Protein AF-A0A059LKP9-F1 (afdb_monomer)

Mean predicted aligned error: 17.4 Å

Radius of gyration: 36.06 Å; Cα contacts (8 Å, |Δi|>4): 1698; chains: 1; bounding box: 68×93×94 Å

Sequence (880 aa):
DRLYREESLARKKIHNAMEDLKGKIRVYCRVRPLLEFERQKGQAMAVDIPDELSISLQWMDKKREFNFDAVFPGSTSQERVFADTQHLIRSAVDGYNVCIFAYGQTGSGKTFTIYGSDDLPGLTPRGVRELFDVVDRDSGKFSFKIEVFMLELYCDDLSDLLADHASSGSSSARGARKPAAKLEIKKDPKGVVTVPGAALVPVSSAAQLLRTIEQGLAGRRVSSTAMNRESSRSHLIITICIEATNLQTQAVTSGKLSFVDLAGSERVKKSKSEGDQLKEAQAINKSLSALGNVISALATEQGHVPYRDHKLTMLMSDSIGGTAKTLMFVNVSPVDGNLDETNNSLQYAQRVSTIRNDVGKNEASKDVVRLQRQVAHWKEQAGLPPHLRSYVDLVDIRDERQNGDHVDRKKMHGLIRNNVAHLMRSLSGLNVDELGVIVLQGGGPNHIYETDNEALFKQEGFFFHLFGVLEESYYGMLDVRTGQSMLFMPRLPAEYAVWMGPIASPEAVAAAHGVDRVAYVDELAAVLSELEAPSVHVLCGENTDSGLHSHPAIFEGSAAFPLERRSLHRVLTHARVFKTADEVAVMRYAASVASAAHVKVMQAAKPGVYEYELEAAFLSHIYGEGSCRIAPYVPIFGSGSNGAILHYGHAGAPNSRRLEEGDMVLVDAGAEYYRYSSDITCCFPVGGRFSDKHKVVYNAVLAASRAVLAAAGPGSAWPDMHLLAERTMLSALKDSGLLRGEVDDMVKARLGAVFQPHGLGHLLGIETHDVGGYGEGLPPRSQEPGLKSLRTARVLEENMVLTVEPGCYFIDPLLDAALADPAHAPFLVPERIAEYRGFGGVRIEDDCVVTARGLESFNCVPRDVEDVEAVMAGAPWPKQ

Solvent-accessible surface area (backbone atoms only — not comparable to full-atom values): 46814 Å² total; per-residue (Å²): 107,71,70,58,51,53,47,55,52,47,51,54,51,50,54,50,50,55,52,51,74,68,41,41,43,34,32,32,38,36,36,39,62,87,50,69,74,43,53,75,69,70,53,47,81,44,59,47,65,88,47,62,35,33,41,32,35,73,54,95,95,36,82,44,76,48,74,41,82,29,40,39,58,46,86,61,50,56,65,67,67,34,59,74,53,51,61,50,49,53,41,15,68,75,20,32,39,27,30,40,36,27,39,27,38,66,90,11,46,39,61,45,51,43,50,34,44,95,92,52,49,12,43,52,62,49,46,42,46,51,47,42,55,52,48,64,73,40,48,93,52,31,51,75,49,40,33,35,38,41,38,38,43,41,71,93,44,75,45,58,45,39,52,75,64,66,60,66,85,56,96,70,74,98,73,78,85,74,79,80,61,73,72,42,83,42,66,48,100,86,53,48,61,44,50,61,63,55,37,70,44,76,46,92,46,47,71,54,46,53,51,55,50,54,48,28,56,49,48,67,59,66,80,61,84,88,80,81,76,88,62,43,64,35,32,40,40,38,39,38,40,34,36,34,31,32,70,85,79,67,49,71,34,52,12,31,40,32,46,34,42,49,32,34,67,60,61,68,89,76,63,81,53,65,72,72,56,35,56,44,48,49,38,45,48,52,45,53,49,37,40,49,50,29,42,48,24,48,42,67,70,43,82,69,61,56,34,83,76,31,72,61,29,46,65,37,46,34,40,62,52,46,52,21,43,20,38,39,35,36,20,26,51,38,35,50,96,40,41,73,54,31,52,52,37,51,56,52,44,54,43,48,56,57,35,79,60,56,91,63,78,72,76,79,60,75,64,57,62,54,48,49,55,52,51,51,61,55,55,74,75,63,79,78,78,80,86,82,75,78,90,85,76,84,78,75,99,61,75,85,65,85,58,89,54,93,66,60,60,35,59,47,22,47,50,43,43,54,50,48,33,51,37,47,68,73,67,42,84,56,55,79,81,56,53,23,28,39,39,40,51,37,32,62,88,50,51,56,77,95,47,92,52,64,53,88,86,71,58,36,63,71,40,28,57,47,47,68,54,79,67,65,52,27,36,38,37,36,31,46,80,80,67,51,32,35,39,20,41,64,84,76,58,79,65,42,46,76,77,79,38,84,80,78,51,52,70,53,53,16,66,68,43,55,38,80,39,49,50,41,52,92,43,46,52,60,54,52,60,74,63,66,52,71,21,36,36,21,38,33,44,68,40,88,85,80,71,47,64,50,74,53,53,82,59,78,68,52,88,81,54,60,74,41,45,74,39,46,34,60,39,54,26,55,52,62,38,44,47,51,74,56,54,49,43,42,25,36,38,14,22,42,32,27,22,53,21,50,54,52,35,46,50,65,54,37,59,72,42,40,27,44,57,42,50,51,52,28,56,48,38,23,30,73,76,53,67,15,84,46,56,61,60,80,52,22,38,17,49,22,48,42,26,39,44,90,79,36,26,44,90,93,47,57,20,76,57,65,34,48,75,76,24,34,32,25,38,38,47,34,18,21,31,97,59,20,23,25,56,37,29,50,55,51,36,30,70,37,56,75,48,76,74,51,47,57,55,46,49,18,30,51,50,13,35,52,53,35,48,73,67,37,24,60,73,35,46,43,58,59,44,37,52,50,27,36,48,44,28,51,45,44,38,31,77,72,55,38,29,51,83,58,58,69,59,39,55,74,60,41,50,41,24,53,35,28,58,55,27,41,36,32,37,40,32,66,37,62,80,26,62,62,31,57,57,90,97,48,51,72,82,48,84,49,72,19,54,47,50,33,54,36,42,41,62,38,45,62,34,30,30,28,40,42,36,32,40,46,33,46,40,63,75,46,52,55,51,36,62,69,31,85,84,39,30,78,35,51,32,66,75,53,49,58,73,41,57,58,47,5,29,38,41,45,28,36,35,26,37,24,34,98,88,21,46,44,70,49,61,65,64,71,78,53,72,70,45,40,32,40,33,32,73,64,47,74,80,73,80,131

Secondary structure (DSSP, 8-state):
-HHHHHHHHHHHHHHHHHHHHT-SEEEEEEEPPPPHHHHHTT--B-EE--SSSEEEEEETTEEEEEE-SEEE-TT--HHHHHHTTHHHHHHHHTT-EEEEEEE-STTSSHHHHHTB-SSSB-HHHHHHHHHHHHHHHHTTTEEEEEEEEEEEEETTEEEETTGGGSSTTS---S---PPPP----EE-TTS-EE-TTS--EE--SHHHHHHHHHHHHHHHHHS--SSS-TTSSSEEEEEEEEEEEETTT--EEEEEEEEEEPPP---GGGS---THHHHHHHHHHHHHHHHHHHHHHHHTT-S---GGG-HHHHHTTTTSSSS-EEEEEEEE--BGGGHHHHHHHHHHHHHHTT-----------HHHHHHHHHHHHHHHTS---GGGS-------S--SS--S----HHHHHHHHHHHHHHHHHHHS---GGG--EEEEE-----BSTTSS-BPPP---HHHHHHH---STT-EEEEETTT--EEEEE----TTHHHHT-----HHHHHHHHT-SEEEEGGGHHHHHHHTT-S-EEE---B-TTT-PBPPPP--TTGGGS-EE-SHHHHHHHHHHHB--HHHHHHHHHHHHHHHHHHHHHHHH--TT-BHHHHHHHHHHHHHHHH---B-SS--EEEEGGGGG-TTTTSTTS-S-PBP-TT-EEEEE---EETTEE---EEEEETTS---HHHHHHHHHHHHHHHHHHHH--TT-BHHHHHHHHHHHHHHHHHHTTSB-S-HHHHHHTTTHHHH--S-S--B-SSSSS-S-SS-TTSPPPP-STTGGG-S--PBP-TTBEEEE--EEE--HHHHHHHHH-TTTTTTB-HHHHHHTTT--EEE--EEEEEETTEEEE------SHHHHHHHHTT--SS--

Nearest PDB structures (foldseek):
  3cob-assembly1_A  TM=9.042E-01  e=2.065E-45  unclassified
  4hna-assembly1_K  TM=9.164E-01  e=4.579E-34  Homo sapiens
  3j8y-assembly1_K  TM=9.145E-01  e=2.047E-33  Homo sapiens
  8ixd-assembly1_Y  TM=9.091E-01  e=3.102E-32  Homo sapiens
  5hnz-assembly1_K  TM=8.876E-01  e=5.110E-32  Drosophila melanogaster

Structure (mmCIF, N/CA/C/O backbone):
data_AF-A0A059LKP9-F1
#
_entry.id   AF-A0A059LKP9-F1
#
loop_
_atom_site.group_PDB
_atom_site.id
_atom_site.type_symbol
_atom_site.label_atom_id
_atom_site.label_alt_id
_atom_site.label_comp_id
_atom_site.label_asym_id
_atom_site.label_entity_id
_atom_site.label_seq_id
_atom_site.pdbx_PDB_ins_code
_atom_site.Cartn_x
_atom_site.Cartn_y
_atom_site.Cartn_z
_atom_site.occupancy
_atom_site.B_iso_or_equiv
_atom_site.auth_seq_id
_atom_site.auth_comp_id
_atom_site.auth_asym_id
_atom_site.auth_atom_id
_atom_site.pdbx_PDB_model_num
ATOM 1 N N . ASP A 1 1 ? -18.902 -31.813 12.994 1.00 50.25 1 ASP A N 1
ATOM 2 C CA . ASP A 1 1 ? -19.266 -31.275 11.661 1.00 50.25 1 ASP A CA 1
ATOM 3 C C . ASP A 1 1 ? -18.481 -30.042 11.226 1.00 50.25 1 ASP A C 1
ATOM 5 O O . ASP A 1 1 ? -17.793 -30.140 10.219 1.00 50.25 1 ASP A O 1
ATOM 9 N N . ARG A 1 2 ? -18.485 -28.917 11.963 1.00 49.03 2 ARG A N 1
ATOM 10 C CA . ARG A 1 2 ? -17.709 -27.709 11.583 1.00 49.03 2 ARG A CA 1
ATOM 11 C C . ARG A 1 2 ? -16.196 -27.961 11.453 1.00 49.03 2 ARG A C 1
ATOM 13 O O . ARG A 1 2 ? -15.632 -27.694 10.401 1.00 49.03 2 ARG A O 1
ATOM 20 N N . LEU A 1 3 ? -15.584 -28.577 12.467 1.00 50.91 3 LEU A N 1
ATOM 21 C CA . LEU A 1 3 ? -14.151 -28.922 12.474 1.00 50.91 3 LEU A CA 1
ATOM 22 C C . LEU A 1 3 ? -13.760 -29.878 11.335 1.00 50.91 3 LEU A C 1
ATOM 24 O O . LEU A 1 3 ? -12.689 -29.765 10.756 1.00 50.91 3 LEU A O 1
ATOM 28 N N . TYR A 1 4 ? -14.654 -30.798 10.972 1.00 48.44 4 TYR A N 1
ATOM 29 C CA . TYR A 1 4 ? -14.438 -31.734 9.868 1.00 48.44 4 TYR A CA 1
ATOM 30 C C . TYR A 1 4 ? -14.557 -31.053 8.494 1.00 48.44 4 TYR A C 1
ATOM 32 O O . TYR A 1 4 ? -13.860 -31.406 7.548 1.00 48.44 4 TYR A O 1
ATOM 40 N N . ARG A 1 5 ? -15.425 -30.041 8.377 1.00 59.81 5 ARG A N 1
ATOM 41 C CA . ARG A 1 5 ? -15.544 -29.201 7.178 1.00 59.81 5 ARG A CA 1
ATOM 42 C C . ARG A 1 5 ? -14.303 -28.332 6.983 1.00 59.81 5 ARG A C 1
ATOM 44 O O . ARG A 1 5 ? -13.812 -28.231 5.862 1.00 59.81 5 ARG A O 1
ATOM 51 N N . GLU A 1 6 ? -13.809 -27.733 8.061 1.00 59.88 6 GLU A N 1
ATOM 52 C CA . GLU A 1 6 ? -12.562 -26.962 8.071 1.00 59.88 6 GLU A CA 1
ATOM 53 C C . GLU A 1 6 ? -11.368 -27.857 7.711 1.00 59.88 6 GLU A C 1
ATOM 55 O O . GLU A 1 6 ? -10.600 -27.498 6.821 1.00 59.88 6 GLU A O 1
ATOM 60 N N . GLU A 1 7 ? -11.282 -29.067 8.280 1.00 74.12 7 GLU A N 1
ATOM 61 C CA . GLU A 1 7 ? -10.262 -30.064 7.922 1.00 74.12 7 GLU A CA 1
ATOM 62 C C . GLU A 1 7 ? -10.353 -30.477 6.448 1.00 74.12 7 GLU A C 1
ATOM 64 O O . GLU A 1 7 ? -9.353 -30.425 5.736 1.00 74.12 7 GLU A O 1
ATOM 69 N N . SER A 1 8 ? -11.544 -30.808 5.937 1.00 62.12 8 SER A N 1
ATOM 70 C CA . SER A 1 8 ? -11.696 -31.250 4.547 1.00 62.12 8 SER A CA 1
ATOM 71 C C . SER A 1 8 ? -11.385 -30.142 3.536 1.00 62.12 8 SER A C 1
ATOM 73 O O . SER A 1 8 ? -10.884 -30.447 2.450 1.00 62.12 8 SER A O 1
ATOM 75 N N . LEU A 1 9 ? -11.697 -28.879 3.849 1.00 66.81 9 LEU A N 1
ATOM 76 C CA . LEU A 1 9 ? -11.343 -27.727 3.012 1.00 66.81 9 LEU A CA 1
ATOM 77 C C . LEU A 1 9 ? -9.842 -27.435 3.089 1.00 66.81 9 LEU A C 1
ATOM 79 O O . LEU A 1 9 ? -9.213 -27.227 2.049 1.00 66.81 9 LEU A O 1
ATOM 83 N N . ALA A 1 10 ? -9.257 -27.494 4.288 1.00 67.00 10 ALA A N 1
ATOM 84 C CA . ALA A 1 10 ? -7.822 -27.337 4.491 1.00 67.00 10 ALA A CA 1
ATOM 85 C C . ALA A 1 10 ? -7.037 -28.426 3.754 1.00 67.00 10 ALA A C 1
ATOM 87 O O . ALA A 1 10 ? -6.104 -28.109 3.028 1.00 67.00 10 ALA A O 1
ATOM 88 N N . ARG A 1 11 ? -7.459 -29.693 3.828 1.00 75.81 11 ARG A N 1
ATOM 89 C CA . ARG A 1 11 ? -6.815 -30.814 3.130 1.00 75.81 11 ARG A CA 1
ATOM 90 C C . ARG A 1 11 ? -6.840 -30.649 1.612 1.00 75.81 11 ARG A C 1
ATOM 92 O O . ARG A 1 11 ? -5.830 -30.901 0.965 1.00 75.81 11 ARG A O 1
ATOM 99 N N . LYS A 1 12 ? -7.970 -30.211 1.039 1.00 72.12 12 LYS A N 1
ATOM 100 C CA . LYS A 1 12 ? -8.064 -29.898 -0.401 1.00 72.12 12 LYS A CA 1
ATOM 101 C C . LYS A 1 12 ? -7.151 -28.732 -0.779 1.00 72.12 12 LYS A C 1
ATOM 103 O O . LYS A 1 12 ? -6.467 -28.802 -1.797 1.00 72.12 12 LYS A O 1
ATOM 108 N N . LYS A 1 13 ? -7.110 -27.681 0.048 1.00 70.81 13 LYS A N 1
ATOM 109 C CA . LYS A 1 13 ? -6.244 -26.512 -0.164 1.00 70.81 13 LYS A CA 1
ATOM 110 C C . LYS A 1 13 ? -4.761 -26.890 -0.084 1.00 70.81 13 LYS A C 1
ATOM 112 O O . LYS A 1 13 ? -4.014 -26.541 -0.985 1.00 70.81 13 LYS A O 1
ATOM 117 N N . ILE A 1 14 ? -4.361 -27.653 0.933 1.00 74.00 14 ILE A N 1
ATOM 118 C CA . ILE A 1 14 ? -2.983 -28.113 1.153 1.00 74.00 14 ILE A CA 1
ATOM 119 C C . ILE A 1 14 ? -2.546 -29.070 0.042 1.00 74.00 14 ILE A C 1
ATOM 121 O O . ILE A 1 14 ? -1.476 -28.873 -0.516 1.00 74.00 14 ILE A O 1
ATOM 125 N N . HIS A 1 15 ? -3.374 -30.056 -0.335 1.00 78.69 15 HIS A N 1
ATOM 126 C CA . HIS A 1 15 ? -3.064 -30.979 -1.439 1.00 78.69 15 HIS A CA 1
ATOM 127 C C . HIS A 1 15 ? -2.782 -30.220 -2.736 1.00 78.69 15 HIS A C 1
ATOM 129 O O . HIS A 1 15 ? -1.778 -30.462 -3.398 1.00 78.69 15 HIS A O 1
ATOM 135 N N . ASN A 1 16 ? -3.653 -29.273 -3.087 1.00 78.62 16 ASN A N 1
ATOM 136 C CA . ASN A 1 16 ? -3.491 -28.524 -4.325 1.00 78.62 16 ASN A CA 1
ATOM 137 C C . ASN A 1 16 ? -2.329 -27.534 -4.259 1.00 78.62 16 ASN A C 1
ATOM 139 O O . ASN A 1 16 ? -1.606 -27.449 -5.242 1.00 78.62 16 ASN A O 1
ATOM 143 N N . ALA A 1 17 ? -2.093 -26.893 -3.111 1.00 70.12 17 ALA A N 1
ATOM 144 C CA . ALA A 1 17 ? -0.913 -26.063 -2.895 1.00 70.12 17 ALA A CA 1
ATOM 145 C C . ALA A 1 17 ? 0.387 -26.878 -3.008 1.00 70.12 17 ALA A C 1
ATOM 147 O O . ALA A 1 17 ? 1.329 -26.430 -3.648 1.00 70.12 17 ALA A O 1
ATOM 148 N N . MET A 1 18 ? 0.432 -28.098 -2.461 1.00 75.44 18 MET A N 1
ATOM 149 C CA . MET A 1 18 ? 1.579 -28.999 -2.619 1.00 75.44 18 MET A CA 1
ATOM 150 C C . MET A 1 18 ? 1.815 -29.384 -4.081 1.00 75.44 18 MET A C 1
ATOM 152 O O . MET A 1 18 ? 2.959 -29.420 -4.520 1.00 75.44 18 MET A O 1
ATOM 156 N N . GLU A 1 19 ? 0.757 -29.665 -4.845 1.00 78.62 19 GLU A N 1
ATOM 157 C CA . GLU A 1 19 ? 0.896 -29.953 -6.277 1.00 78.62 19 GLU A CA 1
ATOM 158 C C . GLU A 1 19 ? 1.296 -28.716 -7.091 1.00 78.62 19 GLU A C 1
ATOM 160 O O . GLU A 1 19 ? 2.018 -28.860 -8.071 1.00 78.62 19 GLU A O 1
ATOM 165 N N . ASP A 1 20 ? 0.883 -27.515 -6.679 1.00 73.88 20 ASP A N 1
ATOM 166 C CA . ASP A 1 20 ? 1.280 -26.260 -7.327 1.00 73.88 20 ASP A CA 1
ATOM 167 C C . ASP A 1 20 ? 2.758 -25.927 -7.041 1.00 73.88 20 ASP A C 1
ATOM 169 O O . ASP A 1 20 ? 3.469 -25.473 -7.939 1.00 73.88 20 ASP A O 1
ATOM 173 N N . LEU A 1 21 ? 3.254 -26.241 -5.834 1.00 70.25 21 LEU A N 1
ATOM 174 C CA . LEU A 1 21 ? 4.671 -26.111 -5.456 1.00 70.25 21 LEU A CA 1
ATOM 175 C C . LEU A 1 21 ? 5.601 -27.027 -6.266 1.00 70.25 21 LEU A C 1
ATOM 177 O O . LEU A 1 21 ? 6.770 -26.695 -6.441 1.00 70.25 21 LEU A O 1
ATOM 181 N N . LYS A 1 22 ? 5.100 -28.157 -6.785 1.00 73.44 22 LYS A N 1
ATOM 182 C CA . LYS A 1 22 ? 5.862 -29.051 -7.680 1.00 73.44 22 LYS A CA 1
ATOM 183 C C . LYS A 1 22 ? 5.996 -28.510 -9.113 1.00 73.44 22 LYS A C 1
ATOM 185 O O . LYS A 1 22 ? 6.598 -29.177 -9.944 1.00 73.44 22 LYS A O 1
ATOM 190 N N . GLY A 1 23 ? 5.417 -27.347 -9.415 1.00 70.19 23 GLY A N 1
ATOM 191 C CA . GLY A 1 23 ? 5.401 -26.757 -10.750 1.00 70.19 23 GLY A CA 1
ATOM 192 C C . GLY A 1 23 ? 4.128 -27.094 -11.533 1.00 70.19 23 GLY A C 1
ATOM 193 O O . GLY A 1 23 ? 3.653 -28.232 -11.562 1.00 70.19 23 GLY A O 1
ATOM 194 N N . LYS A 1 24 ? 3.560 -26.077 -12.195 1.00 70.62 24 LYS A N 1
ATOM 195 C CA . LYS A 1 24 ? 2.320 -26.203 -12.984 1.00 70.62 24 LYS A CA 1
ATOM 196 C C . LYS A 1 24 ? 2.520 -26.932 -14.310 1.00 70.62 24 LYS A C 1
ATOM 198 O O . LYS A 1 24 ? 1.572 -27.542 -14.795 1.00 70.62 24 LYS A O 1
ATOM 203 N N . ILE A 1 25 ? 3.722 -26.882 -14.883 1.00 85.75 25 ILE A N 1
ATOM 204 C CA . ILE A 1 25 ? 4.144 -27.744 -15.987 1.00 85.75 25 ILE A CA 1
ATOM 205 C C . ILE A 1 25 ? 5.329 -28.555 -15.488 1.00 85.75 25 ILE A C 1
ATOM 207 O O . ILE A 1 25 ? 6.366 -27.991 -15.160 1.00 85.75 25 ILE A O 1
ATOM 211 N N . ARG A 1 26 ? 5.153 -29.872 -15.436 1.00 90.94 26 ARG A N 1
ATOM 212 C CA . ARG A 1 26 ? 6.204 -30.831 -15.096 1.00 90.94 26 ARG A CA 1
ATOM 213 C C . ARG A 1 26 ? 6.594 -31.630 -16.321 1.00 90.94 26 ARG A C 1
ATOM 215 O O . ARG A 1 26 ? 5.745 -31.951 -17.158 1.00 90.94 26 ARG A O 1
ATOM 222 N N . VAL A 1 27 ? 7.863 -31.987 -16.408 1.00 93.25 27 VAL A N 1
ATOM 223 C CA . VAL A 1 27 ? 8.428 -32.773 -17.496 1.00 93.25 27 VAL A CA 1
ATOM 224 C C . VAL A 1 27 ? 9.104 -34.004 -16.916 1.00 93.25 27 VAL A C 1
ATOM 226 O O . VAL A 1 27 ? 10.091 -33.905 -16.197 1.00 93.25 27 VAL A O 1
ATOM 229 N N . TYR A 1 28 ? 8.586 -35.178 -17.263 1.00 95.81 28 TYR A N 1
ATOM 230 C CA . TYR A 1 28 ? 9.174 -36.472 -16.939 1.00 95.81 28 TYR A CA 1
ATOM 231 C C . TYR A 1 28 ? 9.818 -37.080 -18.179 1.00 95.81 28 TYR A C 1
ATOM 233 O O . TYR A 1 28 ? 9.173 -37.250 -19.215 1.00 95.81 28 TYR A O 1
ATOM 241 N N . CYS A 1 29 ? 11.088 -37.453 -18.081 1.00 96.62 29 CYS A N 1
ATOM 242 C CA . CYS A 1 29 ? 11.769 -38.209 -19.120 1.00 96.62 29 CYS A CA 1
ATOM 243 C C . CYS A 1 29 ? 11.593 -39.704 -18.876 1.00 96.62 29 CYS A C 1
ATOM 245 O O . CYS A 1 29 ? 11.845 -40.200 -17.783 1.00 96.62 29 CYS A O 1
ATOM 247 N N . ARG A 1 30 ? 11.181 -40.451 -19.902 1.00 95.94 30 ARG A N 1
ATOM 248 C CA . ARG A 1 30 ? 11.090 -41.911 -19.842 1.00 95.94 30 ARG A CA 1
ATOM 249 C C . ARG A 1 30 ? 11.889 -42.540 -20.970 1.00 95.94 30 ARG A C 1
ATOM 251 O O . ARG A 1 30 ? 11.544 -42.411 -22.149 1.00 95.94 30 ARG A O 1
ATOM 258 N N . VAL A 1 31 ? 12.921 -43.285 -20.592 1.00 95.00 31 VAL A N 1
ATOM 259 C CA . VAL A 1 31 ? 13.731 -44.079 -21.514 1.00 95.00 31 VAL A CA 1
ATOM 260 C C . VAL A 1 31 ? 13.102 -45.460 -21.639 1.00 95.00 31 VAL A C 1
ATOM 262 O O . VAL A 1 31 ? 12.871 -46.133 -20.636 1.00 95.00 31 VAL A O 1
ATOM 265 N N . ARG A 1 32 ? 12.798 -45.912 -22.859 1.00 93.12 32 ARG A N 1
ATOM 266 C CA . ARG A 1 32 ? 12.292 -47.283 -23.046 1.00 93.12 32 ARG A CA 1
ATOM 267 C C . ARG A 1 32 ? 13.415 -48.329 -22.926 1.00 93.12 32 ARG A C 1
ATOM 269 O O . ARG A 1 32 ? 14.572 -47.999 -23.178 1.00 93.12 32 ARG A O 1
ATOM 276 N N . PRO A 1 33 ? 13.100 -49.604 -22.634 1.00 90.19 33 PRO A N 1
ATOM 277 C CA . PRO A 1 33 ? 14.078 -50.688 -22.713 1.00 90.19 33 PRO A CA 1
ATOM 278 C C . PRO A 1 33 ? 14.717 -50.830 -24.103 1.00 90.19 33 PRO A C 1
ATOM 280 O O . PRO A 1 33 ? 14.085 -50.548 -25.129 1.00 90.19 33 PRO A O 1
ATOM 283 N N . LEU A 1 34 ? 15.949 -51.345 -24.127 1.00 88.25 34 LEU A N 1
ATOM 284 C CA . LEU A 1 34 ? 16.616 -51.817 -25.342 1.00 88.25 34 LEU A CA 1
ATOM 285 C C . LEU A 1 34 ? 15.968 -53.125 -25.817 1.00 88.25 34 LEU A C 1
ATOM 287 O O . LEU A 1 34 ? 16.020 -54.132 -25.103 1.00 88.25 34 LEU A O 1
ATOM 291 N N . LEU A 1 35 ? 15.376 -53.108 -27.012 1.00 88.25 35 LEU A N 1
ATOM 292 C CA . LEU A 1 35 ? 14.587 -54.224 -27.539 1.00 88.25 35 LEU A CA 1
ATOM 293 C C . LEU A 1 35 ? 15.491 -55.303 -28.154 1.00 88.25 35 LEU A C 1
ATOM 295 O O . LEU A 1 35 ? 16.579 -55.017 -28.655 1.00 88.25 35 LEU A O 1
ATOM 299 N N . GLU A 1 36 ? 15.042 -56.560 -28.154 1.00 85.75 36 GLU A N 1
ATOM 300 C CA . GLU A 1 36 ? 15.853 -57.694 -28.630 1.00 85.75 36 GLU A CA 1
ATOM 301 C C . GLU A 1 36 ? 16.297 -57.547 -30.089 1.00 85.75 36 GLU A C 1
ATOM 303 O O . GLU A 1 36 ? 17.458 -57.798 -30.408 1.00 85.75 36 GLU A O 1
ATOM 308 N N . PHE A 1 37 ? 15.417 -57.067 -30.972 1.00 85.94 37 PHE A N 1
ATOM 309 C CA . PHE A 1 37 ? 15.766 -56.861 -32.381 1.00 85.94 37 PHE A CA 1
ATOM 310 C C . PHE A 1 37 ? 16.839 -55.774 -32.578 1.00 85.94 37 PHE A C 1
ATOM 312 O O . PHE A 1 37 ? 17.529 -55.776 -33.593 1.00 85.94 37 PHE A O 1
ATOM 319 N N . GLU A 1 38 ? 16.976 -54.829 -31.641 1.00 86.81 38 GLU A N 1
ATOM 320 C CA . GLU A 1 38 ? 17.988 -53.764 -31.690 1.00 86.81 38 GLU A CA 1
ATOM 321 C C . GLU A 1 38 ? 19.348 -54.311 -31.270 1.00 86.81 38 GLU A C 1
ATOM 323 O O . GLU A 1 38 ? 20.351 -54.054 -31.935 1.00 86.81 38 GLU A O 1
ATOM 328 N N . ARG A 1 39 ? 19.360 -55.177 -30.245 1.00 86.44 39 ARG A N 1
ATOM 329 C CA . ARG A 1 39 ? 20.549 -55.949 -29.852 1.00 86.44 39 ARG A CA 1
ATOM 330 C C . ARG A 1 39 ? 21.029 -56.840 -30.996 1.00 86.44 39 ARG A C 1
ATOM 332 O O . ARG A 1 39 ? 22.218 -56.870 -31.290 1.00 86.44 39 ARG A O 1
ATOM 339 N N . GLN A 1 40 ? 20.105 -57.512 -31.688 1.00 86.62 40 GLN A N 1
ATOM 340 C CA . GLN A 1 40 ? 20.419 -58.353 -32.852 1.00 86.62 40 GLN A CA 1
ATOM 341 C C . GLN A 1 40 ? 20.980 -57.551 -34.038 1.00 86.62 40 GLN A C 1
ATOM 343 O O . GLN A 1 40 ? 21.751 -58.088 -34.827 1.00 86.62 40 GLN A O 1
ATOM 348 N N . LYS A 1 41 ? 20.631 -56.263 -34.154 1.00 85.69 41 LYS A N 1
ATOM 349 C CA . LYS A 1 41 ? 21.186 -55.336 -35.156 1.00 85.69 41 LYS A CA 1
ATOM 350 C C . LYS A 1 41 ? 22.502 -54.677 -34.724 1.00 85.69 41 LYS A C 1
ATOM 352 O O . LYS A 1 41 ? 23.009 -53.836 -35.460 1.00 85.69 41 LYS A O 1
ATOM 357 N N . GLY A 1 42 ? 23.043 -55.041 -33.559 1.00 84.75 42 GLY A N 1
ATOM 358 C CA . GLY A 1 42 ? 24.285 -54.481 -33.026 1.00 84.75 42 GLY A CA 1
ATOM 359 C C . GLY A 1 42 ? 24.160 -53.053 -32.490 1.00 84.75 42 GLY A C 1
ATOM 360 O O . GLY A 1 42 ? 25.177 -52.383 -32.356 1.00 84.75 42 GLY A O 1
ATOM 361 N N . GLN A 1 43 ? 22.945 -52.576 -32.199 1.00 87.62 43 GLN A N 1
ATOM 362 C CA . GLN A 1 43 ? 22.730 -51.235 -31.648 1.00 87.62 43 GLN A CA 1
ATOM 363 C C . GLN A 1 43 ? 23.049 -51.202 -30.151 1.00 87.62 43 GLN A C 1
ATOM 365 O O . GLN A 1 43 ? 22.654 -52.106 -29.405 1.00 87.62 43 GLN A O 1
ATOM 370 N N . ALA A 1 44 ? 23.725 -50.143 -29.707 1.00 85.75 44 ALA A N 1
ATOM 371 C CA . ALA A 1 44 ? 24.120 -49.965 -28.312 1.00 85.75 44 ALA A CA 1
ATOM 372 C C . ALA A 1 44 ? 23.281 -48.899 -27.588 1.00 85.75 44 ALA A C 1
ATOM 374 O O . ALA A 1 44 ? 22.669 -48.028 -28.211 1.00 85.75 44 ALA A O 1
ATOM 375 N N . MET A 1 45 ? 23.279 -48.968 -26.251 1.00 89.25 45 MET A N 1
ATOM 376 C CA . MET A 1 45 ? 22.776 -47.892 -25.391 1.00 89.25 45 MET A CA 1
ATOM 377 C C . MET A 1 45 ? 23.617 -46.630 -25.620 1.00 89.25 45 MET A C 1
ATOM 379 O O . MET A 1 45 ? 24.837 -46.671 -25.488 1.00 89.25 45 MET A O 1
ATOM 383 N N . ALA A 1 46 ? 22.964 -45.521 -25.944 1.00 89.62 46 ALA A N 1
ATOM 384 C CA . ALA A 1 46 ? 23.575 -44.228 -26.246 1.00 89.62 46 ALA A CA 1
ATOM 385 C C . ALA A 1 46 ? 23.104 -43.104 -25.303 1.00 89.62 46 ALA A C 1
ATOM 387 O O . ALA A 1 46 ? 23.429 -41.937 -25.518 1.00 89.62 46 ALA A O 1
ATOM 388 N N . VAL A 1 47 ? 22.337 -43.462 -24.271 1.00 92.25 47 VAL A N 1
ATOM 389 C CA . VAL A 1 47 ? 21.905 -42.576 -23.186 1.00 92.25 47 VAL A CA 1
ATOM 390 C C . VAL A 1 47 ? 22.367 -43.142 -21.850 1.00 92.25 47 VAL A C 1
ATOM 392 O O . VAL A 1 47 ? 22.345 -44.358 -21.649 1.00 92.25 47 VAL A O 1
ATOM 395 N N . ASP A 1 48 ? 22.752 -42.250 -20.954 1.00 91.31 48 ASP A N 1
ATOM 396 C CA . ASP A 1 48 ? 23.161 -42.518 -19.582 1.00 91.31 48 ASP A CA 1
ATOM 397 C C . ASP A 1 48 ? 22.254 -41.732 -18.629 1.00 91.31 48 ASP A C 1
ATOM 399 O O . ASP A 1 48 ? 21.820 -40.628 -18.959 1.00 91.31 48 ASP A O 1
ATOM 403 N N . ILE A 1 49 ? 21.932 -42.302 -17.472 1.00 92.38 49 ILE A N 1
ATOM 404 C CA . ILE A 1 49 ? 21.033 -41.698 -16.477 1.00 92.38 49 ILE A CA 1
ATOM 405 C C . ILE A 1 49 ? 21.837 -41.600 -15.177 1.00 92.38 49 ILE A C 1
ATOM 407 O O . ILE A 1 49 ? 21.893 -42.586 -14.439 1.00 92.38 49 ILE A O 1
ATOM 411 N N . PRO A 1 50 ? 22.518 -40.464 -14.932 1.00 86.44 50 PRO A N 1
ATOM 412 C CA . PRO A 1 50 ? 23.385 -40.307 -13.765 1.00 86.44 50 PRO A CA 1
ATOM 413 C C . PRO A 1 50 ? 22.626 -40.377 -12.435 1.00 86.44 50 PRO A C 1
ATOM 415 O O . PRO A 1 50 ? 23.148 -40.905 -11.455 1.00 86.44 50 PRO A O 1
ATOM 418 N N . ASP A 1 51 ? 21.396 -39.860 -12.411 1.00 88.88 51 ASP A N 1
ATOM 419 C CA . ASP A 1 51 ? 20.535 -39.771 -11.233 1.00 88.88 51 ASP A CA 1
ATOM 420 C C . ASP A 1 51 ? 19.044 -39.718 -11.633 1.00 88.88 51 ASP A C 1
ATOM 422 O O . ASP A 1 51 ? 18.688 -39.867 -12.801 1.00 88.88 51 ASP A O 1
ATOM 426 N N . GLU A 1 52 ? 18.153 -39.542 -10.654 1.00 86.00 52 GLU A N 1
ATOM 427 C CA . GLU A 1 52 ? 16.697 -39.549 -10.857 1.00 86.00 52 GLU A CA 1
ATOM 428 C C . GLU A 1 52 ? 16.148 -38.312 -11.596 1.00 86.00 52 GLU A C 1
ATOM 430 O O . GLU A 1 52 ? 14.964 -38.298 -11.931 1.00 86.00 52 GLU A O 1
ATOM 435 N N . LEU A 1 53 ? 16.964 -37.287 -11.862 1.00 90.62 53 LEU A N 1
ATOM 436 C CA . LEU A 1 53 ? 16.562 -36.010 -12.471 1.00 90.62 53 LEU A CA 1
ATOM 437 C C . LEU A 1 53 ? 17.305 -35.711 -13.781 1.00 90.62 53 LEU A C 1
ATOM 439 O O . LEU A 1 53 ? 16.837 -34.897 -14.581 1.00 90.62 53 LEU A O 1
ATOM 443 N N . SER A 1 54 ? 18.416 -36.397 -14.036 1.00 90.88 54 SER A N 1
ATOM 444 C CA . SER A 1 54 ? 19.337 -36.073 -15.125 1.00 90.88 54 SER A CA 1
ATOM 445 C C . SER A 1 54 ? 19.440 -37.203 -16.150 1.00 90.88 54 SER A C 1
ATOM 447 O O . SER A 1 54 ? 19.448 -38.391 -15.825 1.00 90.88 54 SER A O 1
ATOM 449 N N . ILE A 1 55 ? 19.556 -36.845 -17.428 1.00 94.81 55 ILE A N 1
ATOM 450 C CA . ILE A 1 55 ? 19.885 -37.775 -18.518 1.00 94.81 55 ILE A CA 1
ATOM 451 C C . ILE A 1 55 ? 20.971 -37.166 -19.395 1.00 94.81 55 ILE A C 1
ATOM 453 O O . ILE A 1 55 ? 20.893 -36.000 -19.788 1.00 94.81 55 ILE A O 1
ATOM 457 N N . SER A 1 56 ? 21.978 -37.963 -19.740 1.00 93.06 56 SER A N 1
ATOM 458 C CA . SER A 1 56 ? 23.088 -37.538 -20.583 1.00 93.06 56 SER A CA 1
ATOM 459 C C . SER A 1 56 ? 23.278 -38.432 -21.806 1.00 93.06 56 SER A C 1
ATOM 461 O O . SER A 1 56 ? 22.892 -39.599 -21.828 1.00 93.06 56 SER A O 1
ATOM 463 N N . LEU A 1 57 ? 23.826 -37.861 -22.875 1.00 93.44 57 LEU A N 1
ATOM 464 C CA . LEU A 1 57 ? 24.099 -38.559 -24.129 1.00 93.44 57 LEU A CA 1
ATOM 465 C C . LEU A 1 57 ? 25.281 -37.912 -24.859 1.00 93.44 57 LEU A C 1
ATOM 467 O O . LEU A 1 57 ? 25.523 -36.710 -24.738 1.00 93.44 57 LEU A O 1
ATOM 471 N N . GLN A 1 58 ? 26.012 -38.703 -25.639 1.00 90.38 58 GLN A N 1
ATOM 472 C CA . GLN A 1 58 ? 27.149 -38.225 -26.427 1.00 90.38 58 GLN A CA 1
ATOM 473 C C . GLN A 1 58 ? 26.678 -37.853 -27.836 1.00 90.38 58 GLN A C 1
ATOM 475 O O . GLN A 1 58 ? 26.388 -38.747 -28.620 1.00 90.38 58 GLN A O 1
ATOM 480 N N . TRP A 1 59 ? 26.613 -36.563 -28.182 1.00 88.62 59 TRP A N 1
ATOM 481 C CA . TRP A 1 59 ? 26.136 -36.090 -29.493 1.00 88.62 59 TRP A CA 1
ATOM 482 C C . TRP A 1 59 ? 27.131 -35.131 -30.148 1.00 88.62 59 TRP A C 1
ATOM 484 O O . TRP A 1 59 ? 27.532 -34.140 -29.538 1.00 88.62 59 TRP A O 1
ATOM 494 N N . MET A 1 60 ? 27.520 -35.414 -31.399 1.00 84.56 60 MET A N 1
ATOM 495 C CA . MET A 1 60 ? 28.551 -34.665 -32.144 1.00 84.56 60 MET A CA 1
ATOM 496 C C . MET A 1 60 ? 29.844 -34.462 -31.331 1.00 84.56 60 MET A C 1
ATOM 498 O O . MET A 1 60 ? 30.324 -33.340 -31.180 1.00 84.56 60 MET A O 1
ATOM 502 N N . ASP A 1 61 ? 30.352 -35.549 -30.743 1.00 80.69 61 ASP A N 1
ATOM 503 C CA . ASP A 1 61 ? 31.564 -35.586 -29.908 1.00 80.69 61 ASP A CA 1
ATOM 504 C C . ASP A 1 61 ? 31.532 -34.707 -28.644 1.00 80.69 61 ASP A C 1
ATOM 506 O O . ASP A 1 61 ? 32.554 -34.507 -27.986 1.00 80.69 61 ASP A O 1
ATOM 510 N N . LYS A 1 62 ? 30.347 -34.232 -28.241 1.00 86.38 62 LYS A N 1
ATOM 511 C CA . LYS A 1 62 ? 30.128 -33.509 -26.985 1.00 86.38 62 LYS A CA 1
ATOM 512 C C . LYS A 1 62 ? 29.153 -34.268 -26.091 1.00 86.38 62 LYS A C 1
ATOM 514 O O . LYS A 1 62 ? 28.081 -34.680 -26.539 1.00 86.38 62 LYS A O 1
ATOM 519 N N . LYS A 1 63 ? 29.495 -34.391 -24.807 1.00 90.06 63 LYS A N 1
ATOM 520 C CA . LYS A 1 63 ? 28.548 -34.849 -23.788 1.00 90.06 63 LYS A CA 1
ATOM 521 C C . LYS A 1 63 ? 27.492 -33.761 -23.590 1.00 90.06 63 LYS A C 1
ATOM 523 O O . LYS A 1 63 ? 27.835 -32.597 -23.381 1.00 90.06 63 LYS A O 1
ATOM 528 N N . ARG A 1 64 ? 26.219 -34.131 -23.693 1.00 92.06 64 ARG A N 1
ATOM 529 C CA . ARG A 1 64 ? 25.069 -33.271 -23.397 1.00 92.06 64 ARG A CA 1
ATOM 530 C C . ARG A 1 64 ? 24.284 -33.861 -22.248 1.00 92.06 64 ARG A C 1
ATOM 532 O O . ARG A 1 64 ? 24.098 -35.071 -22.209 1.00 92.06 64 ARG A O 1
ATOM 539 N N . GLU A 1 65 ? 23.816 -33.002 -21.362 1.00 91.81 65 GLU A N 1
ATOM 540 C CA . GLU A 1 65 ? 23.072 -33.363 -20.162 1.00 91.81 65 GLU A CA 1
ATOM 541 C C . GLU A 1 65 ? 21.810 -32.506 -20.078 1.00 91.81 65 GLU A C 1
ATOM 543 O O . GLU A 1 65 ? 21.831 -31.328 -20.445 1.00 91.81 65 GLU A O 1
ATOM 548 N N . PHE A 1 66 ? 20.709 -33.130 -19.670 1.00 92.94 66 PHE A N 1
ATOM 549 C CA . PHE A 1 66 ? 19.381 -32.532 -19.581 1.00 92.94 66 PHE A CA 1
ATOM 550 C C . PHE A 1 66 ? 18.771 -32.865 -18.224 1.00 92.94 66 PHE A C 1
ATOM 552 O O . PHE A 1 66 ? 18.884 -34.007 -17.778 1.00 92.94 66 PHE A O 1
ATOM 559 N N . ASN A 1 67 ? 18.091 -31.886 -17.626 1.00 90.38 67 ASN A N 1
ATOM 560 C CA . ASN A 1 67 ? 17.512 -31.988 -16.288 1.00 90.38 67 ASN A CA 1
ATOM 561 C C . ASN A 1 67 ? 15.989 -31.870 -16.360 1.00 90.38 67 ASN A C 1
ATOM 563 O O . ASN A 1 67 ? 15.455 -30.958 -17.001 1.00 90.38 67 ASN A O 1
ATOM 567 N N . PHE A 1 68 ? 15.304 -32.781 -15.677 1.00 93.12 68 PHE A N 1
ATOM 568 C CA . PHE A 1 68 ? 13.853 -32.936 -15.670 1.00 93.12 68 PHE A CA 1
ATOM 569 C C . PHE A 1 68 ? 13.333 -33.167 -14.249 1.00 93.12 68 PHE A C 1
ATOM 571 O O . PHE A 1 68 ? 14.099 -33.480 -13.344 1.00 93.12 68 PHE A O 1
ATOM 578 N N . ASP A 1 69 ? 12.016 -33.064 -14.061 1.00 91.44 69 ASP A N 1
ATOM 579 C CA . ASP A 1 69 ? 11.379 -33.289 -12.757 1.00 91.44 69 ASP A CA 1
ATOM 580 C C . ASP A 1 69 ? 11.436 -34.763 -12.316 1.00 91.44 69 ASP A C 1
ATOM 582 O O . ASP A 1 69 ? 11.301 -35.059 -11.132 1.00 91.44 69 ASP A O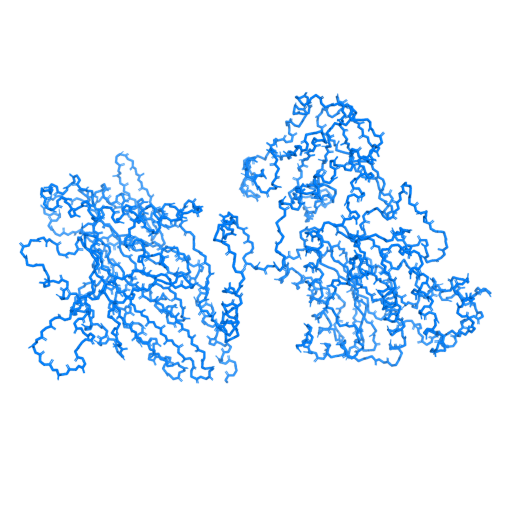 1
ATOM 586 N N . ALA A 1 70 ? 11.597 -35.687 -13.271 1.00 93.38 70 ALA A N 1
ATOM 587 C CA . ALA A 1 70 ? 11.940 -37.089 -13.034 1.00 93.38 70 ALA A CA 1
ATOM 588 C C . ALA A 1 70 ? 12.479 -37.744 -14.315 1.00 93.38 70 ALA A C 1
ATOM 590 O O . ALA A 1 70 ? 12.000 -37.467 -15.421 1.00 93.38 70 ALA A O 1
ATOM 591 N N . VAL A 1 71 ? 13.421 -38.674 -14.169 1.00 95.25 71 VAL A N 1
ATOM 592 C CA . VAL A 1 71 ? 13.980 -39.497 -15.244 1.00 95.25 71 VAL A CA 1
ATOM 593 C C . VAL A 1 71 ? 13.788 -40.973 -14.908 1.00 95.25 71 VAL A C 1
ATOM 595 O O . VAL A 1 71 ? 14.328 -41.505 -13.943 1.00 95.25 71 VAL A O 1
ATOM 598 N N . PHE A 1 72 ? 13.017 -41.667 -15.742 1.00 95.06 72 PHE A N 1
ATOM 599 C CA . PHE A 1 72 ? 12.692 -43.076 -15.572 1.00 95.06 72 PHE A CA 1
ATOM 600 C C . PHE A 1 72 ? 13.525 -43.954 -16.520 1.00 95.06 72 PHE A C 1
ATOM 602 O O . PHE A 1 72 ? 13.335 -43.872 -17.743 1.00 95.06 72 PHE A O 1
ATOM 609 N N . PRO A 1 73 ? 14.400 -44.833 -15.993 1.00 92.69 73 PRO A N 1
ATOM 610 C CA . PRO A 1 73 ? 15.098 -45.828 -16.801 1.00 92.69 73 PRO A CA 1
ATOM 611 C C . PRO A 1 73 ? 14.134 -46.875 -17.375 1.00 92.69 73 PRO A C 1
ATOM 613 O O . PRO A 1 73 ? 13.015 -47.067 -16.897 1.00 92.69 73 PRO A O 1
ATOM 616 N N . GLY A 1 74 ? 14.601 -47.626 -18.378 1.00 88.06 74 GLY A N 1
ATOM 617 C CA . GLY A 1 74 ? 13.807 -48.686 -19.014 1.00 88.06 74 GLY A CA 1
ATOM 618 C C . GLY A 1 74 ? 13.370 -49.808 -18.066 1.00 88.06 74 GLY A C 1
ATOM 619 O O . GLY A 1 74 ? 12.421 -50.523 -18.368 1.00 88.06 74 GLY A O 1
ATOM 620 N N . SER A 1 75 ? 14.019 -49.958 -16.912 1.00 88.75 75 SER A N 1
ATOM 621 C CA . SER A 1 75 ? 13.646 -50.922 -15.873 1.00 88.75 75 SER A CA 1
ATOM 622 C C . SER A 1 75 ? 12.444 -50.492 -15.021 1.00 88.75 75 SER A C 1
ATOM 624 O O . SER A 1 75 ? 11.905 -51.322 -14.288 1.00 88.75 75 SER A O 1
ATOM 626 N N . THR A 1 76 ? 12.000 -49.233 -15.095 1.00 92.38 76 THR A N 1
ATOM 627 C CA . THR A 1 76 ? 10.915 -48.724 -14.246 1.00 92.38 76 THR A CA 1
ATOM 628 C C . THR A 1 76 ? 9.549 -49.275 -14.667 1.00 92.38 76 THR A C 1
ATOM 630 O O . THR A 1 76 ? 9.127 -49.158 -15.823 1.00 92.38 76 THR A O 1
ATOM 633 N N . SER A 1 77 ? 8.812 -49.829 -13.699 1.00 91.94 77 SER A N 1
ATOM 634 C CA . SER A 1 77 ? 7.467 -50.375 -13.906 1.00 91.94 77 SER A CA 1
ATOM 635 C C . SER A 1 77 ? 6.418 -49.287 -14.189 1.00 91.94 77 SER A C 1
ATOM 637 O O . SER A 1 77 ? 6.545 -48.142 -13.757 1.00 91.94 77 SER A O 1
ATOM 639 N N . GLN A 1 78 ? 5.326 -49.653 -14.874 1.00 92.00 78 GLN A N 1
ATOM 640 C CA . GLN A 1 78 ? 4.189 -48.745 -15.113 1.00 92.00 78 GLN A CA 1
ATOM 641 C C . GLN A 1 78 ? 3.563 -48.220 -13.816 1.00 92.00 78 GLN A C 1
ATOM 643 O O . GLN A 1 78 ? 3.068 -47.100 -13.775 1.00 92.00 78 GLN A O 1
ATOM 648 N N . GLU A 1 79 ? 3.577 -49.032 -12.760 1.00 90.94 79 GLU A N 1
ATOM 649 C CA . GLU A 1 79 ? 3.052 -48.653 -11.452 1.00 90.94 79 GLU A CA 1
ATOM 650 C C . GLU A 1 79 ? 3.881 -47.540 -10.816 1.00 90.94 79 GLU A C 1
ATOM 652 O O . GLU A 1 79 ? 3.319 -46.542 -10.371 1.00 90.94 79 GLU A O 1
ATOM 657 N N . ARG A 1 80 ? 5.215 -47.657 -10.852 1.00 89.81 80 ARG A N 1
ATOM 658 C CA . ARG A 1 80 ? 6.094 -46.616 -10.315 1.00 89.81 80 ARG A CA 1
ATOM 659 C C . ARG A 1 80 ? 6.002 -45.323 -11.122 1.00 89.81 80 ARG A C 1
ATOM 661 O O . ARG A 1 80 ? 5.989 -44.258 -10.524 1.00 89.81 80 ARG A O 1
ATOM 668 N N . VAL A 1 81 ? 5.867 -45.419 -12.448 1.00 90.75 81 VAL A N 1
ATOM 669 C CA . VAL A 1 81 ? 5.622 -44.250 -13.314 1.00 90.75 81 VAL A CA 1
ATOM 670 C C . VAL A 1 81 ? 4.273 -43.585 -13.000 1.00 90.75 81 VAL A C 1
ATOM 672 O O . VAL A 1 81 ? 4.156 -42.370 -13.114 1.00 90.75 81 VAL A O 1
ATOM 675 N N . PHE A 1 82 ? 3.256 -44.353 -12.592 1.00 93.06 82 PHE A N 1
ATOM 676 C CA . PHE A 1 82 ? 1.933 -43.820 -12.253 1.00 93.06 82 PHE A CA 1
ATOM 677 C C . PHE A 1 82 ? 1.859 -43.180 -10.858 1.00 93.06 82 PHE A C 1
ATOM 679 O O . PHE A 1 82 ? 1.076 -42.245 -10.689 1.00 93.06 82 PHE A O 1
ATOM 686 N N . ALA A 1 83 ? 2.650 -43.645 -9.886 1.00 87.81 83 ALA A N 1
ATOM 687 C CA . ALA A 1 83 ? 2.564 -43.226 -8.481 1.00 87.81 83 ALA A CA 1
ATOM 688 C C . ALA A 1 83 ? 2.506 -41.696 -8.302 1.00 87.81 83 ALA A C 1
ATOM 690 O O . ALA A 1 83 ? 1.604 -41.186 -7.642 1.00 87.81 83 ALA A O 1
ATOM 691 N N . ASP A 1 84 ? 3.381 -40.953 -8.983 1.00 76.88 84 ASP A N 1
ATOM 692 C CA . ASP A 1 84 ? 3.413 -39.488 -8.874 1.00 76.88 84 ASP A CA 1
ATOM 693 C C . ASP A 1 84 ? 2.285 -38.799 -9.661 1.00 76.88 84 ASP A C 1
ATOM 695 O O . ASP A 1 84 ? 1.852 -37.695 -9.319 1.00 76.88 84 ASP A O 1
ATOM 699 N N . THR A 1 85 ? 1.757 -39.459 -10.697 1.00 84.38 85 THR A N 1
ATOM 700 C CA . THR A 1 85 ? 0.642 -38.946 -11.512 1.00 84.38 85 THR A CA 1
ATOM 701 C C . THR A 1 85 ? -0.714 -39.075 -10.815 1.00 84.38 85 THR A C 1
ATOM 703 O O . THR A 1 85 ? -1.649 -38.348 -11.151 1.00 84.38 85 THR A O 1
ATOM 706 N N . GLN A 1 86 ? -0.820 -39.941 -9.801 1.00 87.69 86 GLN A N 1
ATOM 707 C CA . GLN A 1 86 ? -2.043 -40.169 -9.027 1.00 87.69 86 GLN A CA 1
ATOM 708 C C . GLN A 1 86 ? -2.574 -38.871 -8.387 1.00 87.69 86 GLN A C 1
ATOM 710 O O . GLN A 1 86 ? -3.776 -38.602 -8.381 1.00 87.69 86 GLN A O 1
ATOM 715 N N . HIS A 1 87 ? -1.678 -38.006 -7.904 1.00 87.50 87 HIS A N 1
ATOM 716 C CA . HIS A 1 87 ? -2.042 -36.744 -7.249 1.00 87.50 87 HIS A CA 1
ATOM 717 C C . HIS A 1 87 ? -2.691 -35.717 -8.192 1.00 87.50 87 HIS A C 1
ATOM 719 O O . HIS A 1 87 ? -3.518 -34.902 -7.758 1.00 87.50 87 HIS A O 1
ATOM 725 N N . LEU A 1 88 ? -2.367 -35.783 -9.487 1.00 89.50 88 LEU A N 1
ATOM 726 C CA . LEU A 1 88 ? -2.991 -34.958 -10.519 1.00 89.50 88 LEU A CA 1
ATOM 727 C C . LEU A 1 88 ? -4.439 -35.387 -10.774 1.00 89.50 88 LEU A C 1
ATOM 729 O O . LEU A 1 88 ? -5.307 -34.528 -10.907 1.00 89.50 88 LEU A O 1
ATOM 733 N N . ILE A 1 89 ? -4.728 -36.692 -10.739 1.00 92.31 89 ILE A N 1
ATOM 734 C CA . ILE A 1 89 ? -6.099 -37.215 -10.876 1.00 92.31 89 ILE A CA 1
ATOM 735 C C . ILE A 1 89 ? -7.001 -36.631 -9.784 1.00 92.31 89 ILE A C 1
ATOM 737 O O . ILE A 1 89 ? -8.097 -36.147 -10.065 1.00 92.31 89 ILE A O 1
ATOM 741 N N . ARG A 1 90 ? -6.500 -36.573 -8.546 1.00 88.81 90 ARG A N 1
ATOM 742 C CA . ARG A 1 90 ? -7.215 -35.951 -7.425 1.00 88.81 90 ARG A CA 1
ATOM 743 C C . ARG A 1 90 ? -7.463 -34.454 -7.628 1.00 88.81 90 ARG A C 1
ATOM 745 O O . ARG A 1 90 ? -8.542 -33.973 -7.298 1.00 88.81 90 ARG A O 1
ATOM 752 N N . SER A 1 91 ? -6.498 -33.735 -8.204 1.00 89.50 91 SER A N 1
ATOM 753 C CA . SER A 1 91 ? -6.653 -32.306 -8.515 1.00 89.50 91 SER A CA 1
ATOM 754 C C . SER A 1 91 ? -7.784 -32.070 -9.526 1.00 89.50 91 SER A C 1
ATOM 756 O O . SER A 1 91 ? -8.556 -31.126 -9.373 1.00 89.50 91 SER A O 1
ATOM 758 N N . ALA A 1 92 ? -7.944 -32.959 -10.514 1.00 90.56 92 ALA A N 1
ATOM 759 C CA . ALA A 1 92 ? -9.050 -32.873 -11.468 1.00 90.56 92 ALA A CA 1
ATOM 760 C C . ALA A 1 92 ? -10.421 -33.031 -10.786 1.00 90.56 92 ALA A C 1
ATOM 762 O O . ALA A 1 92 ? -11.353 -32.291 -11.093 1.00 90.56 92 ALA A O 1
ATOM 763 N N . VAL A 1 93 ? -10.533 -33.935 -9.806 1.00 89.44 93 VAL A N 1
ATOM 764 C CA . VAL A 1 93 ? -11.764 -34.109 -9.012 1.00 89.44 93 VAL A CA 1
ATOM 765 C C . VAL A 1 93 ? -12.066 -32.888 -8.134 1.00 89.44 93 VAL A C 1
ATOM 767 O O . VAL A 1 93 ? -13.229 -32.549 -7.923 1.00 89.44 93 VAL A O 1
ATOM 770 N N . ASP A 1 94 ? -11.034 -32.189 -7.654 1.00 86.31 94 ASP A N 1
ATOM 771 C CA . ASP A 1 94 ? -11.174 -30.959 -6.862 1.00 86.31 94 ASP A CA 1
ATOM 772 C C . ASP A 1 94 ? -11.536 -29.709 -7.694 1.00 86.31 94 ASP A C 1
ATOM 774 O O . ASP A 1 94 ? -11.698 -28.627 -7.124 1.00 86.31 94 ASP A O 1
ATOM 778 N N . GLY A 1 95 ? -11.711 -29.846 -9.015 1.00 86.81 95 GLY A N 1
ATOM 779 C CA . GLY A 1 95 ? -12.164 -28.769 -9.903 1.00 86.81 95 GLY A CA 1
ATOM 780 C C . GLY A 1 95 ? -11.052 -28.047 -10.668 1.00 86.81 95 GLY A C 1
ATOM 781 O O . GLY A 1 95 ? -11.263 -26.929 -11.136 1.00 86.81 95 GLY A O 1
ATOM 782 N N . TYR A 1 96 ? -9.867 -28.654 -10.786 1.00 85.88 96 TYR A N 1
ATOM 783 C CA . TYR A 1 96 ? -8.775 -28.127 -11.608 1.00 85.88 96 TYR A CA 1
ATOM 784 C C . TYR A 1 96 ? -8.775 -28.749 -13.009 1.00 85.88 96 TYR A C 1
ATOM 786 O O . TYR A 1 96 ? -9.224 -29.878 -13.220 1.00 85.88 96 TYR A O 1
ATOM 794 N N . ASN A 1 97 ? -8.225 -28.016 -13.975 1.00 89.12 97 ASN A N 1
ATOM 795 C CA . ASN A 1 97 ? -7.897 -28.569 -15.283 1.00 89.12 97 ASN A CA 1
ATOM 796 C C . ASN A 1 97 ? -6.550 -29.290 -15.192 1.00 89.12 97 ASN A C 1
ATOM 798 O O . ASN A 1 97 ? -5.589 -28.755 -14.643 1.00 89.12 97 ASN A O 1
ATOM 802 N N . VAL A 1 98 ? -6.482 -30.506 -15.717 1.00 92.19 98 VAL A N 1
ATOM 803 C CA . VAL A 1 98 ? -5.318 -31.385 -15.664 1.00 92.19 98 VAL A CA 1
ATOM 804 C C . VAL A 1 98 ? -5.075 -31.976 -17.044 1.00 92.19 98 VAL A C 1
ATOM 806 O O . VAL A 1 98 ? -5.993 -32.522 -17.662 1.00 92.19 98 VAL A O 1
ATOM 809 N N . CYS A 1 99 ? -3.834 -31.908 -17.517 1.00 93.38 99 CYS A N 1
ATOM 810 C CA . CYS A 1 99 ? -3.428 -32.508 -18.785 1.00 93.38 99 CYS A CA 1
ATOM 811 C C . CYS A 1 99 ? -2.177 -33.369 -18.610 1.00 93.38 99 CYS A C 1
ATOM 813 O O . CYS A 1 99 ? -1.167 -32.913 -18.083 1.00 93.38 99 CYS A O 1
ATOM 815 N N . ILE A 1 100 ? -2.231 -34.612 -19.081 1.00 95.06 100 ILE A N 1
ATOM 816 C CA . ILE A 1 100 ? -1.096 -35.534 -19.105 1.00 95.06 100 ILE A CA 1
ATOM 817 C C . ILE A 1 100 ? -0.851 -35.928 -20.558 1.00 95.06 100 ILE A C 1
ATOM 819 O O . ILE A 1 100 ? -1.723 -36.527 -21.188 1.00 95.06 100 ILE A O 1
ATOM 823 N N . PHE A 1 101 ? 0.321 -35.612 -21.107 1.00 94.88 101 PHE A N 1
ATOM 824 C CA . PHE A 1 101 ? 0.604 -35.888 -22.516 1.00 94.88 101 PHE A CA 1
ATOM 825 C C . PHE A 1 101 ? 1.976 -36.505 -22.759 1.00 94.88 101 PHE A C 1
ATOM 827 O O . PHE A 1 101 ? 2.930 -36.205 -22.050 1.00 94.88 101 PHE A O 1
ATOM 834 N N . ALA A 1 102 ? 2.081 -37.359 -23.779 1.00 94.94 102 ALA A N 1
ATOM 835 C CA . ALA A 1 102 ? 3.332 -38.004 -24.176 1.00 94.94 102 ALA A CA 1
ATOM 836 C C . ALA A 1 102 ? 3.855 -37.459 -25.513 1.00 94.94 102 ALA A C 1
ATOM 838 O O . ALA A 1 102 ? 3.107 -37.336 -26.484 1.00 94.94 102 ALA A O 1
ATOM 839 N N . TYR A 1 103 ? 5.158 -37.180 -25.571 1.00 94.31 103 TYR A N 1
ATOM 840 C CA . TYR A 1 103 ? 5.868 -36.621 -26.723 1.00 94.31 103 TYR A CA 1
ATOM 841 C C . TYR A 1 103 ? 7.168 -37.388 -27.006 1.00 94.31 103 TYR A C 1
ATOM 843 O O . TYR A 1 103 ? 7.826 -37.883 -26.095 1.00 94.31 103 TYR A O 1
ATOM 851 N N . GLY A 1 104 ? 7.561 -37.475 -28.278 1.00 92.31 104 GLY A N 1
ATOM 852 C CA . GLY A 1 104 ? 8.792 -38.133 -28.719 1.00 92.31 104 GLY A CA 1
ATOM 853 C C . GLY A 1 104 ? 8.647 -38.835 -30.067 1.00 92.31 104 GLY A C 1
ATOM 854 O O . GLY A 1 104 ? 7.552 -38.946 -30.627 1.00 92.31 104 GLY A O 1
ATOM 855 N N . GLN A 1 105 ? 9.751 -39.353 -30.595 1.00 88.12 105 GLN A N 1
ATOM 856 C CA . GLN A 1 105 ? 9.765 -40.034 -31.893 1.00 88.12 105 GLN A CA 1
ATOM 857 C C . GLN A 1 105 ? 8.906 -41.311 -31.917 1.00 88.12 105 GLN A C 1
ATOM 859 O O . GLN A 1 105 ? 8.553 -41.905 -30.891 1.00 88.12 105 GLN A O 1
ATOM 864 N N . THR A 1 106 ? 8.596 -41.803 -33.108 1.00 86.06 106 THR A N 1
ATOM 865 C CA . THR A 1 106 ? 7.985 -43.121 -33.285 1.00 86.06 106 THR A CA 1
ATOM 866 C C . THR A 1 106 ? 8.837 -44.224 -32.662 1.00 86.06 106 THR A C 1
ATOM 868 O O . THR A 1 106 ? 10.062 -44.266 -32.796 1.00 86.06 106 THR A O 1
ATOM 871 N N . GLY A 1 107 ? 8.164 -45.128 -31.947 1.00 84.69 107 GLY A N 1
ATOM 872 C CA . GLY A 1 107 ? 8.809 -46.243 -31.262 1.00 84.69 107 GLY A CA 1
ATOM 873 C C . GLY A 1 107 ? 9.546 -45.873 -29.973 1.00 84.69 107 GLY A C 1
ATOM 874 O O . GLY A 1 107 ? 10.235 -46.734 -29.443 1.00 84.69 107 GLY A O 1
ATOM 875 N N . SER A 1 108 ? 9.416 -44.654 -29.434 1.00 89.31 108 SER A N 1
ATOM 876 C CA . SER A 1 108 ? 10.022 -44.287 -28.139 1.00 89.31 108 SER A CA 1
ATOM 877 C C . SER A 1 108 ? 9.209 -44.698 -26.901 1.00 89.31 108 SER A C 1
ATOM 879 O O . SER A 1 108 ? 9.678 -44.549 -25.778 1.00 89.31 108 SER A O 1
ATOM 881 N N . GLY A 1 109 ? 7.998 -45.236 -27.087 1.00 90.19 109 GLY A N 1
ATOM 882 C CA . GLY A 1 109 ? 7.158 -45.748 -25.996 1.00 90.19 109 GLY A CA 1
ATOM 883 C C . GLY A 1 109 ? 6.002 -44.845 -25.546 1.00 90.19 109 GLY A C 1
ATOM 884 O O . GLY A 1 109 ? 5.405 -45.145 -24.522 1.00 90.19 109 GLY A O 1
ATOM 885 N N . LYS A 1 110 ? 5.637 -43.795 -26.299 1.00 92.62 110 LYS A N 1
ATOM 886 C CA . LYS A 1 110 ? 4.515 -42.880 -25.974 1.00 92.62 110 LYS A CA 1
ATOM 887 C C . LYS A 1 110 ? 3.191 -43.594 -25.666 1.00 92.62 110 LYS A C 1
ATOM 889 O O . LYS A 1 110 ? 2.690 -43.522 -24.548 1.00 92.62 110 LYS A O 1
ATOM 894 N N . THR A 1 111 ? 2.680 -44.368 -26.624 1.00 90.19 111 THR A N 1
ATOM 895 C CA . THR A 1 111 ? 1.431 -45.130 -26.474 1.00 90.19 111 THR A CA 1
ATOM 896 C C . THR A 1 111 ? 1.515 -46.149 -25.332 1.00 90.19 111 THR A C 1
ATOM 898 O O . THR A 1 111 ? 0.537 -46.363 -24.623 1.00 90.19 111 THR A O 1
ATOM 901 N N . PHE A 1 112 ? 2.695 -46.736 -25.092 1.00 91.12 112 PHE A N 1
ATOM 902 C CA . PHE A 1 112 ? 2.914 -47.617 -23.943 1.00 91.12 112 PHE A CA 1
ATOM 903 C C . PHE A 1 112 ? 2.855 -46.847 -22.614 1.00 91.12 112 PHE A C 1
ATOM 905 O O . PHE A 1 112 ? 2.301 -47.354 -21.647 1.00 91.12 112 PHE A O 1
ATOM 912 N N . THR A 1 113 ? 3.356 -45.611 -22.546 1.00 94.06 113 THR A N 1
ATOM 913 C CA . THR A 1 113 ? 3.182 -44.755 -21.363 1.00 94.06 113 THR A CA 1
ATOM 914 C C . THR A 1 113 ? 1.709 -44.431 -21.117 1.00 94.06 113 THR A C 1
ATOM 916 O O . THR A 1 113 ? 1.226 -44.635 -20.006 1.00 94.06 113 THR A O 1
ATOM 919 N N . ILE A 1 114 ? 0.984 -43.958 -22.135 1.00 94.06 114 ILE A N 1
ATOM 920 C CA . ILE A 1 114 ? -0.400 -43.488 -21.970 1.00 94.06 114 ILE A CA 1
ATOM 921 C C . ILE A 1 114 ? -1.373 -44.656 -21.756 1.00 94.06 114 ILE A C 1
ATOM 923 O O . ILE A 1 114 ? -2.093 -44.671 -20.764 1.00 94.06 114 ILE A O 1
ATOM 927 N N . TYR A 1 115 ? -1.365 -45.666 -22.626 1.00 92.00 115 TYR A N 1
ATOM 928 C CA . TYR A 1 115 ? -2.338 -46.767 -22.595 1.00 92.00 115 TYR A CA 1
ATOM 929 C C . TYR A 1 115 ? -1.750 -48.073 -22.049 1.00 92.00 115 TYR A C 1
ATOM 931 O O . TYR A 1 115 ? -2.414 -48.773 -21.286 1.00 92.00 115 TYR A O 1
ATOM 939 N N . GLY A 1 116 ? -0.485 -48.367 -22.357 1.00 90.19 116 GLY A N 1
ATOM 940 C CA . GLY A 1 116 ? 0.179 -49.606 -21.941 1.00 90.19 116 GLY A CA 1
ATOM 941 C C . GLY A 1 116 ? -0.271 -50.830 -22.734 1.00 90.19 116 GLY A C 1
ATOM 942 O O . GLY A 1 116 ? -0.666 -50.717 -23.894 1.00 90.19 116 GLY A O 1
ATOM 943 N N . SER A 1 117 ? -0.159 -52.000 -22.113 1.00 87.44 117 SER A N 1
ATOM 944 C CA . SER A 1 117 ? -0.698 -53.273 -22.606 1.00 87.44 117 SER A CA 1
ATOM 945 C C . SER A 1 117 ? -1.660 -53.871 -21.580 1.00 87.44 117 SER A C 1
ATOM 947 O O . SER A 1 117 ? -1.734 -53.383 -20.452 1.00 87.44 117 SER A O 1
ATOM 949 N N . ASP A 1 118 ? -2.359 -54.943 -21.952 1.00 81.88 118 ASP A N 1
ATOM 950 C CA . ASP A 1 118 ? -3.317 -55.623 -21.070 1.00 81.88 118 ASP A CA 1
ATOM 951 C C . ASP A 1 118 ? -2.663 -56.073 -19.749 1.00 81.88 118 ASP A C 1
ATOM 953 O O . ASP A 1 118 ? -3.211 -55.842 -18.671 1.00 81.88 118 ASP A O 1
ATOM 957 N N . ASP A 1 119 ? -1.440 -56.611 -19.821 1.00 87.31 119 ASP A N 1
ATOM 958 C CA . ASP A 1 119 ? -0.665 -57.035 -18.645 1.00 87.31 119 ASP A CA 1
ATOM 959 C C . ASP A 1 119 ? -0.008 -55.862 -17.897 1.00 87.31 119 ASP A C 1
ATOM 961 O O . ASP A 1 119 ? 0.196 -55.908 -16.682 1.00 87.31 119 ASP A O 1
ATOM 965 N N . LEU A 1 120 ? 0.355 -54.797 -18.619 1.00 89.62 120 LEU A N 1
ATOM 966 C CA . LEU A 1 120 ? 1.090 -53.642 -18.099 1.00 89.62 120 LEU A CA 1
ATOM 967 C C . LEU A 1 120 ? 0.338 -52.342 -18.423 1.00 89.62 120 LEU A C 1
ATOM 969 O O . LEU A 1 120 ? 0.799 -51.550 -19.260 1.00 89.62 120 LEU A O 1
ATOM 973 N N . PRO A 1 121 ? -0.801 -52.087 -17.747 1.00 92.62 121 PRO A N 1
ATOM 974 C CA . PRO A 1 121 ? -1.640 -50.927 -18.022 1.00 92.62 121 PRO A CA 1
ATOM 975 C C . PRO A 1 121 ? -0.873 -49.625 -17.781 1.00 92.62 121 PRO A C 1
ATOM 977 O O . PRO A 1 121 ? -0.155 -49.498 -16.780 1.00 92.62 121 PRO A O 1
ATOM 980 N N . GLY A 1 122 ? -1.033 -48.674 -18.702 1.00 93.94 122 GLY A N 1
ATOM 981 C CA . GLY A 1 122 ? -0.412 -47.349 -18.664 1.00 93.94 122 GLY A CA 1
ATOM 982 C C . GLY A 1 122 ? -1.158 -46.345 -17.782 1.00 93.94 122 GLY A C 1
ATOM 983 O O . GLY A 1 122 ? -1.960 -46.714 -16.920 1.00 93.94 122 GLY A O 1
ATOM 984 N N . LEU A 1 123 ? -0.894 -45.058 -18.005 1.00 95.44 123 LEU A N 1
ATOM 985 C CA . LEU A 1 123 ? -1.433 -43.955 -17.203 1.00 95.44 123 LEU A CA 1
ATOM 986 C C . LEU A 1 123 ? -2.956 -43.813 -17.300 1.00 95.44 123 LEU A C 1
ATOM 988 O O . LEU A 1 123 ? -3.607 -43.640 -16.276 1.00 95.44 123 LEU A O 1
ATOM 992 N N . THR A 1 124 ? -3.543 -43.918 -18.493 1.00 94.94 124 THR A N 1
ATOM 993 C CA . THR A 1 124 ? -4.990 -43.770 -18.706 1.00 94.94 124 THR A CA 1
ATOM 994 C C . THR A 1 124 ? -5.802 -44.828 -17.952 1.00 94.94 124 THR A C 1
ATOM 996 O O . THR A 1 124 ? -6.643 -44.440 -17.142 1.00 94.94 124 THR A O 1
ATOM 999 N N . PRO A 1 125 ? -5.572 -46.148 -18.120 1.00 94.00 125 PRO A N 1
ATOM 1000 C CA . PRO A 1 125 ? -6.359 -47.144 -17.395 1.00 94.00 125 PRO A CA 1
ATOM 1001 C C . PRO A 1 125 ? -6.161 -47.098 -15.874 1.00 94.00 125 PRO A C 1
ATOM 1003 O O . PRO A 1 125 ? -7.098 -47.384 -15.129 1.00 94.00 125 PRO A O 1
ATOM 1006 N N . ARG A 1 126 ? -4.971 -46.713 -15.392 1.00 95.00 126 ARG A N 1
ATOM 1007 C CA . ARG A 1 126 ? -4.709 -46.519 -13.955 1.00 95.00 126 ARG A CA 1
ATOM 1008 C C . ARG A 1 126 ? -5.381 -45.257 -13.412 1.00 95.00 126 ARG A C 1
ATOM 1010 O O . ARG A 1 126 ? -6.024 -45.321 -12.372 1.00 95.00 126 ARG A O 1
ATOM 1017 N N . GLY A 1 127 ? -5.313 -44.153 -14.151 1.00 95.06 127 GLY A N 1
ATOM 1018 C CA . GLY A 1 127 ? -5.960 -42.889 -13.803 1.00 95.06 127 GLY A CA 1
ATOM 1019 C C . GLY A 1 127 ? -7.482 -42.990 -13.776 1.00 95.06 127 GLY A C 1
ATOM 1020 O O . GLY A 1 127 ? -8.110 -42.389 -12.913 1.00 95.06 127 GLY A O 1
ATOM 1021 N N . VAL A 1 128 ? -8.080 -43.801 -14.657 1.00 95.38 128 VAL A N 1
ATOM 1022 C CA . VAL A 1 128 ? -9.521 -44.104 -14.614 1.00 95.38 128 VAL A CA 1
ATOM 1023 C C . VAL A 1 128 ? -9.900 -44.851 -13.335 1.00 95.38 128 VAL A C 1
ATOM 1025 O O . VAL A 1 128 ? -10.915 -44.517 -12.731 1.00 95.38 128 VAL A O 1
ATOM 1028 N N . ARG A 1 129 ? -9.104 -45.836 -12.899 1.00 94.44 129 ARG A N 1
ATOM 1029 C CA . ARG A 1 129 ? -9.363 -46.543 -11.633 1.00 94.44 129 ARG A CA 1
ATOM 1030 C C . ARG A 1 129 ? -9.255 -45.590 -10.444 1.00 94.44 129 ARG A C 1
ATOM 1032 O O . ARG A 1 129 ? -10.221 -45.469 -9.705 1.00 94.44 129 ARG A O 1
ATOM 1039 N N . GLU A 1 130 ? -8.170 -44.819 -10.367 1.00 94.44 130 GLU A N 1
ATOM 1040 C CA . GLU A 1 130 ? -7.979 -43.817 -9.308 1.00 94.44 130 GLU A CA 1
ATOM 1041 C C . GLU A 1 130 ? -9.117 -42.786 -9.265 1.00 94.44 130 GLU A C 1
ATOM 1043 O O . GLU A 1 130 ? -9.604 -42.442 -8.192 1.00 94.44 130 GLU A O 1
ATOM 1048 N N . LEU A 1 131 ? -9.570 -42.293 -10.424 1.00 94.88 131 LEU A N 1
ATOM 1049 C CA . LEU A 1 131 ? -10.684 -41.347 -10.506 1.00 94.88 131 LEU A CA 1
ATOM 1050 C C . LEU A 1 131 ? -11.932 -41.909 -9.815 1.00 94.88 131 LEU A C 1
ATOM 1052 O O . LEU A 1 131 ? -12.546 -41.218 -9.002 1.00 94.88 131 LEU A O 1
ATOM 1056 N N . PHE A 1 132 ? -12.299 -43.152 -10.129 1.00 94.75 132 PHE A N 1
ATOM 1057 C CA . PHE A 1 132 ? -13.473 -43.782 -9.535 1.00 94.75 132 PHE A CA 1
ATOM 1058 C C . PHE A 1 132 ? -13.250 -44.187 -8.074 1.00 94.75 132 PHE A C 1
ATOM 1060 O O . PHE A 1 132 ? -14.177 -44.037 -7.287 1.00 94.75 132 PHE A O 1
ATOM 1067 N N . ASP A 1 133 ? -12.031 -44.547 -7.668 1.00 92.75 133 ASP A N 1
ATOM 1068 C CA . ASP A 1 133 ? -11.699 -44.769 -6.254 1.00 92.75 133 ASP A CA 1
ATOM 1069 C C . ASP A 1 133 ? -11.906 -43.486 -5.421 1.00 92.75 133 ASP A C 1
ATOM 1071 O O . ASP A 1 133 ? -12.427 -43.526 -4.301 1.00 92.75 133 ASP A O 1
ATOM 1075 N N . VAL A 1 134 ? -11.551 -42.315 -5.972 1.00 89.69 134 VAL A N 1
ATOM 1076 C CA . VAL A 1 134 ? -11.808 -41.010 -5.335 1.00 89.69 134 VAL A CA 1
ATOM 1077 C C . VAL A 1 134 ? -13.306 -40.690 -5.296 1.00 89.69 134 VAL A C 1
ATOM 1079 O O . VAL A 1 134 ? -13.798 -40.244 -4.257 1.00 89.69 134 VAL A O 1
ATOM 1082 N N . VAL A 1 135 ? -14.024 -40.921 -6.399 1.00 90.88 135 VAL A N 1
ATOM 1083 C CA . VAL A 1 135 ? -15.476 -40.687 -6.506 1.00 90.88 135 VAL A CA 1
ATOM 1084 C C . VAL A 1 135 ? -16.247 -41.556 -5.516 1.00 90.88 135 VAL A C 1
ATOM 1086 O O . VAL A 1 135 ? -17.082 -41.037 -4.775 1.00 90.88 135 VAL A O 1
ATOM 1089 N N . ASP A 1 136 ? -15.929 -42.847 -5.439 1.00 89.69 136 ASP A N 1
ATOM 1090 C CA . ASP A 1 136 ? -16.590 -43.798 -4.547 1.00 89.69 136 ASP A CA 1
ATOM 1091 C C . ASP A 1 136 ? -16.327 -43.443 -3.079 1.00 89.69 136 ASP A C 1
ATOM 1093 O O . ASP A 1 136 ? -17.260 -43.409 -2.269 1.00 89.69 136 ASP A O 1
ATOM 1097 N N . ARG A 1 137 ? -15.083 -43.069 -2.744 1.00 87.00 137 ARG A N 1
ATOM 1098 C CA . ARG A 1 137 ? -14.704 -42.601 -1.401 1.00 87.00 137 ARG A CA 1
ATOM 1099 C C . ARG A 1 137 ? -15.473 -41.350 -0.963 1.00 87.00 137 ARG A C 1
ATOM 1101 O O . ARG A 1 137 ? -15.786 -41.216 0.221 1.00 87.00 137 ARG A O 1
ATOM 1108 N N . ASP A 1 138 ? -15.756 -40.431 -1.887 1.00 86.44 138 ASP A N 1
ATOM 1109 C CA . ASP A 1 138 ? -16.392 -39.139 -1.593 1.00 86.44 138 ASP A CA 1
ATOM 1110 C C . ASP A 1 138 ? -17.904 -39.092 -1.931 1.00 86.44 138 ASP A C 1
ATOM 1112 O O . ASP A 1 138 ? -18.558 -38.068 -1.704 1.00 86.44 138 ASP A O 1
ATOM 1116 N N . SER A 1 139 ? -18.487 -40.213 -2.375 1.00 83.75 139 SER A N 1
ATOM 1117 C CA . SER A 1 139 ? -19.892 -40.367 -2.808 1.00 83.75 139 SER A CA 1
ATOM 1118 C C . SER A 1 139 ? -20.946 -39.990 -1.754 1.00 83.75 139 SER A C 1
ATOM 1120 O O . SER A 1 139 ? -22.028 -39.513 -2.089 1.00 83.75 139 SER A O 1
ATOM 1122 N N . GLY A 1 140 ? -20.632 -40.134 -0.462 1.00 82.00 140 GLY A N 1
ATOM 1123 C CA . GLY A 1 140 ? -21.513 -39.708 0.636 1.00 82.00 140 GLY A CA 1
ATOM 1124 C C . GLY A 1 140 ? -21.561 -38.190 0.865 1.00 82.00 140 GLY A C 1
ATOM 1125 O O . GLY A 1 140 ? -22.366 -37.714 1.664 1.00 82.00 140 GLY A O 1
ATOM 1126 N N . LYS A 1 141 ? -20.686 -37.418 0.206 1.00 83.31 141 LYS A N 1
ATOM 1127 C CA . LYS A 1 141 ? -20.519 -35.965 0.413 1.00 83.31 141 LYS A CA 1
ATOM 1128 C C . LYS A 1 141 ? -20.745 -35.156 -0.857 1.00 83.31 141 LYS A C 1
ATOM 1130 O O . LYS A 1 141 ? -21.182 -34.006 -0.781 1.00 83.31 141 LYS A O 1
ATOM 1135 N N . PHE A 1 142 ? -20.431 -35.742 -2.005 1.00 86.69 142 PHE A N 1
ATOM 1136 C CA . PHE A 1 142 ? -20.545 -35.114 -3.310 1.00 86.69 142 PHE A CA 1
ATOM 1137 C C . PHE A 1 142 ? -21.322 -36.026 -4.260 1.00 86.69 142 PHE A C 1
ATOM 1139 O O . PHE A 1 142 ? -21.121 -37.237 -4.275 1.00 86.69 142 PHE A O 1
ATOM 1146 N N . SER A 1 143 ? -22.190 -35.429 -5.073 1.00 90.81 143 SER A N 1
ATOM 1147 C CA . SER A 1 143 ? -22.724 -36.071 -6.272 1.00 90.81 143 SER A CA 1
ATOM 1148 C C . SER A 1 143 ? -21.806 -35.747 -7.443 1.00 90.81 143 SER A C 1
ATOM 1150 O O . SER A 1 143 ? -21.439 -34.587 -7.625 1.00 90.81 143 SER A O 1
ATOM 1152 N N . PHE A 1 144 ? -21.432 -36.756 -8.225 1.00 92.06 144 PHE A N 1
ATOM 1153 C CA . PHE A 1 144 ? -20.532 -36.597 -9.362 1.00 92.06 144 PHE A CA 1
ATOM 1154 C C . PHE A 1 144 ? -21.259 -36.875 -10.675 1.00 92.06 144 PHE A C 1
ATOM 1156 O O . PHE A 1 144 ? -21.963 -37.877 -10.806 1.00 92.06 144 PHE A O 1
ATOM 1163 N N . LYS A 1 145 ? -21.035 -36.011 -11.665 1.00 93.88 145 LYS A N 1
ATOM 1164 C CA . LYS A 1 145 ? -21.396 -36.228 -13.065 1.00 93.88 145 LYS A CA 1
ATOM 1165 C C . LYS A 1 145 ? -20.107 -36.309 -13.879 1.00 93.88 145 LYS A C 1
ATOM 1167 O O . LYS A 1 145 ? -19.305 -35.377 -13.860 1.00 93.88 145 LYS A O 1
ATOM 1172 N N . ILE A 1 146 ? -19.907 -37.433 -14.568 1.00 94.88 146 ILE A N 1
ATOM 1173 C CA . ILE A 1 146 ? -18.701 -37.704 -15.357 1.00 94.88 146 ILE A CA 1
ATOM 1174 C C . ILE A 1 146 ? -19.097 -37.949 -16.810 1.00 94.88 146 ILE A C 1
ATOM 1176 O O . ILE A 1 146 ? -19.907 -38.828 -17.110 1.00 94.88 146 ILE A O 1
ATOM 1180 N N . GLU A 1 147 ? -18.510 -37.170 -17.710 1.00 94.12 147 GLU A N 1
ATOM 1181 C CA . GLU A 1 147 ? -18.729 -37.256 -19.155 1.00 94.12 147 GLU A CA 1
ATOM 1182 C C . GLU A 1 147 ? -17.377 -37.353 -19.864 1.00 94.12 147 GLU A C 1
ATOM 1184 O O . GLU A 1 147 ? -16.414 -36.709 -19.457 1.00 94.12 147 GLU A O 1
ATOM 1189 N N . VAL A 1 148 ? -17.284 -38.163 -20.918 1.00 94.38 148 VAL A N 1
ATOM 1190 C CA . VAL A 1 148 ? -16.047 -38.351 -21.688 1.00 94.38 148 VAL A CA 1
ATOM 1191 C C . VAL A 1 148 ? -16.278 -38.066 -23.166 1.00 94.38 148 VAL A C 1
ATOM 1193 O O . VAL A 1 148 ? -17.320 -38.419 -23.717 1.00 94.38 148 VAL A O 1
ATOM 1196 N N . PHE A 1 149 ? -15.284 -37.459 -23.809 1.00 92.38 149 PHE A N 1
ATOM 1197 C CA . PHE A 1 149 ? -15.181 -37.394 -25.264 1.00 92.38 149 PHE A CA 1
ATOM 1198 C C . PHE A 1 149 ? -13.763 -37.773 -25.711 1.00 92.38 149 PHE A C 1
ATOM 1200 O O . PHE A 1 149 ? -12.794 -37.617 -24.960 1.00 92.38 149 PHE A O 1
ATOM 1207 N N . MET A 1 150 ? -13.640 -38.295 -26.932 1.00 92.56 150 MET A N 1
ATOM 1208 C CA . MET A 1 150 ? -12.376 -38.797 -27.470 1.00 92.56 150 MET A CA 1
ATOM 1209 C C . MET A 1 150 ? -12.224 -38.381 -28.930 1.00 92.56 150 MET A C 1
ATOM 1211 O O . MET A 1 150 ? -13.069 -38.697 -29.765 1.00 92.56 150 MET A O 1
ATOM 1215 N N . LEU A 1 151 ? -11.143 -37.665 -29.226 1.00 91.25 151 LEU A N 1
ATOM 1216 C CA . LEU A 1 151 ? -10.893 -37.059 -30.528 1.00 91.25 151 LEU A CA 1
ATOM 1217 C C . LEU A 1 151 ? -9.601 -37.587 -31.137 1.00 91.25 151 LEU A C 1
ATOM 1219 O O . LEU A 1 151 ? -8.583 -37.729 -30.454 1.00 91.25 151 LEU A O 1
ATOM 1223 N N . GLU A 1 152 ? -9.639 -37.791 -32.446 1.00 90.38 152 GLU A N 1
ATOM 1224 C CA . GLU A 1 152 ? -8.469 -38.058 -33.271 1.00 90.38 152 GLU A CA 1
ATOM 1225 C C . GLU A 1 152 ? -8.217 -36.879 -34.208 1.00 90.38 152 GLU A C 1
ATOM 1227 O O . GLU A 1 152 ? -9.123 -36.423 -34.905 1.00 90.38 152 GLU A O 1
ATOM 1232 N N . LEU A 1 153 ? -6.975 -36.395 -34.237 1.00 88.50 153 LEU A N 1
ATOM 1233 C CA . LEU A 1 153 ? -6.518 -35.403 -35.203 1.00 88.50 153 LEU A CA 1
ATOM 1234 C C . LEU A 1 153 ? -5.505 -36.050 -36.151 1.00 88.50 153 LEU A C 1
ATOM 1236 O O . LEU A 1 153 ? -4.372 -36.348 -35.756 1.00 88.50 153 LEU A O 1
ATOM 1240 N N . TYR A 1 154 ? -5.915 -36.236 -37.403 1.00 85.00 154 TYR A N 1
ATOM 1241 C CA . TYR A 1 154 ? -5.129 -36.858 -38.466 1.00 85.00 154 TYR A CA 1
ATOM 1242 C C . TYR A 1 154 ? -5.115 -35.950 -39.697 1.00 85.00 154 TYR A C 1
ATOM 1244 O O . TYR A 1 154 ? -6.169 -35.589 -40.197 1.00 85.00 154 TYR A O 1
ATOM 1252 N N . CYS A 1 155 ? -3.933 -35.556 -40.183 1.00 77.12 155 CYS A N 1
ATOM 1253 C CA . CYS A 1 155 ? -3.788 -34.712 -41.381 1.00 77.12 155 CYS A CA 1
ATOM 1254 C C . CYS A 1 155 ? -4.707 -33.471 -41.426 1.00 77.12 155 CYS A C 1
ATOM 1256 O O . CYS A 1 155 ? -5.371 -33.236 -42.427 1.00 77.12 155 CYS A O 1
ATOM 1258 N N . ASP A 1 156 ? -4.735 -32.668 -40.356 1.00 78.12 156 ASP A N 1
ATOM 1259 C CA . ASP A 1 156 ? -5.632 -31.507 -40.184 1.00 78.12 156 ASP A CA 1
ATOM 1260 C C . ASP A 1 156 ? -7.137 -31.850 -40.043 1.00 78.12 156 ASP A C 1
ATOM 1262 O O . ASP A 1 156 ? -7.924 -30.964 -39.697 1.00 78.12 156 ASP A O 1
ATOM 1266 N N . ASP A 1 157 ? -7.552 -33.109 -40.193 1.00 82.81 157 ASP A N 1
ATOM 1267 C CA . ASP A 1 157 ? -8.929 -33.565 -39.992 1.00 82.81 157 ASP A CA 1
ATOM 1268 C C . ASP A 1 157 ? -9.163 -34.025 -38.550 1.00 82.81 157 ASP A C 1
ATOM 1270 O O . ASP A 1 157 ? -8.435 -34.852 -38.000 1.00 82.81 157 ASP A O 1
ATOM 1274 N N . LEU A 1 158 ? -10.190 -33.448 -37.923 1.00 86.69 158 LEU A N 1
ATOM 1275 C CA . LEU A 1 158 ? -10.601 -33.763 -36.558 1.00 86.69 158 LEU A CA 1
ATOM 1276 C C . LEU A 1 158 ? -11.804 -34.702 -36.625 1.00 86.69 158 LEU A C 1
ATOM 1278 O O . LEU A 1 158 ? -12.818 -34.347 -37.228 1.00 86.69 158 LEU A O 1
ATOM 1282 N N . SER A 1 159 ? -11.686 -35.869 -36.001 1.00 87.25 159 SER A N 1
ATOM 1283 C CA . SER A 1 159 ? -12.718 -36.902 -35.948 1.00 87.25 159 SER A CA 1
ATOM 1284 C C . SER A 1 159 ? -13.091 -37.213 -34.502 1.00 87.25 159 SER A C 1
ATOM 1286 O O . SER A 1 159 ? -12.236 -37.225 -33.616 1.00 87.25 159 SER A O 1
ATOM 1288 N N . ASP A 1 160 ? -14.373 -37.471 -34.268 1.00 88.88 160 ASP A N 1
ATOM 1289 C CA . ASP A 1 160 ? -14.897 -37.918 -32.982 1.00 88.88 160 ASP A CA 1
ATOM 1290 C C . ASP A 1 160 ? -15.008 -39.444 -32.980 1.00 88.88 160 ASP A C 1
ATOM 1292 O O . ASP A 1 160 ? -15.764 -40.027 -33.762 1.00 88.88 160 ASP A O 1
ATOM 1296 N N . LEU A 1 161 ? -14.248 -40.087 -32.094 1.00 88.00 161 LEU A N 1
ATOM 1297 C CA . LEU A 1 161 ? -14.166 -41.543 -32.005 1.00 88.00 161 LEU A CA 1
ATOM 1298 C C . LEU A 1 161 ? -15.337 -42.170 -31.232 1.00 88.00 161 LEU A C 1
ATOM 1300 O O . LEU A 1 161 ? -15.458 -43.394 -31.221 1.00 88.00 161 LEU A O 1
ATOM 1304 N N . LEU A 1 162 ? -16.202 -41.364 -30.600 1.00 87.12 162 LEU A N 1
ATOM 1305 C CA . LEU A 1 162 ? -17.349 -41.828 -29.805 1.00 87.12 162 LEU A CA 1
ATOM 1306 C C . LEU A 1 162 ? -18.714 -41.450 -30.411 1.00 87.12 162 LEU A C 1
ATOM 1308 O O . LEU A 1 162 ? -19.751 -41.706 -29.793 1.00 87.12 162 LEU A O 1
ATOM 1312 N N . ALA A 1 163 ? -18.745 -40.887 -31.623 1.00 79.12 163 ALA A N 1
ATOM 1313 C CA . ALA A 1 163 ? -19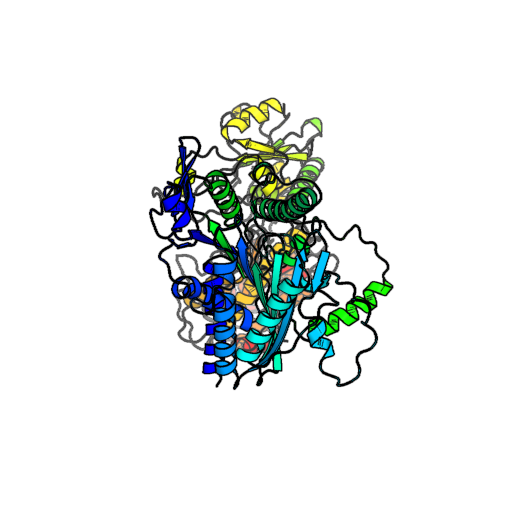.965 -40.395 -32.276 1.00 79.12 163 ALA A CA 1
ATOM 1314 C C . ALA A 1 163 ? -21.089 -41.452 -32.391 1.00 79.12 163 ALA A C 1
ATOM 1316 O O . ALA A 1 163 ? -22.270 -41.146 -32.188 1.00 79.12 163 ALA A O 1
ATOM 1317 N N . ASP A 1 164 ? -20.734 -42.714 -32.648 1.00 68.31 164 ASP A N 1
ATOM 1318 C CA . ASP A 1 164 ? -21.692 -43.822 -32.773 1.00 68.31 164 ASP A CA 1
ATOM 1319 C C . ASP A 1 164 ? -22.307 -44.243 -31.416 1.00 68.31 164 ASP A C 1
ATOM 1321 O O . ASP A 1 164 ? -23.352 -44.892 -31.376 1.00 68.31 164 ASP A O 1
ATOM 1325 N N . HIS A 1 165 ? -21.722 -43.822 -30.289 1.00 60.56 165 HIS A N 1
ATOM 1326 C CA . HIS A 1 165 ? -22.162 -44.189 -28.938 1.00 60.56 165 HIS A CA 1
ATOM 1327 C C . HIS A 1 165 ? -23.206 -43.219 -28.347 1.00 60.56 165 HIS A C 1
ATOM 1329 O O . HIS A 1 165 ? -24.000 -43.603 -27.487 1.00 60.56 165 HIS A O 1
ATOM 1335 N N . ALA A 1 166 ? -23.258 -41.968 -28.821 1.00 55.25 166 ALA A N 1
ATOM 1336 C CA . ALA A 1 166 ? -24.308 -41.011 -28.441 1.00 55.25 166 ALA A CA 1
ATOM 1337 C C . ALA A 1 166 ? -25.664 -41.322 -29.108 1.00 55.25 166 ALA A C 1
ATOM 1339 O O . ALA A 1 166 ? -26.711 -40.861 -28.652 1.00 55.25 166 ALA A O 1
ATOM 1340 N N . SER A 1 167 ? -25.658 -42.114 -30.185 1.00 50.78 167 SER A N 1
ATOM 1341 C CA . SER A 1 167 ? -26.849 -42.478 -30.963 1.00 50.78 167 SER A CA 1
ATOM 1342 C C . SER A 1 167 ? -27.438 -43.852 -30.605 1.00 50.78 167 SER A C 1
ATOM 1344 O O . SER A 1 167 ? -28.553 -44.165 -31.020 1.00 50.78 167 SER A O 1
ATOM 1346 N N . SER A 1 168 ? -26.763 -44.647 -29.765 1.00 45.75 168 SER A N 1
ATOM 1347 C CA . SER A 1 168 ? -27.176 -46.011 -29.396 1.00 45.75 168 SER A CA 1
ATOM 1348 C C . SER A 1 168 ? -28.226 -46.097 -28.272 1.00 45.75 168 SER A C 1
ATOM 1350 O O . SER A 1 168 ? -28.614 -47.196 -27.883 1.00 45.75 168 SER A O 1
ATOM 1352 N N . GLY A 1 169 ? -28.722 -44.963 -27.760 1.00 43.50 169 GLY A N 1
ATOM 1353 C CA . GLY A 1 169 ? -29.808 -44.903 -26.769 1.00 43.50 169 GLY A CA 1
ATOM 1354 C C . GLY A 1 169 ? -31.226 -45.067 -27.339 1.00 43.50 169 GLY A C 1
ATOM 1355 O O . GLY A 1 169 ? -32.175 -45.170 -26.567 1.00 43.50 169 GLY A O 1
ATOM 1356 N N . SER A 1 170 ? -31.399 -45.108 -28.667 1.00 36.00 170 SER A N 1
ATOM 1357 C CA . SER A 1 170 ? -32.698 -45.390 -29.290 1.00 36.00 170 SER A CA 1
ATOM 1358 C C . SER A 1 170 ? -32.601 -46.587 -30.230 1.00 36.00 170 SER A C 1
ATOM 1360 O O . SER A 1 170 ? -31.941 -46.537 -31.268 1.00 36.00 170 SER A O 1
ATOM 1362 N N . SER A 1 171 ? -33.295 -47.661 -29.881 1.00 36.97 171 SER A N 1
ATOM 1363 C CA . SER A 1 171 ? -33.576 -48.792 -30.752 1.00 36.97 171 SER A CA 1
ATOM 1364 C C . SER A 1 171 ? -34.449 -48.353 -31.935 1.00 36.97 171 SER A C 1
ATOM 1366 O O . SER A 1 171 ? -35.670 -48.431 -31.879 1.00 36.97 171 SER A O 1
ATOM 1368 N N . SER A 1 172 ? -33.843 -47.915 -33.042 1.00 32.34 172 SER A N 1
ATOM 1369 C CA . SER A 1 172 ? -34.504 -47.987 -34.351 1.00 32.34 172 SER A CA 1
ATOM 1370 C C . SER A 1 172 ? -33.517 -47.975 -35.524 1.00 32.34 172 SER A C 1
ATOM 1372 O O . SER A 1 172 ? -32.659 -47.112 -35.637 1.00 32.34 172 SER A O 1
ATOM 1374 N N . ALA A 1 173 ? -33.695 -48.988 -36.375 1.00 34.53 173 ALA A N 1
ATOM 1375 C CA . ALA A 1 173 ? -33.456 -49.053 -37.816 1.00 34.53 173 ALA A CA 1
ATOM 1376 C C . ALA A 1 173 ? -32.103 -48.599 -38.411 1.00 34.53 173 ALA A C 1
ATOM 1378 O O . ALA A 1 173 ? -31.739 -47.430 -38.455 1.00 34.53 173 ALA A O 1
ATOM 1379 N N . ARG A 1 174 ? -31.447 -49.567 -39.070 1.00 41.91 174 ARG A N 1
ATOM 1380 C CA . ARG A 1 174 ? -30.497 -49.350 -40.172 1.00 41.91 174 ARG A CA 1
ATOM 1381 C C . ARG A 1 174 ? -31.137 -48.445 -41.238 1.00 41.91 174 ARG A C 1
ATOM 1383 O O . ARG A 1 174 ? -31.981 -48.909 -41.999 1.00 41.91 174 ARG A O 1
ATOM 1390 N N . GLY A 1 175 ? -30.713 -47.188 -41.318 1.00 36.84 175 GLY A N 1
ATOM 1391 C CA . GLY A 1 175 ? -31.097 -46.284 -42.401 1.00 36.84 175 GLY A CA 1
ATOM 1392 C C . GLY A 1 175 ? -30.723 -44.833 -42.107 1.00 36.84 175 GLY A C 1
ATOM 1393 O O . GLY A 1 175 ? -31.226 -44.258 -41.155 1.00 36.84 175 GLY A O 1
ATOM 1394 N N . ALA A 1 176 ? -29.871 -44.258 -42.961 1.00 34.75 176 ALA A N 1
ATOM 1395 C CA . ALA A 1 176 ? -29.379 -42.873 -42.960 1.00 34.75 176 ALA A CA 1
ATOM 1396 C C . ALA A 1 176 ? -28.386 -42.493 -41.836 1.00 34.75 176 ALA A C 1
ATOM 1398 O O . ALA A 1 176 ? -28.756 -42.082 -40.740 1.00 34.75 176 ALA A O 1
ATOM 1399 N N . ARG A 1 177 ? -27.084 -42.541 -42.165 1.00 40.34 177 ARG A N 1
ATOM 1400 C CA . ARG A 1 177 ? -26.015 -41.845 -41.426 1.00 40.34 177 ARG A CA 1
ATOM 1401 C C . ARG A 1 177 ? -26.399 -40.359 -41.337 1.00 40.34 177 ARG A C 1
ATOM 1403 O O . ARG A 1 177 ? -26.457 -39.691 -42.371 1.00 40.34 177 ARG A O 1
ATOM 1410 N N . LYS A 1 178 ? -26.685 -39.842 -40.134 1.00 44.72 178 LYS A N 1
ATOM 1411 C CA . LYS A 1 178 ? -26.784 -38.388 -39.906 1.00 44.72 178 LYS A CA 1
ATOM 1412 C C . LYS A 1 178 ? -25.490 -37.734 -40.422 1.00 44.72 178 LYS A C 1
ATOM 1414 O O . LYS A 1 178 ? -24.422 -38.312 -40.211 1.00 44.72 178 LYS A O 1
ATOM 1419 N N . PRO A 1 179 ? -25.552 -36.571 -41.095 1.00 44.94 179 PRO A N 1
ATOM 1420 C CA . PRO A 1 179 ? -24.343 -35.865 -41.503 1.00 44.94 179 PRO A CA 1
ATOM 1421 C C . PRO A 1 179 ? -23.492 -35.581 -40.262 1.00 44.94 179 PRO A C 1
ATOM 1423 O O . PRO A 1 179 ? -24.024 -35.135 -39.244 1.00 44.94 179 PRO A O 1
ATOM 1426 N N . ALA A 1 180 ? -22.195 -35.893 -40.341 1.00 56.97 180 ALA A N 1
ATOM 1427 C CA . ALA A 1 180 ? -21.254 -35.674 -39.250 1.00 56.97 180 ALA A CA 1
ATOM 1428 C C . ALA A 1 180 ? -21.333 -34.208 -38.804 1.00 56.97 180 ALA A C 1
ATOM 1430 O O . ALA A 1 180 ? -21.201 -33.295 -39.625 1.00 56.97 180 ALA A O 1
ATOM 1431 N N . ALA A 1 181 ? -21.610 -33.983 -37.519 1.00 61.88 181 ALA A N 1
ATOM 1432 C CA . ALA A 1 181 ? -21.630 -32.640 -36.967 1.00 61.88 181 ALA A CA 1
ATOM 1433 C C . ALA A 1 181 ? -20.242 -32.012 -37.152 1.00 61.88 181 ALA A C 1
ATOM 1435 O O . ALA A 1 181 ? -19.219 -32.649 -36.906 1.00 61.88 181 ALA A O 1
ATOM 1436 N N . LYS A 1 182 ? -20.198 -30.763 -37.615 1.00 71.31 182 LYS A N 1
ATOM 1437 C CA . LYS A 1 182 ? -18.938 -30.042 -37.789 1.00 71.31 182 LYS A CA 1
ATOM 1438 C C . LYS A 1 182 ? -18.311 -29.809 -36.410 1.00 71.31 182 LYS A C 1
ATOM 1440 O O . LYS A 1 182 ? -18.871 -29.063 -35.613 1.00 71.31 182 LYS A O 1
ATOM 1445 N N . LEU A 1 183 ? -17.165 -30.437 -36.147 1.00 83.25 183 LEU A N 1
ATOM 1446 C CA . LEU A 1 183 ? -16.421 -30.271 -34.897 1.00 83.25 183 LEU A CA 1
ATOM 1447 C C . LEU A 1 183 ? -15.711 -28.912 -34.901 1.00 83.25 183 LEU A C 1
ATOM 1449 O O . LEU A 1 183 ? -14.757 -28.697 -35.652 1.00 83.25 183 LEU A O 1
ATOM 1453 N N . GLU A 1 184 ? -16.189 -27.981 -34.078 1.00 82.19 184 GLU A N 1
ATOM 1454 C CA . GLU A 1 184 ? -15.572 -26.663 -33.901 1.00 82.19 184 GLU A CA 1
ATOM 1455 C C . GLU A 1 184 ? -14.868 -26.591 -32.548 1.00 82.19 184 GLU A C 1
ATOM 1457 O O . GLU A 1 184 ? -15.427 -26.997 -31.538 1.00 82.19 184 GLU A O 1
ATOM 1462 N N . ILE A 1 185 ? -13.652 -26.046 -32.506 1.00 87.69 185 ILE A N 1
ATOM 1463 C CA . ILE A 1 185 ? -12.905 -25.855 -31.257 1.00 87.69 185 ILE A CA 1
ATOM 1464 C C . ILE A 1 185 ? -13.217 -24.452 -30.736 1.00 87.69 185 ILE A C 1
ATOM 1466 O O . ILE A 1 185 ? -12.929 -23.463 -31.417 1.00 87.69 185 ILE A O 1
ATOM 1470 N N . LYS A 1 186 ? -13.811 -24.350 -29.543 1.00 84.94 186 LYS A N 1
ATOM 1471 C CA . LYS A 1 186 ? -14.169 -23.071 -28.910 1.00 84.94 186 LYS A CA 1
ATOM 1472 C C . LYS A 1 186 ? -13.540 -22.959 -27.527 1.00 84.94 186 LYS A C 1
ATOM 1474 O O . LYS A 1 186 ? -13.425 -23.947 -26.810 1.00 84.94 186 LYS A O 1
ATOM 1479 N N . LYS A 1 187 ? -13.171 -21.737 -27.147 1.00 77.44 187 LYS A N 1
ATOM 1480 C CA . LYS A 1 187 ? -12.843 -21.388 -25.763 1.00 77.44 187 LYS A CA 1
ATOM 1481 C C . LYS A 1 187 ? -14.053 -20.737 -25.117 1.00 77.44 187 LYS A C 1
ATOM 1483 O O . LYS A 1 187 ? -14.667 -19.861 -25.730 1.00 77.44 187 LYS A O 1
ATOM 1488 N N . ASP A 1 188 ? -14.397 -21.171 -23.915 1.00 72.81 188 ASP A N 1
ATOM 1489 C CA . ASP A 1 188 ? -15.396 -20.484 -23.107 1.00 72.81 188 ASP A CA 1
ATOM 1490 C C . ASP A 1 188 ? -14.812 -19.185 -22.490 1.00 72.81 188 ASP A C 1
ATOM 1492 O O . ASP A 1 188 ? -13.605 -18.936 -22.586 1.00 72.81 188 ASP A O 1
ATOM 1496 N N . PRO A 1 189 ? -15.637 -18.322 -21.865 1.00 59.28 189 PRO A N 1
ATOM 1497 C CA . PRO A 1 189 ? -15.163 -17.092 -21.222 1.00 59.28 189 PRO A CA 1
ATOM 1498 C C . PRO A 1 189 ? -14.183 -17.304 -20.059 1.00 59.28 189 PRO A C 1
ATOM 1500 O O . PRO A 1 189 ? -13.548 -16.344 -19.635 1.00 59.28 189 PRO A O 1
ATOM 1503 N N . LYS A 1 190 ? -14.074 -18.530 -19.531 1.00 59.56 190 LYS A N 1
ATOM 1504 C CA . LYS A 1 190 ? -13.119 -18.918 -18.484 1.00 59.56 190 LYS A CA 1
ATOM 1505 C C . LYS A 1 190 ? -11.820 -19.491 -19.073 1.00 59.56 190 LYS A C 1
ATOM 1507 O O . LYS A 1 190 ? -10.954 -19.943 -18.333 1.00 59.56 190 LYS A O 1
ATOM 1512 N N . GLY A 1 191 ? -11.678 -19.479 -20.401 1.00 67.62 191 GLY A N 1
ATOM 1513 C CA . GLY A 1 191 ? -10.502 -19.969 -21.114 1.00 67.62 191 GLY A CA 1
ATOM 1514 C C . GLY A 1 191 ? -10.471 -21.483 -21.341 1.00 67.62 191 GLY A C 1
ATOM 1515 O O . GLY A 1 191 ? -9.500 -21.960 -21.928 1.00 67.62 191 GLY A O 1
ATOM 1516 N N . VAL A 1 192 ? -11.509 -22.231 -20.945 1.00 77.81 192 VAL A N 1
ATOM 1517 C CA . VAL A 1 192 ? -11.584 -23.695 -21.091 1.00 77.81 192 VAL A CA 1
ATOM 1518 C C . VAL A 1 192 ? -11.944 -24.068 -22.528 1.00 77.81 192 VAL A C 1
ATOM 1520 O O . VAL A 1 192 ? -12.881 -23.524 -23.121 1.00 77.81 192 VAL A O 1
ATOM 1523 N N . VAL A 1 193 ? -11.207 -25.020 -23.101 1.00 84.06 193 VAL A N 1
ATOM 1524 C CA . VAL A 1 193 ? -11.436 -25.522 -24.458 1.00 84.06 193 VAL A CA 1
ATOM 1525 C C . VAL A 1 193 ? -12.551 -26.563 -24.448 1.00 84.06 193 VAL A C 1
ATOM 1527 O O . VAL A 1 193 ? -12.473 -27.586 -23.761 1.00 84.06 193 VAL A O 1
ATOM 1530 N N . THR A 1 194 ? -13.555 -26.320 -25.286 1.00 83.75 194 THR A N 1
ATOM 1531 C CA . THR A 1 194 ? -14.676 -27.216 -25.578 1.00 83.75 194 THR A CA 1
ATOM 1532 C C . THR A 1 194 ? -14.740 -27.493 -27.078 1.00 83.75 194 THR A C 1
ATOM 1534 O O . THR A 1 194 ? -14.311 -26.676 -27.898 1.00 83.75 194 THR A O 1
ATOM 1537 N N . VAL A 1 195 ? -15.298 -28.645 -27.454 1.00 86.06 195 VAL A N 1
ATOM 1538 C CA . VAL A 1 195 ? -15.516 -29.008 -28.861 1.00 86.06 195 VAL A CA 1
ATOM 1539 C C . VAL A 1 195 ? -17.009 -29.230 -29.101 1.00 86.06 195 VAL A C 1
ATOM 1541 O O . VAL A 1 195 ? -17.476 -30.370 -29.064 1.00 86.06 195 VAL A O 1
ATOM 1544 N N . PRO A 1 196 ? -17.801 -28.155 -29.290 1.00 78.81 196 PRO A N 1
ATOM 1545 C CA . PRO A 1 196 ? -19.207 -28.288 -29.647 1.00 78.81 196 PRO A CA 1
ATOM 1546 C C . PRO A 1 196 ? -19.376 -29.158 -30.896 1.00 78.81 196 PRO A C 1
ATOM 1548 O O . PRO A 1 196 ? -18.794 -28.876 -31.943 1.00 78.81 196 PRO A O 1
ATOM 1551 N N . GLY A 1 197 ? -20.170 -30.220 -30.766 1.00 75.38 197 GLY A N 1
ATOM 1552 C CA . GLY A 1 197 ? -20.382 -31.226 -31.810 1.00 75.38 197 GLY A CA 1
ATOM 1553 C C . GLY A 1 197 ? -19.735 -32.582 -31.521 1.00 75.38 197 GLY A C 1
ATOM 1554 O O . GLY A 1 197 ? -20.149 -33.556 -32.142 1.00 75.38 197 GLY A O 1
ATOM 1555 N N . ALA A 1 198 ? -18.790 -32.663 -30.576 1.00 84.19 198 ALA A N 1
ATOM 1556 C CA . ALA A 1 198 ? -18.270 -33.940 -30.088 1.00 84.19 198 ALA A CA 1
ATOM 1557 C C . ALA A 1 198 ? -19.293 -34.641 -29.175 1.00 84.19 198 ALA A C 1
ATOM 1559 O O . ALA A 1 198 ? -19.993 -33.996 -28.387 1.00 84.19 198 ALA A O 1
ATOM 1560 N N . ALA A 1 199 ? -19.372 -35.963 -29.272 1.00 83.81 199 ALA A N 1
ATOM 1561 C CA . ALA A 1 199 ? -20.202 -36.822 -28.450 1.00 83.81 199 ALA A CA 1
ATOM 1562 C C . ALA A 1 199 ? -19.672 -36.861 -27.013 1.00 83.81 199 ALA A C 1
ATOM 1564 O O . ALA A 1 199 ? -18.610 -37.411 -26.729 1.00 83.81 199 ALA A O 1
ATOM 1565 N N . LEU A 1 200 ? -20.454 -36.291 -26.096 1.00 86.69 200 LEU A N 1
ATOM 1566 C CA . LEU A 1 200 ? -20.242 -36.409 -24.657 1.00 86.69 200 LEU A CA 1
ATOM 1567 C C . LEU A 1 200 ? -20.955 -37.667 -24.162 1.00 86.69 200 LEU A C 1
ATOM 1569 O O . LEU A 1 200 ? -22.185 -37.711 -24.105 1.00 86.69 200 LEU A O 1
ATOM 1573 N N . VAL A 1 201 ? -20.185 -38.702 -23.831 1.00 90.94 201 VAL A N 1
ATOM 1574 C CA . VAL A 1 201 ? -20.715 -39.975 -23.335 1.00 90.94 201 VAL A CA 1
ATOM 1575 C C . VAL A 1 201 ? -20.712 -39.953 -21.803 1.00 90.94 201 VAL A C 1
ATOM 1577 O O . VAL A 1 201 ? -19.634 -39.890 -21.207 1.00 90.94 201 VAL A O 1
ATOM 1580 N N . PRO A 1 202 ? -21.877 -40.008 -21.134 1.00 91.31 202 PRO A N 1
ATOM 1581 C CA . PRO A 1 202 ? -21.929 -40.107 -19.681 1.00 91.31 202 PRO A CA 1
ATOM 1582 C C . PRO A 1 202 ? -21.478 -41.498 -19.219 1.00 91.31 202 PRO A C 1
ATOM 1584 O O . PRO A 1 202 ? -21.867 -42.520 -19.795 1.00 91.31 202 PRO A O 1
ATOM 1587 N N . VAL A 1 203 ? -20.676 -41.543 -18.156 1.00 93.06 203 VAL A N 1
ATOM 1588 C CA . VAL A 1 203 ? -20.148 -42.786 -17.575 1.00 93.06 203 VAL A CA 1
ATOM 1589 C C . VAL A 1 203 ? -20.352 -42.807 -16.063 1.00 93.06 203 VAL A C 1
ATOM 1591 O O . VAL A 1 203 ? -20.202 -41.790 -15.394 1.00 93.06 203 VAL A O 1
ATOM 1594 N N . SER A 1 204 ? -20.684 -43.977 -15.516 1.00 89.31 204 SER A N 1
ATOM 1595 C CA . SER A 1 204 ? -20.992 -44.147 -14.089 1.00 89.31 204 SER A CA 1
ATOM 1596 C C . SER A 1 204 ? -20.081 -45.142 -13.365 1.00 89.31 204 SER A C 1
ATOM 1598 O O . SER A 1 204 ? -20.287 -45.398 -12.186 1.00 89.31 204 SER A O 1
ATOM 1600 N N . SER A 1 205 ? -19.104 -45.747 -14.049 1.00 92.56 205 SER A N 1
ATOM 1601 C CA . SER A 1 205 ? -18.141 -46.673 -13.432 1.00 92.56 205 SER A CA 1
ATOM 1602 C C . SER A 1 205 ? -16.824 -46.738 -14.204 1.00 92.56 205 SER A C 1
ATOM 1604 O O . SER A 1 205 ? -16.805 -46.539 -15.424 1.00 92.56 205 SER A O 1
ATOM 1606 N N . ALA A 1 206 ? -15.740 -47.124 -13.519 1.00 93.69 206 ALA A N 1
ATOM 1607 C CA . ALA A 1 206 ? -14.432 -47.350 -14.138 1.00 93.69 206 ALA A CA 1
ATOM 1608 C C . ALA A 1 206 ? -14.508 -48.361 -15.290 1.00 93.69 206 ALA A C 1
ATOM 1610 O O . ALA A 1 206 ? -13.963 -48.125 -16.364 1.00 93.69 206 ALA A O 1
ATOM 1611 N N . ALA A 1 207 ? -15.243 -49.462 -15.103 1.00 92.56 207 ALA A N 1
ATOM 1612 C CA . ALA A 1 207 ? -15.407 -50.488 -16.129 1.00 92.56 207 ALA A CA 1
ATOM 1613 C C . ALA A 1 207 ? -16.141 -49.964 -17.375 1.00 92.56 207 ALA A C 1
ATOM 1615 O O . ALA A 1 207 ? -15.816 -50.364 -18.489 1.00 92.56 207 ALA A O 1
ATOM 1616 N N . GLN A 1 208 ? -17.127 -49.074 -17.209 1.00 92.94 208 GLN A N 1
ATOM 1617 C CA . GLN A 1 208 ? -17.808 -48.450 -18.344 1.00 92.94 208 GLN A CA 1
ATOM 1618 C C . GLN A 1 208 ? -16.880 -47.491 -19.086 1.00 92.94 208 GLN A C 1
ATOM 1620 O O . GLN A 1 208 ? -16.801 -47.577 -20.305 1.00 92.94 208 GLN A O 1
ATOM 1625 N N . LEU A 1 209 ? -16.153 -46.634 -18.362 1.00 94.19 209 LEU A N 1
ATOM 1626 C CA . LEU A 1 209 ? -15.218 -45.695 -18.975 1.00 94.19 209 LEU A CA 1
ATOM 1627 C C . LEU A 1 209 ? -14.101 -46.428 -19.733 1.00 94.19 209 LEU A C 1
ATOM 1629 O O . LEU A 1 209 ? -13.851 -46.099 -20.885 1.00 94.19 209 LEU A O 1
ATOM 1633 N N . LEU A 1 210 ? -13.497 -47.470 -19.152 1.00 93.44 210 LEU A N 1
ATOM 1634 C CA . LEU A 1 210 ? -12.483 -48.286 -19.835 1.00 93.44 210 LEU A CA 1
ATOM 1635 C C . LEU A 1 210 ? -13.017 -48.924 -21.126 1.00 93.44 210 LEU A C 1
ATOM 1637 O O . LEU A 1 210 ? -12.359 -48.830 -22.158 1.00 93.44 210 LEU A O 1
ATOM 1641 N N . ARG A 1 211 ? -14.237 -49.484 -21.108 1.00 91.19 211 ARG A N 1
ATOM 1642 C CA . ARG A 1 211 ? -14.871 -50.029 -22.322 1.00 91.19 211 ARG A CA 1
ATOM 1643 C C . ARG A 1 211 ? -15.106 -48.960 -23.389 1.00 91.19 211 ARG A C 1
ATOM 1645 O O . ARG A 1 211 ? -14.858 -49.222 -24.561 1.00 91.19 211 ARG A O 1
ATOM 1652 N N . THR A 1 212 ? -15.556 -47.764 -23.003 1.00 91.56 212 THR A N 1
ATOM 1653 C CA . THR A 1 212 ? -15.736 -46.640 -23.938 1.00 91.56 212 THR A CA 1
ATOM 1654 C C . THR A 1 212 ? -14.406 -46.248 -24.589 1.00 91.56 212 THR A C 1
ATOM 1656 O O . THR A 1 212 ? -14.353 -45.999 -25.792 1.00 91.56 212 THR A O 1
ATOM 1659 N N . ILE A 1 213 ? -13.314 -46.246 -23.817 1.00 91.25 213 ILE A N 1
ATOM 1660 C CA . ILE A 1 213 ? -11.961 -45.963 -24.319 1.00 91.25 213 ILE A CA 1
ATOM 1661 C C . ILE A 1 213 ? -11.501 -47.049 -25.292 1.00 91.25 213 ILE A C 1
ATOM 1663 O O . ILE A 1 213 ? -11.041 -46.731 -26.386 1.00 91.25 213 ILE A O 1
ATOM 1667 N N . GLU A 1 214 ? -11.650 -48.325 -24.930 1.00 88.62 214 GLU A N 1
ATOM 1668 C CA . GLU A 1 214 ? -11.311 -49.462 -25.797 1.00 88.62 214 GLU A CA 1
ATOM 1669 C C . GLU A 1 214 ? -12.081 -49.422 -27.122 1.00 88.62 214 GLU A C 1
ATOM 1671 O O . GLU A 1 214 ? -11.509 -49.683 -28.179 1.00 88.62 214 GLU A O 1
ATOM 1676 N N . GLN A 1 215 ? -13.358 -49.041 -27.089 1.00 84.88 215 GLN A N 1
ATOM 1677 C CA . GLN A 1 215 ? -14.177 -48.877 -28.288 1.00 84.88 215 GLN A CA 1
ATOM 1678 C C . GLN A 1 215 ? -13.711 -47.711 -29.161 1.00 84.88 215 GLN A C 1
ATOM 1680 O O . GLN A 1 215 ? -13.598 -47.886 -30.372 1.00 84.88 215 GLN A O 1
ATOM 1685 N N . GLY A 1 216 ? -13.394 -46.552 -28.573 1.00 86.12 216 GLY A N 1
ATOM 1686 C CA . GLY A 1 216 ? -12.820 -45.428 -29.317 1.00 86.12 216 GLY A CA 1
ATOM 1687 C C . GLY A 1 216 ? -11.478 -45.799 -29.960 1.00 86.12 216 GLY A C 1
ATOM 1688 O O . GLY A 1 216 ? -11.245 -45.525 -31.138 1.00 86.12 216 GLY A O 1
ATOM 1689 N N . LEU A 1 217 ? -10.629 -46.529 -29.226 1.00 84.62 217 LEU A N 1
ATOM 1690 C CA . LEU A 1 217 ? -9.387 -47.095 -29.755 1.00 84.62 217 LEU A CA 1
ATOM 1691 C C . LEU A 1 217 ? -9.640 -48.109 -30.877 1.00 84.62 217 LEU A C 1
ATOM 1693 O O . LEU A 1 217 ? -8.889 -48.116 -31.844 1.00 84.62 217 LEU A O 1
ATOM 1697 N N . ALA A 1 218 ? -10.680 -48.943 -30.790 1.00 80.50 218 ALA A N 1
ATOM 1698 C CA . ALA A 1 218 ? -11.057 -49.868 -31.859 1.00 80.50 218 ALA A CA 1
ATOM 1699 C C . ALA A 1 218 ? -11.602 -49.131 -33.096 1.00 80.50 218 ALA A C 1
ATOM 1701 O O . ALA A 1 218 ? -11.260 -49.496 -34.219 1.00 80.50 218 ALA A O 1
ATOM 1702 N N . GLY A 1 219 ? -12.380 -48.059 -32.909 1.00 71.88 219 GLY A N 1
ATOM 1703 C CA . GLY A 1 219 ? -12.867 -47.189 -33.985 1.00 71.88 219 GLY A CA 1
ATOM 1704 C C . GLY A 1 219 ? -11.728 -46.524 -34.763 1.00 71.88 219 GLY A C 1
ATOM 1705 O O . GLY A 1 219 ? -11.764 -46.489 -35.995 1.00 71.88 219 GLY A O 1
ATOM 1706 N N . ARG A 1 220 ? -10.661 -46.127 -34.054 1.00 75.12 220 ARG A N 1
ATOM 1707 C CA . ARG A 1 220 ? -9.390 -45.668 -34.641 1.00 75.12 220 ARG A CA 1
ATOM 1708 C C . ARG A 1 220 ? -8.741 -46.723 -35.555 1.00 75.12 220 ARG A C 1
ATOM 1710 O O . ARG A 1 220 ? -8.119 -46.363 -36.549 1.00 75.12 220 ARG A O 1
ATOM 1717 N N . ARG A 1 221 ? -8.914 -48.023 -35.264 1.00 56.34 221 ARG A N 1
ATOM 1718 C CA . ARG A 1 221 ? -8.365 -49.137 -36.073 1.00 56.34 221 ARG A CA 1
ATOM 1719 C C . ARG A 1 221 ? -9.175 -49.465 -37.332 1.00 56.34 221 ARG A C 1
ATOM 1721 O O . ARG A 1 221 ? -8.642 -50.050 -38.265 1.00 56.34 221 ARG A O 1
ATOM 1728 N N . VAL A 1 222 ? -10.476 -49.158 -37.364 1.00 51.06 222 VAL A N 1
ATOM 1729 C CA . VAL A 1 222 ? -11.386 -49.615 -38.439 1.00 51.06 222 VAL A CA 1
ATOM 1730 C C . VAL A 1 222 ? -11.454 -48.640 -39.624 1.00 51.06 222 VAL A C 1
ATOM 1732 O O . VAL A 1 222 ? -11.740 -49.070 -40.740 1.00 51.06 222 VAL A O 1
ATOM 1735 N N . SER A 1 223 ? -11.153 -47.348 -39.440 1.00 47.81 223 SER A N 1
ATOM 1736 C CA . SER A 1 223 ? -11.134 -46.371 -40.551 1.00 47.81 223 SER A CA 1
ATOM 1737 C C . SER A 1 223 ? -9.942 -46.552 -41.512 1.00 47.81 223 SER A C 1
ATOM 1739 O O . SER A 1 223 ? -9.929 -45.988 -42.606 1.00 47.81 223 SER A O 1
ATOM 1741 N N . SER A 1 224 ? -8.964 -47.378 -41.132 1.00 45.16 224 SER A N 1
ATOM 1742 C CA . SER A 1 224 ? -7.653 -47.521 -41.764 1.00 45.16 224 SER A CA 1
ATOM 1743 C C . SER A 1 224 ? -7.468 -48.884 -42.444 1.00 45.16 224 SER A C 1
ATOM 1745 O O . SER A 1 224 ? -6.565 -49.660 -42.134 1.00 45.16 224 SER A O 1
ATOM 1747 N N . THR A 1 225 ? -8.286 -49.203 -43.450 1.00 34.44 225 THR A N 1
ATOM 1748 C CA . THR A 1 225 ? -7.934 -50.312 -44.351 1.00 34.44 225 THR A CA 1
ATOM 1749 C C . THR A 1 225 ? -6.715 -49.966 -45.220 1.00 34.44 225 THR A C 1
ATOM 1751 O O . THR A 1 225 ? -6.769 -49.068 -46.056 1.00 34.44 225 THR A O 1
ATOM 1754 N N . ALA A 1 226 ? -5.673 -50.793 -45.063 1.00 36.78 226 ALA A N 1
ATOM 1755 C CA . ALA A 1 226 ? -4.660 -51.217 -46.044 1.00 36.78 226 ALA A CA 1
ATOM 1756 C C . ALA A 1 226 ? -3.313 -50.475 -46.201 1.00 36.78 226 ALA A C 1
ATOM 1758 O O . ALA A 1 226 ? -2.497 -50.944 -46.993 1.00 36.78 226 ALA A O 1
ATOM 1759 N N . MET A 1 227 ? -2.973 -49.432 -45.440 1.00 37.16 227 MET A N 1
ATOM 1760 C CA . MET A 1 227 ? -1.593 -48.910 -45.459 1.00 37.16 227 MET A CA 1
ATOM 1761 C C . MET A 1 227 ? -1.291 -48.046 -44.227 1.00 37.16 227 MET A C 1
ATOM 1763 O O . MET A 1 227 ? -1.972 -47.054 -44.012 1.00 37.16 227 MET A O 1
ATOM 1767 N N . ASN A 1 228 ? -0.209 -48.373 -43.508 1.00 40.03 228 ASN A N 1
ATOM 1768 C CA . ASN A 1 228 ? 0.522 -47.563 -42.512 1.00 40.03 228 ASN A CA 1
ATOM 1769 C C . ASN A 1 228 ? 0.390 -47.935 -41.022 1.00 40.03 228 ASN A C 1
ATOM 1771 O O . ASN A 1 228 ? -0.636 -48.353 -40.507 1.00 40.03 228 ASN A O 1
ATOM 1775 N N . ARG A 1 229 ? 1.531 -47.779 -40.340 1.00 50.53 229 ARG A N 1
ATOM 1776 C CA . ARG A 1 229 ? 1.805 -48.084 -38.930 1.00 50.53 229 ARG A CA 1
ATOM 1777 C C . ARG A 1 229 ? 0.993 -47.143 -38.021 1.00 50.53 229 ARG A C 1
ATOM 1779 O O . ARG A 1 229 ? 1.123 -45.925 -38.107 1.00 50.53 229 ARG A O 1
ATOM 1786 N N . GLU A 1 230 ? 0.197 -47.751 -37.151 1.00 55.03 230 GLU A N 1
ATOM 1787 C CA . GLU A 1 230 ? -1.155 -47.336 -36.736 1.00 55.03 230 GLU A CA 1
ATOM 1788 C C . GLU A 1 230 ? -1.251 -46.259 -35.630 1.00 55.03 230 GLU A C 1
ATOM 1790 O O . GLU A 1 230 ? -2.302 -45.655 -35.461 1.00 55.03 230 GLU A O 1
ATOM 1795 N N . SER A 1 231 ? -0.177 -45.959 -34.884 1.00 61.75 231 SER A N 1
ATOM 1796 C CA . SER A 1 231 ? -0.232 -44.999 -33.756 1.00 61.75 231 SER A CA 1
ATOM 1797 C C . SER A 1 231 ? 0.674 -43.776 -33.890 1.00 61.75 231 SER A C 1
ATOM 1799 O O . SER A 1 231 ? 0.511 -42.801 -33.165 1.00 61.75 231 SER A O 1
ATOM 1801 N N . SER A 1 232 ? 1.624 -43.794 -34.826 1.00 64.56 232 SER A N 1
ATOM 1802 C CA . SER A 1 232 ? 2.633 -42.738 -34.969 1.00 64.56 232 SER A CA 1
ATOM 1803 C C . SER A 1 232 ? 2.159 -41.501 -35.725 1.00 64.56 232 SER A C 1
ATOM 1805 O O . SER A 1 232 ? 2.896 -40.521 -35.779 1.00 64.56 232 SER A O 1
ATOM 1807 N N . ARG A 1 233 ? 0.986 -41.561 -36.365 1.00 73.88 233 ARG A N 1
ATOM 1808 C CA . ARG A 1 233 ? 0.601 -40.613 -37.421 1.00 73.88 233 ARG A CA 1
ATOM 1809 C C . ARG A 1 233 ? -0.629 -39.754 -37.119 1.00 73.88 233 ARG A C 1
ATOM 1811 O O . ARG A 1 233 ? -0.908 -38.830 -37.872 1.00 73.88 233 ARG A O 1
ATOM 1818 N N . SER A 1 234 ? -1.317 -40.000 -36.007 1.00 82.56 234 SER A N 1
ATOM 1819 C CA . SER A 1 234 ? -2.426 -39.170 -35.523 1.00 82.56 234 SER A CA 1
ATOM 1820 C C . SER A 1 234 ? -2.252 -38.831 -34.046 1.00 82.56 234 SER A C 1
ATOM 1822 O O . SER A 1 234 ? -1.674 -39.616 -33.291 1.00 82.56 234 SER A O 1
ATOM 1824 N N . HIS A 1 235 ? -2.747 -37.659 -33.642 1.00 89.44 235 HIS A N 1
ATOM 1825 C CA . HIS A 1 235 ? -2.809 -37.262 -32.233 1.00 89.44 235 HIS A CA 1
ATOM 1826 C C . HIS A 1 235 ? -4.116 -37.751 -31.635 1.00 89.44 235 HIS A C 1
ATOM 1828 O O . HIS A 1 235 ? -5.181 -37.519 -32.210 1.00 89.44 235 HIS A O 1
ATOM 1834 N N . LEU A 1 236 ? -4.034 -38.390 -30.475 1.00 91.00 236 LEU A N 1
ATOM 1835 C CA . LEU A 1 236 ? -5.193 -38.916 -29.773 1.00 91.00 236 LEU A CA 1
ATOM 1836 C C . LEU A 1 236 ? -5.405 -38.149 -28.471 1.00 91.00 236 LEU A C 1
ATOM 1838 O O . LEU A 1 236 ? -4.505 -38.100 -27.635 1.00 91.00 236 LEU A O 1
ATOM 1842 N N . ILE A 1 237 ? -6.593 -37.571 -28.300 1.00 92.81 237 ILE A N 1
ATOM 1843 C CA . ILE A 1 237 ? -6.953 -36.757 -27.136 1.00 92.81 237 ILE A CA 1
ATOM 1844 C C . ILE A 1 237 ? -8.203 -37.358 -26.507 1.00 92.81 237 ILE A C 1
ATOM 1846 O O . ILE A 1 237 ? -9.263 -37.390 -27.131 1.00 92.81 237 ILE A O 1
ATOM 1850 N N . ILE A 1 238 ? -8.087 -37.811 -25.264 1.00 93.81 238 ILE A N 1
ATOM 1851 C CA . ILE A 1 238 ? -9.235 -38.172 -24.435 1.00 93.81 238 ILE A CA 1
ATOM 1852 C C . ILE A 1 238 ? -9.392 -37.140 -23.331 1.00 93.81 238 ILE A C 1
ATOM 1854 O O . ILE A 1 238 ? -8.427 -36.808 -22.643 1.00 93.81 238 ILE A O 1
ATOM 1858 N N . THR A 1 239 ? -10.617 -36.670 -23.138 1.00 93.62 239 THR A N 1
ATOM 1859 C CA . THR A 1 239 ? -10.949 -35.718 -22.085 1.00 93.62 239 THR A CA 1
ATOM 1860 C C . THR A 1 239 ? -12.131 -36.230 -21.280 1.00 93.62 239 THR A C 1
ATOM 1862 O O . THR A 1 239 ? -13.182 -36.560 -21.826 1.00 93.62 239 THR A O 1
ATOM 1865 N N . ILE A 1 240 ? -11.948 -36.243 -19.964 1.00 94.94 240 ILE A N 1
ATOM 1866 C CA . ILE A 1 240 ? -12.950 -36.583 -18.963 1.00 94.94 240 ILE A CA 1
ATOM 1867 C C . ILE A 1 240 ? -13.349 -35.284 -18.254 1.00 94.94 240 ILE A C 1
ATOM 1869 O O . ILE A 1 240 ? -12.524 -34.632 -17.611 1.00 94.94 240 ILE A O 1
ATOM 1873 N N . CYS A 1 241 ? -14.613 -34.901 -18.386 1.00 93.00 241 CYS A N 1
ATOM 1874 C CA . CYS A 1 241 ? -15.228 -33.774 -17.697 1.00 93.00 241 CYS A CA 1
ATOM 1875 C C . CYS A 1 241 ? -15.827 -34.268 -16.378 1.00 93.00 241 CYS A C 1
ATOM 1877 O O . CYS A 1 241 ? -16.625 -35.208 -16.375 1.00 93.00 241 CYS A O 1
ATOM 1879 N N . ILE A 1 242 ? -15.441 -33.638 -15.269 1.00 93.38 242 ILE A N 1
ATOM 1880 C CA . ILE A 1 242 ? -15.848 -34.025 -13.917 1.00 93.38 242 ILE A CA 1
ATOM 1881 C C . ILE A 1 242 ? -16.591 -32.848 -13.296 1.00 93.38 242 ILE A C 1
ATOM 1883 O O . ILE A 1 242 ? -16.016 -31.786 -13.078 1.00 93.38 242 ILE A O 1
ATOM 1887 N N . GLU A 1 243 ? -17.864 -33.036 -12.982 1.00 91.94 243 GLU A N 1
ATOM 1888 C CA . GLU A 1 243 ? -18.653 -32.072 -12.225 1.00 91.94 243 GLU A CA 1
ATOM 1889 C C . GLU A 1 243 ? -18.990 -32.675 -10.863 1.00 91.94 243 GLU A C 1
ATOM 1891 O O . GLU A 1 243 ? -19.614 -33.732 -10.778 1.00 91.94 243 GLU A O 1
ATOM 1896 N N . ALA A 1 244 ? -18.551 -32.017 -9.794 1.00 88.25 244 ALA A N 1
ATOM 1897 C CA . ALA A 1 244 ? -18.808 -32.429 -8.423 1.00 88.25 244 ALA A CA 1
ATOM 1898 C C . ALA A 1 244 ? -19.732 -31.416 -7.745 1.00 88.25 244 ALA A C 1
ATOM 1900 O O . ALA A 1 244 ? -19.410 -30.233 -7.635 1.00 88.25 244 ALA A O 1
ATOM 1901 N N . THR A 1 245 ? -20.875 -31.890 -7.262 1.00 88.38 245 THR A N 1
ATOM 1902 C CA . THR A 1 245 ? -21.858 -31.100 -6.521 1.00 88.38 245 THR A CA 1
ATOM 1903 C C . THR A 1 245 ? -21.801 -31.482 -5.052 1.00 88.38 245 THR A C 1
ATOM 1905 O O . THR A 1 245 ? -22.079 -32.623 -4.688 1.00 88.38 245 THR A O 1
ATOM 1908 N N . ASN A 1 246 ? -21.456 -30.535 -4.185 1.00 82.06 246 ASN A N 1
ATOM 1909 C CA . ASN A 1 246 ? -21.471 -30.753 -2.742 1.00 82.06 246 ASN A CA 1
ATOM 1910 C C . ASN A 1 246 ? -22.916 -30.921 -2.249 1.00 82.06 246 ASN A C 1
ATOM 1912 O O . ASN A 1 246 ? -23.731 -30.011 -2.396 1.00 82.06 246 ASN A O 1
ATOM 1916 N N . LEU A 1 247 ? -23.231 -32.057 -1.622 1.00 82.00 247 LEU A N 1
ATOM 1917 C CA . LEU A 1 247 ? -24.601 -32.384 -1.211 1.00 82.00 247 LEU A CA 1
ATOM 1918 C C . LEU A 1 247 ? -25.135 -31.473 -0.092 1.00 82.00 247 LEU A C 1
ATOM 1920 O O . LEU A 1 247 ? -26.343 -31.268 0.005 1.00 82.00 247 LEU A O 1
ATOM 1924 N N . GLN A 1 248 ? -24.255 -30.887 0.726 1.00 73.69 248 GLN A N 1
ATOM 1925 C CA . GLN A 1 248 ? -24.641 -29.993 1.823 1.00 73.69 248 GLN A CA 1
ATOM 1926 C C . GLN A 1 248 ? -24.784 -28.538 1.371 1.00 73.69 248 GLN A C 1
ATOM 1928 O O . GLN A 1 248 ? -25.745 -27.868 1.737 1.00 73.69 248 GLN A O 1
ATOM 1933 N N . THR A 1 249 ? -23.819 -28.028 0.600 1.00 76.31 249 THR A N 1
ATOM 1934 C CA . THR A 1 249 ? -23.781 -26.604 0.215 1.00 76.31 249 THR A CA 1
ATOM 1935 C C . THR A 1 249 ? -24.410 -26.326 -1.141 1.00 76.31 249 THR A C 1
ATOM 1937 O O . THR A 1 249 ? -24.636 -25.163 -1.471 1.00 76.31 249 THR A O 1
ATOM 1940 N N . GLN A 1 250 ? -24.661 -27.372 -1.936 1.00 81.62 250 GLN A N 1
ATOM 1941 C CA . GLN A 1 250 ? -25.093 -27.278 -3.332 1.00 81.62 250 GLN A CA 1
ATOM 1942 C C . GLN A 1 250 ? -24.097 -26.509 -4.225 1.00 81.62 250 GLN A C 1
ATOM 1944 O O . GLN A 1 250 ? -24.449 -26.059 -5.313 1.00 81.62 250 GLN A O 1
ATOM 1949 N N . ALA A 1 251 ? -22.848 -26.338 -3.773 1.00 74.88 251 ALA A N 1
ATOM 1950 C CA . ALA A 1 251 ? -21.781 -25.752 -4.577 1.00 74.88 251 ALA A CA 1
ATOM 1951 C C . ALA A 1 251 ? -21.318 -26.754 -5.641 1.00 74.88 251 ALA A C 1
ATOM 1953 O O . ALA A 1 251 ? -21.109 -27.928 -5.328 1.00 74.88 251 ALA A O 1
ATOM 1954 N N . VAL A 1 252 ? -21.134 -26.275 -6.872 1.00 80.75 252 VAL A N 1
ATOM 1955 C CA . VAL A 1 252 ? -20.694 -27.080 -8.015 1.00 80.75 252 VAL A CA 1
ATOM 1956 C C . VAL A 1 252 ? -19.268 -26.692 -8.382 1.00 80.75 252 VAL A C 1
ATOM 1958 O O . VAL A 1 252 ? -18.977 -25.514 -8.589 1.00 80.75 252 VAL A O 1
ATOM 1961 N N . THR A 1 253 ? -18.388 -27.683 -8.473 1.00 83.50 253 THR A N 1
ATOM 1962 C CA . THR A 1 253 ? -17.018 -27.541 -8.976 1.00 83.50 253 THR A CA 1
ATOM 1963 C C . THR A 1 253 ? -16.861 -28.360 -10.248 1.00 83.50 253 THR A C 1
ATOM 1965 O O . THR A 1 253 ? -17.279 -29.517 -10.285 1.00 83.50 253 THR A O 1
ATOM 1968 N N . SER A 1 254 ? -16.236 -27.783 -11.272 1.00 86.88 254 SER A N 1
ATOM 1969 C CA . SER A 1 254 ? -16.016 -28.439 -12.564 1.00 86.88 254 SER A CA 1
ATOM 1970 C C . SER A 1 254 ? -14.522 -28.554 -12.840 1.00 86.88 254 SER A C 1
ATOM 1972 O O . SER A 1 254 ? -13.823 -27.544 -12.838 1.00 86.88 254 SER A O 1
ATOM 1974 N N . GLY A 1 255 ? -14.048 -29.773 -13.081 1.00 89.69 255 GLY A N 1
ATOM 1975 C CA . GLY A 1 255 ? -12.675 -30.080 -13.464 1.00 89.69 255 GLY A CA 1
ATOM 1976 C C . GLY A 1 255 ? -12.608 -30.837 -14.788 1.00 89.69 255 GLY A C 1
ATOM 1977 O O . GLY A 1 255 ? -13.599 -31.399 -15.266 1.00 89.69 255 GLY A O 1
ATOM 1978 N N . LYS A 1 256 ? -11.420 -30.847 -15.390 1.00 91.25 256 LYS A N 1
ATOM 1979 C CA . LYS A 1 256 ? -11.154 -31.471 -16.694 1.00 91.25 256 LYS A CA 1
ATOM 1980 C C . LYS A 1 256 ? -9.883 -32.303 -16.592 1.00 91.25 256 LYS A C 1
ATOM 1982 O O . LYS A 1 256 ? -8.847 -31.758 -16.243 1.00 91.25 256 LYS A O 1
ATOM 1987 N N . LEU A 1 257 ? -9.938 -33.590 -16.926 1.00 94.19 257 LEU A N 1
ATOM 1988 C CA . LEU A 1 257 ? -8.773 -34.479 -16.982 1.00 94.19 257 LEU A CA 1
ATOM 1989 C C . LEU A 1 257 ? -8.549 -34.940 -18.420 1.00 94.19 257 LEU A C 1
ATOM 1991 O O . LEU A 1 257 ? -9.405 -35.616 -18.987 1.00 94.19 257 LEU A O 1
ATOM 1995 N N . SER A 1 258 ? -7.405 -34.596 -19.006 1.00 94.19 258 SER A N 1
ATOM 1996 C CA . SER A 1 258 ? -7.072 -34.967 -20.384 1.00 94.19 258 SER A CA 1
ATOM 1997 C C . SER A 1 258 ? -5.834 -35.854 -20.453 1.00 94.19 258 SER A C 1
ATOM 1999 O O . SER A 1 258 ? -4.815 -35.528 -19.846 1.00 94.19 258 SER A O 1
ATOM 2001 N N . PHE A 1 259 ? -5.906 -36.939 -21.228 1.00 95.19 259 PHE A N 1
ATOM 2002 C CA . PHE A 1 259 ? -4.736 -37.717 -21.639 1.00 95.19 259 PHE A CA 1
ATOM 2003 C C . PHE A 1 259 ? -4.505 -37.538 -23.137 1.00 95.19 259 PHE A C 1
ATOM 2005 O O . PHE A 1 259 ? -5.439 -37.668 -23.932 1.00 95.19 259 PHE A O 1
ATOM 2012 N N . VAL A 1 260 ? -3.264 -37.248 -23.527 1.00 94.56 260 VAL A N 1
ATOM 2013 C CA . VAL A 1 260 ? -2.916 -36.969 -24.924 1.00 94.56 260 VAL A CA 1
ATOM 2014 C C . VAL A 1 260 ? -1.725 -37.818 -25.372 1.00 94.56 260 VAL A C 1
ATOM 2016 O O . VAL A 1 260 ? -0.643 -37.757 -24.791 1.00 94.56 260 VAL A O 1
ATOM 2019 N N . ASP A 1 261 ? -1.912 -38.601 -26.433 1.00 93.31 261 ASP A N 1
ATOM 2020 C CA . ASP A 1 261 ? -0.842 -39.335 -27.123 1.00 93.31 261 ASP A CA 1
ATOM 2021 C C . ASP A 1 261 ? -0.541 -38.614 -28.441 1.00 93.31 261 ASP A C 1
ATOM 2023 O O . ASP A 1 261 ? -1.346 -38.653 -29.378 1.00 93.31 261 ASP A O 1
ATOM 2027 N N . LEU A 1 262 ? 0.579 -37.886 -28.487 1.00 91.19 262 LEU A N 1
ATOM 2028 C CA . LEU A 1 262 ? 0.968 -37.128 -29.674 1.00 91.19 262 LEU A CA 1
ATOM 2029 C C . LEU A 1 262 ? 1.588 -38.044 -30.735 1.00 91.19 262 LEU A C 1
ATOM 2031 O O . LEU A 1 262 ? 2.222 -39.055 -30.429 1.00 91.19 262 LEU A O 1
ATOM 2035 N N . ALA A 1 263 ? 1.462 -37.650 -31.999 1.00 87.06 263 ALA A N 1
ATOM 2036 C CA . ALA A 1 263 ? 2.133 -38.296 -33.122 1.00 87.06 263 ALA A CA 1
ATOM 2037 C C . ALA A 1 263 ? 3.675 -38.250 -32.987 1.00 87.06 263 ALA A C 1
ATOM 2039 O O . ALA A 1 263 ? 4.240 -37.520 -32.168 1.00 87.06 263 ALA A O 1
ATOM 2040 N N . GLY A 1 264 ? 4.375 -39.058 -33.787 1.00 85.50 264 GLY A N 1
ATOM 2041 C CA . GLY A 1 264 ? 5.839 -39.116 -33.797 1.00 85.50 264 GLY A CA 1
ATOM 2042 C C . GLY A 1 264 ? 6.490 -37.787 -34.195 1.00 85.50 264 GLY A C 1
ATOM 2043 O O . GLY A 1 264 ? 6.065 -37.150 -35.156 1.00 85.50 264 GLY A O 1
ATOM 2044 N N . SER A 1 265 ? 7.524 -37.374 -33.454 1.00 84.81 265 SER A N 1
ATOM 2045 C CA . SER A 1 265 ? 8.271 -36.126 -33.689 1.00 84.81 265 SER A CA 1
ATOM 2046 C C . SER A 1 265 ? 9.454 -36.243 -34.659 1.00 84.81 265 SER A C 1
ATOM 2048 O O . SER A 1 265 ? 10.211 -35.285 -34.816 1.00 84.81 265 SER A O 1
ATOM 2050 N N . GLU A 1 266 ? 9.653 -37.400 -35.294 1.00 80.94 266 GLU A N 1
ATOM 2051 C CA . GLU A 1 266 ? 10.777 -37.624 -36.204 1.00 80.94 266 GLU A CA 1
ATOM 2052 C C . GLU A 1 266 ? 10.731 -36.761 -37.478 1.00 80.94 266 GLU A C 1
ATOM 2054 O O . GLU A 1 266 ? 9.672 -36.437 -38.029 1.00 80.94 266 GLU A O 1
ATOM 2059 N N . ARG A 1 267 ? 11.918 -36.427 -38.003 1.00 72.19 267 ARG A N 1
ATOM 2060 C CA . ARG A 1 267 ? 12.040 -35.565 -39.188 1.00 72.19 267 ARG A CA 1
ATOM 2061 C C . ARG A 1 267 ? 11.725 -36.320 -40.484 1.00 72.19 267 ARG A C 1
ATOM 2063 O O . ARG A 1 267 ? 12.263 -37.397 -40.748 1.00 72.19 267 ARG A O 1
ATOM 2070 N N . VAL A 1 268 ? 10.998 -35.659 -41.390 1.00 62.47 268 VAL A N 1
ATOM 2071 C CA . VAL A 1 268 ? 10.619 -36.171 -42.730 1.00 62.47 268 VAL A CA 1
ATOM 2072 C C . VAL A 1 268 ? 11.818 -36.665 -43.562 1.00 62.47 268 VAL A C 1
ATOM 2074 O O . VAL A 1 268 ? 11.709 -37.624 -44.317 1.00 62.47 268 VAL A O 1
ATOM 2077 N N . LYS A 1 269 ? 13.011 -36.071 -43.404 1.00 59.28 269 LYS A N 1
ATOM 2078 C CA . LYS A 1 269 ? 14.217 -36.489 -44.152 1.00 59.28 269 LYS A CA 1
ATOM 2079 C C . LYS A 1 269 ? 14.652 -37.935 -43.863 1.00 59.28 269 LYS A C 1
ATOM 2081 O O . LYS A 1 269 ? 15.341 -38.528 -44.688 1.00 59.28 269 LYS A O 1
ATOM 2086 N N . LYS A 1 270 ? 14.255 -38.509 -42.721 1.00 53.59 270 LYS A N 1
ATOM 2087 C CA . LYS A 1 270 ? 14.606 -39.879 -42.314 1.00 53.59 270 LYS A CA 1
ATOM 2088 C C . LYS A 1 270 ? 13.552 -40.914 -42.743 1.00 53.59 270 LYS A C 1
ATOM 2090 O O . LYS A 1 270 ? 13.876 -42.097 -42.801 1.00 53.59 270 LYS A O 1
ATOM 2095 N N . SER A 1 271 ? 12.325 -40.496 -43.086 1.00 54.50 271 SER A N 1
ATOM 2096 C CA . SER A 1 271 ? 11.197 -41.406 -43.355 1.00 54.50 271 SER A CA 1
ATOM 2097 C C . SER A 1 271 ? 11.173 -42.021 -44.761 1.00 54.50 271 SER A C 1
ATOM 2099 O O . SER A 1 271 ? 10.388 -42.941 -44.971 1.00 54.50 271 SER A O 1
ATOM 2101 N N . LYS A 1 272 ? 12.013 -41.559 -45.710 1.00 56.53 272 LYS A N 1
ATOM 2102 C CA . LYS A 1 272 ? 12.052 -42.019 -47.124 1.00 56.53 272 LYS A CA 1
ATOM 2103 C C . LYS A 1 272 ? 10.653 -42.167 -47.767 1.00 56.53 272 LYS A C 1
ATOM 2105 O O . LYS A 1 272 ? 10.427 -43.065 -48.569 1.00 56.53 272 LYS A O 1
ATOM 2110 N N . SER A 1 273 ? 9.700 -41.325 -47.373 1.00 57.00 273 SER A N 1
ATOM 2111 C CA . SER A 1 273 ? 8.291 -41.418 -47.772 1.00 57.00 273 SER A CA 1
ATOM 2112 C C . SER A 1 273 ? 8.039 -40.698 -49.101 1.00 57.00 273 SER A C 1
ATOM 2114 O O . SER A 1 273 ? 8.367 -39.518 -49.217 1.00 57.00 273 SER A O 1
ATOM 2116 N N . GLU A 1 274 ? 7.421 -41.379 -50.070 1.00 56.91 274 GLU A N 1
ATOM 2117 C CA . GLU A 1 274 ? 7.027 -40.836 -51.382 1.00 56.91 274 GLU A CA 1
ATOM 2118 C C . GLU A 1 274 ? 5.496 -40.668 -51.485 1.00 56.91 274 GLU A C 1
ATOM 2120 O O . GLU A 1 274 ? 4.731 -41.370 -50.821 1.00 56.91 274 GLU A O 1
ATOM 2125 N N . GLY A 1 275 ? 5.031 -39.726 -52.314 1.00 68.19 275 GLY A N 1
ATOM 2126 C CA . GLY A 1 275 ? 3.601 -39.533 -52.599 1.00 68.19 275 GLY A CA 1
ATOM 2127 C C . GLY A 1 275 ? 2.775 -39.054 -51.396 1.00 68.19 275 GLY A C 1
ATOM 2128 O O . GLY A 1 275 ? 3.165 -38.123 -50.692 1.00 68.19 275 GLY A O 1
ATOM 2129 N N . ASP A 1 276 ? 1.616 -39.669 -51.154 1.00 61.44 276 ASP A N 1
ATOM 2130 C CA . ASP A 1 276 ? 0.691 -39.249 -50.088 1.00 61.44 276 ASP A CA 1
ATOM 2131 C C . ASP A 1 276 ? 1.253 -39.463 -48.669 1.00 61.44 276 ASP A C 1
ATOM 2133 O O . ASP A 1 276 ? 0.920 -38.704 -47.759 1.00 61.44 276 ASP A O 1
ATOM 2137 N N . GLN A 1 277 ? 2.210 -40.385 -48.489 1.00 64.62 277 GLN A N 1
ATOM 2138 C CA . GLN A 1 277 ? 2.930 -40.548 -47.216 1.00 64.62 277 GLN A CA 1
ATOM 2139 C C . GLN A 1 277 ? 3.800 -39.325 -46.872 1.00 64.62 277 GLN A C 1
ATOM 2141 O O . GLN A 1 277 ? 4.040 -39.042 -45.697 1.00 64.62 277 GLN A O 1
ATOM 2146 N N . LEU A 1 278 ? 4.272 -38.579 -47.880 1.00 69.06 278 LEU A N 1
ATOM 2147 C CA . LEU A 1 278 ? 5.027 -37.342 -47.668 1.00 69.06 278 LEU A CA 1
ATOM 2148 C C . LEU A 1 278 ? 4.114 -36.210 -47.181 1.00 69.06 278 LEU A C 1
ATOM 2150 O O . LEU A 1 278 ? 4.491 -35.480 -46.266 1.00 69.06 278 LEU A O 1
ATOM 2154 N N . LYS A 1 279 ? 2.909 -36.086 -47.757 1.00 70.88 279 LYS A N 1
ATOM 2155 C CA . LYS A 1 279 ? 1.903 -35.097 -47.326 1.00 70.88 279 LYS A CA 1
ATOM 2156 C C . LYS A 1 279 ? 1.473 -35.341 -45.881 1.00 70.88 279 LYS A C 1
ATOM 2158 O O . LYS A 1 279 ? 1.378 -34.404 -45.095 1.00 70.88 279 LYS A O 1
ATOM 2163 N N . GLU A 1 280 ? 1.280 -36.606 -45.522 1.00 71.06 280 GLU A N 1
ATOM 2164 C CA . GLU A 1 280 ? 0.965 -37.030 -44.159 1.00 71.06 280 GLU A CA 1
ATOM 2165 C C . GLU A 1 280 ? 2.090 -36.674 -43.173 1.00 71.06 280 GLU A C 1
ATOM 2167 O O . GLU A 1 280 ? 1.850 -36.013 -42.161 1.00 71.06 280 GLU A O 1
ATOM 2172 N N . ALA A 1 281 ? 3.340 -37.019 -43.501 1.00 71.81 281 ALA A N 1
ATOM 2173 C CA . ALA A 1 281 ? 4.499 -36.682 -42.674 1.00 71.81 281 ALA A CA 1
ATOM 2174 C C . ALA A 1 281 ? 4.700 -35.159 -42.517 1.00 71.81 281 ALA A C 1
ATOM 2176 O O . ALA A 1 281 ? 5.113 -34.691 -41.451 1.00 71.81 281 ALA A O 1
ATOM 2177 N N . GLN A 1 282 ? 4.390 -34.376 -43.557 1.00 76.88 282 GLN A N 1
ATOM 2178 C CA . GLN A 1 282 ? 4.401 -32.911 -43.508 1.00 76.88 282 GLN A CA 1
ATOM 2179 C C . GLN A 1 282 ? 3.295 -32.358 -42.602 1.00 76.88 282 GLN A C 1
ATOM 2181 O O . GLN A 1 282 ? 3.566 -31.450 -41.817 1.00 76.88 282 GLN A O 1
ATOM 2186 N N . ALA A 1 283 ? 2.081 -32.914 -42.657 1.00 78.69 283 ALA A N 1
ATOM 2187 C CA . ALA A 1 283 ? 0.968 -32.491 -41.806 1.00 78.69 283 ALA A CA 1
ATOM 2188 C C . ALA A 1 283 ? 1.241 -32.766 -40.315 1.00 78.69 283 ALA A C 1
ATOM 2190 O O . ALA A 1 283 ? 1.017 -31.900 -39.467 1.00 78.69 283 ALA A O 1
ATOM 2191 N N . ILE A 1 284 ? 1.813 -33.931 -39.990 1.00 80.12 284 ILE A N 1
ATOM 2192 C CA . ILE A 1 284 ? 2.231 -34.259 -38.618 1.00 80.12 284 ILE A CA 1
ATOM 2193 C C . ILE A 1 284 ? 3.290 -33.267 -38.130 1.00 80.12 284 ILE A C 1
ATOM 2195 O O . ILE A 1 284 ? 3.137 -32.672 -37.062 1.00 80.12 284 ILE A O 1
ATOM 2199 N N . ASN A 1 285 ? 4.333 -33.021 -38.926 1.00 81.62 285 ASN A N 1
ATOM 2200 C CA . ASN A 1 285 ? 5.379 -32.077 -38.537 1.00 81.62 285 ASN A CA 1
ATOM 2201 C C . ASN A 1 285 ? 4.843 -30.649 -38.390 1.00 81.62 285 ASN A C 1
ATOM 2203 O O . ASN A 1 285 ? 5.186 -29.987 -37.419 1.00 81.62 285 ASN A O 1
ATOM 2207 N N . LYS A 1 286 ? 3.934 -30.203 -39.265 1.00 86.31 286 LYS A N 1
ATOM 2208 C CA . LYS A 1 286 ? 3.259 -28.901 -39.144 1.00 86.31 286 LYS A CA 1
ATOM 2209 C C . LYS A 1 286 ? 2.564 -28.750 -37.787 1.00 86.31 286 LYS A C 1
ATOM 2211 O O . LYS A 1 286 ? 2.746 -27.732 -37.123 1.00 86.31 286 LYS A O 1
ATOM 2216 N N . SER A 1 287 ? 1.834 -29.776 -37.346 1.00 88.50 287 SER A N 1
ATOM 2217 C CA . SER A 1 287 ? 1.138 -29.765 -36.053 1.00 88.50 287 SER A CA 1
ATOM 2218 C C . SER A 1 287 ? 2.084 -29.661 -34.848 1.00 88.50 287 SER A C 1
ATOM 2220 O O . SER A 1 287 ? 1.847 -28.865 -33.939 1.00 88.50 287 SER A O 1
ATOM 2222 N N . LEU A 1 288 ? 3.186 -30.419 -34.859 1.00 88.12 288 LEU A N 1
ATOM 2223 C CA . LEU A 1 288 ? 4.174 -30.436 -33.778 1.00 88.12 288 LEU A CA 1
ATOM 2224 C C . LEU A 1 288 ? 5.087 -29.203 -33.805 1.00 88.12 288 LEU A C 1
ATOM 2226 O O . LEU A 1 288 ? 5.503 -28.733 -32.748 1.00 88.12 288 LEU A O 1
ATOM 2230 N N . SER A 1 289 ? 5.366 -28.643 -34.986 1.00 86.81 289 SER A N 1
ATOM 2231 C CA . SER A 1 289 ? 6.056 -27.359 -35.138 1.00 86.81 289 SER A CA 1
ATOM 2232 C C . SER A 1 289 ? 5.210 -26.211 -34.600 1.00 86.81 289 SER A C 1
ATOM 2234 O O . SER A 1 289 ? 5.733 -25.401 -33.843 1.00 86.81 289 SER A O 1
ATOM 2236 N N . ALA A 1 290 ? 3.907 -26.175 -34.901 1.00 88.50 290 ALA A N 1
ATOM 2237 C CA . ALA A 1 290 ? 2.997 -25.190 -34.314 1.00 88.50 290 ALA A CA 1
ATOM 2238 C C . ALA A 1 290 ? 2.968 -25.301 -32.781 1.00 88.50 290 ALA A C 1
ATOM 2240 O O . ALA A 1 290 ? 3.070 -24.293 -32.084 1.00 88.50 290 ALA A O 1
ATOM 2241 N N . LEU A 1 291 ? 2.920 -26.527 -32.245 1.00 89.75 291 LEU A N 1
ATOM 2242 C CA . LEU A 1 291 ? 3.018 -26.757 -30.802 1.00 89.75 291 LEU A CA 1
ATOM 2243 C C . LEU A 1 291 ? 4.372 -26.307 -30.231 1.00 89.75 291 LEU A C 1
ATOM 2245 O O . LEU A 1 291 ? 4.422 -25.703 -29.165 1.00 89.75 291 LEU A O 1
ATOM 2249 N N . GLY A 1 292 ? 5.468 -26.535 -30.958 1.00 87.31 292 GLY A N 1
ATOM 2250 C CA . GLY A 1 292 ? 6.795 -26.029 -30.606 1.00 87.31 292 GLY A CA 1
ATOM 2251 C C . GLY A 1 292 ? 6.895 -24.501 -30.610 1.00 87.31 292 GLY A C 1
ATOM 2252 O O . GLY A 1 292 ? 7.581 -23.950 -29.750 1.00 87.31 292 GLY A O 1
ATOM 2253 N N . ASN A 1 293 ? 6.199 -23.816 -31.521 1.00 87.88 293 ASN A N 1
ATOM 2254 C CA . ASN A 1 293 ? 6.124 -22.353 -31.554 1.00 87.88 293 ASN A CA 1
ATOM 2255 C C . ASN A 1 293 ? 5.342 -21.816 -30.354 1.00 87.88 293 ASN A C 1
ATOM 2257 O O . ASN A 1 293 ? 5.799 -20.876 -29.716 1.00 87.88 293 ASN A O 1
ATOM 2261 N N . VAL A 1 294 ? 4.216 -22.450 -30.005 1.00 89.06 294 VAL A N 1
ATOM 2262 C CA . VAL A 1 294 ? 3.448 -22.130 -28.791 1.00 89.06 294 VAL A CA 1
ATOM 2263 C C . VAL A 1 294 ? 4.306 -22.300 -27.540 1.00 89.06 294 VAL A C 1
ATOM 2265 O O . VAL A 1 294 ? 4.397 -21.380 -26.739 1.00 89.06 294 VAL A O 1
ATOM 2268 N N . ILE A 1 295 ? 4.992 -23.435 -27.404 1.00 86.94 295 ILE A N 1
ATOM 2269 C CA . ILE A 1 295 ? 5.894 -23.706 -26.275 1.00 86.94 295 ILE A CA 1
ATOM 2270 C C . ILE A 1 295 ? 7.044 -22.705 -26.222 1.00 86.94 295 ILE A C 1
ATOM 2272 O O . ILE A 1 295 ? 7.393 -22.249 -25.144 1.00 86.94 295 ILE A O 1
ATOM 2276 N N . SER A 1 296 ? 7.615 -22.331 -27.369 1.00 84.06 296 SER A N 1
ATOM 2277 C CA . SER A 1 296 ? 8.699 -21.343 -27.410 1.00 84.06 296 SER A CA 1
ATOM 2278 C C . SER A 1 296 ? 8.195 -19.957 -27.020 1.00 84.06 296 SER A C 1
ATOM 2280 O O . SER A 1 296 ? 8.831 -19.306 -26.206 1.00 84.06 296 SER A O 1
ATOM 2282 N N . ALA A 1 297 ? 7.037 -19.539 -27.538 1.00 84.62 297 ALA A N 1
ATOM 2283 C CA . ALA A 1 297 ? 6.407 -18.273 -27.179 1.00 84.62 297 ALA A CA 1
ATOM 2284 C C . ALA A 1 297 ? 6.081 -18.208 -25.681 1.00 84.62 297 ALA A C 1
ATOM 2286 O O . ALA A 1 297 ? 6.326 -17.181 -25.059 1.00 84.62 297 ALA A O 1
ATOM 2287 N N . LEU A 1 298 ? 5.599 -19.313 -25.101 1.00 83.06 298 LEU A N 1
ATOM 2288 C CA . LEU A 1 298 ? 5.345 -19.437 -23.666 1.00 83.06 298 LEU A CA 1
ATOM 2289 C C . LEU A 1 298 ? 6.634 -19.439 -22.833 1.00 83.06 298 LEU A C 1
ATOM 2291 O O . LEU A 1 298 ? 6.695 -18.781 -21.805 1.00 83.06 298 LEU A O 1
ATOM 2295 N N . ALA A 1 299 ? 7.672 -20.151 -23.276 1.00 78.31 299 ALA A N 1
ATOM 2296 C CA . ALA A 1 299 ? 8.955 -20.232 -22.577 1.00 78.31 299 ALA A CA 1
ATOM 2297 C C . ALA A 1 299 ? 9.742 -18.911 -22.608 1.00 78.31 299 ALA A C 1
ATOM 2299 O O . ALA A 1 299 ? 10.565 -18.679 -21.731 1.00 78.31 299 ALA A O 1
ATOM 2300 N N . THR A 1 300 ? 9.517 -18.066 -23.620 1.00 77.50 300 THR A N 1
ATOM 2301 C CA . THR A 1 300 ? 10.142 -16.738 -23.750 1.00 77.50 300 THR A CA 1
ATOM 2302 C C . THR A 1 300 ? 9.182 -15.591 -23.422 1.00 77.50 300 THR A C 1
ATOM 2304 O O . THR A 1 300 ? 9.452 -14.467 -23.831 1.00 77.50 300 THR A O 1
ATOM 2307 N N . GLU A 1 301 ? 8.043 -15.879 -22.781 1.00 73.00 301 GLU A N 1
ATOM 2308 C CA . GLU A 1 301 ? 7.053 -14.888 -22.320 1.00 73.00 301 GLU A CA 1
ATOM 2309 C C . GLU A 1 301 ? 6.636 -13.864 -23.403 1.00 73.00 301 GLU A C 1
ATOM 2311 O O . GLU A 1 301 ? 6.513 -12.663 -23.167 1.00 73.00 301 GLU A O 1
ATOM 2316 N N . GLN A 1 302 ? 6.416 -14.328 -24.640 1.00 75.50 302 GLN A N 1
ATOM 2317 C CA . GLN A 1 302 ? 5.956 -13.459 -25.727 1.00 75.50 302 GLN A CA 1
ATOM 2318 C C . GLN A 1 302 ? 4.508 -13.018 -25.491 1.00 75.50 302 GLN A C 1
ATOM 2320 O O . GLN A 1 302 ? 3.633 -13.854 -25.269 1.00 75.50 302 GLN A O 1
ATOM 2325 N N . GLY A 1 303 ? 4.222 -11.725 -25.678 1.00 66.69 303 GLY A N 1
ATOM 2326 C CA . GLY A 1 303 ? 2.870 -11.168 -25.510 1.00 66.69 303 GLY A CA 1
ATOM 2327 C C . GLY A 1 303 ? 1.792 -11.756 -26.439 1.00 66.69 303 GLY A C 1
ATOM 2328 O O . GLY A 1 303 ? 0.603 -11.571 -26.202 1.00 66.69 303 GLY A O 1
ATOM 2329 N N . HIS A 1 304 ? 2.166 -12.491 -27.493 1.00 82.69 304 HIS A N 1
ATOM 2330 C CA . HIS A 1 304 ? 1.226 -13.243 -28.327 1.00 82.69 304 HIS A CA 1
ATOM 2331 C C . HIS A 1 304 ? 1.658 -14.705 -28.471 1.00 82.69 304 HIS A C 1
ATOM 2333 O O . HIS A 1 304 ? 2.663 -15.009 -29.114 1.00 82.69 304 HIS A O 1
ATOM 2339 N N . VAL A 1 305 ? 0.836 -15.621 -27.952 1.00 85.62 305 VAL A N 1
ATOM 2340 C CA . VAL A 1 305 ? 1.040 -17.067 -28.099 1.00 85.62 305 VAL A CA 1
ATOM 2341 C C . VAL A 1 305 ? 0.207 -17.601 -29.276 1.00 85.62 305 VAL A C 1
ATOM 2343 O O . VAL A 1 305 ? -1.025 -17.495 -29.255 1.00 85.62 305 VAL A O 1
ATOM 2346 N N . PRO A 1 306 ? 0.827 -18.220 -30.299 1.00 89.50 306 PRO A N 1
ATOM 2347 C CA . PRO A 1 306 ? 0.171 -18.576 -31.559 1.00 89.50 306 PRO A CA 1
ATOM 2348 C C . PRO A 1 306 ? -0.681 -19.863 -31.481 1.00 89.50 306 PRO A C 1
ATOM 2350 O O . PRO A 1 306 ? -0.557 -20.788 -32.285 1.00 89.50 306 PRO A O 1
ATOM 2353 N N . TYR A 1 307 ? -1.614 -19.944 -30.526 1.00 88.00 307 TYR A N 1
ATOM 2354 C CA . TYR A 1 307 ? -2.503 -21.108 -30.376 1.00 88.00 307 TYR A CA 1
ATOM 2355 C C . TYR A 1 307 ? -3.404 -21.364 -31.586 1.00 88.00 307 TYR A C 1
ATOM 2357 O O . TYR A 1 307 ? -3.941 -22.456 -31.721 1.00 88.00 307 TYR A O 1
ATOM 2365 N N . ARG A 1 308 ? -3.614 -20.364 -32.448 1.00 88.62 308 ARG A N 1
ATOM 2366 C CA . ARG A 1 308 ? -4.495 -20.464 -33.621 1.00 88.62 308 ARG A CA 1
ATOM 2367 C C . ARG A 1 308 ? -3.810 -21.044 -34.858 1.00 88.62 308 ARG A C 1
ATOM 2369 O O . ARG A 1 308 ? -4.505 -21.341 -35.824 1.00 88.62 308 ARG A O 1
ATOM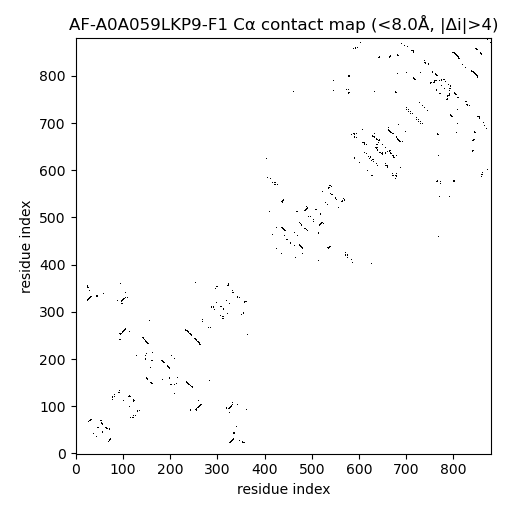 2376 N N . ASP A 1 309 ? -2.495 -21.248 -34.817 1.00 87.62 309 ASP A N 1
ATOM 2377 C CA . ASP A 1 309 ? -1.721 -21.737 -35.964 1.00 87.62 309 ASP A CA 1
ATOM 2378 C C . ASP A 1 309 ? -2.098 -23.168 -36.374 1.00 87.62 309 ASP A C 1
ATOM 2380 O O . ASP A 1 309 ? -1.868 -23.572 -37.517 1.00 87.62 309 ASP A O 1
ATOM 2384 N N . HIS A 1 310 ? -2.678 -23.955 -35.459 1.00 92.31 310 HIS A N 1
ATOM 2385 C CA . HIS A 1 310 ? -3.058 -25.336 -35.727 1.00 92.31 310 HIS A CA 1
ATOM 2386 C C . HIS A 1 310 ? -4.206 -25.826 -34.829 1.00 92.31 310 HIS A C 1
ATOM 2388 O O . HIS A 1 310 ? -4.332 -25.432 -33.673 1.00 92.31 310 HIS A O 1
ATOM 2394 N N . LYS A 1 311 ? -5.023 -26.775 -35.310 1.00 89.62 311 LYS A N 1
ATOM 2395 C CA . LYS A 1 311 ? -6.119 -27.364 -34.508 1.00 89.62 311 LYS A CA 1
ATOM 2396 C C . LYS A 1 311 ? -5.617 -28.031 -33.221 1.00 89.62 311 LYS A C 1
ATOM 2398 O O . LYS A 1 311 ? -6.259 -27.922 -32.186 1.00 89.62 311 LYS A O 1
ATOM 2403 N N . LEU A 1 312 ? -4.451 -28.679 -33.277 1.00 89.81 312 LEU A N 1
ATOM 2404 C CA . LEU A 1 312 ? -3.778 -29.260 -32.104 1.00 89.81 312 LEU A CA 1
ATOM 2405 C C . LEU A 1 312 ? -3.478 -28.201 -31.039 1.00 89.81 312 LEU A C 1
ATOM 2407 O O . LEU A 1 312 ? -3.813 -28.397 -29.877 1.00 89.81 312 LEU A O 1
ATOM 2411 N N . THR A 1 313 ? -2.873 -27.075 -31.428 1.00 90.75 313 THR A N 1
ATOM 2412 C CA . THR A 1 313 ? -2.540 -26.011 -30.479 1.00 90.75 313 THR A CA 1
ATOM 2413 C C . THR A 1 313 ? -3.793 -25.346 -29.935 1.00 90.75 313 THR A C 1
ATOM 2415 O O . THR A 1 313 ? -3.830 -25.047 -28.749 1.00 90.75 313 THR A O 1
ATOM 2418 N N . MET A 1 314 ? -4.859 -25.229 -30.732 1.00 88.94 314 MET A N 1
ATOM 2419 C CA . MET A 1 314 ? -6.171 -24.801 -30.241 1.00 88.94 314 MET A CA 1
ATOM 2420 C C . MET A 1 314 ? -6.757 -25.785 -29.216 1.00 88.94 314 MET A C 1
ATOM 2422 O O . MET A 1 314 ? -7.260 -25.343 -28.186 1.00 88.94 314 MET A O 1
ATOM 2426 N N . LEU A 1 315 ? -6.671 -27.098 -29.458 1.00 88.75 315 LEU A N 1
ATOM 2427 C CA . LEU A 1 315 ? -7.159 -28.131 -28.532 1.00 88.75 315 LEU A CA 1
ATOM 2428 C C . LEU A 1 315 ? -6.384 -28.150 -27.213 1.00 88.75 315 LEU A C 1
ATOM 2430 O O . LEU A 1 315 ? -6.981 -28.340 -26.160 1.00 88.75 315 LEU A O 1
ATOM 2434 N N . MET A 1 316 ? -5.071 -27.929 -27.275 1.00 88.38 316 MET A N 1
ATOM 2435 C CA . MET A 1 316 ? -4.183 -27.945 -26.111 1.00 88.38 316 MET A CA 1
ATOM 2436 C C . MET A 1 316 ? -4.054 -26.581 -25.422 1.00 88.38 316 MET A C 1
ATOM 2438 O O . MET A 1 316 ? -3.302 -26.452 -24.465 1.00 88.38 316 MET A O 1
ATOM 2442 N N . SER A 1 317 ? -4.763 -25.553 -25.883 1.00 87.56 317 SER A N 1
ATOM 2443 C CA . SER A 1 317 ? -4.553 -24.168 -25.436 1.00 87.56 317 SER A CA 1
ATOM 2444 C C . SER A 1 317 ? -5.121 -23.813 -24.057 1.00 87.56 317 SER A C 1
ATOM 2446 O O . SER A 1 317 ? -4.941 -22.678 -23.622 1.00 87.56 317 SER A O 1
ATOM 2448 N N . ASP A 1 318 ? -5.859 -24.720 -23.414 1.00 83.88 318 ASP A N 1
ATOM 2449 C CA . ASP A 1 318 ? -6.205 -24.663 -21.984 1.00 83.88 318 ASP A CA 1
ATOM 2450 C C . ASP A 1 318 ? -5.404 -25.673 -21.150 1.00 83.88 318 ASP A C 1
ATOM 2452 O O . ASP A 1 318 ? -5.667 -25.847 -19.964 1.00 83.88 318 ASP A O 1
ATOM 2456 N N . SER A 1 319 ? -4.479 -26.382 -21.799 1.00 83.06 319 SER A N 1
ATOM 2457 C CA . SER A 1 319 ? -3.675 -27.464 -21.241 1.00 83.06 319 SER A CA 1
ATOM 2458 C C . SER A 1 319 ? -2.187 -27.109 -21.222 1.00 83.06 319 SER A C 1
ATOM 2460 O O . SER A 1 319 ? -1.465 -27.531 -20.334 1.00 83.06 319 SER A O 1
ATOM 2462 N N . ILE A 1 320 ? -1.692 -26.341 -22.188 1.00 75.25 320 ILE A N 1
ATOM 2463 C CA . ILE A 1 320 ? -0.322 -25.829 -22.240 1.00 75.25 320 ILE A CA 1
ATOM 2464 C C . ILE A 1 320 ? -0.486 -24.316 -22.334 1.00 75.25 320 ILE A C 1
ATOM 2466 O O . ILE A 1 320 ? -0.892 -23.829 -23.384 1.00 75.25 320 ILE A O 1
ATOM 2470 N N . GLY A 1 321 ? -0.276 -23.618 -21.215 1.00 62.75 321 GLY A N 1
ATOM 2471 C CA . GLY A 1 321 ? -0.726 -22.244 -20.978 1.00 62.75 321 GLY A CA 1
ATOM 2472 C C . GLY A 1 321 ? -2.121 -22.155 -20.340 1.00 62.75 321 GLY A C 1
ATOM 2473 O O . GLY A 1 321 ? -3.010 -22.956 -20.631 1.00 62.75 321 GLY A O 1
ATOM 2474 N N . GLY A 1 322 ? -2.313 -21.178 -19.447 1.00 65.62 322 GLY A N 1
ATOM 2475 C CA . GLY A 1 322 ? -3.537 -21.004 -18.651 1.00 65.62 322 GLY A CA 1
ATOM 2476 C C . GLY A 1 322 ? -3.457 -21.652 -17.261 1.00 65.62 322 GLY A C 1
ATOM 2477 O O . GLY A 1 322 ? -2.373 -21.805 -16.712 1.00 65.62 322 GLY A O 1
ATOM 2478 N N . THR A 1 323 ? -4.601 -22.040 -16.684 1.00 66.62 323 THR A N 1
ATOM 2479 C CA . THR A 1 323 ? -4.725 -22.439 -15.263 1.00 66.62 323 THR A CA 1
ATOM 2480 C C . THR A 1 323 ? -4.615 -23.947 -14.999 1.00 66.62 323 THR A C 1
ATOM 2482 O O . THR A 1 323 ? -4.904 -24.413 -13.894 1.00 66.62 323 THR A O 1
ATOM 2485 N N . ALA A 1 324 ? -4.217 -24.732 -16.007 1.00 79.88 324 ALA A N 1
ATOM 2486 C CA . ALA A 1 324 ? -4.119 -26.185 -15.905 1.00 79.88 324 ALA A CA 1
ATOM 2487 C C . ALA A 1 324 ? -2.820 -26.668 -15.242 1.00 79.88 324 ALA A C 1
ATOM 2489 O O . ALA A 1 324 ? -1.751 -26.075 -15.407 1.00 79.88 324 ALA A O 1
ATOM 2490 N N . LYS A 1 325 ? -2.931 -27.799 -14.534 1.00 89.06 325 LYS A N 1
ATOM 2491 C CA . LYS A 1 325 ? -1.805 -28.597 -14.041 1.00 89.06 325 LYS A CA 1
ATOM 2492 C C . LYS A 1 325 ? -1.420 -29.615 -15.106 1.00 89.06 325 LYS A C 1
ATOM 2494 O O . LYS A 1 325 ? -2.202 -30.512 -15.428 1.00 89.06 325 LYS A O 1
ATOM 2499 N N . THR A 1 326 ? -0.215 -29.499 -15.632 1.00 91.12 326 THR A N 1
ATOM 2500 C CA . THR A 1 326 ? 0.181 -30.211 -16.840 1.00 91.12 326 THR A CA 1
ATOM 2501 C C . THR A 1 326 ? 1.436 -31.027 -16.619 1.00 91.12 326 THR A C 1
ATOM 2503 O O . THR A 1 326 ? 2.417 -30.555 -16.055 1.00 91.12 326 THR A O 1
ATOM 2506 N N . LEU A 1 327 ? 1.399 -32.275 -17.073 1.00 93.50 327 LEU A N 1
ATOM 2507 C CA . LEU A 1 327 ? 2.507 -33.210 -16.993 1.00 93.50 327 LEU A CA 1
ATOM 2508 C C . LEU A 1 327 ? 2.842 -33.731 -18.388 1.00 93.50 327 LEU A C 1
ATOM 2510 O O . LEU A 1 327 ? 2.043 -34.417 -19.029 1.00 93.50 327 LEU A O 1
ATOM 2514 N N . MET A 1 328 ? 4.046 -33.414 -18.843 1.00 94.44 328 MET A N 1
ATOM 2515 C CA . MET A 1 328 ? 4.608 -33.908 -20.087 1.00 94.44 328 MET A CA 1
ATOM 2516 C C . MET A 1 328 ? 5.490 -35.124 -19.815 1.00 94.44 328 MET A C 1
ATOM 2518 O O . MET A 1 328 ? 6.419 -35.057 -19.019 1.00 94.44 328 MET A O 1
ATOM 2522 N N . PHE A 1 329 ? 5.273 -36.207 -20.554 1.00 96.50 329 PHE A N 1
ATOM 2523 C CA . PHE A 1 329 ? 6.231 -37.297 -20.686 1.00 96.50 329 PHE A CA 1
ATOM 2524 C C . PHE A 1 329 ? 7.028 -37.130 -21.978 1.00 96.50 329 PHE A C 1
ATOM 2526 O O . PHE A 1 329 ? 6.470 -37.241 -23.072 1.00 96.50 329 PHE A O 1
ATOM 2533 N N . VAL A 1 330 ? 8.338 -36.907 -21.873 1.00 96.50 330 VAL A N 1
ATOM 2534 C CA . VAL A 1 330 ? 9.254 -37.051 -23.007 1.00 96.50 330 VAL A CA 1
ATOM 2535 C C . VAL A 1 330 ? 9.742 -38.496 -23.077 1.00 96.50 330 VAL A C 1
ATOM 2537 O O . VAL A 1 330 ? 10.507 -38.976 -22.246 1.00 96.50 330 VAL A O 1
ATOM 2540 N N . ASN A 1 331 ? 9.263 -39.223 -24.080 1.00 95.94 331 ASN A N 1
ATOM 2541 C CA . ASN A 1 331 ? 9.626 -40.607 -24.341 1.00 95.94 331 ASN A CA 1
ATOM 2542 C C . ASN A 1 331 ? 10.784 -40.663 -25.340 1.00 95.94 331 ASN A C 1
ATOM 2544 O O . ASN A 1 331 ? 10.638 -40.211 -26.483 1.00 95.94 331 ASN A O 1
ATOM 2548 N N . VAL A 1 332 ? 11.895 -41.295 -24.957 1.00 95.50 332 VAL A N 1
ATOM 2549 C CA . VAL A 1 332 ? 13.100 -41.394 -25.796 1.00 95.50 332 VAL A CA 1
ATOM 2550 C C . VAL A 1 332 ? 13.539 -42.834 -26.047 1.00 95.50 332 VAL A C 1
ATOM 2552 O O . VAL A 1 332 ? 13.306 -43.739 -25.243 1.00 95.50 332 VAL A O 1
ATOM 2555 N N . SER A 1 333 ? 14.171 -43.046 -27.204 1.00 92.75 333 SER A N 1
ATOM 2556 C CA . SER A 1 333 ? 14.810 -44.317 -27.544 1.00 92.75 333 SER A CA 1
ATOM 2557 C C . SER A 1 333 ? 16.242 -44.335 -27.004 1.00 92.75 333 SER A C 1
ATOM 2559 O O . SER A 1 333 ? 16.957 -43.345 -27.189 1.00 92.75 333 SER A O 1
ATOM 2561 N N . PRO A 1 334 ? 16.696 -45.433 -26.376 1.00 91.75 334 PRO A N 1
ATOM 2562 C CA . PRO A 1 334 ? 18.041 -45.495 -25.829 1.00 91.75 334 PRO A CA 1
ATOM 2563 C C . PRO A 1 334 ? 19.123 -45.782 -26.877 1.00 91.75 334 PRO A C 1
ATOM 2565 O O . PRO A 1 334 ? 20.290 -45.791 -26.513 1.00 91.75 334 PRO A O 1
ATOM 2568 N N . VAL A 1 335 ? 18.776 -46.076 -28.136 1.00 92.00 335 VAL A N 1
ATOM 2569 C CA . VAL A 1 335 ? 19.742 -46.582 -29.131 1.00 92.00 335 VAL A CA 1
ATOM 2570 C C . VAL A 1 335 ? 20.470 -45.490 -29.907 1.00 92.00 335 VAL A C 1
ATOM 2572 O O . VAL A 1 335 ? 19.876 -44.491 -30.318 1.00 92.00 335 VAL A O 1
ATOM 2575 N N . ASP A 1 336 ? 21.736 -45.758 -30.211 1.00 87.19 336 ASP A N 1
ATOM 2576 C CA . ASP A 1 336 ? 22.619 -44.953 -31.067 1.00 87.19 336 ASP A CA 1
ATOM 2577 C C . ASP A 1 336 ? 21.988 -44.498 -32.401 1.00 87.19 336 ASP A C 1
ATOM 2579 O O . ASP A 1 336 ? 22.032 -43.320 -32.752 1.00 87.19 336 ASP A O 1
ATOM 2583 N N . GLY A 1 337 ? 21.302 -45.384 -33.126 1.00 85.25 337 GLY A N 1
ATOM 2584 C CA . GLY A 1 337 ? 20.668 -45.070 -34.414 1.00 85.25 337 GLY A CA 1
ATOM 2585 C C . GLY A 1 337 ? 19.507 -44.066 -34.320 1.00 85.25 337 GLY A C 1
ATOM 2586 O O . GLY A 1 337 ? 18.957 -43.612 -35.337 1.00 85.25 337 GLY A O 1
ATOM 2587 N N . ASN A 1 338 ? 19.078 -43.725 -33.106 1.00 88.19 338 ASN A N 1
ATOM 2588 C CA . ASN A 1 338 ? 18.027 -42.753 -32.817 1.00 88.19 338 ASN A CA 1
ATOM 2589 C C . ASN A 1 338 ? 18.532 -41.522 -32.061 1.00 88.19 338 ASN A C 1
ATOM 2591 O O . ASN A 1 338 ? 17.738 -40.632 -31.769 1.00 88.19 338 ASN A O 1
ATOM 2595 N N . LEU A 1 339 ? 19.839 -41.425 -31.827 1.00 89.31 339 LEU A N 1
ATOM 2596 C CA . LEU A 1 339 ? 20.448 -40.397 -30.996 1.00 89.31 339 LEU A CA 1
ATOM 2597 C C . LEU A 1 339 ? 20.062 -38.962 -31.393 1.00 89.31 339 LEU A C 1
ATOM 2599 O O . LEU A 1 339 ? 19.752 -38.158 -30.519 1.00 89.31 339 LEU A O 1
ATOM 2603 N N . ASP A 1 340 ? 20.007 -38.646 -32.691 1.00 89.44 340 ASP A N 1
ATOM 2604 C CA . ASP A 1 340 ? 19.588 -37.317 -33.163 1.00 89.44 340 ASP A CA 1
ATOM 2605 C C . ASP A 1 340 ? 18.167 -36.952 -32.725 1.00 89.44 340 ASP A C 1
ATOM 2607 O O . ASP A 1 340 ? 17.899 -35.818 -32.334 1.00 89.44 340 ASP A O 1
ATOM 2611 N N . GLU A 1 341 ? 17.246 -37.910 -32.797 1.00 89.19 341 GLU A N 1
ATOM 2612 C CA . GLU A 1 341 ? 15.838 -37.704 -32.461 1.00 89.19 341 GLU A CA 1
ATOM 2613 C C . GLU A 1 341 ? 15.614 -37.728 -30.947 1.00 89.19 341 GLU A C 1
ATOM 2615 O O . GLU A 1 341 ? 14.804 -36.954 -30.428 1.00 89.19 341 GLU A O 1
ATOM 2620 N N . THR A 1 342 ? 16.394 -38.538 -30.227 1.00 92.25 342 THR A N 1
ATOM 2621 C CA . THR A 1 342 ? 16.486 -38.487 -28.767 1.00 92.25 342 THR A CA 1
ATOM 2622 C C . THR A 1 342 ? 16.968 -37.109 -28.308 1.00 92.25 342 THR A C 1
ATOM 2624 O O . THR A 1 342 ? 16.275 -36.468 -27.523 1.00 92.25 342 THR A O 1
ATOM 2627 N N . ASN A 1 343 ? 18.065 -36.580 -28.864 1.00 92.62 343 ASN A N 1
ATOM 2628 C CA . ASN A 1 343 ? 18.542 -35.230 -28.546 1.00 92.62 343 ASN A CA 1
ATOM 2629 C C . ASN A 1 343 ? 17.492 -34.152 -28.881 1.00 92.62 343 ASN A C 1
ATOM 2631 O O . ASN A 1 343 ? 17.258 -33.267 -28.062 1.00 92.62 343 ASN A O 1
ATOM 2635 N N . ASN A 1 344 ? 16.818 -34.229 -30.038 1.00 90.19 344 ASN A N 1
ATOM 2636 C CA . ASN A 1 344 ? 15.760 -33.266 -30.390 1.00 90.19 344 ASN A CA 1
ATOM 2637 C C . ASN A 1 344 ? 14.602 -33.296 -29.385 1.00 90.19 344 ASN A C 1
ATOM 2639 O O . ASN A 1 344 ? 14.085 -32.247 -29.001 1.00 90.19 344 ASN A O 1
ATOM 2643 N N . SER A 1 345 ? 14.199 -34.496 -28.962 1.00 92.88 345 SER A N 1
ATOM 2644 C CA . SER A 1 345 ? 13.095 -34.678 -28.019 1.00 92.88 345 SER A CA 1
ATOM 2645 C C . SER A 1 345 ? 13.451 -34.131 -26.636 1.00 92.88 345 SER A C 1
ATOM 2647 O O . SER A 1 345 ? 12.636 -33.434 -26.038 1.00 92.88 345 SER A O 1
ATOM 2649 N N . LEU A 1 346 ? 14.678 -34.372 -26.161 1.00 94.38 346 LEU A N 1
ATOM 2650 C CA . LEU A 1 346 ? 15.167 -33.849 -24.881 1.00 94.38 346 LEU A CA 1
ATOM 2651 C C . LEU A 1 346 ? 15.319 -32.323 -24.905 1.00 94.38 346 LEU A C 1
ATOM 2653 O O . LEU A 1 346 ? 14.880 -31.655 -23.977 1.00 94.38 346 LEU A O 1
ATOM 2657 N N . GLN A 1 347 ? 15.829 -31.747 -25.998 1.00 91.44 347 GLN A N 1
ATOM 2658 C CA . GLN A 1 347 ? 15.866 -30.290 -26.180 1.00 91.44 347 GLN A CA 1
ATOM 2659 C C . GLN A 1 347 ? 14.469 -29.663 -26.217 1.00 91.44 347 GLN A C 1
ATOM 2661 O O . GLN A 1 347 ? 14.262 -28.560 -25.713 1.00 91.44 347 GLN A O 1
ATOM 2666 N N . TYR A 1 348 ? 13.503 -30.337 -26.845 1.00 90.00 348 TYR A N 1
ATOM 2667 C CA . TYR A 1 348 ? 12.116 -29.889 -26.843 1.00 90.00 348 TYR A CA 1
ATOM 2668 C C . TYR A 1 348 ? 11.550 -29.895 -25.422 1.00 90.00 348 TYR A C 1
ATOM 2670 O O . TYR A 1 348 ? 11.022 -28.884 -24.978 1.00 90.00 348 TYR A O 1
ATOM 2678 N N . ALA A 1 349 ? 11.736 -30.995 -24.695 1.00 91.88 349 ALA A N 1
ATOM 2679 C CA . ALA A 1 349 ? 11.273 -31.157 -23.324 1.00 91.88 349 ALA A CA 1
ATOM 2680 C C . ALA A 1 349 ? 11.917 -30.152 -22.351 1.00 91.88 349 ALA A C 1
ATOM 2682 O O . ALA A 1 349 ? 11.217 -29.584 -21.520 1.00 91.88 349 ALA A O 1
ATOM 2683 N N . GLN A 1 350 ? 13.209 -29.849 -22.515 1.00 88.50 350 GLN A N 1
ATOM 2684 C CA . GLN A 1 350 ? 13.914 -28.837 -21.719 1.00 88.50 350 GLN A CA 1
ATOM 2685 C C . GLN A 1 350 ? 13.333 -27.427 -21.908 1.00 88.50 350 GLN A C 1
ATOM 2687 O O . GLN A 1 350 ? 13.386 -26.613 -20.998 1.00 88.50 350 GLN A O 1
ATOM 2692 N N . ARG A 1 351 ? 12.772 -27.116 -23.085 1.00 87.25 351 ARG A N 1
ATOM 2693 C CA . ARG A 1 351 ? 12.056 -25.845 -23.306 1.00 87.25 351 ARG A CA 1
ATOM 2694 C C . ARG A 1 351 ? 10.658 -25.843 -22.695 1.00 87.25 351 ARG A C 1
ATOM 2696 O O . ARG A 1 351 ? 10.118 -24.783 -22.419 1.00 87.25 351 ARG A O 1
ATOM 2703 N N . VAL A 1 352 ? 10.050 -27.012 -22.514 1.00 86.69 352 VAL A N 1
ATOM 2704 C CA . VAL A 1 352 ? 8.742 -27.120 -21.854 1.00 86.69 352 VAL A CA 1
ATOM 2705 C C . VAL A 1 352 ? 8.877 -26.908 -20.351 1.00 86.69 352 VAL A C 1
ATOM 2707 O O . VAL A 1 352 ? 8.025 -26.244 -19.769 1.00 86.69 352 VAL A O 1
ATOM 2710 N N . SER A 1 353 ? 9.960 -27.396 -19.735 1.00 83.31 353 SER A N 1
ATOM 2711 C CA . SER A 1 353 ? 10.204 -27.222 -18.296 1.00 83.31 353 SER A CA 1
ATOM 2712 C C . SER A 1 353 ? 10.474 -25.771 -17.881 1.00 83.31 353 SER A C 1
ATOM 2714 O O . SER A 1 353 ? 10.422 -25.462 -16.696 1.00 83.31 353 SER A O 1
ATOM 2716 N N . THR A 1 354 ? 10.713 -24.858 -18.828 1.00 79.62 354 THR A N 1
ATOM 2717 C CA . THR A 1 354 ? 10.889 -23.424 -18.546 1.00 79.62 354 THR A CA 1
ATOM 2718 C C . THR A 1 354 ? 9.591 -22.614 -18.626 1.00 79.62 354 THR A C 1
ATOM 2720 O O . THR A 1 354 ? 9.622 -21.418 -18.356 1.00 79.62 354 THR A O 1
ATOM 2723 N N . ILE A 1 355 ? 8.454 -23.214 -19.005 1.00 77.88 355 ILE A N 1
ATOM 2724 C CA . ILE A 1 355 ? 7.172 -22.496 -19.098 1.00 77.88 355 ILE A CA 1
ATOM 2725 C C . ILE A 1 355 ? 6.569 -22.275 -17.702 1.00 77.88 355 ILE A C 1
ATOM 2727 O O . ILE A 1 355 ? 6.428 -23.215 -16.918 1.00 77.88 355 ILE A O 1
ATOM 2731 N N . ARG A 1 356 ? 6.111 -21.046 -17.432 1.00 62.09 356 ARG A N 1
ATOM 2732 C CA . ARG A 1 356 ? 5.329 -20.673 -16.242 1.00 62.09 356 ARG A CA 1
ATOM 2733 C C . ARG A 1 356 ? 3.852 -20.456 -16.632 1.00 62.09 356 ARG A C 1
ATOM 2735 O O . ARG A 1 356 ? 3.571 -19.857 -17.661 1.00 62.09 356 ARG A O 1
ATOM 2742 N N . ASN A 1 357 ? 2.907 -20.985 -15.846 1.00 54.38 357 ASN A N 1
ATOM 2743 C CA . ASN A 1 357 ? 1.447 -20.864 -16.055 1.00 54.38 357 ASN A CA 1
ATOM 2744 C C . ASN A 1 357 ? 0.826 -19.949 -14.968 1.00 54.38 357 ASN A C 1
ATOM 2746 O O . ASN A 1 357 ? 1.303 -19.989 -13.836 1.00 54.38 357 ASN A O 1
ATOM 2750 N N . ASP A 1 358 ? -0.285 -19.245 -15.236 1.00 46.50 358 ASP A N 1
ATOM 2751 C CA . ASP A 1 358 ? -1.019 -18.380 -14.271 1.00 46.50 358 ASP A CA 1
ATOM 2752 C C . ASP A 1 358 ? -2.150 -19.101 -13.507 1.00 46.50 358 ASP A C 1
ATOM 2754 O O . ASP A 1 358 ? -2.668 -20.122 -13.956 1.00 46.50 358 ASP A O 1
ATOM 2758 N N . VAL A 1 359 ? -2.504 -18.645 -12.292 1.00 38.56 359 VAL A N 1
ATOM 2759 C CA . VAL A 1 359 ? -3.528 -19.287 -11.425 1.00 38.56 359 VAL A CA 1
ATOM 2760 C C . VAL A 1 359 ? -4.940 -18.773 -11.735 1.00 38.56 359 VAL A C 1
ATOM 2762 O O . VAL A 1 359 ? -5.186 -17.576 -11.774 1.00 38.56 359 VAL A O 1
ATOM 2765 N N . GLY A 1 360 ? -5.918 -19.678 -11.823 1.00 40.09 360 GLY A N 1
ATOM 2766 C CA . GLY A 1 360 ? -7.335 -19.317 -11.756 1.00 40.09 360 GLY A CA 1
ATOM 2767 C C . GLY A 1 360 ? -8.215 -20.532 -11.477 1.00 40.09 360 GLY A C 1
ATOM 2768 O O . GLY A 1 360 ? -8.275 -21.473 -12.270 1.00 40.09 360 GLY A O 1
ATOM 2769 N N . LYS A 1 361 ? -8.898 -20.518 -10.328 1.00 40.62 361 LYS A N 1
ATOM 2770 C CA . LYS A 1 361 ? -9.950 -21.482 -9.982 1.00 40.62 361 LYS A CA 1
ATOM 2771 C C . LYS A 1 361 ? -11.236 -21.127 -10.727 1.00 40.62 361 LYS A C 1
ATOM 2773 O O . LYS A 1 361 ? -11.671 -19.979 -10.703 1.00 40.62 361 LYS A O 1
ATOM 2778 N N . ASN A 1 362 ? -11.912 -22.126 -11.290 1.00 44.28 362 ASN A N 1
ATOM 2779 C CA . ASN A 1 362 ? -13.230 -21.960 -11.905 1.00 44.28 362 ASN A CA 1
ATOM 2780 C C . ASN A 1 362 ? -14.364 -21.905 -10.859 1.00 44.28 362 ASN A C 1
ATOM 2782 O O . ASN A 1 362 ? -15.321 -22.670 -10.941 1.00 44.28 362 ASN A O 1
ATOM 2786 N N . GLU A 1 363 ? -14.309 -20.985 -9.894 1.00 43.22 363 GLU A N 1
ATOM 2787 C CA . GLU A 1 363 ? -15.416 -20.736 -8.956 1.00 43.22 363 GLU A CA 1
ATOM 2788 C C . GLU A 1 363 ? -16.216 -19.501 -9.408 1.00 43.22 363 GLU A C 1
ATOM 2790 O O . GLU A 1 363 ? -15.660 -18.434 -9.644 1.00 43.22 363 GLU A O 1
ATOM 2795 N N . ALA A 1 364 ? -17.535 -19.638 -9.577 1.00 40.31 364 ALA A N 1
ATOM 2796 C CA . ALA A 1 364 ? -18.419 -18.517 -9.907 1.00 40.31 364 ALA A CA 1
ATOM 2797 C C . ALA A 1 364 ? -19.518 -18.381 -8.845 1.00 40.31 364 ALA A C 1
ATOM 2799 O O . ALA A 1 364 ? -20.274 -19.323 -8.608 1.00 40.31 364 ALA A O 1
ATOM 2800 N N . SER A 1 365 ? -19.625 -17.201 -8.227 1.00 41.94 365 SER A N 1
ATOM 2801 C CA . SER A 1 365 ? -20.723 -16.858 -7.313 1.00 41.94 365 SER A CA 1
ATOM 2802 C C . SER A 1 365 ? -21.993 -16.473 -8.085 1.00 41.94 365 SER A C 1
ATOM 2804 O O . SER A 1 365 ? -21.928 -15.892 -9.173 1.00 41.94 365 SER A O 1
ATOM 2806 N N . LYS A 1 366 ? -23.165 -16.767 -7.502 1.00 41.34 366 LYS A N 1
ATOM 2807 C CA . LYS A 1 366 ? -24.501 -16.482 -8.063 1.00 41.34 366 LYS A CA 1
ATOM 2808 C C . LYS A 1 366 ? -24.689 -15.009 -8.460 1.00 41.34 366 LYS A C 1
ATOM 2810 O O . LYS A 1 366 ? -25.393 -14.733 -9.433 1.00 41.34 366 LYS A O 1
ATOM 2815 N N . ASP A 1 367 ? -24.031 -14.079 -7.767 1.00 40.12 367 ASP A N 1
ATOM 2816 C CA . ASP A 1 367 ? -24.124 -12.642 -8.051 1.00 40.12 367 ASP A CA 1
ATOM 2817 C C . ASP A 1 367 ? -23.412 -12.237 -9.343 1.00 40.12 367 ASP A C 1
ATOM 2819 O O . ASP A 1 367 ? -23.912 -11.384 -10.074 1.00 40.12 367 ASP A O 1
ATOM 2823 N N . VAL A 1 368 ? -22.318 -12.916 -9.697 1.00 41.78 368 VAL A N 1
ATOM 2824 C CA . VAL A 1 368 ? -21.558 -12.650 -10.928 1.00 41.78 368 VAL A CA 1
ATOM 2825 C C . VAL A 1 368 ? -22.383 -13.023 -12.159 1.00 41.78 368 VAL A C 1
ATOM 2827 O O . VAL A 1 368 ? -22.446 -12.253 -13.110 1.00 41.78 368 VAL A O 1
ATOM 2830 N N . VAL A 1 369 ? -23.109 -14.145 -12.125 1.00 46.59 369 VAL A N 1
ATOM 2831 C CA . VAL A 1 369 ? -23.981 -14.570 -13.238 1.00 46.59 369 VAL A CA 1
ATOM 2832 C C . VAL A 1 369 ? -25.185 -13.631 -13.401 1.00 46.59 369 VAL A C 1
ATOM 2834 O O . VAL A 1 369 ? -25.604 -13.336 -14.524 1.00 46.59 369 VAL A O 1
ATOM 2837 N N . ARG A 1 370 ? -25.732 -13.117 -12.290 1.00 49.03 370 ARG A N 1
ATOM 2838 C CA . ARG A 1 370 ? -26.829 -12.135 -12.304 1.00 49.03 370 ARG A CA 1
ATOM 2839 C C . ARG A 1 370 ? -26.364 -10.780 -12.848 1.00 49.03 370 ARG A C 1
ATOM 2841 O O . ARG A 1 370 ? -27.029 -10.220 -13.721 1.00 49.03 370 ARG A O 1
ATOM 2848 N N . LEU A 1 371 ? -25.212 -10.292 -12.386 1.00 41.94 371 LEU A N 1
ATOM 2849 C CA . LEU A 1 371 ? -24.610 -9.032 -12.828 1.00 41.94 371 LEU A CA 1
ATOM 2850 C C . LEU A 1 371 ? -24.141 -9.108 -14.283 1.00 41.94 371 LEU A C 1
ATOM 2852 O O . LEU A 1 371 ? -24.336 -8.157 -15.027 1.00 41.94 371 LEU A O 1
ATOM 2856 N N . GLN A 1 372 ? -23.627 -10.249 -14.747 1.00 43.59 372 GLN A N 1
ATOM 2857 C CA . GLN A 1 372 ? -23.240 -10.440 -16.149 1.00 43.59 372 GLN A CA 1
ATOM 2858 C C . GLN A 1 372 ? -24.431 -10.355 -17.113 1.00 43.59 372 GLN A C 1
ATOM 2860 O O . GLN A 1 372 ? -24.287 -9.794 -18.198 1.00 43.59 372 GLN A O 1
ATOM 2865 N N . ARG A 1 373 ? -25.622 -10.834 -16.720 1.00 47.47 373 ARG A N 1
ATOM 2866 C CA . ARG A 1 373 ? -26.847 -10.665 -17.527 1.00 47.47 373 ARG A CA 1
ATOM 2867 C C . ARG A 1 373 ? -27.310 -9.209 -17.588 1.00 47.47 373 ARG A C 1
ATOM 2869 O O . ARG A 1 373 ? -27.731 -8.759 -18.648 1.00 47.47 373 ARG A O 1
ATOM 2876 N N . GLN A 1 374 ? -27.194 -8.467 -16.486 1.00 44.62 374 GLN A N 1
ATOM 2877 C CA . GLN A 1 374 ? -27.510 -7.035 -16.463 1.00 44.62 374 GLN A CA 1
ATOM 2878 C C . GLN A 1 374 ? -26.477 -6.225 -17.257 1.00 44.62 374 GLN A C 1
ATOM 2880 O O . GLN A 1 374 ? -26.841 -5.404 -18.088 1.00 44.62 374 GLN A O 1
ATOM 2885 N N . VAL A 1 375 ? -25.188 -6.510 -17.095 1.00 43.06 375 VAL A N 1
ATOM 2886 C CA . VAL A 1 375 ? -24.102 -5.839 -17.821 1.00 43.06 375 VAL A CA 1
ATOM 2887 C C . VAL A 1 375 ? -24.168 -6.120 -19.327 1.00 43.06 375 VAL A C 1
ATOM 2889 O O . VAL A 1 375 ? -23.899 -5.216 -20.112 1.00 43.06 375 VAL A O 1
ATO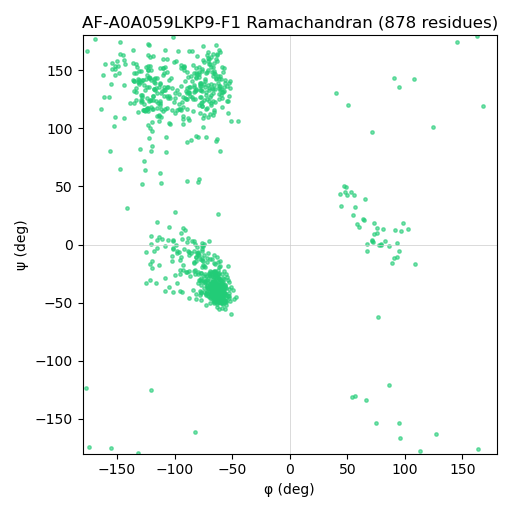M 2892 N N . ALA A 1 376 ? -24.563 -7.323 -19.756 1.00 45.03 376 ALA A N 1
ATOM 2893 C CA . ALA A 1 376 ? -24.788 -7.623 -21.173 1.00 45.03 376 ALA A CA 1
ATOM 2894 C C . ALA A 1 376 ? -25.944 -6.793 -21.763 1.00 45.03 376 ALA A C 1
ATOM 2896 O O . ALA A 1 376 ? -25.797 -6.232 -22.845 1.00 45.03 376 ALA A O 1
ATOM 2897 N N . HIS A 1 377 ? -27.036 -6.636 -21.008 1.00 45.75 377 HIS A N 1
ATOM 2898 C CA . HIS A 1 377 ? -28.191 -5.822 -21.393 1.00 45.75 377 HIS A CA 1
ATOM 2899 C C . HIS A 1 377 ? -27.844 -4.330 -21.572 1.00 45.75 377 HIS A C 1
ATOM 2901 O O . HIS A 1 377 ? -28.276 -3.707 -22.538 1.00 45.75 377 HIS A O 1
ATOM 2907 N N . TRP A 1 378 ? -27.006 -3.763 -20.696 1.00 40.16 378 TRP A N 1
ATOM 2908 C CA . TRP A 1 378 ? -26.598 -2.351 -20.780 1.00 40.16 378 TRP A CA 1
ATOM 2909 C C . TRP A 1 378 ? -25.443 -2.094 -21.764 1.00 40.16 378 TRP A C 1
ATOM 2911 O O . TRP A 1 378 ? -25.339 -1.002 -22.318 1.00 40.16 378 TRP A O 1
ATOM 2921 N N . LYS A 1 379 ? -24.595 -3.095 -22.045 1.00 42.53 379 LYS A N 1
ATOM 2922 C CA . LYS A 1 379 ? -23.511 -2.984 -23.042 1.00 42.53 379 LYS A CA 1
ATOM 2923 C C . LYS A 1 379 ? -24.018 -2.999 -24.484 1.00 42.53 379 LYS A C 1
ATOM 2925 O O . LYS A 1 379 ? -23.415 -2.351 -25.335 1.00 42.53 379 LYS A O 1
ATOM 2930 N N . GLU A 1 380 ? -25.118 -3.695 -24.755 1.00 44.06 380 GLU A N 1
ATOM 2931 C CA . GLU A 1 380 ? -25.759 -3.718 -26.077 1.00 44.06 380 GLU A CA 1
ATOM 2932 C C . GLU A 1 380 ? -26.429 -2.371 -26.421 1.00 44.06 380 GLU A C 1
ATOM 2934 O O . GLU A 1 380 ? -26.512 -1.995 -27.586 1.00 44.06 380 GLU A O 1
ATOM 2939 N N . GLN A 1 381 ? -26.806 -1.587 -25.404 1.00 44.19 381 GLN A N 1
ATOM 2940 C CA . GLN A 1 381 ? -27.403 -0.253 -25.547 1.00 44.19 381 GLN A CA 1
ATOM 2941 C C . GLN A 1 381 ? -26.375 0.885 -25.742 1.00 44.19 381 GLN A C 1
ATOM 2943 O O . GLN A 1 381 ? -26.761 1.969 -26.169 1.00 44.19 381 GLN A O 1
ATOM 2948 N N . ALA A 1 382 ? -25.080 0.672 -25.455 1.00 41.81 382 ALA A N 1
ATOM 2949 C CA . ALA A 1 382 ? -24.086 1.756 -25.339 1.00 41.81 382 ALA A CA 1
ATOM 2950 C C . ALA A 1 382 ? -23.035 1.864 -26.476 1.00 41.81 382 ALA A C 1
ATOM 2952 O O . ALA A 1 382 ? -22.208 2.770 -26.450 1.00 41.81 382 ALA A O 1
ATOM 2953 N N . GLY A 1 383 ? -23.040 0.978 -27.481 1.00 46.00 383 GLY A N 1
ATOM 2954 C CA . GLY A 1 383 ? -22.423 1.226 -28.800 1.00 46.00 383 GLY A CA 1
ATOM 2955 C C . GLY A 1 383 ? -20.931 1.626 -28.901 1.00 46.00 383 GLY A C 1
ATOM 2956 O O . GLY A 1 383 ? -20.617 2.479 -29.728 1.00 46.00 383 GLY A O 1
ATOM 2957 N N . LEU A 1 384 ? -19.992 1.024 -28.151 1.00 41.28 384 LEU A N 1
ATOM 2958 C CA . LEU A 1 384 ? -18.540 1.321 -28.269 1.00 41.28 384 LEU A CA 1
ATOM 2959 C C . LEU A 1 384 ? -17.701 0.228 -29.000 1.00 41.28 384 LEU A C 1
ATOM 2961 O O . LEU A 1 384 ? -17.949 -0.962 -28.770 1.00 41.28 384 LEU A O 1
ATOM 2965 N N . PRO A 1 385 ? -16.682 0.580 -29.837 1.00 43.09 385 PRO A N 1
ATOM 2966 C CA . PRO A 1 385 ? -15.982 -0.357 -30.739 1.00 43.09 385 PRO A CA 1
ATOM 2967 C C . PRO A 1 385 ? -14.804 -1.179 -30.144 1.00 43.09 385 PRO A C 1
ATOM 2969 O O . PRO A 1 385 ? -14.267 -0.842 -29.090 1.00 43.09 385 PRO A O 1
ATOM 2972 N N . PRO A 1 386 ? -14.333 -2.238 -30.850 1.00 41.91 386 PRO A N 1
ATOM 2973 C CA . PRO A 1 386 ? -13.462 -3.307 -30.316 1.00 41.91 386 PRO A CA 1
ATOM 2974 C C . PRO A 1 386 ? -11.975 -2.982 -30.083 1.00 41.91 386 PRO A C 1
ATOM 2976 O O . PRO A 1 386 ? -11.303 -3.734 -29.384 1.00 41.91 386 PRO A O 1
ATOM 2979 N N . HIS A 1 387 ? -11.442 -1.913 -30.674 1.00 44.38 387 HIS A N 1
ATOM 2980 C CA . HIS A 1 387 ? -9.994 -1.655 -30.750 1.00 44.38 387 HIS A CA 1
ATOM 2981 C C . HIS A 1 387 ? -9.376 -1.083 -29.463 1.00 44.38 387 HIS A C 1
ATOM 2983 O O . HIS A 1 387 ? -8.160 -1.019 -29.346 1.00 44.38 387 HIS A O 1
ATOM 2989 N N . LEU A 1 388 ? -10.197 -0.703 -28.484 1.00 42.12 388 LEU A N 1
ATOM 2990 C CA . LEU A 1 388 ? -9.735 -0.189 -27.190 1.00 42.12 388 LEU A CA 1
ATOM 2991 C C . LEU A 1 388 ? -9.607 -1.288 -26.120 1.00 42.12 388 LEU A C 1
ATOM 2993 O O . LEU A 1 388 ? -9.526 -0.987 -24.936 1.00 42.12 388 LEU A O 1
ATOM 2997 N N . ARG A 1 389 ? -9.631 -2.571 -26.511 1.00 43.75 389 ARG A N 1
ATOM 2998 C CA . ARG A 1 389 ? -9.754 -3.703 -25.573 1.00 43.75 389 ARG A CA 1
ATOM 2999 C C . ARG A 1 389 ? -8.452 -4.453 -25.242 1.00 43.75 389 ARG A C 1
ATOM 3001 O O . ARG A 1 389 ? -8.548 -5.455 -24.548 1.00 43.75 389 ARG A O 1
ATOM 3008 N N . SER A 1 390 ? -7.272 -4.040 -25.721 1.00 37.56 390 SER A N 1
ATOM 3009 C CA . SER A 1 390 ? -6.059 -4.888 -25.649 1.00 37.56 390 SER A CA 1
ATOM 3010 C C . SER A 1 390 ? -4.737 -4.175 -25.334 1.00 37.56 390 SER A C 1
ATOM 3012 O O . SER A 1 390 ? -3.692 -4.611 -25.808 1.00 37.56 390 SER A O 1
ATOM 3014 N N . TYR A 1 391 ? -4.742 -3.088 -24.565 1.00 30.67 391 TYR A N 1
ATOM 3015 C CA . TYR A 1 391 ? -3.489 -2.554 -24.028 1.00 30.67 391 TYR A CA 1
ATOM 3016 C C . TYR A 1 391 ? -3.273 -3.083 -22.610 1.00 30.67 391 TYR A C 1
ATOM 3018 O O . TYR A 1 391 ? -4.068 -2.761 -21.734 1.00 30.67 391 TYR A O 1
ATOM 3026 N N . VAL A 1 392 ? -2.186 -3.850 -22.457 1.00 29.08 392 VAL A N 1
ATOM 3027 C CA . VAL A 1 392 ? -1.387 -4.194 -21.259 1.00 29.08 392 VAL A CA 1
ATOM 3028 C C . VAL A 1 392 ? -1.290 -5.713 -21.084 1.00 29.08 392 VAL A C 1
ATOM 3030 O O . VAL A 1 392 ? -2.232 -6.308 -20.598 1.00 29.08 392 VAL A O 1
ATOM 3033 N N . ASP A 1 393 ? -0.152 -6.302 -21.476 1.00 28.42 393 ASP A N 1
ATOM 3034 C CA . ASP A 1 393 ? 0.408 -7.529 -20.875 1.00 28.42 393 ASP A CA 1
ATOM 3035 C C . ASP A 1 393 ? 1.932 -7.568 -21.124 1.00 28.42 393 ASP A C 1
ATOM 3037 O O . ASP A 1 393 ? 2.450 -8.166 -22.067 1.00 28.42 393 ASP A O 1
ATOM 3041 N N . LEU A 1 394 ? 2.629 -6.819 -20.268 1.00 30.23 394 LEU A N 1
ATOM 3042 C CA . LEU A 1 394 ? 4.001 -7.030 -19.803 1.00 30.23 394 LEU A CA 1
ATOM 3043 C C . LEU A 1 394 ? 3.886 -7.011 -18.279 1.00 30.23 394 LEU A C 1
ATOM 3045 O O . LEU A 1 394 ? 3.520 -5.963 -17.740 1.00 30.23 394 LEU A O 1
ATOM 3049 N N . VAL A 1 395 ? 4.183 -8.110 -17.590 1.00 30.12 395 VAL A N 1
ATOM 3050 C CA . VAL A 1 395 ? 4.369 -8.101 -16.132 1.00 30.12 395 VAL A CA 1
ATOM 3051 C C . VAL A 1 395 ? 5.329 -9.249 -15.779 1.00 30.12 395 VAL A C 1
ATOM 3053 O O . VAL A 1 395 ? 4.990 -10.402 -16.004 1.00 30.12 395 VAL A O 1
ATOM 3056 N N . ASP A 1 396 ? 6.617 -8.997 -15.511 1.00 29.66 396 ASP A N 1
ATOM 3057 C CA . ASP A 1 396 ? 7.213 -8.678 -14.196 1.00 29.66 396 ASP A CA 1
ATOM 3058 C C . ASP A 1 396 ? 6.619 -9.508 -13.048 1.00 29.66 396 ASP A C 1
ATOM 3060 O O . ASP A 1 396 ? 5.405 -9.561 -12.883 1.00 29.66 396 ASP A O 1
ATOM 3064 N N . ILE A 1 397 ? 7.464 -10.125 -12.214 1.00 29.30 397 ILE A N 1
ATOM 3065 C CA . ILE A 1 397 ? 7.019 -10.769 -10.968 1.00 29.30 397 ILE A CA 1
ATOM 3066 C C . ILE A 1 397 ? 6.433 -9.669 -10.073 1.00 29.30 397 ILE A C 1
ATOM 3068 O O . ILE A 1 397 ? 7.146 -9.009 -9.319 1.00 29.30 397 ILE A O 1
ATOM 3072 N N . ARG A 1 398 ? 5.128 -9.434 -10.196 1.00 29.81 398 ARG A N 1
ATOM 3073 C CA . ARG A 1 398 ? 4.340 -8.647 -9.256 1.00 29.81 398 ARG A CA 1
ATOM 3074 C C . ARG A 1 398 ? 3.781 -9.603 -8.218 1.00 29.81 398 ARG A C 1
ATOM 3076 O O . ARG A 1 398 ? 3.394 -10.722 -8.536 1.00 29.81 398 ARG A O 1
ATOM 3083 N N . ASP A 1 399 ? 3.773 -9.139 -6.978 1.00 31.50 399 ASP A N 1
ATOM 3084 C CA . ASP A 1 399 ? 3.053 -9.738 -5.860 1.00 31.50 399 ASP A CA 1
ATOM 3085 C C . ASP A 1 399 ? 1.631 -10.107 -6.350 1.00 31.50 399 ASP A C 1
ATOM 3087 O O . ASP A 1 399 ? 0.821 -9.229 -6.631 1.00 31.50 399 ASP A O 1
ATOM 3091 N N . GLU A 1 400 ? 1.341 -11.399 -6.566 1.00 36.34 400 GLU A N 1
ATOM 3092 C CA . GLU A 1 400 ? 0.038 -11.883 -7.078 1.00 36.34 400 GLU A CA 1
ATOM 3093 C C . GLU A 1 400 ? -1.093 -11.736 -6.041 1.00 36.34 400 GLU A C 1
ATOM 3095 O O . GLU A 1 400 ? -2.247 -12.103 -6.288 1.00 36.34 400 GLU A O 1
ATOM 3100 N N . ARG A 1 401 ? -0.801 -11.163 -4.869 1.00 41.03 401 ARG A N 1
ATOM 3101 C CA . ARG A 1 401 ? -1.839 -10.563 -4.036 1.00 41.03 401 ARG A CA 1
ATOM 3102 C C . ARG A 1 401 ? -2.281 -9.300 -4.762 1.00 41.03 401 ARG A C 1
ATOM 3104 O O . ARG A 1 401 ? -1.517 -8.350 -4.863 1.00 41.03 401 ARG A O 1
ATOM 3111 N N . GLN A 1 402 ? -3.497 -9.296 -5.309 1.00 39.50 402 GLN A N 1
ATOM 3112 C CA . GLN A 1 402 ? -4.147 -8.069 -5.776 1.00 39.50 402 GLN A CA 1
ATOM 3113 C C . GLN A 1 402 ? -4.307 -7.110 -4.585 1.00 39.50 402 GLN A C 1
ATOM 3115 O O . GLN A 1 402 ? -5.363 -7.044 -3.962 1.00 39.50 402 GLN A O 1
ATOM 3120 N N . ASN A 1 403 ? -3.235 -6.403 -4.246 1.00 46.56 403 ASN A N 1
ATOM 3121 C CA . ASN A 1 403 ? -3.235 -5.308 -3.299 1.00 46.56 403 ASN A CA 1
ATOM 3122 C C . ASN A 1 403 ? -3.991 -4.171 -3.983 1.00 46.56 403 ASN A C 1
ATOM 3124 O O . ASN A 1 403 ? -3.702 -3.836 -5.126 1.00 46.56 403 ASN A O 1
ATOM 3128 N N . GLY A 1 404 ? -5.039 -3.680 -3.332 1.00 43.88 404 GLY A N 1
ATOM 3129 C CA . GLY A 1 404 ? -6.108 -2.849 -3.888 1.00 43.88 404 GLY A CA 1
ATOM 3130 C C . GLY A 1 404 ? -5.744 -1.472 -4.467 1.00 43.88 404 GLY A C 1
ATOM 3131 O O . GLY A 1 404 ? -6.635 -0.625 -4.502 1.00 43.88 404 GLY A O 1
ATOM 3132 N N . ASP A 1 405 ? -4.516 -1.230 -4.940 1.00 55.53 405 ASP A N 1
ATOM 3133 C CA . ASP A 1 405 ? -4.180 -0.083 -5.788 1.00 55.53 405 ASP A CA 1
ATOM 3134 C C . ASP A 1 405 ? -3.994 -0.506 -7.264 1.00 55.53 405 ASP A C 1
ATOM 3136 O O . ASP A 1 405 ? -3.310 -1.463 -7.612 1.00 55.53 405 ASP A O 1
ATOM 3140 N N . HIS A 1 406 ? -4.690 0.169 -8.181 1.00 69.06 406 HIS A N 1
ATOM 3141 C CA . HIS A 1 406 ? -4.633 -0.108 -9.627 1.00 69.06 406 HIS A CA 1
ATOM 3142 C C . HIS A 1 406 ? -3.708 0.883 -10.357 1.00 69.06 406 HIS A C 1
ATOM 3144 O O . HIS A 1 406 ? -3.933 1.207 -11.525 1.00 69.06 406 HIS A O 1
ATOM 3150 N N . VAL A 1 407 ? -2.701 1.415 -9.656 1.00 83.88 407 VAL A N 1
ATOM 3151 C CA . VAL A 1 407 ? -1.904 2.563 -10.109 1.00 83.88 407 VAL A CA 1
ATOM 3152 C C . VAL A 1 407 ? -0.764 2.127 -11.031 1.00 83.88 407 VAL A C 1
ATOM 3154 O O . VAL A 1 407 ? 0.081 1.304 -10.676 1.00 83.88 407 VAL A O 1
ATOM 3157 N N . ASP A 1 408 ? -0.688 2.734 -12.219 1.00 89.56 408 ASP A N 1
ATOM 3158 C CA . ASP A 1 408 ? 0.488 2.628 -13.086 1.00 89.56 408 ASP A CA 1
ATOM 3159 C C . ASP A 1 408 ? 1.582 3.588 -12.598 1.00 89.56 408 ASP A C 1
ATOM 3161 O O . ASP A 1 408 ? 1.647 4.759 -12.980 1.00 89.56 408 ASP A O 1
ATOM 3165 N N . ARG A 1 409 ? 2.467 3.068 -11.744 1.00 92.00 409 ARG A N 1
ATOM 3166 C CA . ARG A 1 409 ? 3.547 3.834 -11.101 1.00 92.00 409 ARG A CA 1
ATOM 3167 C C . ARG A 1 409 ? 4.468 4.529 -12.105 1.00 92.00 409 ARG A C 1
ATOM 3169 O O . ARG A 1 409 ? 4.898 5.653 -11.855 1.00 92.00 409 ARG A O 1
ATOM 3176 N N . LYS A 1 410 ? 4.736 3.919 -13.267 1.00 91.56 410 LYS A N 1
ATOM 3177 C CA . LYS A 1 410 ? 5.592 4.527 -14.303 1.00 91.56 410 LYS A CA 1
ATOM 3178 C C . LYS A 1 410 ? 4.953 5.789 -14.860 1.00 91.56 410 LYS A C 1
ATOM 3180 O O . LYS A 1 410 ? 5.610 6.822 -14.993 1.00 91.56 410 LYS A O 1
ATOM 3185 N N . LYS A 1 411 ? 3.654 5.708 -15.151 1.00 92.50 411 LYS A N 1
ATOM 3186 C CA . LYS A 1 411 ? 2.874 6.848 -15.628 1.00 92.50 411 LYS A CA 1
ATOM 3187 C C . LYS A 1 411 ? 2.762 7.936 -14.559 1.00 92.50 411 LYS A C 1
ATOM 3189 O O . LYS A 1 411 ? 2.940 9.106 -14.894 1.00 92.50 411 LYS A O 1
ATOM 3194 N N . MET A 1 412 ? 2.530 7.553 -13.303 1.00 95.56 412 MET A N 1
ATOM 3195 C CA . MET A 1 412 ? 2.468 8.475 -12.167 1.00 95.56 412 MET A CA 1
ATOM 3196 C C . MET A 1 412 ? 3.762 9.293 -12.044 1.00 95.56 412 MET A C 1
ATOM 3198 O O . MET A 1 412 ? 3.724 10.521 -12.132 1.00 95.56 412 MET A O 1
ATOM 3202 N N . HIS A 1 413 ? 4.925 8.637 -11.954 1.00 96.88 413 HIS A N 1
ATOM 3203 C CA . HIS A 1 413 ? 6.206 9.350 -11.858 1.00 96.88 413 HIS A CA 1
ATOM 3204 C C . HIS A 1 413 ? 6.549 10.133 -13.136 1.00 96.88 413 HIS A C 1
ATOM 3206 O O . HIS A 1 413 ? 7.119 11.220 -13.055 1.00 96.88 413 HIS A O 1
ATOM 3212 N N . GLY A 1 414 ? 6.155 9.653 -14.321 1.00 96.19 414 GLY A N 1
ATOM 3213 C CA . GLY A 1 414 ? 6.280 10.417 -15.568 1.00 96.19 414 GLY A CA 1
ATOM 3214 C C . GLY A 1 414 ? 5.484 11.729 -15.553 1.00 96.19 414 GLY A C 1
ATOM 3215 O O . GLY A 1 414 ? 6.001 12.775 -15.953 1.00 96.19 414 GLY A O 1
ATOM 3216 N N . LEU A 1 415 ? 4.247 11.706 -15.044 1.00 95.56 415 LEU A N 1
ATOM 3217 C CA . LEU A 1 415 ? 3.433 12.911 -14.858 1.00 95.56 415 LEU A CA 1
ATOM 3218 C C . LEU A 1 415 ? 4.069 13.865 -13.842 1.00 95.56 415 LEU A C 1
ATOM 3220 O O . LEU A 1 415 ? 4.148 15.065 -14.105 1.00 95.56 415 LEU A O 1
ATOM 3224 N N . ILE A 1 416 ? 4.577 13.335 -12.727 1.00 97.44 416 ILE A N 1
ATOM 3225 C CA . ILE A 1 416 ? 5.284 14.125 -11.713 1.00 97.44 416 ILE A CA 1
ATOM 3226 C C . ILE A 1 416 ? 6.491 14.846 -12.327 1.00 97.44 416 ILE A C 1
ATOM 3228 O O . ILE A 1 416 ? 6.628 16.057 -12.153 1.00 97.44 416 ILE A O 1
ATOM 3232 N N . ARG A 1 417 ? 7.333 14.151 -13.105 1.00 97.19 417 ARG A N 1
ATOM 3233 C CA . ARG A 1 417 ? 8.485 14.771 -13.789 1.00 97.19 417 ARG A CA 1
ATOM 3234 C C . ARG A 1 417 ? 8.059 15.892 -14.735 1.00 97.19 417 ARG A C 1
ATOM 3236 O O . ARG A 1 417 ? 8.657 16.966 -14.713 1.00 97.19 417 ARG A O 1
ATOM 3243 N N . ASN A 1 418 ? 6.994 15.685 -15.509 1.00 94.75 418 ASN A N 1
ATOM 3244 C CA . ASN A 1 418 ? 6.453 16.717 -16.397 1.00 94.75 418 ASN A CA 1
ATOM 3245 C C . ASN A 1 418 ? 5.945 17.942 -15.624 1.00 94.75 418 ASN A C 1
ATOM 3247 O O . ASN A 1 418 ? 6.245 19.078 -16.003 1.00 94.75 418 ASN A O 1
ATOM 3251 N N . ASN A 1 419 ? 5.227 17.720 -14.521 1.00 94.94 419 ASN A N 1
ATOM 3252 C CA . ASN A 1 419 ? 4.750 18.791 -13.648 1.00 94.94 419 ASN A CA 1
ATOM 3253 C C . ASN A 1 419 ? 5.925 19.563 -13.042 1.00 94.94 419 ASN A C 1
ATOM 3255 O O . ASN A 1 419 ? 5.931 20.789 -13.076 1.00 94.94 419 ASN A O 1
ATOM 3259 N N . VAL A 1 420 ? 6.957 18.868 -12.562 1.00 96.25 420 VAL A N 1
ATOM 3260 C CA . VAL A 1 420 ? 8.171 19.491 -12.019 1.00 96.25 420 VAL A CA 1
ATOM 3261 C C . VAL A 1 420 ? 8.903 20.306 -13.081 1.00 96.25 420 VAL A C 1
ATOM 3263 O O . VAL A 1 420 ? 9.275 21.445 -12.810 1.00 96.25 420 VAL A O 1
ATOM 3266 N N . ALA A 1 421 ? 9.069 19.788 -14.300 1.00 93.06 421 ALA A N 1
ATOM 3267 C CA . ALA A 1 421 ? 9.681 20.544 -15.392 1.00 93.06 421 ALA A CA 1
ATOM 3268 C C . ALA A 1 421 ? 8.867 21.806 -15.738 1.00 93.06 421 ALA A C 1
ATOM 3270 O O . ALA A 1 421 ? 9.438 22.870 -15.981 1.00 93.06 421 ALA A O 1
ATOM 3271 N N . HIS A 1 422 ? 7.533 21.721 -15.713 1.00 91.25 422 HIS A N 1
ATOM 3272 C CA . HIS A 1 422 ? 6.662 22.882 -15.896 1.00 91.25 422 HIS A CA 1
ATOM 3273 C C . HIS A 1 422 ? 6.802 23.898 -14.753 1.00 91.25 422 HIS A C 1
ATOM 3275 O O . HIS A 1 422 ? 6.977 25.089 -15.011 1.00 91.25 422 HIS A O 1
ATOM 3281 N N . LEU A 1 423 ? 6.797 23.433 -13.502 1.00 92.56 423 LEU A N 1
ATOM 3282 C CA . LEU A 1 423 ? 6.965 24.274 -12.318 1.00 92.56 423 LEU A CA 1
ATOM 3283 C C . LEU A 1 423 ? 8.355 24.910 -12.258 1.00 92.56 423 LEU A C 1
ATOM 3285 O O . LEU A 1 423 ? 8.476 26.053 -11.839 1.00 92.56 423 LEU A O 1
ATOM 3289 N N . MET A 1 424 ? 9.408 24.241 -12.728 1.00 91.88 424 MET A N 1
ATOM 3290 C CA . MET A 1 424 ? 10.718 24.878 -12.876 1.00 91.88 424 MET A CA 1
ATOM 3291 C C . MET A 1 424 ? 10.654 26.065 -13.839 1.00 91.88 424 MET A C 1
ATOM 3293 O O . MET A 1 424 ? 11.269 27.091 -13.574 1.00 91.88 424 MET A O 1
ATOM 3297 N N . ARG A 1 425 ? 9.879 25.980 -14.926 1.00 86.06 425 ARG A N 1
ATOM 3298 C CA . ARG A 1 425 ? 9.730 27.093 -15.881 1.00 86.06 425 ARG A CA 1
ATOM 3299 C C . ARG A 1 425 ? 8.895 28.249 -15.324 1.00 86.06 425 ARG A C 1
ATOM 3301 O O . ARG A 1 425 ? 9.134 29.387 -15.706 1.00 86.06 425 ARG A O 1
ATOM 3308 N N . SER A 1 426 ? 7.925 27.981 -14.445 1.00 85.00 426 SER A N 1
ATOM 3309 C CA . SER A 1 426 ? 7.014 29.011 -13.919 1.00 85.00 426 SER A CA 1
ATOM 3310 C C . SER A 1 426 ? 7.409 29.569 -12.548 1.00 85.00 426 SER A C 1
ATOM 3312 O O . SER A 1 426 ? 7.170 30.743 -12.274 1.00 85.00 426 SER A O 1
ATOM 3314 N N . LEU A 1 427 ? 8.012 28.749 -11.686 1.00 80.81 427 LEU A N 1
ATOM 3315 C CA . LEU A 1 427 ? 8.272 29.054 -10.278 1.00 80.81 427 LEU A CA 1
ATOM 3316 C C . LEU A 1 427 ? 9.755 29.145 -9.925 1.00 80.81 427 LEU A C 1
ATOM 3318 O O . LEU A 1 427 ? 10.051 29.441 -8.773 1.00 80.81 427 LEU A O 1
ATOM 3322 N N . SER A 1 428 ? 10.709 28.898 -10.827 1.00 78.31 428 SER A N 1
ATOM 3323 C CA . SER A 1 428 ? 12.135 29.081 -10.485 1.00 78.31 428 SER A CA 1
ATOM 3324 C C . SER A 1 428 ? 12.529 30.558 -10.387 1.00 78.31 428 SER A C 1
ATOM 3326 O O . SER A 1 428 ? 13.430 30.898 -9.624 1.00 78.31 428 SER A O 1
ATOM 3328 N N . GLY A 1 429 ? 11.826 31.436 -11.114 1.00 76.50 429 GLY A N 1
ATOM 3329 C CA . GLY A 1 429 ? 12.218 32.835 -11.303 1.00 76.50 429 GLY A CA 1
ATOM 3330 C C . GLY A 1 429 ? 13.419 33.014 -12.241 1.00 76.50 429 GLY A C 1
ATOM 3331 O O . GLY A 1 429 ? 13.939 34.122 -12.327 1.00 76.50 429 GLY A O 1
ATOM 3332 N N . LEU A 1 430 ? 13.857 31.943 -12.912 1.00 76.19 430 LEU A N 1
ATOM 3333 C CA . LEU A 1 430 ? 14.963 31.936 -13.867 1.00 76.19 430 LEU A CA 1
ATOM 3334 C C . LEU A 1 430 ? 14.462 32.170 -15.293 1.00 76.19 430 LEU A C 1
ATOM 3336 O O . LEU A 1 430 ? 13.331 31.810 -15.637 1.00 76.19 430 LEU A O 1
ATOM 3340 N N . ASN A 1 431 ? 15.322 32.736 -16.139 1.00 74.56 431 ASN A N 1
ATOM 3341 C CA . ASN A 1 431 ? 15.049 32.827 -17.572 1.00 74.56 431 ASN A CA 1
ATOM 3342 C C . ASN A 1 431 ? 15.117 31.436 -18.222 1.00 74.56 431 ASN A C 1
ATOM 3344 O O . ASN A 1 431 ? 15.824 30.552 -17.745 1.00 74.56 431 ASN A O 1
ATOM 3348 N N . VAL A 1 432 ? 14.430 31.239 -19.353 1.00 70.25 432 VAL A N 1
ATOM 3349 C CA . VAL A 1 432 ? 14.438 29.946 -20.072 1.00 70.25 432 VAL A CA 1
ATOM 3350 C C . VAL A 1 432 ? 15.861 29.498 -20.430 1.00 70.25 432 VAL A C 1
ATOM 3352 O O . VAL A 1 432 ? 16.159 28.312 -20.341 1.00 70.25 432 VAL A O 1
ATOM 3355 N N . ASP A 1 433 ? 16.746 30.444 -20.749 1.00 70.94 433 ASP A N 1
ATOM 3356 C CA . ASP A 1 433 ? 18.148 30.183 -21.104 1.00 70.94 433 ASP A CA 1
ATOM 3357 C C . ASP A 1 433 ? 19.033 29.828 -19.889 1.00 70.94 433 ASP A C 1
ATOM 3359 O O . ASP A 1 433 ? 20.144 29.326 -20.050 1.00 70.94 433 ASP A O 1
ATOM 3363 N N . GLU A 1 434 ? 18.543 30.066 -18.668 1.00 73.25 434 GLU A N 1
ATOM 3364 C CA . GLU A 1 434 ? 19.202 29.715 -17.401 1.00 73.25 434 GLU A CA 1
ATOM 3365 C C . GLU A 1 434 ? 18.729 28.356 -16.859 1.00 73.25 434 GLU A C 1
ATOM 3367 O O . GLU A 1 434 ? 19.330 27.825 -15.921 1.00 73.25 434 GLU A O 1
ATOM 3372 N N . LEU A 1 435 ? 17.662 27.786 -17.434 1.00 80.88 435 LEU A N 1
ATOM 3373 C CA . LEU A 1 435 ? 17.167 26.460 -17.077 1.00 80.88 435 LEU A CA 1
ATOM 3374 C C . LEU A 1 435 ? 18.097 25.394 -17.646 1.00 80.88 435 LEU A C 1
ATOM 3376 O O . LEU A 1 435 ? 18.323 25.324 -18.854 1.00 80.88 435 LEU A O 1
ATOM 3380 N N . GLY A 1 436 ? 18.600 24.530 -16.774 1.00 89.94 436 GLY A N 1
ATOM 3381 C CA . GLY A 1 436 ? 19.432 23.406 -17.169 1.00 89.94 436 GLY A CA 1
ATOM 3382 C C . GLY A 1 436 ? 18.825 22.080 -16.746 1.00 89.94 436 GLY A C 1
ATOM 3383 O O . GLY A 1 436 ? 17.686 21.748 -17.086 1.00 89.94 436 GLY A O 1
ATOM 3384 N N . VAL A 1 437 ? 19.609 21.304 -16.011 1.00 94.94 437 VAL A N 1
ATOM 3385 C CA . VAL A 1 437 ? 19.244 19.951 -15.588 1.00 94.94 437 VAL A CA 1
ATOM 3386 C C . VAL A 1 437 ? 19.053 19.904 -14.080 1.00 94.94 437 VAL A C 1
ATOM 3388 O O . VAL A 1 437 ? 19.812 20.509 -13.328 1.00 94.94 437 VAL A O 1
ATOM 3391 N N . ILE A 1 438 ? 18.036 19.184 -13.624 1.00 97.00 438 ILE A N 1
ATOM 3392 C CA . ILE A 1 438 ? 17.903 18.790 -12.223 1.00 97.00 438 ILE A CA 1
ATOM 3393 C C . ILE A 1 438 ? 18.770 17.562 -12.005 1.00 97.00 438 ILE A C 1
ATOM 3395 O O . ILE A 1 438 ? 18.676 16.626 -12.794 1.00 97.00 438 ILE A O 1
ATOM 3399 N N . VAL A 1 439 ? 19.550 17.541 -10.925 1.00 97.69 439 VAL A N 1
ATOM 3400 C CA . VAL A 1 439 ? 20.266 16.348 -10.461 1.00 97.69 439 VAL A CA 1
ATOM 3401 C C . VAL A 1 439 ? 19.915 16.095 -8.999 1.00 97.69 439 VAL A C 1
ATOM 3403 O O . VAL A 1 439 ? 20.148 16.939 -8.130 1.00 97.69 439 VAL A O 1
ATOM 3406 N N . LEU A 1 440 ? 19.354 14.917 -8.736 1.00 98.19 440 LEU A N 1
ATOM 3407 C CA . LEU A 1 440 ? 19.042 14.420 -7.401 1.00 98.19 440 LEU A CA 1
ATOM 3408 C C . LEU A 1 440 ? 19.883 13.184 -7.092 1.00 98.19 440 LEU A C 1
ATOM 3410 O O . LEU A 1 440 ? 20.133 12.347 -7.959 1.00 98.19 440 LEU A O 1
ATOM 3414 N N . GLN A 1 441 ? 20.285 13.081 -5.833 1.00 97.75 441 GLN A N 1
ATOM 3415 C CA . GLN A 1 441 ? 20.963 11.923 -5.275 1.00 97.75 441 GLN A CA 1
ATOM 3416 C C . GLN A 1 441 ? 19.954 11.149 -4.425 1.00 97.75 441 GLN A C 1
ATOM 3418 O O . GLN A 1 441 ? 19.318 11.735 -3.550 1.00 97.75 441 GLN A O 1
ATOM 3423 N N . GLY A 1 442 ? 19.799 9.856 -4.697 1.00 97.31 442 GLY A N 1
ATOM 3424 C CA . GLY A 1 442 ? 19.049 8.949 -3.839 1.00 97.31 442 GLY A CA 1
ATOM 3425 C C . GLY A 1 442 ? 19.792 8.666 -2.532 1.00 97.31 442 GLY A C 1
ATOM 3426 O O . GLY A 1 442 ? 20.982 8.946 -2.382 1.00 97.31 442 GLY A O 1
ATOM 3427 N N . GLY A 1 443 ? 19.079 8.095 -1.569 1.00 94.75 443 GLY A N 1
ATOM 3428 C CA . GLY A 1 443 ? 19.634 7.604 -0.318 1.00 94.75 443 GLY A CA 1
ATOM 3429 C C . GLY A 1 443 ? 20.668 6.506 -0.559 1.00 94.75 443 GLY A C 1
ATOM 3430 O O . GLY A 1 443 ? 20.536 5.704 -1.483 1.00 94.75 443 GLY A O 1
ATOM 3431 N N . GLY A 1 444 ? 21.698 6.489 0.280 1.00 90.81 444 GLY A N 1
ATOM 3432 C CA . GLY A 1 444 ? 22.695 5.422 0.331 1.00 90.81 444 GLY A CA 1
ATOM 3433 C C . GLY A 1 444 ? 22.450 4.456 1.495 1.00 90.81 444 GLY A C 1
ATOM 3434 O O . GLY A 1 444 ? 21.526 4.682 2.288 1.00 90.81 444 GLY A O 1
ATOM 3435 N N . PRO A 1 445 ? 23.296 3.422 1.624 1.00 86.06 445 PRO A N 1
ATOM 3436 C CA . PRO A 1 445 ? 23.222 2.468 2.722 1.00 86.06 445 PRO A CA 1
ATOM 3437 C C . PRO A 1 445 ? 23.386 3.171 4.071 1.00 86.06 445 PRO A C 1
ATOM 3439 O O . PRO A 1 445 ? 24.166 4.119 4.217 1.00 86.06 445 PRO A O 1
ATOM 3442 N N . ASN A 1 446 ? 22.641 2.697 5.068 1.00 87.94 446 ASN A N 1
ATOM 3443 C CA . ASN A 1 446 ? 22.677 3.226 6.426 1.00 87.94 446 ASN A CA 1
ATOM 3444 C C . ASN A 1 446 ? 23.058 2.117 7.408 1.00 87.94 446 ASN A C 1
ATOM 3446 O O . ASN A 1 446 ? 22.221 1.297 7.794 1.00 87.94 446 ASN A O 1
ATOM 3450 N N . HIS A 1 447 ? 24.326 2.101 7.808 1.00 89.69 447 HIS A N 1
ATOM 3451 C CA . HIS A 1 447 ? 24.837 1.156 8.792 1.00 89.69 447 HIS A CA 1
ATOM 3452 C C . HIS A 1 447 ? 24.526 1.613 10.218 1.00 89.69 447 HIS A C 1
ATOM 3454 O O . HIS A 1 447 ? 24.561 2.801 10.550 1.00 89.69 447 HIS A O 1
ATOM 3460 N N . ILE A 1 448 ? 24.244 0.648 11.088 1.00 91.06 448 ILE A N 1
ATOM 3461 C CA . ILE A 1 448 ? 24.061 0.894 12.513 1.00 91.06 448 ILE A CA 1
ATOM 3462 C C . ILE A 1 448 ? 25.446 1.124 13.130 1.00 91.06 448 ILE A C 1
ATOM 3464 O O . ILE A 1 448 ? 26.190 0.174 13.395 1.00 91.06 448 ILE A O 1
ATOM 3468 N N . TYR A 1 449 ? 25.775 2.397 13.359 1.00 93.44 449 TYR A N 1
ATOM 3469 C CA . TYR A 1 449 ? 27.083 2.851 13.846 1.00 93.44 449 TYR A CA 1
ATOM 3470 C C . TYR A 1 449 ? 28.230 2.331 12.956 1.00 93.44 449 TYR A C 1
ATOM 3472 O O . TYR A 1 449 ? 28.166 2.456 11.737 1.00 93.44 449 TYR A O 1
ATOM 3480 N N . GLU A 1 450 ? 29.284 1.760 13.543 1.00 93.38 450 GLU A N 1
ATOM 3481 C CA . GLU A 1 450 ? 30.444 1.215 12.828 1.00 93.38 450 GLU A CA 1
ATOM 3482 C C . GLU A 1 450 ? 30.300 -0.282 12.483 1.00 93.38 450 GLU A C 1
ATOM 3484 O O . GLU A 1 450 ? 31.292 -0.936 12.156 1.00 93.38 450 GLU A O 1
ATOM 3489 N N . THR A 1 451 ? 29.096 -0.856 12.609 1.00 95.12 451 THR A N 1
ATOM 3490 C CA . THR A 1 451 ? 28.845 -2.283 12.332 1.00 95.12 451 THR A CA 1
ATOM 3491 C C . THR A 1 451 ? 28.512 -2.540 10.863 1.00 95.12 451 THR A C 1
ATOM 3493 O O . THR A 1 451 ? 28.201 -1.622 10.111 1.00 95.12 451 THR A O 1
ATOM 3496 N N . ASP A 1 452 ? 28.535 -3.807 10.457 1.00 90.69 452 ASP A N 1
ATOM 3497 C CA . ASP A 1 452 ? 28.071 -4.270 9.146 1.00 90.69 452 ASP A CA 1
ATOM 3498 C C . ASP A 1 452 ? 26.546 -4.476 9.080 1.00 90.69 452 ASP A C 1
ATOM 3500 O O . ASP A 1 452 ? 26.016 -4.836 8.032 1.00 90.69 452 ASP A O 1
ATOM 3504 N N . ASN A 1 453 ? 25.815 -4.216 10.170 1.00 91.44 453 ASN A N 1
ATOM 3505 C CA . ASN A 1 453 ? 24.360 -4.311 10.175 1.00 91.44 453 ASN A CA 1
ATOM 3506 C C . ASN A 1 453 ? 23.744 -3.080 9.508 1.00 91.44 453 ASN A C 1
ATOM 3508 O O . ASN A 1 453 ? 23.804 -1.971 10.042 1.00 91.44 453 ASN A O 1
ATOM 3512 N N . GLU A 1 454 ? 23.105 -3.288 8.364 1.00 88.81 454 GLU A N 1
ATOM 3513 C CA . GLU A 1 454 ? 22.338 -2.261 7.664 1.00 88.81 454 GLU A CA 1
ATOM 3514 C C . GLU A 1 454 ? 20.922 -2.143 8.235 1.00 88.81 454 GLU A C 1
ATOM 3516 O O . GLU A 1 454 ? 20.226 -3.136 8.476 1.00 88.81 454 GLU A O 1
ATOM 3521 N N . ALA A 1 455 ? 20.477 -0.905 8.443 1.00 89.19 455 ALA A N 1
ATOM 3522 C CA . ALA A 1 455 ? 19.071 -0.628 8.672 1.00 89.19 455 ALA A CA 1
ATOM 3523 C C . ALA A 1 455 ? 18.271 -0.926 7.396 1.00 89.19 455 ALA A C 1
ATOM 3525 O O . ALA A 1 455 ? 18.778 -0.811 6.281 1.00 89.19 455 ALA A O 1
ATOM 3526 N N . LEU A 1 456 ? 16.989 -1.265 7.549 1.00 91.00 456 LEU A N 1
ATOM 3527 C CA . LEU A 1 456 ? 16.112 -1.421 6.395 1.00 91.00 456 LEU A CA 1
ATOM 3528 C C . LEU A 1 456 ? 16.064 -0.107 5.601 1.00 91.00 456 LEU A C 1
ATOM 3530 O O . LEU A 1 456 ? 15.637 0.923 6.125 1.00 91.00 456 LEU A O 1
ATOM 3534 N N . PHE A 1 457 ? 16.502 -0.158 4.343 1.00 93.38 457 PHE A N 1
ATOM 3535 C CA . PHE A 1 457 ? 16.599 1.022 3.496 1.00 93.38 457 PHE A CA 1
ATOM 3536 C C . PHE A 1 457 ? 15.222 1.630 3.194 1.00 93.38 457 PHE A C 1
ATOM 3538 O O . PHE A 1 457 ? 14.280 0.935 2.802 1.00 93.38 457 PHE A O 1
ATOM 3545 N N . LYS A 1 458 ? 15.139 2.955 3.331 1.00 92.81 458 LYS A N 1
ATOM 3546 C CA . LYS A 1 458 ? 14.018 3.794 2.902 1.00 92.81 458 LYS A CA 1
ATOM 3547 C C . LYS A 1 458 ? 14.598 4.943 2.080 1.00 92.81 458 LYS A C 1
ATOM 3549 O O . LYS A 1 458 ? 15.484 5.655 2.539 1.00 92.81 458 LYS A O 1
ATOM 3554 N N . GLN A 1 459 ? 14.106 5.096 0.855 1.00 96.25 459 GLN A N 1
ATOM 3555 C CA . GLN A 1 459 ? 14.640 6.050 -0.119 1.00 96.25 459 GLN A CA 1
ATOM 3556 C C . GLN A 1 459 ? 14.489 7.528 0.335 1.00 96.25 459 GLN A C 1
ATOM 3558 O O . GLN A 1 459 ? 13.624 7.871 1.139 1.00 96.25 459 GLN A O 1
ATOM 3563 N N . GLU A 1 460 ? 15.268 8.452 -0.219 1.00 96.69 460 GLU A N 1
ATOM 3564 C CA . GLU A 1 460 ? 15.055 9.894 -0.022 1.00 96.69 460 GLU A CA 1
ATOM 3565 C C . GLU A 1 460 ? 13.745 10.353 -0.706 1.00 96.69 460 GLU A C 1
ATOM 3567 O O . GLU A 1 460 ? 13.430 9.937 -1.823 1.00 96.69 460 GLU A O 1
ATOM 3572 N N . GLY A 1 461 ? 12.928 11.157 -0.017 1.00 97.38 461 GLY A N 1
ATOM 3573 C CA . GLY A 1 461 ? 11.555 11.458 -0.437 1.00 97.38 461 GLY A CA 1
ATOM 3574 C C . GLY A 1 461 ? 11.434 12.276 -1.730 1.00 97.38 461 GLY A C 1
ATOM 3575 O O . GLY A 1 461 ? 10.550 12.002 -2.542 1.00 97.38 461 GLY A O 1
ATOM 3576 N N . PHE A 1 462 ? 12.311 13.257 -1.969 1.00 98.44 462 PHE A N 1
ATOM 3577 C CA . PHE A 1 462 ? 12.289 14.045 -3.210 1.00 98.44 462 PHE A CA 1
ATOM 3578 C C . PHE A 1 462 ? 12.762 13.242 -4.426 1.00 98.44 462 PHE A C 1
ATOM 3580 O O . PHE A 1 462 ? 12.169 13.343 -5.504 1.00 98.44 462 PHE A O 1
ATOM 3587 N N . PHE A 1 463 ? 13.794 12.421 -4.252 1.00 98.50 463 PHE A N 1
ATOM 3588 C CA . PHE A 1 463 ? 14.291 11.495 -5.256 1.00 98.50 463 PHE A CA 1
ATOM 3589 C C . PHE A 1 463 ? 13.223 10.461 -5.620 1.00 98.50 463 PHE A C 1
ATOM 3591 O O . PHE A 1 463 ? 12.906 10.280 -6.799 1.00 98.50 463 PHE A O 1
ATOM 3598 N N . PHE A 1 464 ? 12.606 9.844 -4.607 1.00 98.38 464 PHE A N 1
ATOM 3599 C CA . PHE A 1 464 ? 11.516 8.897 -4.812 1.00 98.38 464 PHE A CA 1
ATOM 3600 C C . PHE A 1 464 ? 10.340 9.536 -5.562 1.00 98.38 464 PHE A C 1
ATOM 3602 O O . PHE A 1 464 ? 9.852 8.951 -6.525 1.00 98.38 464 PHE A O 1
ATOM 3609 N N . HIS A 1 465 ? 9.923 10.750 -5.188 1.00 98.25 465 HIS A N 1
ATOM 3610 C CA . HIS A 1 465 ? 8.821 11.454 -5.852 1.00 98.25 465 HIS A CA 1
ATOM 3611 C C . HIS A 1 465 ? 9.035 11.567 -7.373 1.00 98.25 465 HIS A C 1
ATOM 3613 O O . HIS A 1 465 ? 8.132 11.269 -8.156 1.00 98.25 465 HIS A O 1
ATOM 3619 N N . LEU A 1 466 ? 10.246 11.925 -7.815 1.00 97.56 466 LEU A N 1
ATOM 3620 C CA . LEU A 1 466 ? 10.537 12.087 -9.245 1.00 97.56 466 LEU A CA 1
ATOM 3621 C C . LEU A 1 466 ? 10.727 10.764 -9.989 1.00 97.56 466 LEU A C 1
ATOM 3623 O O . LEU A 1 466 ? 10.377 10.684 -11.169 1.00 97.56 466 LEU A O 1
ATOM 3627 N N . PHE A 1 467 ? 11.312 9.753 -9.348 1.00 98.06 467 PHE A N 1
ATOM 3628 C CA . PHE A 1 467 ? 11.835 8.588 -10.067 1.00 98.06 467 PHE A CA 1
ATOM 3629 C C . PHE A 1 467 ? 11.207 7.248 -9.680 1.00 98.06 467 PHE A C 1
ATOM 3631 O O . PHE A 1 467 ? 11.286 6.308 -10.468 1.00 98.06 467 PHE A O 1
ATOM 3638 N N . GLY A 1 468 ? 10.574 7.136 -8.512 1.00 97.00 468 GLY A N 1
ATOM 3639 C CA . GLY A 1 468 ? 9.964 5.887 -8.049 1.00 97.00 468 GLY A CA 1
ATOM 3640 C C . GLY A 1 468 ? 10.959 4.748 -7.819 1.00 97.00 468 GLY A C 1
ATOM 3641 O O . GLY A 1 468 ? 10.588 3.580 -7.894 1.00 97.00 468 GLY A O 1
ATOM 3642 N N . VAL A 1 469 ? 12.235 5.073 -7.614 1.00 97.25 469 VAL A N 1
ATOM 3643 C CA . VAL A 1 469 ? 13.314 4.103 -7.388 1.00 97.25 469 VAL A CA 1
ATOM 3644 C C . VAL A 1 469 ? 13.331 3.708 -5.917 1.00 97.25 469 VAL A C 1
ATOM 3646 O O . VAL A 1 469 ? 13.306 4.575 -5.043 1.00 97.25 469 VAL A O 1
ATOM 3649 N N . LEU A 1 470 ? 13.375 2.408 -5.636 1.00 94.38 470 LEU A N 1
ATOM 3650 C CA . LEU A 1 470 ? 13.392 1.873 -4.267 1.00 94.38 470 LEU A CA 1
ATOM 3651 C C . LEU A 1 470 ? 14.791 1.420 -3.842 1.00 94.38 470 LEU A C 1
ATOM 3653 O O . LEU A 1 470 ? 15.037 1.215 -2.658 1.00 94.38 470 LEU A O 1
ATOM 3657 N N . GLU A 1 471 ? 15.691 1.288 -4.805 1.00 94.38 471 GLU A N 1
ATOM 3658 C CA . GLU A 1 471 ? 17.074 0.881 -4.656 1.00 94.38 471 GLU A CA 1
ATOM 3659 C C . GLU A 1 471 ? 17.955 2.037 -4.164 1.00 94.38 471 GLU A C 1
ATOM 3661 O O . GLU A 1 471 ? 17.752 3.208 -4.496 1.00 94.38 471 GLU A O 1
ATOM 3666 N N . GLU A 1 472 ? 18.965 1.702 -3.372 1.00 94.50 472 GLU A N 1
ATOM 3667 C CA . GLU A 1 472 ? 19.919 2.664 -2.828 1.00 94.50 472 GLU A CA 1
ATOM 3668 C C . GLU A 1 472 ? 21.013 3.059 -3.826 1.00 94.50 472 GLU A C 1
ATOM 3670 O O . GLU A 1 472 ? 21.308 2.351 -4.789 1.00 94.50 472 GLU A O 1
ATOM 3675 N N . SER A 1 473 ? 21.678 4.180 -3.547 1.00 95.19 473 SER A N 1
ATOM 3676 C CA . SER A 1 473 ? 22.865 4.663 -4.265 1.00 95.19 473 SER A CA 1
ATOM 3677 C C . SER A 1 473 ? 22.634 5.028 -5.739 1.00 95.19 473 SER A C 1
ATOM 3679 O O . SER A 1 473 ? 23.583 5.100 -6.521 1.00 95.19 473 SER A O 1
ATOM 3681 N N . TYR A 1 474 ? 21.385 5.294 -6.126 1.00 97.69 474 TYR A N 1
ATOM 3682 C CA . TYR A 1 474 ? 21.052 5.837 -7.442 1.00 97.69 474 TYR A CA 1
ATOM 3683 C C . TYR A 1 474 ? 21.184 7.361 -7.472 1.00 97.69 474 TYR A C 1
ATOM 3685 O O . TYR A 1 474 ? 20.996 8.046 -6.468 1.00 97.69 474 TYR A O 1
ATOM 3693 N N . TYR A 1 475 ? 21.425 7.900 -8.665 1.00 98.62 475 TYR A N 1
ATOM 3694 C CA . TYR A 1 475 ? 21.200 9.312 -8.971 1.00 98.62 475 TYR A CA 1
ATOM 3695 C C . TYR A 1 475 ? 20.170 9.424 -10.086 1.00 98.62 475 TYR A C 1
ATOM 3697 O O . TYR A 1 475 ? 19.888 8.470 -10.812 1.00 98.62 475 TYR A O 1
ATOM 3705 N N . GLY A 1 476 ? 19.590 10.605 -10.221 1.00 98.19 476 GLY A N 1
ATOM 3706 C CA . GLY A 1 476 ? 18.512 10.855 -11.157 1.00 98.19 476 GLY A CA 1
ATOM 3707 C C . GLY A 1 476 ? 18.649 12.249 -11.721 1.00 98.19 476 GLY A C 1
ATOM 3708 O O . GLY A 1 476 ? 18.954 13.198 -10.998 1.00 98.19 476 GLY A O 1
ATOM 3709 N N . MET A 1 477 ? 18.432 12.362 -13.021 1.00 97.69 477 MET A N 1
ATOM 3710 C CA . MET A 1 477 ? 18.514 13.611 -13.750 1.00 97.69 477 MET A CA 1
ATOM 3711 C C . MET A 1 477 ? 17.241 13.855 -14.546 1.00 97.69 477 MET A C 1
ATOM 3713 O O . MET A 1 477 ? 16.661 12.933 -15.118 1.00 97.69 477 MET A O 1
ATOM 3717 N N . LEU A 1 478 ? 16.815 15.112 -14.584 1.00 97.12 478 LEU A N 1
ATOM 3718 C CA . LEU A 1 478 ? 15.715 15.580 -15.419 1.00 97.12 478 LEU A CA 1
ATOM 3719 C C . LEU A 1 478 ? 16.168 16.842 -16.149 1.00 97.12 478 LEU A C 1
ATOM 3721 O O . LEU A 1 478 ? 16.403 17.873 -15.520 1.00 97.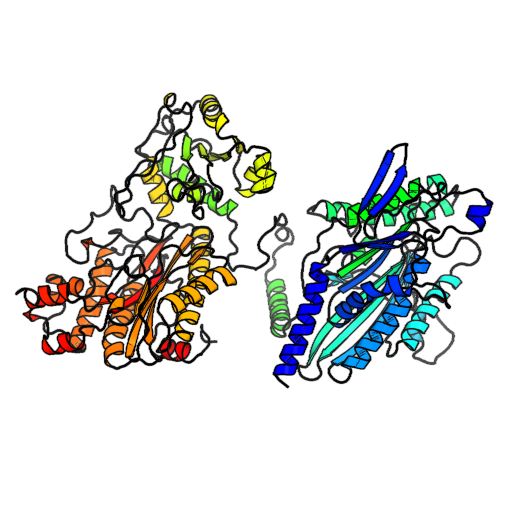12 478 LEU A O 1
ATOM 3725 N N . ASP A 1 479 ? 16.287 16.772 -17.471 1.00 93.38 479 ASP A N 1
ATOM 3726 C CA . ASP A 1 479 ? 16.523 17.959 -18.287 1.00 93.38 479 ASP A CA 1
ATOM 3727 C C . ASP A 1 479 ? 15.224 18.764 -18.372 1.00 93.38 479 ASP A C 1
ATOM 3729 O O . ASP A 1 479 ? 14.236 18.341 -18.971 1.00 93.38 479 ASP A O 1
ATOM 3733 N N . VAL A 1 480 ? 15.212 19.944 -17.750 1.00 91.94 480 VAL A N 1
ATOM 3734 C CA . VAL A 1 480 ? 14.018 20.797 -17.664 1.00 91.94 480 VAL A CA 1
ATOM 3735 C C . VAL A 1 480 ? 13.644 21.372 -19.032 1.00 91.94 480 VAL A C 1
ATOM 3737 O O . VAL A 1 480 ? 12.482 21.716 -19.268 1.00 91.94 480 VAL A O 1
ATOM 3740 N N . ARG A 1 481 ? 14.601 21.472 -19.958 1.00 86.81 481 ARG A N 1
ATOM 3741 C CA . ARG A 1 481 ? 14.394 22.030 -21.299 1.00 86.81 481 ARG A CA 1
ATOM 3742 C C . ARG A 1 481 ? 13.689 21.013 -22.186 1.00 86.81 481 ARG A C 1
ATOM 3744 O O . ARG A 1 481 ? 12.695 21.347 -22.828 1.00 86.81 481 ARG A O 1
ATOM 3751 N N . THR A 1 482 ? 14.168 19.770 -22.177 1.00 88.00 482 THR A N 1
ATOM 3752 C CA . THR A 1 482 ? 13.672 18.706 -23.067 1.00 88.00 482 THR A CA 1
ATOM 3753 C C . THR A 1 482 ? 12.603 17.823 -22.423 1.00 88.00 482 THR A C 1
ATOM 3755 O O . THR A 1 482 ? 11.817 17.208 -23.138 1.00 88.00 482 THR A O 1
ATOM 3758 N N . GLY A 1 483 ? 12.547 17.773 -21.090 1.00 89.44 483 GLY A N 1
ATOM 3759 C CA . GLY A 1 483 ? 11.730 16.829 -20.325 1.00 89.44 483 GLY A CA 1
ATOM 3760 C C . GLY A 1 483 ? 12.343 15.428 -20.217 1.00 89.44 483 GLY A C 1
ATOM 3761 O O . GLY A 1 483 ? 11.730 14.561 -19.601 1.00 89.44 483 GLY A O 1
ATOM 3762 N N . GLN A 1 484 ? 13.530 15.196 -20.793 1.00 92.94 484 GLN A N 1
ATOM 3763 C CA . GLN A 1 484 ? 14.182 13.889 -20.748 1.00 92.94 484 GLN A CA 1
ATOM 3764 C C . GLN A 1 484 ? 14.674 13.564 -19.339 1.00 92.94 484 GLN A C 1
ATOM 3766 O O . GLN A 1 484 ? 15.327 14.370 -18.675 1.00 92.94 484 GLN A O 1
ATOM 3771 N N . SER A 1 485 ? 14.377 12.346 -18.911 1.00 97.12 485 SER A N 1
ATOM 3772 C CA . SER A 1 485 ? 14.689 11.795 -17.603 1.00 97.12 485 SER A CA 1
ATOM 3773 C C . SER A 1 485 ? 15.711 10.671 -17.715 1.00 97.12 485 SER A C 1
ATOM 3775 O O . SER A 1 485 ? 15.640 9.820 -18.602 1.00 97.12 485 SER A O 1
ATOM 3777 N N . MET A 1 486 ? 16.673 10.658 -16.801 1.00 97.62 486 MET A N 1
ATOM 3778 C CA . MET A 1 486 ? 17.736 9.664 -16.762 1.00 97.62 486 MET A CA 1
ATOM 3779 C C . MET A 1 486 ? 17.958 9.177 -15.336 1.00 97.62 486 MET A C 1
ATOM 3781 O O . MET A 1 486 ? 17.918 9.975 -14.402 1.00 97.62 486 MET A O 1
ATOM 3785 N N . LEU A 1 487 ? 18.226 7.883 -15.173 1.00 98.62 487 LEU A N 1
ATOM 3786 C CA . LEU A 1 487 ? 18.754 7.333 -13.925 1.00 98.62 487 LEU A CA 1
ATOM 3787 C C . LEU A 1 487 ? 20.226 6.974 -14.078 1.00 98.62 487 LEU A C 1
ATOM 3789 O O . LEU A 1 487 ? 20.672 6.554 -15.144 1.00 98.62 487 LEU A O 1
ATOM 3793 N N . PHE A 1 488 ? 20.962 7.097 -12.985 1.00 98.50 488 PHE A N 1
ATOM 3794 C CA . PHE A 1 488 ? 22.319 6.603 -12.860 1.00 98.50 488 PHE A CA 1
ATOM 3795 C C . PHE A 1 488 ? 22.329 5.513 -11.798 1.00 98.50 488 PHE A C 1
ATOM 3797 O O . PHE A 1 488 ? 22.110 5.797 -10.620 1.00 98.50 488 PHE A O 1
ATOM 3804 N N . MET A 1 489 ? 22.542 4.273 -12.225 1.00 97.81 489 MET A N 1
ATOM 3805 C CA . MET A 1 489 ? 22.594 3.114 -11.337 1.00 97.81 489 MET A CA 1
ATOM 3806 C C . MET A 1 489 ? 24.034 2.832 -10.885 1.00 97.81 489 MET A C 1
ATOM 3808 O O . MET A 1 489 ? 24.978 3.114 -11.634 1.00 97.81 489 MET A O 1
ATOM 3812 N N . PRO A 1 490 ? 24.260 2.276 -9.685 1.00 96.94 490 PRO A N 1
ATOM 3813 C CA . PRO A 1 490 ? 25.602 1.890 -9.270 1.00 96.94 490 PRO A CA 1
ATOM 3814 C C . PRO A 1 490 ? 26.153 0.780 -10.179 1.00 96.94 490 PRO A C 1
ATOM 3816 O O . PRO A 1 490 ? 25.431 -0.130 -10.597 1.00 96.94 490 PRO A O 1
ATOM 3819 N N . ARG A 1 491 ? 27.457 0.828 -10.480 1.00 95.81 491 ARG A N 1
ATOM 3820 C CA . ARG A 1 491 ? 28.143 -0.267 -11.177 1.00 95.81 491 ARG A CA 1
ATOM 3821 C C . ARG A 1 491 ? 28.501 -1.353 -10.168 1.00 95.81 491 ARG A C 1
ATOM 3823 O O . ARG A 1 491 ? 29.531 -1.287 -9.502 1.00 95.81 491 ARG A O 1
ATOM 3830 N N . LEU A 1 492 ? 27.622 -2.337 -10.039 1.00 95.25 492 LEU A N 1
ATOM 3831 C CA . LEU A 1 492 ? 27.755 -3.386 -9.032 1.00 95.25 492 LEU A CA 1
ATOM 3832 C C . LEU A 1 492 ? 28.793 -4.447 -9.450 1.00 95.25 492 LEU A C 1
ATOM 3834 O O . LEU A 1 492 ? 28.832 -4.839 -10.621 1.00 95.25 492 LEU A O 1
ATOM 3838 N N . PRO A 1 493 ? 29.640 -4.930 -8.520 1.00 94.12 493 PRO A N 1
ATOM 3839 C CA . PRO A 1 493 ? 30.602 -5.991 -8.804 1.00 94.12 493 PRO A CA 1
ATOM 3840 C C . PRO A 1 493 ? 29.894 -7.335 -9.007 1.00 94.12 493 PRO A C 1
ATOM 3842 O O . PRO A 1 493 ? 28.795 -7.553 -8.505 1.00 94.12 493 PRO A O 1
ATOM 3845 N N . ALA A 1 494 ? 30.553 -8.287 -9.674 1.00 89.69 494 ALA A N 1
ATOM 3846 C CA . ALA A 1 494 ? 29.994 -9.624 -9.903 1.00 89.69 494 ALA A CA 1
ATOM 3847 C C . ALA A 1 494 ? 29.600 -10.354 -8.600 1.00 89.69 494 ALA A C 1
ATOM 3849 O O . ALA A 1 494 ? 28.649 -11.131 -8.594 1.00 89.69 494 ALA A O 1
ATOM 3850 N N . GLU A 1 495 ? 30.289 -10.073 -7.491 1.00 93.31 495 GLU A N 1
ATOM 3851 C CA . GLU A 1 495 ? 29.975 -10.614 -6.162 1.00 93.31 495 GLU A CA 1
ATOM 3852 C C . GLU A 1 495 ? 28.588 -10.189 -5.661 1.00 93.31 495 GLU A C 1
ATOM 3854 O O . GLU A 1 495 ? 27.940 -10.956 -4.953 1.00 93.31 495 GLU A O 1
ATOM 3859 N N . TYR A 1 496 ? 28.073 -9.032 -6.087 1.00 90.81 496 TYR A N 1
ATOM 3860 C CA . TYR A 1 496 ? 26.712 -8.603 -5.758 1.00 90.81 496 TYR A CA 1
ATOM 3861 C C . TYR A 1 496 ? 25.674 -9.636 -6.215 1.00 90.81 496 TYR A C 1
ATOM 3863 O O . TYR A 1 496 ? 24.740 -9.942 -5.480 1.00 90.81 496 TYR A O 1
ATOM 3871 N N . ALA A 1 497 ? 25.887 -10.261 -7.380 1.00 84.94 497 ALA A N 1
ATOM 3872 C CA . ALA A 1 497 ? 25.007 -11.312 -7.886 1.00 84.94 497 ALA A CA 1
ATOM 3873 C C . ALA A 1 497 ? 24.949 -12.555 -6.984 1.00 84.94 497 ALA A C 1
ATOM 3875 O O . ALA A 1 497 ? 23.956 -13.280 -7.005 1.00 84.94 497 ALA A O 1
ATOM 3876 N N . VAL A 1 498 ? 26.002 -12.790 -6.195 1.00 86.31 498 VAL A N 1
ATOM 3877 C CA . VAL A 1 498 ? 26.094 -13.903 -5.242 1.00 86.31 498 VAL A CA 1
ATOM 3878 C C . VAL A 1 498 ? 25.357 -13.578 -3.942 1.00 86.31 498 VAL A C 1
ATOM 3880 O O . VAL A 1 498 ? 24.661 -14.443 -3.416 1.00 86.31 498 VAL A O 1
ATOM 3883 N N . TRP A 1 499 ? 25.504 -12.351 -3.430 1.00 88.50 499 TRP A N 1
ATOM 3884 C CA . TRP A 1 499 ? 25.010 -11.967 -2.100 1.00 88.50 499 TRP A CA 1
ATOM 3885 C C . TRP A 1 499 ? 23.630 -11.305 -2.110 1.00 88.50 499 TRP A C 1
ATOM 3887 O O . TRP A 1 499 ? 22.813 -11.582 -1.237 1.00 88.50 499 TRP A O 1
ATOM 3897 N N . MET A 1 500 ? 23.372 -10.445 -3.094 1.00 87.62 500 MET A N 1
ATOM 3898 C CA . MET A 1 500 ? 22.225 -9.529 -3.114 1.00 87.62 500 MET A CA 1
ATOM 3899 C C . MET A 1 500 ? 21.219 -9.851 -4.228 1.00 87.62 500 MET A C 1
ATOM 3901 O O . MET A 1 500 ? 20.064 -9.437 -4.153 1.00 87.62 500 MET A O 1
ATOM 3905 N N . GLY A 1 501 ? 21.624 -10.634 -5.235 1.00 86.88 501 GLY A N 1
ATOM 3906 C CA . GLY A 1 501 ? 20.760 -11.110 -6.319 1.00 86.88 501 GLY A CA 1
ATOM 3907 C C . GLY A 1 501 ? 21.106 -10.534 -7.699 1.00 86.88 501 GLY A C 1
ATOM 3908 O O . GLY A 1 501 ? 22.091 -9.812 -7.844 1.00 86.88 501 GLY A O 1
ATOM 3909 N N . PRO A 1 502 ? 20.334 -10.882 -8.748 1.00 87.56 502 PRO A N 1
ATOM 3910 C CA . PRO A 1 502 ? 20.671 -10.559 -10.134 1.00 87.56 502 PRO A CA 1
ATOM 3911 C C . PRO A 1 502 ? 20.926 -9.066 -10.369 1.00 87.56 502 PRO A C 1
ATOM 3913 O O . PRO A 1 502 ? 20.158 -8.216 -9.931 1.00 87.56 502 PRO A O 1
ATOM 3916 N N . ILE A 1 503 ? 21.977 -8.755 -11.128 1.00 88.69 503 ILE A N 1
ATOM 3917 C CA . ILE A 1 503 ? 22.302 -7.380 -11.517 1.00 88.69 503 ILE A CA 1
ATOM 3918 C C . ILE A 1 503 ? 21.478 -7.027 -12.759 1.00 88.69 503 ILE A C 1
ATOM 3920 O O . ILE A 1 503 ? 21.655 -7.631 -13.818 1.00 88.69 503 ILE A O 1
ATOM 3924 N N . ALA A 1 504 ? 20.570 -6.060 -12.626 1.00 91.38 504 ALA A N 1
ATOM 3925 C CA . ALA A 1 504 ? 19.754 -5.581 -13.737 1.00 91.38 504 ALA A CA 1
ATOM 3926 C C . ALA A 1 504 ? 20.608 -4.864 -14.799 1.00 91.38 504 ALA A C 1
ATOM 3928 O O . ALA A 1 504 ? 21.570 -4.165 -14.482 1.00 91.38 504 ALA A O 1
ATOM 3929 N N . SER A 1 505 ? 20.241 -5.010 -16.074 1.00 94.12 505 SER A N 1
ATOM 3930 C CA . SER A 1 505 ? 20.809 -4.205 -17.162 1.00 94.12 505 SER A CA 1
ATOM 3931 C C . SER A 1 505 ? 20.216 -2.788 -17.166 1.00 94.12 505 SER A C 1
ATOM 3933 O O . SER A 1 505 ? 19.034 -2.647 -16.828 1.00 94.12 505 SER A O 1
ATOM 3935 N N . PRO A 1 506 ? 20.947 -1.759 -17.640 1.00 95.75 506 PRO A N 1
ATOM 3936 C CA . PRO A 1 506 ? 20.424 -0.396 -17.782 1.00 95.75 506 PRO A CA 1
ATOM 3937 C C . PRO A 1 506 ? 19.069 -0.320 -18.507 1.00 95.75 506 PRO A C 1
ATOM 3939 O O . PRO A 1 506 ? 18.176 0.410 -18.084 1.00 95.75 506 PRO A O 1
ATOM 3942 N N . GLU A 1 507 ? 18.862 -1.127 -19.551 1.00 94.25 507 GLU A N 1
ATOM 3943 C CA . GLU A 1 507 ? 17.609 -1.171 -20.317 1.00 94.25 507 GLU A CA 1
ATOM 3944 C C . GLU A 1 507 ? 16.426 -1.689 -19.487 1.00 94.25 507 GLU A C 1
ATOM 3946 O O . GLU A 1 507 ? 15.299 -1.216 -19.639 1.00 94.25 507 GLU A O 1
ATOM 3951 N N . ALA A 1 508 ? 16.679 -2.643 -18.588 1.00 91.00 508 ALA A N 1
ATOM 3952 C CA . ALA A 1 508 ? 15.656 -3.204 -17.710 1.00 91.00 508 ALA A CA 1
ATOM 3953 C C . ALA A 1 508 ? 15.253 -2.184 -16.639 1.00 91.00 508 ALA A C 1
ATOM 3955 O O . ALA A 1 508 ? 14.065 -1.981 -16.405 1.00 91.00 508 ALA A O 1
ATOM 3956 N N . VAL A 1 509 ? 16.231 -1.475 -16.063 1.00 93.88 509 VAL A N 1
ATOM 3957 C CA . VAL A 1 509 ? 15.990 -0.366 -15.125 1.00 93.88 509 VAL A CA 1
ATOM 3958 C C . VAL A 1 509 ? 15.202 0.758 -15.811 1.00 93.88 509 VAL A C 1
ATOM 3960 O O . VAL A 1 509 ? 14.220 1.255 -15.254 1.00 93.88 509 VAL A O 1
ATOM 3963 N N . ALA A 1 510 ? 15.561 1.115 -17.051 1.00 93.56 510 ALA A N 1
ATOM 3964 C CA . ALA A 1 510 ? 14.839 2.123 -17.829 1.00 93.56 510 ALA A CA 1
ATOM 3965 C C . ALA A 1 510 ? 13.361 1.736 -18.004 1.00 93.56 510 ALA A C 1
ATOM 3967 O O . ALA A 1 510 ? 12.457 2.530 -17.728 1.00 93.56 510 ALA A O 1
ATOM 3968 N N . ALA A 1 511 ? 13.118 0.483 -18.400 1.00 88.88 511 ALA A N 1
ATOM 3969 C CA . ALA A 1 511 ? 11.781 -0.061 -18.602 1.00 88.88 511 ALA A CA 1
ATOM 3970 C C . ALA A 1 511 ? 10.976 -0.208 -17.298 1.00 88.88 511 ALA A C 1
ATOM 3972 O O . ALA A 1 511 ? 9.749 -0.061 -17.328 1.00 88.88 511 ALA A O 1
ATOM 3973 N N . ALA A 1 512 ? 11.632 -0.483 -16.166 1.00 87.31 512 ALA A N 1
ATOM 3974 C CA . ALA A 1 512 ? 10.994 -0.636 -14.859 1.00 87.31 512 ALA A CA 1
ATOM 3975 C C . ALA A 1 512 ? 10.487 0.705 -14.301 1.00 87.31 512 ALA A C 1
ATOM 3977 O O . ALA A 1 512 ? 9.334 0.785 -13.875 1.00 87.31 512 ALA A O 1
ATOM 3978 N N . HIS A 1 513 ? 11.294 1.769 -14.389 1.00 92.56 513 HIS A N 1
ATOM 3979 C CA . HIS A 1 513 ? 10.957 3.096 -13.842 1.00 92.56 513 HIS A CA 1
ATOM 3980 C C . HIS A 1 513 ? 10.345 4.066 -14.867 1.00 92.56 513 HIS A C 1
ATOM 3982 O O . HIS A 1 513 ? 9.900 5.161 -14.513 1.00 92.56 513 HIS A O 1
ATOM 3988 N N . GLY A 1 514 ? 10.295 3.677 -16.146 1.00 92.62 514 GLY A N 1
ATOM 3989 C CA . GLY A 1 514 ? 9.740 4.507 -17.217 1.00 92.62 514 GLY A CA 1
ATOM 3990 C C . GLY A 1 514 ? 10.552 5.782 -17.458 1.00 92.62 514 GLY A C 1
ATOM 3991 O O . GLY A 1 514 ? 9.964 6.847 -17.648 1.00 92.62 514 GLY A O 1
ATOM 3992 N N . VAL A 1 515 ? 11.883 5.682 -17.391 1.00 96.38 515 VAL A N 1
ATOM 3993 C CA . VAL A 1 515 ? 12.817 6.781 -17.699 1.00 96.38 515 VAL A CA 1
ATOM 3994 C C . VAL A 1 515 ? 13.396 6.623 -19.104 1.00 96.38 515 VAL A C 1
ATOM 3996 O O . VAL A 1 515 ? 13.421 5.521 -19.648 1.00 96.38 515 VAL A O 1
ATOM 3999 N N . ASP A 1 516 ? 13.862 7.721 -19.699 1.00 96.81 516 ASP A N 1
ATOM 4000 C CA . ASP A 1 516 ? 14.294 7.745 -21.103 1.00 96.81 516 ASP A CA 1
ATOM 4001 C C . ASP A 1 516 ? 15.649 7.060 -21.319 1.00 96.81 516 ASP A C 1
ATOM 4003 O O . ASP A 1 516 ? 15.897 6.477 -22.377 1.00 96.81 516 ASP A O 1
ATOM 4007 N N . ARG A 1 517 ? 16.542 7.129 -20.325 1.00 96.19 517 ARG A N 1
ATOM 4008 C CA . ARG A 1 517 ? 17.878 6.520 -20.380 1.00 96.19 517 ARG A CA 1
ATOM 4009 C C . ARG A 1 517 ? 18.351 6.095 -18.991 1.00 96.19 517 ARG A C 1
ATOM 4011 O O . ARG A 1 517 ? 17.963 6.679 -17.982 1.00 96.19 517 ARG A O 1
ATOM 4018 N N . VAL A 1 518 ? 19.232 5.102 -18.949 1.00 98.25 518 VAL A N 1
ATOM 4019 C CA . VAL A 1 518 ? 19.987 4.726 -17.750 1.00 98.25 518 VAL A CA 1
ATOM 4020 C C . VAL A 1 518 ? 21.472 4.706 -18.092 1.00 98.25 518 VAL A C 1
ATOM 4022 O O . VAL A 1 518 ? 21.852 4.250 -19.170 1.00 98.25 518 VAL A O 1
ATOM 4025 N N . ALA A 1 519 ? 22.291 5.237 -17.193 1.00 97.88 519 ALA A N 1
ATOM 4026 C CA . ALA A 1 519 ? 23.751 5.198 -17.239 1.00 97.88 519 ALA A CA 1
ATOM 4027 C C . ALA A 1 519 ? 24.291 4.744 -15.872 1.00 97.88 519 ALA A C 1
ATOM 4029 O O . ALA A 1 519 ? 23.509 4.457 -14.961 1.00 97.88 519 ALA A O 1
ATOM 4030 N N . TYR A 1 520 ? 25.610 4.664 -15.711 1.00 98.00 520 TYR A N 1
ATOM 4031 C CA . TYR A 1 520 ? 26.208 4.350 -14.413 1.00 98.00 520 TYR A CA 1
ATOM 4032 C C . TYR A 1 520 ? 26.581 5.613 -13.629 1.00 98.00 520 TYR A C 1
ATOM 4034 O O . TYR A 1 520 ? 26.873 6.656 -14.207 1.00 98.00 520 TYR A O 1
ATOM 4042 N N . VAL A 1 521 ? 26.585 5.535 -12.294 1.00 97.56 521 VAL A N 1
ATOM 4043 C CA . VAL A 1 521 ? 26.947 6.676 -11.423 1.00 97.56 521 VAL A CA 1
ATOM 4044 C C . VAL A 1 521 ? 28.343 7.229 -11.739 1.00 97.56 521 VAL A C 1
ATOM 4046 O O . VAL A 1 521 ? 28.528 8.445 -11.732 1.00 97.56 521 VAL A O 1
ATOM 4049 N N . ASP A 1 522 ? 29.300 6.364 -12.084 1.00 96.25 522 ASP A N 1
ATOM 4050 C CA . ASP A 1 522 ? 30.664 6.752 -12.479 1.00 96.25 522 ASP A CA 1
ATOM 4051 C C . ASP A 1 522 ? 30.737 7.482 -13.838 1.00 96.25 522 ASP A C 1
ATOM 4053 O O . ASP A 1 522 ? 31.742 8.115 -14.154 1.00 96.25 522 ASP A O 1
ATOM 4057 N N . GLU A 1 523 ? 29.655 7.470 -14.619 1.00 96.56 523 GLU A N 1
ATOM 4058 C CA . GLU A 1 523 ? 29.532 8.156 -15.911 1.00 96.56 523 GLU A CA 1
ATOM 4059 C C . GLU A 1 523 ? 28.805 9.509 -15.796 1.00 96.56 523 GLU A C 1
ATOM 4061 O O . GLU A 1 523 ? 28.737 10.259 -16.773 1.00 96.56 523 GLU A O 1
ATOM 4066 N N . LEU A 1 524 ? 28.274 9.862 -14.618 1.00 96.19 524 LEU A N 1
ATOM 4067 C CA . LEU A 1 524 ? 27.386 11.017 -14.439 1.00 96.19 524 LEU A CA 1
ATOM 4068 C C . LEU A 1 524 ? 28.030 12.339 -14.880 1.00 96.19 524 LEU A C 1
ATOM 4070 O O . LEU A 1 524 ? 27.430 13.095 -15.645 1.00 96.19 524 LEU A O 1
ATOM 4074 N N . ALA A 1 525 ? 29.268 12.612 -14.460 1.00 95.69 525 ALA A N 1
ATOM 4075 C CA . ALA A 1 525 ? 29.970 13.839 -14.846 1.00 95.69 525 ALA A CA 1
ATOM 4076 C C . ALA A 1 525 ? 30.259 13.909 -16.356 1.00 95.69 525 ALA A C 1
ATOM 4078 O O . ALA A 1 525 ? 30.189 14.986 -16.953 1.00 95.69 525 ALA A O 1
ATOM 4079 N N . ALA A 1 526 ? 30.546 12.769 -16.992 1.00 95.00 526 ALA A N 1
ATOM 4080 C CA . ALA A 1 526 ? 30.746 12.711 -18.437 1.00 95.00 526 ALA A CA 1
ATOM 4081 C C . ALA A 1 526 ? 29.442 13.047 -19.177 1.00 95.00 526 ALA A C 1
ATOM 4083 O O . ALA A 1 526 ? 29.439 13.925 -20.037 1.00 95.00 526 ALA A O 1
ATOM 4084 N N . VAL A 1 527 ? 28.322 12.445 -18.763 1.00 94.81 527 VAL A N 1
ATOM 4085 C CA . VAL A 1 527 ? 26.996 12.727 -19.336 1.00 94.81 527 VAL A CA 1
ATOM 4086 C C . VAL A 1 527 ? 26.599 14.196 -19.158 1.00 94.81 527 VAL A C 1
ATOM 4088 O O . VAL A 1 527 ? 26.107 14.817 -20.098 1.00 94.81 527 VAL A O 1
ATOM 4091 N N . LEU A 1 528 ? 26.838 14.789 -17.983 1.00 93.12 528 LEU A N 1
ATOM 4092 C CA . LEU A 1 528 ? 26.570 16.217 -17.767 1.00 93.12 528 LEU A CA 1
ATOM 4093 C C . LEU A 1 528 ? 27.411 17.119 -18.676 1.00 93.12 528 LEU A C 1
ATOM 4095 O O . LEU A 1 528 ? 26.919 18.149 -19.134 1.00 93.12 528 LEU A O 1
ATOM 4099 N N . SER A 1 529 ? 28.659 16.731 -18.942 1.00 93.12 529 SER A N 1
ATOM 4100 C CA . SER A 1 529 ? 29.550 17.478 -19.838 1.00 93.12 529 SER A CA 1
ATOM 4101 C C . SER A 1 529 ? 29.056 17.423 -21.286 1.00 93.12 529 SER A C 1
ATOM 4103 O O . SER A 1 529 ? 29.077 18.440 -21.970 1.00 93.12 529 SER A O 1
ATOM 4105 N N . GLU A 1 530 ? 28.555 16.267 -21.735 1.00 92.62 530 GLU A N 1
ATOM 4106 C CA . GLU A 1 530 ? 27.969 16.085 -23.073 1.00 92.62 530 GLU A CA 1
ATOM 4107 C C . GLU A 1 530 ? 26.688 16.903 -23.290 1.00 92.62 530 GLU A C 1
ATOM 4109 O O . GLU A 1 530 ? 26.411 17.330 -24.409 1.00 92.62 530 GLU A O 1
ATOM 4114 N N . LEU A 1 531 ? 25.895 17.122 -22.235 1.00 88.69 531 LEU A N 1
ATOM 4115 C CA . LEU A 1 531 ? 24.642 17.882 -22.314 1.00 88.69 531 LEU A CA 1
ATOM 4116 C C . LEU A 1 531 ? 24.839 19.400 -22.399 1.00 88.69 531 LEU A C 1
ATOM 4118 O O . LEU A 1 531 ? 23.858 20.109 -22.656 1.00 88.69 531 LEU A O 1
ATOM 4122 N N . GLU A 1 532 ? 26.057 19.886 -22.121 1.00 84.62 532 GLU A N 1
ATOM 4123 C CA . GLU A 1 532 ? 26.415 21.311 -22.066 1.00 84.62 532 GLU A CA 1
ATOM 4124 C C . GLU A 1 532 ? 25.349 22.141 -21.322 1.00 84.62 532 GLU A C 1
ATOM 4126 O O . GLU A 1 532 ? 24.895 23.196 -21.776 1.00 84.62 532 GLU A O 1
ATOM 4131 N N . ALA A 1 533 ? 24.863 21.614 -20.191 1.00 80.56 533 ALA A N 1
ATOM 4132 C CA . ALA A 1 533 ? 23.766 22.233 -19.459 1.00 80.56 533 ALA A CA 1
ATOM 4133 C C . ALA A 1 533 ? 24.211 23.590 -18.873 1.00 80.56 533 ALA A C 1
ATOM 4135 O O . ALA A 1 533 ? 25.243 23.651 -18.199 1.00 80.56 533 ALA A O 1
ATOM 4136 N N . PRO A 1 534 ? 23.436 24.675 -19.070 1.00 82.75 534 PRO A N 1
ATOM 4137 C CA . PRO A 1 534 ? 23.812 26.016 -18.610 1.00 82.75 534 PRO A CA 1
ATOM 4138 C C . PRO A 1 534 ? 23.856 26.126 -17.078 1.00 82.75 534 PRO A C 1
ATOM 4140 O O . PRO A 1 534 ? 24.552 26.980 -16.531 1.00 82.75 534 PRO A O 1
ATOM 4143 N N . SER A 1 535 ? 23.121 25.257 -16.382 1.00 90.38 535 SER A N 1
ATOM 4144 C CA . SER A 1 535 ? 23.055 25.165 -14.926 1.00 90.38 535 SER A CA 1
ATOM 4145 C C . SER A 1 535 ? 22.726 23.733 -14.487 1.00 90.38 535 SER A C 1
ATOM 4147 O O . SER A 1 535 ? 22.099 22.960 -15.220 1.00 90.38 535 SER A O 1
ATOM 4149 N N . VAL A 1 536 ? 23.155 23.367 -13.278 1.00 94.25 536 VAL A N 1
ATOM 4150 C CA . VAL A 1 536 ? 22.804 22.093 -12.635 1.00 94.25 536 VAL A CA 1
ATOM 4151 C C . VAL A 1 536 ? 22.064 22.400 -11.337 1.00 94.25 536 VAL A C 1
ATOM 4153 O O . VAL A 1 536 ? 22.663 22.837 -10.355 1.00 94.25 536 VAL A O 1
ATOM 4156 N N . HIS A 1 537 ? 20.751 22.194 -11.333 1.00 94.94 537 HIS A N 1
ATOM 4157 C CA . HIS A 1 537 ? 19.896 22.426 -10.176 1.00 94.94 537 HIS A CA 1
ATOM 4158 C C . HIS A 1 537 ? 20.013 21.260 -9.196 1.00 94.94 537 HIS A C 1
ATOM 4160 O O . HIS A 1 537 ? 19.688 20.120 -9.537 1.00 94.94 537 HIS A O 1
ATOM 4166 N N . VAL A 1 538 ? 20.438 21.552 -7.969 1.00 95.81 538 VAL A N 1
ATOM 4167 C CA . VAL A 1 538 ? 20.581 20.563 -6.894 1.00 95.81 538 VAL A CA 1
ATOM 4168 C C . VAL A 1 538 ? 19.712 20.928 -5.697 1.00 95.81 538 VAL A C 1
ATOM 4170 O O . VAL A 1 538 ? 19.425 22.097 -5.431 1.00 95.81 538 VAL A O 1
ATOM 4173 N N . LEU A 1 539 ? 19.262 19.905 -4.974 1.00 96.19 539 LEU A N 1
ATOM 4174 C CA . LEU A 1 539 ? 18.319 20.058 -3.875 1.00 96.19 539 LEU A CA 1
ATOM 4175 C C . LEU A 1 539 ? 18.995 20.700 -2.654 1.00 96.19 539 LEU A C 1
ATOM 4177 O O . LEU A 1 539 ? 19.907 20.133 -2.065 1.00 96.19 539 LEU A O 1
ATOM 4181 N N . CYS A 1 540 ? 18.541 21.884 -2.255 1.00 95.06 540 CYS A N 1
ATOM 4182 C CA . CYS A 1 540 ? 19.048 22.576 -1.074 1.00 95.06 540 CYS A CA 1
ATOM 4183 C C . CYS A 1 540 ? 17.953 23.469 -0.479 1.00 95.06 540 CYS A C 1
ATOM 4185 O O . CYS A 1 540 ? 17.589 24.490 -1.057 1.00 95.06 540 CYS A O 1
ATOM 4187 N N . GLY A 1 541 ? 17.434 23.098 0.684 1.00 94.81 541 GLY A N 1
ATOM 4188 C CA . GLY A 1 541 ? 16.499 23.909 1.451 1.00 94.81 541 GLY A CA 1
ATOM 4189 C C . GLY A 1 541 ? 16.151 23.266 2.784 1.00 94.81 541 GLY A C 1
ATOM 4190 O O . GLY A 1 541 ? 16.495 22.116 3.041 1.00 94.81 541 GLY A O 1
ATOM 4191 N N . GLU A 1 542 ? 15.529 24.052 3.651 1.00 95.56 542 GLU A N 1
ATOM 4192 C CA . GLU A 1 542 ? 15.185 23.657 5.012 1.00 95.56 542 GLU A CA 1
ATOM 4193 C C . GLU A 1 542 ? 13.818 22.963 5.054 1.00 95.56 542 GLU A C 1
ATOM 4195 O O . GLU A 1 542 ? 12.827 23.481 4.530 1.00 95.56 542 GLU A O 1
ATOM 4200 N N . ASN A 1 543 ? 13.748 21.813 5.723 1.00 97.56 543 ASN A N 1
ATOM 4201 C CA . ASN A 1 543 ? 12.484 21.214 6.123 1.00 97.56 543 ASN A CA 1
ATOM 4202 C C . ASN A 1 543 ? 11.927 21.978 7.336 1.00 97.56 543 ASN A C 1
ATOM 4204 O O . ASN A 1 543 ? 12.566 22.062 8.382 1.00 97.56 543 ASN A O 1
ATOM 4208 N N . THR A 1 544 ? 10.713 22.508 7.209 1.00 97.44 544 THR A N 1
ATOM 4209 C CA . THR A 1 544 ? 10.122 23.440 8.184 1.00 97.44 544 THR A CA 1
ATOM 4210 C C . THR A 1 544 ? 9.609 22.799 9.475 1.00 97.44 544 THR A C 1
ATOM 4212 O O . THR A 1 544 ? 9.141 23.523 10.358 1.00 97.44 544 THR A O 1
ATOM 4215 N N . ASP A 1 545 ? 9.659 21.470 9.577 1.00 97.31 545 ASP A N 1
ATOM 4216 C CA . ASP A 1 545 ? 9.297 20.715 10.777 1.00 97.31 545 ASP A CA 1
ATOM 4217 C C . ASP A 1 545 ? 10.529 20.255 11.560 1.00 97.31 545 ASP A C 1
ATOM 4219 O O . ASP A 1 545 ? 10.528 20.334 12.788 1.00 97.31 545 ASP A O 1
ATOM 4223 N N . SER A 1 546 ? 11.585 19.801 10.873 1.00 97.38 546 SER A N 1
ATOM 4224 C CA . SER A 1 546 ? 12.823 19.337 11.518 1.00 97.38 546 SER A CA 1
ATOM 4225 C C . SER A 1 546 ? 13.892 20.422 11.678 1.00 97.38 546 SER A C 1
ATOM 4227 O O . SER A 1 546 ? 14.789 20.269 12.505 1.00 97.38 546 SER A O 1
ATOM 4229 N N . GLY A 1 547 ? 13.837 21.493 10.878 1.00 96.44 547 GLY A N 1
ATOM 4230 C CA . GLY A 1 547 ? 14.897 22.504 10.770 1.00 96.44 547 GLY A CA 1
ATOM 4231 C C . GLY A 1 547 ? 16.160 22.009 10.049 1.00 96.44 547 GLY A C 1
ATOM 4232 O O . GLY A 1 547 ? 17.158 22.728 9.951 1.00 96.44 547 GLY A O 1
ATOM 4233 N N . LEU A 1 548 ? 16.155 20.770 9.546 1.00 96.19 548 LEU A N 1
ATOM 4234 C CA . LEU A 1 548 ? 17.283 20.192 8.820 1.00 96.19 548 LEU A CA 1
ATOM 4235 C C . LEU A 1 548 ? 17.264 20.626 7.356 1.00 96.19 548 LEU A C 1
ATOM 4237 O O . LEU A 1 548 ? 16.208 20.806 6.752 1.00 96.19 548 LEU A O 1
ATOM 4241 N N . HIS A 1 549 ? 18.452 20.762 6.776 1.00 94.31 549 HIS A N 1
ATOM 4242 C CA . HIS A 1 549 ? 18.610 21.101 5.368 1.00 94.31 549 HIS A CA 1
ATOM 4243 C C . HIS A 1 549 ? 18.775 19.843 4.516 1.00 94.31 549 HIS A C 1
ATOM 4245 O O . HIS A 1 549 ? 19.542 18.947 4.862 1.00 94.31 549 HIS A O 1
ATOM 4251 N N . SER A 1 550 ? 18.092 19.808 3.375 1.00 92.31 550 SER A N 1
ATOM 4252 C CA . SER A 1 550 ? 18.268 18.774 2.361 1.00 92.31 550 SER A CA 1
ATOM 4253 C C . SER A 1 550 ? 19.698 18.778 1.813 1.00 92.31 550 SER A C 1
ATOM 4255 O O . SER A 1 550 ? 20.282 19.843 1.582 1.00 92.31 550 SER A O 1
ATOM 4257 N N . HIS A 1 551 ? 20.238 17.596 1.534 1.00 87.62 551 HIS A N 1
ATOM 4258 C CA . HIS A 1 551 ? 21.594 17.462 1.019 1.00 87.62 551 HIS A CA 1
ATOM 4259 C C . HIS A 1 551 ? 21.626 17.639 -0.508 1.00 87.62 551 HIS A C 1
ATOM 4261 O O . HIS A 1 551 ? 20.915 16.922 -1.216 1.00 87.62 551 HIS A O 1
ATOM 4267 N N . PRO A 1 552 ? 22.443 18.568 -1.041 1.00 93.38 552 PRO A N 1
ATOM 4268 C CA . PRO A 1 552 ? 22.624 18.689 -2.481 1.00 93.38 552 PRO A CA 1
ATOM 4269 C C . PRO A 1 552 ? 23.321 17.445 -3.021 1.00 93.38 552 PRO A C 1
ATOM 4271 O O . PRO A 1 552 ? 24.177 16.878 -2.345 1.00 93.38 552 PRO A O 1
ATOM 4274 N N . ALA A 1 553 ? 22.991 17.059 -4.253 1.00 94.38 553 ALA A N 1
ATOM 4275 C CA . ALA A 1 553 ? 23.659 15.949 -4.916 1.00 94.38 553 ALA A CA 1
ATOM 4276 C C . ALA A 1 553 ? 25.167 16.222 -5.018 1.00 94.38 553 ALA A C 1
ATOM 4278 O O . ALA A 1 553 ? 25.586 17.261 -5.539 1.00 94.38 553 ALA A O 1
ATOM 4279 N N . ILE A 1 554 ? 25.975 15.283 -4.524 1.00 89.69 554 ILE A N 1
ATOM 4280 C CA . ILE A 1 554 ? 27.437 15.326 -4.614 1.00 89.69 554 ILE A CA 1
ATOM 4281 C C . ILE A 1 554 ? 27.890 14.105 -5.401 1.00 89.69 554 ILE A C 1
ATOM 4283 O O . ILE A 1 554 ? 27.527 12.979 -5.078 1.00 89.69 554 ILE A O 1
ATOM 4287 N N . PHE A 1 555 ? 28.697 14.334 -6.429 1.00 91.19 555 PHE A N 1
ATOM 4288 C CA . PHE A 1 555 ? 29.285 13.292 -7.267 1.00 91.19 555 PHE A CA 1
ATOM 4289 C C . PHE A 1 555 ? 30.698 13.700 -7.695 1.00 91.19 555 PHE A C 1
ATOM 4291 O O . PHE A 1 555 ? 31.084 14.874 -7.596 1.00 91.19 555 PHE A O 1
ATOM 4298 N N . GLU A 1 556 ? 31.486 12.730 -8.153 1.00 91.88 556 GLU A N 1
ATOM 4299 C CA . GLU A 1 556 ? 32.850 12.969 -8.619 1.00 91.88 556 GLU A CA 1
ATOM 4300 C C . GLU A 1 556 ? 32.856 13.967 -9.788 1.00 91.88 556 GLU A C 1
ATOM 4302 O O . GLU A 1 556 ? 32.093 13.838 -10.737 1.00 91.88 556 GLU A O 1
ATOM 4307 N N . GLY A 1 557 ? 33.675 15.018 -9.698 1.00 89.62 557 GLY A N 1
ATOM 4308 C CA . GLY A 1 557 ? 33.721 16.077 -10.715 1.00 89.62 557 GLY A CA 1
ATOM 4309 C C . GLY A 1 557 ? 32.605 17.129 -10.629 1.00 89.62 557 GLY A C 1
ATOM 4310 O O . GLY A 1 557 ? 32.635 18.089 -11.395 1.00 89.62 557 GLY A O 1
ATOM 4311 N N . SER A 1 558 ? 31.673 17.036 -9.670 1.00 88.88 558 SER A N 1
ATOM 4312 C CA . SER A 1 558 ? 30.573 18.010 -9.488 1.00 88.88 558 SER A CA 1
ATOM 4313 C C . SER A 1 558 ? 31.025 19.473 -9.349 1.00 88.88 558 SER A C 1
ATOM 4315 O O . SER A 1 558 ? 30.301 20.380 -9.756 1.00 88.88 558 SER A O 1
ATOM 4317 N N . ALA A 1 559 ? 32.239 19.720 -8.844 1.00 88.81 559 ALA A N 1
ATOM 4318 C CA . ALA A 1 559 ? 32.827 21.059 -8.725 1.00 88.81 559 ALA A CA 1
ATOM 4319 C C . ALA A 1 559 ? 33.097 21.757 -10.075 1.00 88.81 559 ALA A C 1
ATOM 4321 O O . ALA A 1 559 ? 33.299 22.970 -10.095 1.00 88.81 559 ALA A O 1
ATOM 4322 N N . ALA A 1 560 ? 33.112 21.015 -11.187 1.00 90.62 560 ALA A N 1
ATOM 4323 C CA . ALA A 1 560 ? 33.312 21.567 -12.526 1.00 90.62 560 ALA A CA 1
ATOM 4324 C C . ALA A 1 560 ? 32.040 22.198 -13.125 1.00 90.62 560 ALA A C 1
ATOM 4326 O O . ALA A 1 560 ? 32.122 22.851 -14.164 1.00 90.62 560 ALA A O 1
ATOM 4327 N N . PHE A 1 561 ? 30.877 22.021 -12.486 1.00 91.62 561 PHE A N 1
ATOM 4328 C CA . PHE A 1 561 ? 29.585 22.447 -13.023 1.00 91.62 561 PHE A CA 1
ATOM 4329 C C . PHE A 1 561 ? 29.001 23.650 -12.263 1.00 91.62 561 PHE A C 1
ATOM 4331 O O . PHE A 1 561 ? 29.175 23.767 -11.046 1.00 91.62 561 PHE A O 1
ATOM 4338 N N . PRO A 1 562 ? 28.261 24.541 -12.948 1.00 89.50 562 PRO A N 1
ATOM 4339 C CA . PRO A 1 562 ? 27.569 25.660 -12.313 1.00 89.50 562 PRO A CA 1
ATOM 4340 C C . PRO A 1 562 ? 26.340 25.174 -11.522 1.00 89.50 562 PRO A C 1
ATOM 4342 O O . PRO A 1 562 ? 25.240 25.043 -12.062 1.00 89.50 562 PRO A O 1
ATOM 4345 N N . LEU A 1 563 ? 26.531 24.897 -10.228 1.00 91.62 563 LEU A N 1
ATOM 4346 C CA . LEU A 1 563 ? 25.467 24.407 -9.344 1.00 91.62 563 LEU A CA 1
ATOM 4347 C C . LEU A 1 563 ? 24.506 25.532 -8.913 1.00 91.62 563 LEU A C 1
ATOM 4349 O O . LEU A 1 563 ? 24.911 26.481 -8.238 1.00 91.62 563 LEU A O 1
ATOM 4353 N N . GLU A 1 564 ? 23.218 25.378 -9.215 1.00 92.31 564 GLU A N 1
ATOM 4354 C CA . GLU A 1 564 ? 22.121 26.238 -8.754 1.00 92.31 564 GLU A CA 1
ATOM 4355 C C . GLU A 1 564 ? 21.415 25.560 -7.566 1.00 92.31 564 GLU A C 1
ATOM 4357 O O . GLU A 1 564 ? 21.085 24.377 -7.624 1.00 92.31 564 GLU A O 1
ATOM 4362 N N . ARG A 1 565 ? 21.212 26.289 -6.462 1.00 92.31 565 ARG A N 1
ATOM 4363 C CA . ARG A 1 565 ? 20.786 25.714 -5.167 1.00 92.31 565 ARG A CA 1
ATOM 4364 C C . ARG A 1 565 ? 19.517 26.332 -4.586 1.00 92.31 565 ARG A C 1
ATOM 4366 O O . ARG A 1 565 ? 19.060 25.889 -3.542 1.00 92.31 565 ARG A O 1
ATOM 4373 N N . ARG A 1 566 ? 18.980 27.392 -5.189 1.00 88.19 566 ARG A N 1
ATOM 4374 C CA . ARG A 1 566 ? 17.908 28.202 -4.592 1.00 88.19 566 ARG A CA 1
ATOM 4375 C C . ARG A 1 566 ? 16.530 27.745 -5.039 1.00 88.19 566 ARG A C 1
ATOM 4377 O O . ARG A 1 566 ? 15.600 27.736 -4.238 1.00 88.19 566 ARG A O 1
ATOM 4384 N N . SER A 1 567 ? 16.382 27.403 -6.317 1.00 89.88 567 SER A N 1
ATOM 4385 C CA . SER A 1 567 ? 15.055 27.237 -6.919 1.00 89.88 567 SER A CA 1
ATOM 4386 C C . SER A 1 567 ? 14.452 25.852 -6.680 1.00 89.88 567 SER A C 1
ATOM 4388 O O . SER A 1 567 ? 13.255 25.738 -6.402 1.00 89.88 567 SER A O 1
ATOM 4390 N N . LEU A 1 568 ? 15.276 24.799 -6.741 1.00 94.50 568 LEU A N 1
ATOM 4391 C CA . LEU A 1 568 ? 14.783 23.426 -6.833 1.00 94.50 568 LEU A CA 1
ATOM 4392 C C . LEU A 1 568 ? 13.984 22.987 -5.604 1.00 94.50 568 LEU A C 1
ATOM 4394 O O . LEU A 1 568 ? 12.922 22.389 -5.755 1.00 94.50 568 LEU A O 1
ATOM 4398 N N . HIS A 1 569 ? 14.448 23.313 -4.395 1.00 95.38 569 HIS A N 1
ATOM 4399 C CA . HIS A 1 569 ? 13.744 22.928 -3.170 1.00 95.38 569 HIS A CA 1
ATOM 4400 C C . HIS A 1 569 ? 12.316 23.487 -3.135 1.00 95.38 569 HIS A C 1
ATOM 4402 O O . HIS A 1 569 ? 11.372 22.751 -2.848 1.00 95.38 569 HIS A O 1
ATOM 4408 N N . ARG A 1 570 ? 12.139 24.769 -3.491 1.00 92.94 570 ARG A N 1
ATOM 4409 C CA . ARG A 1 570 ? 10.819 25.418 -3.556 1.00 92.94 570 ARG A CA 1
ATOM 4410 C C . ARG A 1 570 ? 9.913 24.726 -4.573 1.00 92.94 570 ARG A C 1
ATOM 4412 O O . ARG A 1 570 ? 8.753 24.458 -4.269 1.00 92.94 570 ARG A O 1
ATOM 4419 N N . VAL A 1 571 ? 10.447 24.415 -5.753 1.00 95.25 571 VAL A N 1
ATOM 4420 C CA . VAL A 1 571 ? 9.697 23.768 -6.838 1.00 95.25 571 VAL A CA 1
ATOM 4421 C C . VAL A 1 571 ? 9.268 22.352 -6.463 1.00 95.25 571 VAL A C 1
ATOM 4423 O O . VAL A 1 571 ? 8.091 22.019 -6.595 1.00 95.25 571 VAL A O 1
ATOM 4426 N N . LEU A 1 572 ? 10.187 21.529 -5.956 1.00 96.94 572 LEU A N 1
ATOM 4427 C CA . LEU A 1 572 ? 9.879 20.148 -5.581 1.00 96.94 572 LEU A CA 1
ATOM 4428 C C . LEU A 1 572 ? 8.941 20.068 -4.379 1.00 96.94 572 LEU A C 1
ATOM 4430 O O . LEU A 1 572 ? 8.056 19.216 -4.343 1.00 96.94 572 LEU A O 1
ATOM 4434 N N . THR A 1 573 ? 9.101 20.981 -3.422 1.00 96.38 573 THR A N 1
ATOM 4435 C CA . THR A 1 573 ? 8.182 21.115 -2.292 1.00 96.38 573 THR A CA 1
ATOM 4436 C C . THR A 1 573 ? 6.780 21.460 -2.780 1.00 96.38 573 THR A C 1
ATOM 4438 O O . THR A 1 573 ? 5.825 20.795 -2.396 1.00 96.38 573 THR A O 1
ATOM 4441 N N . HIS A 1 574 ? 6.646 22.443 -3.678 1.00 96.06 574 HIS A N 1
ATOM 4442 C CA . HIS A 1 574 ? 5.352 22.791 -4.263 1.00 96.06 574 HIS A CA 1
ATOM 4443 C C . HIS A 1 574 ? 4.731 21.601 -5.004 1.00 96.06 574 HIS A C 1
ATOM 4445 O O . HIS A 1 574 ? 3.555 21.322 -4.807 1.00 96.06 574 HIS A O 1
ATOM 4451 N N . ALA A 1 575 ? 5.516 20.865 -5.794 1.00 97.19 575 ALA A N 1
ATOM 4452 C CA . ALA A 1 575 ? 5.027 19.690 -6.511 1.00 97.19 575 ALA A CA 1
ATOM 4453 C C . ALA A 1 575 ? 4.469 18.609 -5.565 1.00 97.19 575 ALA A C 1
ATOM 4455 O O . ALA A 1 575 ? 3.431 18.038 -5.863 1.00 97.19 575 ALA A O 1
ATOM 4456 N N . ARG A 1 576 ? 5.111 18.372 -4.411 1.00 98.31 576 ARG A N 1
ATOM 4457 C CA . ARG A 1 576 ? 4.665 17.377 -3.416 1.00 98.31 576 ARG A CA 1
ATOM 4458 C C . ARG A 1 576 ? 3.433 17.798 -2.614 1.00 98.31 576 ARG A C 1
ATOM 4460 O O . ARG A 1 576 ? 2.714 16.940 -2.111 1.00 98.31 576 ARG A O 1
ATOM 4467 N N . VAL A 1 577 ? 3.169 19.098 -2.469 1.00 98.56 577 VAL A N 1
ATOM 4468 C CA . VAL A 1 577 ? 1.976 19.586 -1.749 1.00 98.56 577 VAL A CA 1
ATOM 4469 C C . VAL A 1 577 ? 0.691 19.135 -2.453 1.00 98.56 577 VAL A C 1
ATOM 4471 O O . VAL A 1 577 ? -0.257 18.736 -1.779 1.00 98.56 577 VAL A O 1
ATOM 4474 N N . PHE A 1 578 ? 0.679 19.155 -3.788 1.00 98.31 578 PHE A N 1
ATOM 4475 C CA . PHE A 1 578 ? -0.491 18.857 -4.613 1.00 98.31 578 PHE A CA 1
ATOM 4476 C C . PHE A 1 578 ? -0.388 17.465 -5.225 1.00 98.31 578 PHE A C 1
ATOM 4478 O O . PHE A 1 578 ? 0.331 17.258 -6.202 1.00 98.31 578 PHE A O 1
ATOM 4485 N N . LYS A 1 579 ? -1.134 16.514 -4.666 1.00 98.50 579 LYS A N 1
ATOM 4486 C CA . LYS A 1 579 ? -1.061 15.116 -5.087 1.00 98.50 579 LYS A CA 1
ATOM 4487 C C . LYS A 1 579 ? -1.754 14.937 -6.430 1.00 98.50 579 LYS A C 1
ATOM 4489 O O . LYS A 1 579 ? -2.848 15.442 -6.672 1.00 98.50 579 LYS A O 1
ATOM 4494 N N . THR A 1 580 ? -1.148 14.160 -7.311 1.00 97.00 580 THR A N 1
ATOM 4495 C CA . THR A 1 580 ? -1.864 13.651 -8.481 1.00 97.00 580 THR A CA 1
ATOM 4496 C C . THR A 1 580 ? -2.940 12.646 -8.049 1.00 97.00 580 THR A C 1
ATOM 4498 O O . THR A 1 580 ? -2.900 12.088 -6.952 1.00 97.00 580 THR A O 1
ATOM 4501 N N . ALA A 1 581 ? -3.914 12.378 -8.921 1.00 95.50 581 ALA A N 1
ATOM 4502 C CA . ALA A 1 581 ? -4.962 11.395 -8.633 1.00 95.50 581 ALA A CA 1
ATOM 4503 C C . ALA A 1 581 ? -4.397 9.988 -8.353 1.00 95.50 581 ALA A C 1
ATOM 4505 O O . ALA A 1 581 ? -4.935 9.266 -7.517 1.00 95.50 581 ALA A O 1
ATOM 4506 N N . ASP A 1 582 ? -3.305 9.626 -9.030 1.00 95.62 582 ASP A N 1
ATOM 4507 C CA . ASP A 1 582 ? -2.615 8.352 -8.836 1.00 95.62 582 ASP A CA 1
ATOM 4508 C C . ASP A 1 582 ? -1.950 8.294 -7.450 1.00 95.62 582 ASP A C 1
ATOM 4510 O O . ASP A 1 582 ? -2.102 7.299 -6.750 1.00 95.62 582 ASP A O 1
ATOM 4514 N N . GLU A 1 583 ? -1.320 9.379 -6.989 1.00 97.94 583 GLU A N 1
ATOM 4515 C CA . GLU A 1 583 ? -0.758 9.457 -5.631 1.00 97.94 583 GLU A CA 1
ATOM 4516 C C . GLU A 1 583 ? -1.838 9.338 -4.554 1.00 97.94 583 GLU A C 1
ATOM 4518 O O . GLU A 1 583 ? -1.692 8.561 -3.611 1.00 97.94 583 GLU A O 1
ATOM 4523 N N . VAL A 1 584 ? -2.965 10.041 -4.727 1.00 97.38 584 VAL A N 1
ATOM 4524 C CA . VAL A 1 584 ? -4.126 9.914 -3.831 1.00 97.38 584 VAL A CA 1
ATOM 4525 C C . VAL A 1 584 ? -4.636 8.469 -3.793 1.00 97.38 584 VAL A C 1
ATOM 4527 O O . VAL A 1 584 ? -5.046 7.997 -2.734 1.00 97.38 584 VAL A O 1
ATOM 4530 N N . ALA A 1 585 ? -4.607 7.740 -4.911 1.00 95.94 585 ALA A N 1
ATOM 4531 C CA . ALA A 1 585 ? -5.029 6.342 -4.945 1.00 95.94 585 ALA A CA 1
ATOM 4532 C C . ALA A 1 585 ? -4.094 5.423 -4.134 1.00 95.94 585 ALA A C 1
ATOM 4534 O O . ALA A 1 585 ? -4.593 4.582 -3.384 1.00 95.94 585 ALA A O 1
ATOM 4535 N N . VAL A 1 586 ? -2.770 5.619 -4.217 1.00 96.19 586 VAL A N 1
ATOM 4536 C CA . VAL A 1 586 ? -1.797 4.883 -3.383 1.00 96.19 586 VAL A CA 1
ATOM 4537 C C . VAL A 1 586 ? -2.022 5.190 -1.896 1.00 96.19 586 VAL A C 1
ATOM 4539 O O . VAL A 1 586 ? -2.087 4.276 -1.073 1.00 96.19 586 VAL A O 1
ATOM 4542 N N . MET A 1 587 ? -2.222 6.467 -1.551 1.00 97.69 587 MET A N 1
ATOM 4543 C CA . MET A 1 587 ? -2.489 6.893 -0.170 1.00 97.69 587 MET A CA 1
ATOM 4544 C C . MET A 1 587 ? -3.797 6.314 0.382 1.00 97.69 587 MET A C 1
ATOM 4546 O O . MET A 1 587 ? -3.830 5.835 1.513 1.00 97.69 587 MET A O 1
ATOM 4550 N N . ARG A 1 588 ? -4.868 6.270 -0.423 1.00 97.00 588 ARG A N 1
ATOM 4551 C CA . ARG A 1 588 ? -6.129 5.613 -0.035 1.00 97.00 588 ARG A CA 1
ATOM 4552 C C . ARG A 1 588 ? -5.941 4.132 0.249 1.00 97.00 588 ARG A C 1
ATOM 4554 O O . ARG A 1 588 ? -6.550 3.613 1.182 1.00 97.00 588 ARG A O 1
ATOM 4561 N N . TYR A 1 589 ? -5.110 3.453 -0.538 1.00 96.50 589 TYR A N 1
ATOM 4562 C CA . TYR A 1 589 ? -4.792 2.058 -0.274 1.00 96.50 589 TYR A CA 1
ATOM 4563 C C . TYR A 1 589 ? -4.055 1.901 1.064 1.00 96.50 589 TYR A C 1
ATOM 4565 O O . TYR A 1 589 ? -4.511 1.119 1.902 1.00 96.50 589 TYR A O 1
ATOM 4573 N N . ALA A 1 590 ? -3.009 2.697 1.316 1.00 96.38 590 ALA A N 1
ATOM 4574 C CA . ALA A 1 590 ? -2.297 2.698 2.597 1.00 96.38 590 ALA A CA 1
ATOM 4575 C C . ALA A 1 590 ? -3.250 2.945 3.787 1.00 96.38 590 ALA A C 1
ATOM 4577 O O . ALA A 1 590 ? -3.285 2.147 4.728 1.00 96.38 590 ALA A O 1
ATOM 4578 N N . ALA A 1 591 ? -4.109 3.965 3.696 1.00 97.62 591 ALA A N 1
ATOM 4579 C CA . ALA A 1 591 ? -5.103 4.284 4.721 1.00 97.62 591 ALA A CA 1
ATOM 4580 C C . ALA A 1 591 ? -6.144 3.168 4.912 1.00 97.62 591 ALA A C 1
ATOM 4582 O O . ALA A 1 591 ? -6.569 2.905 6.038 1.00 97.62 591 ALA A O 1
ATOM 4583 N N . SER A 1 592 ? -6.537 2.460 3.846 1.00 96.62 592 SER A N 1
ATOM 4584 C CA . SER A 1 592 ? -7.464 1.323 3.945 1.00 96.62 592 SER A CA 1
ATOM 4585 C C . SER A 1 592 ? -6.856 0.137 4.704 1.00 96.62 592 SER A C 1
ATOM 4587 O O . SER A 1 592 ? -7.527 -0.475 5.539 1.00 96.62 592 SER A O 1
ATOM 4589 N N . VAL A 1 593 ? -5.568 -0.140 4.474 1.00 96.62 593 VAL A N 1
ATOM 4590 C CA . VAL A 1 593 ? -4.805 -1.179 5.179 1.00 96.62 593 VAL A CA 1
ATOM 4591 C C . VAL A 1 593 ? -4.645 -0.806 6.653 1.00 96.62 593 VAL A C 1
ATOM 4593 O O . VAL A 1 593 ? -4.930 -1.626 7.529 1.00 96.62 593 VAL A O 1
ATOM 4596 N N . ALA A 1 594 ? -4.251 0.439 6.940 1.00 98.25 594 ALA A N 1
ATOM 4597 C CA . ALA A 1 594 ? -4.149 0.942 8.309 1.00 98.25 594 ALA A CA 1
ATOM 4598 C C . ALA A 1 594 ? -5.511 0.916 9.024 1.00 98.25 594 ALA A C 1
ATOM 4600 O O . ALA A 1 594 ? -5.603 0.462 10.163 1.00 98.25 594 ALA A O 1
ATOM 4601 N N . SER A 1 595 ? -6.594 1.303 8.341 1.00 98.62 595 SER A N 1
ATOM 4602 C CA . SER A 1 595 ? -7.961 1.248 8.880 1.00 98.62 595 SER A CA 1
ATOM 4603 C C . SER A 1 595 ? -8.359 -0.176 9.283 1.00 98.62 595 SER A C 1
ATOM 4605 O O . SER A 1 595 ? -8.888 -0.399 10.375 1.00 98.62 595 SER A O 1
ATOM 4607 N N . ALA A 1 596 ? -8.066 -1.165 8.432 1.00 97.69 596 ALA A N 1
ATOM 4608 C CA . ALA A 1 596 ? -8.319 -2.570 8.738 1.00 97.69 596 ALA A CA 1
ATOM 4609 C C . ALA A 1 596 ? -7.475 -3.064 9.929 1.00 97.69 596 ALA A C 1
ATOM 4611 O O . ALA A 1 596 ? -7.991 -3.784 10.791 1.00 97.69 596 ALA A O 1
ATOM 4612 N N . ALA A 1 597 ? -6.213 -2.632 10.029 1.00 98.44 597 ALA A N 1
ATOM 4613 C CA . ALA A 1 597 ? -5.345 -2.938 11.164 1.00 98.44 597 ALA A CA 1
ATOM 4614 C C . ALA A 1 597 ? -5.873 -2.334 12.478 1.00 98.44 597 ALA A C 1
ATOM 4616 O O . ALA A 1 597 ? -5.935 -3.037 13.487 1.00 98.44 597 ALA A O 1
ATOM 4617 N N . HIS A 1 598 ? -6.349 -1.084 12.462 1.00 98.75 598 HIS A N 1
ATOM 4618 C CA . HIS A 1 598 ? -6.991 -0.437 13.617 1.00 98.75 598 HIS A CA 1
ATOM 4619 C C . HIS A 1 598 ? -8.207 -1.220 14.119 1.00 98.75 598 HIS A C 1
ATOM 4621 O O . HIS A 1 598 ? -8.340 -1.460 15.318 1.00 98.75 598 HIS A O 1
ATOM 4627 N N . VAL A 1 599 ? -9.057 -1.716 13.213 1.00 98.25 599 VAL A N 1
ATOM 4628 C CA . VAL A 1 599 ? -10.195 -2.585 13.573 1.00 98.25 599 VAL A CA 1
ATOM 4629 C C . VAL A 1 599 ? -9.723 -3.865 14.275 1.00 98.25 599 VAL A C 1
ATOM 4631 O O . VAL A 1 599 ? -10.338 -4.303 15.251 1.00 98.25 599 VAL A O 1
ATOM 4634 N N . LYS A 1 600 ? -8.614 -4.468 13.824 1.00 96.69 600 LYS A N 1
ATOM 4635 C CA . LYS A 1 600 ? -8.027 -5.647 14.484 1.00 96.69 600 LYS A CA 1
ATOM 4636 C C . LYS A 1 600 ? -7.468 -5.328 15.862 1.00 96.69 600 LYS A C 1
ATOM 4638 O O . LYS A 1 600 ? -7.684 -6.110 16.787 1.00 96.69 600 LYS A O 1
ATOM 4643 N N . VAL A 1 601 ? -6.813 -4.183 16.010 1.00 98.12 601 VAL A N 1
ATOM 4644 C CA . VAL A 1 601 ? -6.313 -3.699 17.299 1.00 98.12 601 VAL A CA 1
ATOM 4645 C C . VAL A 1 601 ? -7.460 -3.492 18.291 1.00 98.12 601 VAL A C 1
ATOM 4647 O O . VAL A 1 601 ? -7.390 -4.002 19.408 1.00 98.12 601 VAL A O 1
ATOM 4650 N N . MET A 1 602 ? -8.554 -2.845 17.874 1.00 98.25 602 MET A N 1
ATOM 4651 C CA . MET A 1 602 ? -9.751 -2.670 18.711 1.00 98.25 602 MET A CA 1
ATOM 4652 C C . MET A 1 602 ? -10.314 -4.010 19.205 1.00 98.25 602 MET A C 1
ATOM 4654 O O . MET A 1 602 ? -10.676 -4.144 20.370 1.00 98.25 602 MET A O 1
ATOM 4658 N N . GLN A 1 603 ? -10.355 -5.026 18.337 1.00 95.94 603 GLN A N 1
ATOM 4659 C CA . GLN A 1 603 ? -10.831 -6.376 18.678 1.00 95.94 603 GLN A CA 1
ATOM 4660 C C . GLN A 1 603 ? -9.877 -7.143 19.615 1.00 95.94 603 GLN A C 1
ATOM 4662 O O . GLN A 1 603 ? -10.303 -8.062 20.327 1.00 95.94 603 GLN A O 1
ATOM 4667 N N . ALA A 1 604 ? -8.589 -6.794 19.606 1.00 95.81 604 ALA A N 1
ATOM 4668 C CA . ALA A 1 604 ? -7.560 -7.410 20.439 1.00 95.81 604 ALA A CA 1
ATOM 4669 C C . ALA A 1 604 ? -7.435 -6.756 21.827 1.00 95.81 604 ALA A C 1
ATOM 4671 O O . ALA A 1 604 ? -7.046 -7.433 22.780 1.00 9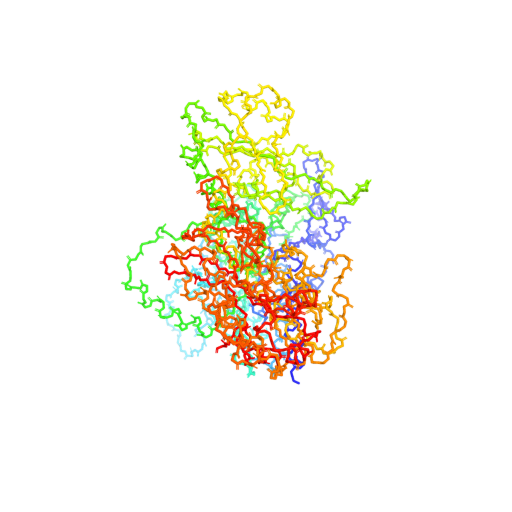5.81 604 ALA A O 1
ATOM 4672 N N . ALA A 1 605 ? -7.790 -5.476 21.960 1.00 96.50 605 ALA A N 1
ATOM 4673 C CA . ALA A 1 605 ? -7.621 -4.702 23.186 1.00 96.50 605 ALA A CA 1
ATOM 4674 C C . ALA A 1 605 ? -8.506 -5.203 24.340 1.00 96.50 605 ALA A C 1
ATOM 4676 O O . ALA A 1 605 ? -9.732 -5.068 24.332 1.00 96.50 605 ALA A O 1
ATOM 4677 N N . LYS A 1 606 ? -7.868 -5.781 25.364 1.00 95.38 606 LYS A N 1
ATOM 4678 C CA . LYS A 1 606 ? -8.515 -6.332 26.564 1.00 95.38 606 LYS A CA 1
ATOM 4679 C C . LYS A 1 606 ? -7.657 -6.061 27.801 1.00 95.38 606 LYS A C 1
ATOM 4681 O O . LYS A 1 606 ? -6.438 -5.949 27.660 1.00 95.38 606 LYS A O 1
ATOM 4686 N N . PRO A 1 607 ? -8.254 -6.014 29.007 1.00 97.19 607 PRO A N 1
ATOM 4687 C CA . PRO A 1 607 ? -7.487 -5.910 30.240 1.00 97.19 607 PRO A CA 1
ATOM 4688 C C . PRO A 1 607 ? -6.404 -6.984 30.318 1.00 97.19 607 PRO A C 1
ATOM 4690 O O . PRO A 1 607 ? -6.647 -8.165 30.054 1.00 97.19 607 PRO A O 1
ATOM 4693 N N . GLY A 1 608 ? -5.209 -6.564 30.706 1.00 97.00 608 GLY A N 1
ATOM 4694 C CA . GLY A 1 608 ? -4.059 -7.428 30.900 1.00 97.00 608 GLY A CA 1
ATOM 4695 C C . GLY A 1 608 ? -3.156 -7.626 29.683 1.00 97.00 608 GLY A C 1
ATOM 4696 O O . GLY A 1 608 ? -2.058 -8.139 29.897 1.00 97.00 608 GLY A O 1
ATOM 4697 N N . VAL A 1 609 ? -3.586 -7.212 28.486 1.00 97.25 609 VAL A N 1
ATOM 4698 C CA . VAL A 1 609 ? -2.753 -7.101 27.271 1.00 97.25 609 VAL A CA 1
ATOM 4699 C C . VAL A 1 609 ? -1.804 -5.909 27.418 1.00 97.25 609 VAL A C 1
ATOM 4701 O O . VAL A 1 609 ? -2.150 -4.930 28.076 1.00 97.25 609 VAL A O 1
ATOM 4704 N N . TYR A 1 610 ? -0.614 -5.967 26.832 1.00 98.50 610 TYR A N 1
ATOM 4705 C CA . TYR A 1 610 ? 0.319 -4.840 26.791 1.00 98.50 610 TYR A CA 1
ATOM 4706 C C . TYR A 1 610 ? 0.163 -3.998 25.521 1.00 98.50 610 TYR A C 1
ATOM 4708 O O . TYR A 1 610 ? -0.217 -4.500 24.465 1.00 98.50 610 TYR A O 1
ATOM 4716 N N . GLU A 1 611 ? 0.507 -2.715 25.607 1.00 98.75 611 GLU A N 1
ATOM 4717 C CA . GLU A 1 611 ? 0.503 -1.791 24.463 1.00 98.75 611 GLU A CA 1
ATOM 4718 C C . GLU A 1 611 ? 1.317 -2.338 23.268 1.00 98.75 611 GLU A C 1
ATOM 4720 O O . GLU A 1 611 ? 0.809 -2.360 22.148 1.00 98.75 611 GLU A O 1
ATOM 4725 N N . TYR A 1 612 ? 2.515 -2.895 23.496 1.00 98.56 612 TYR A N 1
ATOM 4726 C CA . TYR A 1 612 ? 3.349 -3.487 22.438 1.00 98.56 612 TYR A CA 1
ATOM 4727 C C . TYR A 1 612 ? 2.727 -4.731 21.781 1.00 98.56 612 TYR A C 1
ATOM 4729 O O . TYR A 1 612 ? 3.081 -5.079 20.656 1.00 98.56 612 TYR A O 1
ATOM 4737 N N . GLU A 1 613 ? 1.815 -5.443 22.454 1.00 98.62 613 GLU A N 1
ATOM 4738 C CA . GLU A 1 613 ? 1.108 -6.575 21.837 1.00 98.62 613 GLU A CA 1
ATOM 4739 C C . GLU A 1 613 ? 0.093 -6.071 20.805 1.00 98.62 613 GLU A C 1
ATOM 4741 O O . GLU A 1 613 ? -0.102 -6.701 19.762 1.00 98.62 613 GLU A O 1
ATOM 4746 N N . LEU A 1 614 ? -0.519 -4.912 21.070 1.00 98.44 614 LEU A N 1
ATOM 4747 C CA . LEU A 1 614 ? -1.376 -4.226 20.107 1.00 98.44 614 LEU A CA 1
ATOM 4748 C C . LEU A 1 614 ? -0.555 -3.659 18.942 1.00 98.44 614 LEU A C 1
ATOM 4750 O O . LEU A 1 614 ? -0.961 -3.823 17.791 1.00 98.44 614 LEU A O 1
ATOM 4754 N N . GLU A 1 615 ? 0.618 -3.085 19.223 1.00 98.69 615 GLU A N 1
ATOM 4755 C CA . GLU A 1 615 ? 1.578 -2.659 18.196 1.00 98.69 615 GLU A CA 1
ATOM 4756 C C . GLU A 1 615 ? 1.975 -3.825 17.283 1.00 98.69 615 GLU A C 1
ATOM 4758 O O . GLU A 1 615 ? 1.861 -3.733 16.060 1.00 98.69 615 GLU A O 1
ATOM 4763 N N . ALA A 1 616 ? 2.354 -4.967 17.862 1.00 98.44 616 ALA A N 1
ATOM 4764 C CA . ALA A 1 616 ? 2.711 -6.160 17.102 1.00 98.44 616 ALA A CA 1
ATOM 4765 C C . ALA A 1 616 ? 1.546 -6.671 16.235 1.00 98.44 616 ALA A C 1
ATOM 4767 O O . ALA A 1 616 ? 1.759 -7.080 15.091 1.00 98.44 616 ALA A O 1
ATOM 4768 N N . ALA A 1 617 ? 0.311 -6.631 16.749 1.00 97.88 617 ALA A N 1
ATOM 4769 C CA . ALA A 1 617 ? -0.879 -7.007 15.988 1.00 97.88 617 ALA A CA 1
ATOM 4770 C C . ALA A 1 617 ? -1.124 -6.067 14.795 1.00 97.88 617 ALA A C 1
ATOM 4772 O O . ALA A 1 617 ? -1.439 -6.541 13.700 1.00 97.88 617 ALA A O 1
ATOM 4773 N N . PHE A 1 618 ? -0.937 -4.759 14.989 1.00 98.69 618 PHE A N 1
ATOM 4774 C CA . PHE A 1 618 ? -1.049 -3.760 13.929 1.00 98.69 618 PHE A CA 1
ATOM 4775 C C . PHE A 1 618 ? 0.006 -3.979 12.838 1.00 98.69 618 PHE A C 1
ATOM 4777 O O . PHE A 1 618 ? -0.342 -4.157 11.669 1.00 98.69 618 PHE A O 1
ATOM 4784 N N . LEU A 1 619 ? 1.286 -4.047 13.225 1.00 98.38 619 LEU A N 1
ATOM 4785 C CA . LEU A 1 619 ? 2.416 -4.223 12.305 1.00 98.38 619 LEU A CA 1
ATOM 4786 C C . LEU A 1 619 ? 2.312 -5.530 11.507 1.00 98.38 619 LEU A C 1
ATOM 4788 O O . LEU A 1 619 ? 2.548 -5.558 10.298 1.00 98.38 619 LEU A O 1
ATOM 4792 N N . SER A 1 620 ? 1.896 -6.609 12.174 1.00 97.56 620 SER A N 1
ATOM 4793 C CA . SER A 1 620 ? 1.638 -7.897 11.528 1.00 97.56 620 SER A CA 1
ATOM 4794 C C . SER A 1 620 ? 0.547 -7.791 10.460 1.00 97.56 620 SER A C 1
ATOM 4796 O O . SER A 1 620 ? 0.698 -8.348 9.374 1.00 97.56 620 SER A O 1
ATOM 4798 N N . HIS A 1 621 ? -0.528 -7.040 10.724 1.00 97.19 621 HIS A N 1
ATOM 4799 C CA . HIS A 1 621 ? -1.617 -6.867 9.766 1.00 97.19 621 HIS A CA 1
ATOM 4800 C C . HIS A 1 621 ? -1.198 -6.042 8.548 1.00 97.19 621 HIS A C 1
ATOM 4802 O O . HIS A 1 621 ? -1.402 -6.488 7.418 1.00 97.19 621 HIS A O 1
ATOM 4808 N N . ILE A 1 622 ? -0.592 -4.867 8.756 1.00 97.06 622 ILE A N 1
ATOM 4809 C CA . ILE A 1 622 ? -0.238 -3.979 7.638 1.00 97.06 622 ILE A CA 1
ATOM 4810 C C . ILE A 1 622 ? 0.768 -4.642 6.693 1.00 97.06 622 ILE A C 1
ATOM 4812 O O . ILE A 1 622 ? 0.668 -4.484 5.475 1.00 97.06 622 ILE A O 1
ATOM 4816 N N . TYR A 1 623 ? 1.691 -5.449 7.227 1.00 96.62 623 TYR A N 1
ATOM 4817 C CA . TYR A 1 623 ? 2.648 -6.158 6.391 1.00 96.62 623 TYR A CA 1
ATOM 4818 C C . TYR A 1 623 ? 2.045 -7.436 5.799 1.00 96.62 623 TYR A C 1
ATOM 4820 O O . TYR A 1 623 ? 2.162 -7.683 4.599 1.00 96.62 623 TYR A O 1
ATOM 4828 N N . GLY A 1 624 ? 1.371 -8.235 6.628 1.00 93.56 624 GLY A N 1
ATOM 4829 C CA . GLY A 1 624 ? 0.819 -9.531 6.244 1.00 93.56 624 GLY A CA 1
ATOM 4830 C C . GLY A 1 624 ? -0.301 -9.444 5.212 1.00 93.56 624 GLY A C 1
ATOM 4831 O O . GLY A 1 624 ? -0.342 -10.287 4.320 1.00 93.56 624 GLY A O 1
ATOM 4832 N N . GLU A 1 625 ? -1.167 -8.435 5.298 1.00 91.44 625 GLU A N 1
ATOM 4833 C CA . GLU A 1 625 ? -2.324 -8.266 4.407 1.00 91.44 625 GLU A CA 1
ATOM 4834 C C . GLU A 1 625 ? -2.146 -7.109 3.415 1.00 91.44 625 GLU A C 1
ATOM 4836 O O . GLU A 1 625 ? -2.692 -7.163 2.318 1.00 91.44 625 GLU A O 1
ATOM 4841 N N . GLY A 1 626 ? -1.380 -6.073 3.775 1.00 89.25 626 GLY A N 1
ATOM 4842 C CA . GLY A 1 626 ? -1.234 -4.863 2.960 1.00 89.25 626 GLY A CA 1
ATOM 4843 C C . GLY A 1 626 ? 0.058 -4.749 2.149 1.00 89.25 626 GLY A C 1
ATOM 4844 O O . GLY A 1 626 ? 0.174 -3.843 1.323 1.00 89.25 626 GLY A O 1
ATOM 4845 N N . SER A 1 627 ? 1.033 -5.637 2.380 1.00 91.88 627 SER A N 1
ATOM 4846 C CA . SER A 1 627 ? 2.425 -5.518 1.908 1.00 91.88 627 SER A CA 1
ATOM 4847 C C . SER A 1 627 ? 3.112 -4.204 2.326 1.00 91.88 627 SER A C 1
ATOM 4849 O O . SER A 1 627 ? 4.071 -3.764 1.688 1.00 91.88 627 SER A O 1
ATOM 4851 N N . CYS A 1 628 ? 2.665 -3.585 3.422 1.00 94.38 628 CYS A N 1
ATOM 4852 C CA . CYS A 1 628 ? 3.302 -2.411 4.015 1.00 94.38 628 CYS A CA 1
ATOM 4853 C C . CYS A 1 628 ? 4.412 -2.878 4.961 1.00 94.38 628 CYS A C 1
ATOM 4855 O O . CYS A 1 628 ? 4.171 -3.163 6.133 1.00 94.38 628 CYS A O 1
ATOM 4857 N N . ARG A 1 629 ? 5.630 -3.032 4.429 1.00 93.62 629 ARG A N 1
ATOM 4858 C CA . ARG A 1 629 ? 6.778 -3.598 5.165 1.00 93.62 629 ARG A CA 1
ATOM 4859 C C . ARG A 1 629 ? 7.176 -2.775 6.394 1.00 93.62 629 ARG A C 1
ATOM 4861 O O . ARG A 1 629 ? 7.727 -3.339 7.336 1.00 93.62 629 ARG A O 1
ATOM 4868 N N . ILE A 1 630 ? 6.928 -1.467 6.362 1.00 88.81 630 ILE A N 1
ATOM 4869 C CA . ILE A 1 630 ? 7.237 -0.531 7.444 1.00 88.81 630 ILE A CA 1
ATOM 4870 C C . ILE A 1 630 ? 6.014 0.319 7.786 1.00 88.81 630 ILE A C 1
ATOM 4872 O O . ILE A 1 630 ? 5.191 0.625 6.921 1.00 88.81 630 ILE A O 1
ATOM 4876 N N . ALA A 1 631 ? 5.916 0.704 9.057 1.00 96.19 631 ALA A N 1
ATOM 4877 C CA . ALA A 1 631 ? 5.081 1.824 9.466 1.00 96.19 631 ALA A CA 1
ATOM 4878 C C . ALA A 1 631 ? 5.792 3.142 9.096 1.00 96.19 631 ALA A C 1
ATOM 4880 O O . ALA A 1 631 ? 7.028 3.184 9.101 1.00 96.19 631 ALA A O 1
ATOM 4881 N N . PRO A 1 632 ? 5.049 4.214 8.781 1.00 96.88 632 PRO A N 1
ATOM 4882 C CA . PRO A 1 632 ? 5.647 5.462 8.315 1.00 96.88 632 PRO A CA 1
ATOM 4883 C C . PRO A 1 632 ? 6.347 6.256 9.436 1.00 96.88 632 PRO A C 1
ATOM 4885 O O . PRO A 1 632 ? 7.227 7.072 9.161 1.00 96.88 632 PRO A O 1
ATOM 4888 N N . TYR A 1 633 ? 6.010 5.973 10.696 1.00 98.25 633 TYR A N 1
ATOM 4889 C CA . TYR A 1 633 ? 6.616 6.512 11.916 1.00 98.25 633 TYR A CA 1
ATOM 4890 C C . TYR A 1 633 ? 6.568 5.457 13.033 1.00 98.25 633 TYR A C 1
ATOM 4892 O O . TYR A 1 633 ? 6.005 4.377 12.852 1.00 98.25 633 TYR A O 1
ATOM 4900 N N . VAL A 1 634 ? 7.189 5.753 14.182 1.00 97.94 634 VAL A N 1
ATOM 4901 C CA . VAL A 1 634 ? 7.138 4.882 15.368 1.00 97.94 634 VAL A CA 1
ATOM 4902 C C . VAL A 1 634 ? 5.700 4.844 15.896 1.00 97.94 634 VAL A C 1
ATOM 4904 O O . VAL A 1 634 ? 5.226 5.892 16.335 1.00 97.94 634 VAL A O 1
ATOM 4907 N N . PRO A 1 635 ? 5.012 3.688 15.879 1.00 98.25 635 PRO A N 1
ATOM 4908 C CA . PRO A 1 635 ? 3.618 3.621 16.298 1.00 98.25 635 PRO A CA 1
ATOM 4909 C C . PRO A 1 635 ? 3.425 3.952 17.783 1.00 98.25 635 PRO A C 1
ATOM 4911 O O . PRO A 1 635 ? 4.223 3.571 18.645 1.00 98.25 635 PRO A O 1
ATOM 4914 N N . ILE A 1 636 ? 2.323 4.625 18.090 1.00 98.88 636 ILE A N 1
ATOM 4915 C CA . ILE A 1 636 ? 2.035 5.198 19.402 1.00 98.88 636 ILE A CA 1
ATOM 4916 C C . ILE A 1 636 ? 0.838 4.458 20.000 1.00 98.88 636 ILE A C 1
ATOM 4918 O O . ILE A 1 636 ? -0.295 4.604 19.544 1.00 98.88 636 ILE A O 1
ATOM 4922 N N . PHE A 1 637 ? 1.076 3.676 21.052 1.00 98.69 637 PHE A N 1
ATOM 4923 C CA . PHE A 1 637 ? 0.033 2.916 21.742 1.00 98.69 637 PHE A CA 1
ATOM 4924 C C . PHE A 1 637 ? -0.032 3.360 23.201 1.00 98.69 637 PHE A C 1
ATOM 4926 O O . PHE A 1 637 ? 0.592 2.761 24.067 1.00 98.69 637 PHE A O 1
ATOM 4933 N N . GLY A 1 638 ? -0.766 4.440 23.480 1.00 98.56 638 GLY A N 1
ATOM 4934 C CA . GLY A 1 638 ? -0.867 5.029 24.816 1.00 98.56 638 GLY A CA 1
ATOM 4935 C C . GLY A 1 638 ? -2.146 4.623 25.546 1.00 98.56 638 GLY A C 1
ATOM 4936 O O . GLY A 1 638 ? -3.239 5.038 25.169 1.00 98.56 638 GLY A O 1
ATOM 4937 N N . SER A 1 639 ? -2.023 3.860 26.630 1.00 98.25 639 SER A N 1
ATOM 4938 C CA . SER A 1 639 ? -3.128 3.477 27.519 1.00 98.25 639 SER A CA 1
ATOM 4939 C C . SER A 1 639 ? -3.139 4.277 28.830 1.00 98.25 639 SER A C 1
ATOM 4941 O O . SER A 1 639 ? -2.092 4.605 29.400 1.00 98.25 639 SER A O 1
ATOM 4943 N N . GLY A 1 640 ? -4.334 4.605 29.326 1.00 97.38 640 GLY A N 1
ATOM 4944 C CA . GLY A 1 640 ? -4.515 5.410 30.536 1.00 97.38 640 GLY A CA 1
ATOM 4945 C C . GLY A 1 640 ? -3.804 6.761 30.414 1.00 97.38 640 GLY A C 1
ATOM 4946 O O . GLY A 1 640 ? -3.905 7.441 29.393 1.00 97.38 640 GLY A O 1
ATOM 4947 N N . SER A 1 641 ? -3.007 7.132 31.420 1.00 97.25 641 SER A N 1
ATOM 4948 C CA . SER A 1 641 ? -2.246 8.390 31.418 1.00 97.25 641 SER A CA 1
ATOM 4949 C C . SER A 1 641 ? -1.271 8.536 30.243 1.00 97.25 641 SER A C 1
ATOM 4951 O O . SER A 1 641 ? -0.969 9.665 29.860 1.00 97.25 641 SER A O 1
ATOM 4953 N N . ASN A 1 642 ? -0.798 7.433 29.645 1.00 98.50 642 ASN A N 1
ATOM 4954 C CA . ASN A 1 642 ? 0.110 7.491 28.494 1.00 98.50 642 ASN A CA 1
ATOM 4955 C C . ASN A 1 642 ? -0.561 8.113 27.263 1.00 98.50 642 ASN A C 1
ATOM 4957 O O . ASN A 1 642 ? 0.127 8.725 26.454 1.00 98.50 642 ASN A O 1
ATOM 4961 N N . GLY A 1 643 ? -1.895 8.050 27.154 1.00 97.62 643 GLY A N 1
ATOM 4962 C CA . GLY A 1 643 ? -2.642 8.710 26.078 1.00 97.62 643 GLY A CA 1
ATOM 4963 C C . GLY A 1 643 ? -2.531 10.244 26.081 1.00 97.62 643 GLY A C 1
ATOM 4964 O O . GLY A 1 643 ? -2.931 10.883 25.115 1.00 97.62 643 GLY A O 1
ATOM 4965 N N . ALA A 1 644 ? -1.984 10.857 27.141 1.00 98.31 644 ALA A N 1
ATOM 4966 C CA . ALA A 1 644 ? -1.663 12.289 27.186 1.00 98.31 644 ALA A CA 1
ATOM 4967 C C . ALA A 1 644 ? -0.255 12.629 26.650 1.00 98.31 644 ALA A C 1
ATOM 4969 O O . ALA A 1 644 ? 0.079 13.806 26.510 1.00 98.31 644 ALA A O 1
ATOM 4970 N N . ILE A 1 645 ? 0.587 11.628 26.372 1.00 98.38 645 ILE A N 1
ATOM 4971 C CA . ILE A 1 645 ? 1.945 11.815 25.852 1.00 98.38 645 ILE A CA 1
ATOM 4972 C C . ILE A 1 645 ? 1.872 11.748 24.326 1.00 98.38 645 ILE A C 1
ATOM 4974 O O . ILE A 1 645 ? 1.739 10.674 23.749 1.00 98.38 645 ILE A O 1
ATOM 4978 N N . LEU A 1 646 ? 1.957 12.909 23.673 1.00 97.25 646 LEU A N 1
ATOM 4979 C CA . LEU A 1 646 ? 1.631 13.043 22.248 1.00 97.25 646 LEU A CA 1
ATOM 4980 C C . LEU A 1 646 ? 2.444 12.122 21.329 1.00 97.25 646 LEU A C 1
ATOM 4982 O O . LEU A 1 646 ? 1.860 11.516 20.444 1.00 97.25 646 LEU A O 1
ATOM 4986 N N . HIS A 1 647 ? 3.755 12.005 21.565 1.00 97.44 647 HIS A N 1
ATOM 4987 C CA . HIS A 1 647 ? 4.668 11.116 20.834 1.00 97.44 647 HIS A CA 1
ATOM 4988 C C . HIS A 1 647 ? 5.181 9.984 21.743 1.00 97.44 647 HIS A C 1
ATOM 4990 O O . HIS A 1 647 ? 6.389 9.824 21.918 1.00 97.44 647 HIS A O 1
ATOM 4996 N N . TYR A 1 648 ? 4.270 9.255 22.398 1.00 98.62 648 TYR A N 1
ATOM 4997 C CA . TYR A 1 648 ? 4.587 8.021 23.136 1.00 98.62 648 TYR A CA 1
ATOM 4998 C C . TYR A 1 648 ? 5.105 6.912 22.188 1.00 98.62 648 TYR A C 1
ATOM 5000 O O . TYR A 1 648 ? 5.116 7.091 20.977 1.00 98.62 648 TYR A O 1
ATOM 5008 N N . GLY A 1 649 ? 5.601 5.787 22.704 1.00 97.62 649 GLY A N 1
ATOM 5009 C CA . GLY A 1 649 ? 6.061 4.646 21.892 1.00 97.62 649 GLY A CA 1
ATOM 5010 C C . GLY A 1 649 ? 7.527 4.684 21.453 1.00 97.62 649 GLY A C 1
ATOM 5011 O O . GLY A 1 649 ? 8.105 3.653 21.117 1.00 97.62 649 GLY A O 1
ATOM 5012 N N . HIS A 1 650 ? 8.189 5.841 21.529 1.00 97.31 650 HIS A N 1
ATOM 5013 C CA . HIS A 1 650 ? 9.633 5.941 21.292 1.00 97.31 650 HIS A CA 1
ATOM 5014 C C . HIS A 1 650 ? 10.455 5.109 22.297 1.00 97.31 650 HIS A C 1
ATOM 5016 O O . HIS A 1 650 ? 9.974 4.716 23.355 1.00 97.31 650 HIS A O 1
ATOM 5022 N N . ALA A 1 651 ? 11.751 4.911 22.031 1.00 96.38 651 ALA A N 1
ATOM 5023 C CA . ALA A 1 651 ? 12.618 4.036 22.835 1.00 96.38 651 ALA A CA 1
ATOM 5024 C C . ALA A 1 651 ? 12.671 4.354 24.350 1.00 96.38 651 ALA A C 1
ATOM 5026 O O . ALA A 1 651 ? 12.951 3.470 25.155 1.00 96.38 651 ALA A O 1
ATOM 5027 N N . GLY A 1 652 ? 12.407 5.602 24.754 1.00 97.69 652 GLY A N 1
ATOM 5028 C CA . GLY A 1 652 ? 12.347 6.001 26.168 1.00 97.69 652 GLY A CA 1
ATOM 5029 C C . GLY A 1 652 ? 11.010 5.687 26.852 1.00 97.69 652 GLY A C 1
ATOM 5030 O O . GLY A 1 652 ? 10.935 5.717 28.077 1.00 97.69 652 GLY A O 1
ATOM 5031 N N . ALA A 1 653 ? 9.975 5.383 26.072 1.00 97.56 653 ALA A N 1
ATOM 5032 C CA . ALA A 1 653 ? 8.619 5.086 26.514 1.00 97.56 653 ALA A CA 1
ATOM 5033 C C . ALA A 1 653 ? 7.964 4.049 25.562 1.00 97.56 653 ALA A C 1
ATOM 5035 O O . ALA A 1 653 ? 7.021 4.380 24.846 1.00 97.56 653 ALA A O 1
ATOM 5036 N N . PRO A 1 654 ? 8.486 2.807 25.506 1.00 97.81 654 PRO A N 1
ATOM 5037 C CA . PRO A 1 654 ? 8.375 1.928 24.337 1.00 97.81 654 PRO A CA 1
ATOM 5038 C C . PRO A 1 654 ? 7.117 1.044 24.348 1.00 97.81 654 PRO A C 1
ATOM 5040 O O . PRO A 1 654 ? 7.231 -0.180 24.300 1.00 97.81 654 PRO A O 1
ATOM 5043 N N . ASN A 1 655 ? 5.927 1.637 24.487 1.00 98.44 655 ASN A N 1
ATOM 5044 C CA . ASN A 1 655 ? 4.649 0.906 24.461 1.00 98.44 655 ASN A CA 1
ATOM 5045 C C . ASN A 1 655 ? 4.606 -0.275 25.454 1.00 98.44 655 ASN A C 1
ATOM 5047 O O . ASN A 1 655 ? 4.228 -1.394 25.115 1.00 98.44 655 ASN A O 1
ATOM 5051 N N . SER A 1 656 ? 5.060 -0.071 26.692 1.00 98.19 656 SER A N 1
ATOM 5052 C CA . SER A 1 656 ? 5.299 -1.166 27.646 1.00 98.19 656 SER A CA 1
ATOM 5053 C C . SER A 1 656 ? 4.337 -1.213 28.829 1.00 98.19 656 SER A C 1
ATOM 5055 O O . SER A 1 656 ? 4.502 -2.058 29.718 1.00 98.19 656 SER A O 1
ATOM 5057 N N . ARG A 1 657 ? 3.315 -0.347 28.866 1.00 98.44 657 ARG A N 1
ATOM 5058 C CA . ARG A 1 657 ? 2.300 -0.393 29.920 1.00 98.44 657 ARG A CA 1
ATOM 5059 C C . ARG A 1 657 ? 1.291 -1.501 29.624 1.00 98.44 657 ARG A C 1
ATOM 5061 O O . ARG A 1 657 ? 0.934 -1.793 28.484 1.00 98.44 657 ARG A O 1
ATOM 5068 N N . ARG A 1 658 ? 0.840 -2.141 30.698 1.00 98.38 658 ARG A N 1
ATOM 5069 C CA . ARG A 1 658 ? -0.247 -3.115 30.671 1.00 98.38 658 ARG A CA 1
ATOM 5070 C C . ARG A 1 658 ? -1.584 -2.376 30.683 1.00 98.38 658 ARG A C 1
ATOM 5072 O O . ARG A 1 658 ? -1.759 -1.475 31.498 1.00 98.38 658 ARG A O 1
ATOM 5079 N N . LEU A 1 659 ? -2.507 -2.756 29.805 1.00 98.06 659 LEU A N 1
ATOM 5080 C CA . LEU A 1 659 ? -3.856 -2.196 29.748 1.00 98.06 659 LEU A CA 1
ATOM 5081 C C . L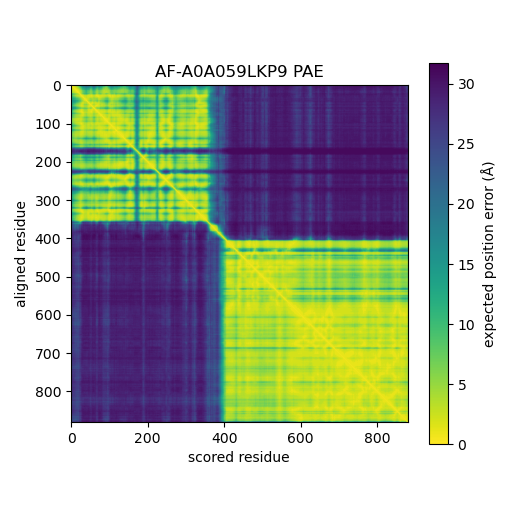EU A 1 659 ? -4.648 -2.622 30.988 1.00 98.06 659 LEU A C 1
ATOM 5083 O O . LEU A 1 659 ? -4.756 -3.819 31.272 1.00 98.06 659 LEU A O 1
ATOM 5087 N N . GLU A 1 660 ? -5.253 -1.659 31.676 1.00 97.31 660 GLU A N 1
ATOM 5088 C CA . GLU A 1 660 ? -6.104 -1.889 32.842 1.00 97.31 660 GLU A CA 1
ATOM 5089 C C . GLU A 1 660 ? -7.575 -1.595 32.508 1.00 97.31 660 GLU A C 1
ATOM 5091 O O . GLU A 1 660 ? -7.896 -0.794 31.628 1.00 97.31 660 GLU A O 1
ATOM 5096 N N . GLU A 1 661 ? -8.496 -2.268 33.200 1.00 95.00 661 GLU A N 1
ATOM 5097 C CA . GLU A 1 661 ? -9.935 -2.030 33.033 1.00 95.00 661 GLU A CA 1
ATOM 5098 C C . GLU A 1 661 ? -10.275 -0.562 33.334 1.00 95.00 661 GLU A C 1
ATOM 5100 O O . GLU A 1 661 ? -9.894 -0.025 34.376 1.00 95.00 661 GLU A O 1
ATOM 5105 N N . GLY A 1 662 ? -11.029 0.077 32.437 1.00 90.50 662 GLY A N 1
ATOM 5106 C CA . GLY A 1 662 ? -11.414 1.482 32.571 1.00 90.50 662 GLY A CA 1
ATOM 5107 C C . GLY A 1 662 ? -10.402 2.489 32.018 1.00 90.50 662 GLY A C 1
ATOM 5108 O O . GLY A 1 662 ? -10.706 3.679 32.029 1.00 90.50 662 GLY A O 1
ATOM 5109 N N . ASP A 1 663 ? -9.253 2.052 31.496 1.00 96.69 663 ASP A N 1
ATOM 5110 C CA . ASP A 1 663 ? -8.367 2.930 30.729 1.00 96.69 663 ASP A CA 1
ATOM 5111 C C . ASP A 1 663 ? -9.011 3.345 29.394 1.00 96.69 663 ASP A C 1
ATOM 5113 O O . ASP A 1 663 ? -9.712 2.564 28.743 1.00 96.69 663 ASP A O 1
ATOM 5117 N N . MET A 1 664 ? -8.691 4.554 28.931 1.00 97.88 664 MET A N 1
ATOM 5118 C CA . MET A 1 664 ? -8.762 4.886 27.507 1.00 97.88 664 MET A CA 1
ATOM 5119 C C . MET A 1 664 ? -7.467 4.457 26.823 1.00 97.88 664 MET A C 1
ATOM 5121 O O . MET A 1 664 ? -6.383 4.627 27.377 1.00 97.88 664 MET A O 1
ATOM 5125 N N . VAL A 1 665 ? -7.579 3.926 25.611 1.00 98.31 665 VAL A N 1
ATOM 5126 C CA . VAL A 1 665 ? -6.446 3.658 24.724 1.00 98.31 665 VAL A CA 1
ATOM 5127 C C . VAL A 1 665 ? -6.487 4.667 23.591 1.00 98.31 665 VAL A C 1
ATOM 5129 O O . VAL A 1 665 ? -7.542 4.886 22.994 1.00 98.31 665 VAL A O 1
ATOM 5132 N N . LEU A 1 666 ? -5.341 5.268 23.303 1.00 98.81 666 LEU A N 1
ATOM 5133 C CA . LEU A 1 666 ? -5.071 6.061 22.117 1.00 98.81 666 LEU A CA 1
ATOM 5134 C C . LEU A 1 666 ? -4.062 5.287 21.277 1.00 98.81 666 LEU A C 1
ATOM 5136 O O . LEU A 1 666 ? -2.942 5.039 21.724 1.00 98.81 666 LEU A O 1
ATOM 5140 N N . VAL A 1 667 ? -4.485 4.888 20.083 1.00 98.81 667 VAL A N 1
ATOM 5141 C CA . VAL A 1 667 ? -3.635 4.220 19.102 1.00 98.81 667 VAL A CA 1
ATOM 5142 C C . VAL A 1 667 ? -3.474 5.141 17.917 1.00 98.81 667 VAL A C 1
ATOM 5144 O O . VAL A 1 667 ? -4.439 5.359 17.192 1.00 98.81 667 VAL A O 1
ATOM 5147 N N . ASP A 1 668 ? -2.268 5.648 17.732 1.00 98.88 668 ASP A N 1
ATOM 5148 C CA . ASP A 1 668 ? -1.858 6.450 16.590 1.00 98.88 668 ASP A CA 1
ATOM 5149 C C . ASP A 1 668 ? -0.818 5.638 15.804 1.00 98.88 668 ASP A C 1
ATOM 5151 O O . ASP A 1 668 ? 0.291 5.362 16.276 1.00 98.88 668 ASP A O 1
ATOM 5155 N N . ALA A 1 669 ? -1.260 5.125 14.656 1.00 98.75 669 ALA A N 1
ATOM 5156 C CA . ALA A 1 669 ? -0.474 4.241 13.812 1.00 98.75 669 ALA A CA 1
ATOM 5157 C C . ALA A 1 669 ? -0.941 4.292 12.348 1.00 98.75 669 ALA A C 1
ATOM 5159 O O . ALA A 1 669 ? -2.136 4.225 12.045 1.00 98.75 669 ALA A O 1
ATOM 5160 N N . GLY A 1 670 ? 0.027 4.307 11.432 1.00 98.31 670 GLY A N 1
ATOM 5161 C CA . GLY A 1 670 ? -0.190 4.343 9.990 1.00 98.31 670 GLY A CA 1
ATOM 5162 C C . GLY A 1 670 ? 0.472 3.187 9.240 1.00 98.31 670 GLY A C 1
ATOM 5163 O O . GLY A 1 670 ? 1.258 2.417 9.795 1.00 98.31 670 GLY A O 1
ATOM 5164 N N . ALA A 1 671 ? 0.179 3.077 7.947 1.00 97.94 671 ALA A N 1
ATOM 5165 C CA . ALA A 1 671 ? 0.831 2.152 7.032 1.00 97.94 671 ALA A CA 1
ATOM 5166 C C . ALA A 1 671 ? 1.574 2.932 5.941 1.00 97.94 671 ALA A C 1
ATOM 5168 O O . ALA A 1 671 ? 1.091 3.956 5.466 1.00 97.94 671 ALA A O 1
ATOM 5169 N N . GLU A 1 672 ? 2.740 2.437 5.524 1.00 97.56 672 GLU A N 1
ATOM 5170 C CA . GLU A 1 672 ? 3.460 2.981 4.374 1.00 97.56 672 GLU A CA 1
ATOM 5171 C C . GLU A 1 672 ? 3.417 1.983 3.218 1.00 97.56 672 GLU A C 1
ATOM 5173 O O . GLU A 1 672 ? 3.991 0.890 3.296 1.00 97.56 672 GLU A O 1
ATOM 5178 N N . TYR A 1 673 ? 2.750 2.366 2.128 1.00 96.50 673 TYR A N 1
ATOM 5179 C CA . TYR A 1 673 ? 2.703 1.566 0.910 1.00 96.50 673 TYR A CA 1
ATOM 5180 C C . TYR A 1 673 ? 3.367 2.313 -0.236 1.00 96.50 673 TYR A C 1
ATOM 5182 O O . TYR A 1 673 ? 2.992 3.437 -0.560 1.00 96.50 673 TYR A O 1
ATOM 5190 N N . TYR A 1 674 ? 4.374 1.685 -0.850 1.00 95.25 674 TYR A N 1
ATOM 5191 C CA . TYR A 1 674 ? 5.149 2.288 -1.936 1.00 95.25 674 TYR A CA 1
ATOM 5192 C C . TYR A 1 674 ? 5.604 3.723 -1.598 1.00 95.25 674 TYR A C 1
ATOM 5194 O O . TYR A 1 674 ? 5.471 4.627 -2.412 1.00 95.25 674 TYR A O 1
ATOM 5202 N N . ARG A 1 675 ? 6.118 3.919 -0.373 1.00 96.25 675 ARG A N 1
ATOM 5203 C CA . ARG A 1 675 ? 6.571 5.203 0.193 1.00 96.25 675 ARG A CA 1
ATOM 5204 C C . ARG A 1 675 ? 5.501 6.258 0.460 1.00 96.25 675 ARG A C 1
ATOM 5206 O O . ARG A 1 675 ? 5.868 7.312 0.953 1.00 96.25 675 ARG A O 1
ATOM 5213 N N . TYR A 1 676 ? 4.226 6.001 0.185 1.00 97.75 676 TYR A N 1
ATOM 5214 C CA . TYR A 1 676 ? 3.138 6.896 0.571 1.00 97.75 676 TYR A CA 1
ATOM 5215 C C . TYR A 1 676 ? 2.569 6.470 1.926 1.00 97.75 676 TYR A C 1
ATOM 5217 O O . TYR A 1 676 ? 2.218 5.303 2.129 1.00 97.75 676 TYR A O 1
ATOM 5225 N N . SER A 1 677 ? 2.507 7.427 2.845 1.00 97.94 677 SER A N 1
ATOM 5226 C CA . SER A 1 677 ? 2.087 7.234 4.229 1.00 97.94 677 SER A CA 1
ATOM 5227 C C . SER A 1 677 ? 0.580 7.409 4.396 1.00 97.94 677 SER A C 1
ATOM 5229 O O . SER A 1 677 ? -0.043 8.234 3.726 1.00 97.94 677 SER A O 1
ATOM 5231 N N . SER A 1 678 ? 0.024 6.671 5.350 1.00 98.44 678 SER A N 1
ATOM 5232 C CA . SER A 1 678 ? -1.224 7.004 6.039 1.00 98.44 678 SER A CA 1
ATOM 5233 C C . SER A 1 678 ? -0.925 7.401 7.487 1.00 98.44 678 SER A C 1
ATOM 5235 O O . SER A 1 678 ? 0.117 7.000 8.018 1.00 98.44 678 SER A O 1
ATOM 5237 N N . ASP A 1 679 ? -1.843 8.108 8.136 1.00 98.81 679 ASP A N 1
ATOM 5238 C CA . ASP A 1 679 ? -1.718 8.533 9.532 1.00 98.81 679 ASP A CA 1
ATOM 5239 C C . ASP A 1 679 ? -3.088 8.495 10.227 1.00 98.81 679 ASP A C 1
ATOM 5241 O O . ASP A 1 679 ? -4.021 9.218 9.890 1.00 98.81 679 ASP A O 1
ATOM 5245 N N . ILE A 1 680 ? -3.284 7.533 11.128 1.00 98.81 680 ILE A N 1
ATOM 5246 C CA . ILE A 1 680 ? -4.612 7.274 11.689 1.00 98.81 680 ILE A CA 1
ATOM 5247 C C . ILE A 1 680 ? -4.503 7.100 13.192 1.00 98.81 680 ILE A C 1
ATOM 5249 O O . ILE A 1 680 ? -3.906 6.142 13.686 1.00 98.81 680 ILE A O 1
ATOM 5253 N N . THR A 1 681 ? -5.237 7.947 13.905 1.00 98.94 681 THR A N 1
ATOM 5254 C CA . THR A 1 681 ? -5.467 7.817 15.339 1.00 98.94 681 THR A CA 1
ATOM 5255 C C . THR A 1 681 ? -6.887 7.343 15.643 1.00 98.94 681 THR A C 1
ATOM 5257 O O . THR A 1 681 ? -7.887 7.935 15.210 1.00 98.94 681 THR A O 1
ATOM 5260 N N . CYS A 1 682 ? -6.986 6.281 16.442 1.00 98.81 682 CYS A N 1
ATOM 5261 C CA . CYS A 1 682 ? -8.219 5.760 17.014 1.00 98.81 682 CYS A CA 1
ATOM 5262 C C . CYS A 1 682 ? -8.143 5.717 18.544 1.00 98.81 682 CYS A C 1
ATOM 5264 O O . CYS A 1 682 ? -7.180 5.215 19.120 1.00 98.81 682 CYS A O 1
ATOM 5266 N N . CYS A 1 683 ? -9.215 6.158 19.206 1.00 98.75 683 CYS A N 1
ATOM 5267 C CA . CYS A 1 683 ? -9.362 6.052 20.655 1.00 98.75 683 CYS A CA 1
ATOM 5268 C C . CYS A 1 683 ? -10.542 5.172 21.048 1.00 98.75 683 CYS A C 1
ATOM 5270 O O . CYS A 1 683 ? -11.619 5.271 20.459 1.00 98.75 683 CYS A O 1
ATOM 5272 N N . PHE A 1 684 ? -10.356 4.341 22.070 1.00 98.56 684 PHE A N 1
ATOM 5273 C CA . PHE A 1 684 ? -11.379 3.410 22.541 1.00 98.56 684 PHE A CA 1
ATOM 5274 C C . PHE A 1 684 ? -11.100 2.937 23.980 1.00 98.56 684 PHE A C 1
ATOM 5276 O O . PHE A 1 684 ? -9.957 2.984 24.433 1.00 98.56 684 PHE A O 1
ATOM 5283 N N . PRO A 1 685 ? -12.125 2.504 24.734 1.00 97.81 685 PRO A N 1
ATOM 5284 C CA . PRO A 1 685 ? -11.974 2.091 26.125 1.00 97.81 685 PRO A CA 1
ATOM 5285 C C . PRO A 1 685 ? -11.498 0.640 26.245 1.00 97.81 685 PRO A C 1
ATOM 5287 O O . PRO A 1 685 ? -12.040 -0.258 25.596 1.00 97.81 685 PRO A O 1
ATOM 5290 N N . VAL A 1 686 ? -10.557 0.373 27.149 1.00 95.31 686 VAL A N 1
ATOM 5291 C CA . VAL A 1 686 ? -10.215 -1.001 27.542 1.00 95.31 686 VAL A CA 1
ATOM 5292 C C . VAL A 1 686 ? -11.453 -1.664 28.152 1.00 95.31 686 VAL A C 1
ATOM 5294 O O . VAL A 1 686 ? -12.102 -1.090 29.023 1.00 95.31 686 VAL A O 1
ATOM 5297 N N . GLY A 1 687 ? -11.803 -2.859 27.668 1.00 82.81 687 GLY A N 1
ATOM 5298 C CA . GLY A 1 687 ? -13.023 -3.574 28.074 1.00 82.81 687 GLY A CA 1
ATOM 5299 C C . GLY A 1 687 ? -14.227 -3.350 27.146 1.00 82.81 687 GLY A C 1
ATOM 5300 O O . GLY A 1 687 ? -15.246 -4.028 27.285 1.00 82.81 687 GLY A O 1
ATOM 5301 N N . GLY A 1 688 ? -14.107 -2.462 26.149 1.00 91.31 688 GLY A N 1
ATOM 5302 C CA . GLY A 1 688 ? -15.057 -2.362 25.036 1.00 91.31 688 GLY A CA 1
ATOM 5303 C C . GLY A 1 688 ? -16.338 -1.579 25.314 1.00 91.31 688 GLY A C 1
ATOM 5304 O O . GLY A 1 688 ? -17.276 -1.674 24.527 1.00 91.31 688 GLY A O 1
ATOM 5305 N N . ARG A 1 689 ? -16.408 -0.825 26.421 1.00 95.94 689 ARG A N 1
ATOM 5306 C CA . ARG A 1 689 ? -17.551 0.042 26.753 1.00 95.94 689 ARG A CA 1
ATOM 5307 C C . ARG A 1 689 ? -17.107 1.411 27.235 1.00 95.94 689 ARG A C 1
ATOM 5309 O O . ARG A 1 689 ? -16.262 1.526 28.123 1.00 95.94 689 ARG A O 1
ATOM 5316 N N . PHE A 1 690 ? -17.707 2.459 26.687 1.00 98.38 690 PHE A N 1
ATOM 5317 C CA . PHE A 1 690 ? -17.417 3.818 27.119 1.00 98.38 690 PHE A CA 1
ATOM 5318 C C . PHE A 1 690 ? -18.146 4.116 28.432 1.00 98.38 690 PHE A C 1
ATOM 5320 O O . PHE A 1 690 ? -19.369 3.989 28.525 1.00 98.38 690 PHE A O 1
ATOM 5327 N N . SER A 1 691 ? -17.402 4.574 29.440 1.00 97.25 691 SER A N 1
ATOM 5328 C CA . SER A 1 691 ? -17.989 5.201 30.626 1.00 97.25 691 SER A CA 1
ATOM 5329 C C . SER A 1 691 ? -18.541 6.586 30.277 1.00 97.25 691 SER A C 1
ATOM 5331 O O . SER A 1 691 ? -18.151 7.177 29.267 1.00 97.25 691 SER A O 1
ATOM 5333 N N . ASP A 1 692 ? -19.395 7.156 31.128 1.00 96.81 692 ASP A N 1
ATOM 5334 C CA . ASP A 1 692 ? -19.889 8.528 30.929 1.00 96.81 692 ASP A CA 1
ATOM 5335 C C . ASP A 1 692 ? -18.733 9.537 30.864 1.00 96.81 692 ASP A C 1
ATOM 5337 O O . ASP A 1 692 ? -18.733 10.443 30.031 1.00 96.81 692 ASP A O 1
ATOM 5341 N N . LYS A 1 693 ? -17.688 9.313 31.670 1.00 95.44 693 LYS A N 1
ATOM 5342 C CA . LYS A 1 693 ? -16.451 10.100 31.651 1.00 95.44 693 LYS A CA 1
ATOM 5343 C C . LYS A 1 693 ? -15.717 9.985 30.308 1.00 95.44 693 LYS A C 1
ATOM 5345 O O . LYS A 1 693 ? -15.250 10.994 29.787 1.00 95.44 693 LYS A O 1
ATOM 5350 N N . HIS A 1 694 ? -15.638 8.785 29.722 1.00 98.19 694 HIS A N 1
ATOM 5351 C CA . HIS A 1 694 ? -15.055 8.596 28.387 1.00 98.19 694 HIS A CA 1
ATOM 5352 C C . HIS A 1 694 ? -15.864 9.343 27.320 1.00 98.19 694 HIS A C 1
ATOM 5354 O O . HIS A 1 694 ? -15.285 10.048 26.497 1.00 98.19 694 HIS A O 1
ATOM 5360 N N . LYS A 1 695 ? -17.200 9.233 27.364 1.00 98.50 695 LYS A N 1
ATOM 5361 C CA . LYS A 1 695 ? -18.101 9.846 26.374 1.00 98.50 695 LYS A CA 1
ATOM 5362 C C . LYS A 1 695 ? -18.001 11.366 26.344 1.00 98.50 695 LYS A C 1
ATOM 5364 O O . LYS A 1 695 ? -18.061 11.928 25.257 1.00 98.50 695 LYS A O 1
ATOM 5369 N N . VAL A 1 696 ? -17.821 12.022 27.495 1.00 98.31 696 VAL A N 1
ATOM 5370 C CA . VAL A 1 696 ? -17.650 13.487 27.564 1.00 98.31 696 VAL A CA 1
ATOM 5371 C C . VAL A 1 696 ? -16.498 13.950 26.670 1.00 98.31 696 VAL A C 1
ATOM 5373 O O . VAL A 1 696 ? -16.688 14.813 25.818 1.00 98.31 696 VAL A O 1
ATOM 5376 N N . VAL A 1 697 ? -15.318 13.347 26.826 1.00 98.69 697 VAL A N 1
ATOM 5377 C CA . VAL A 1 697 ? -14.113 13.763 26.090 1.00 98.69 697 VAL A CA 1
ATOM 5378 C C . VAL A 1 697 ? -14.150 13.248 24.655 1.00 98.69 697 VAL A C 1
ATOM 5380 O O . VAL A 1 697 ? -13.881 14.000 23.722 1.00 98.69 697 VAL A O 1
ATOM 5383 N N . TYR A 1 698 ? -14.540 11.985 24.462 1.00 98.88 698 TYR A N 1
ATOM 5384 C CA . TYR A 1 698 ? -14.586 11.369 23.139 1.00 98.88 698 TYR A CA 1
ATOM 5385 C C . TYR A 1 698 ? -15.539 12.102 22.193 1.00 98.88 698 TYR A C 1
ATOM 5387 O O . TYR A 1 698 ? -15.158 12.449 21.077 1.00 98.88 698 TYR A O 1
ATOM 5395 N N . ASN A 1 699 ? -16.753 12.416 22.655 1.00 98.81 699 ASN A N 1
ATOM 5396 C CA . ASN A 1 699 ? -17.732 13.115 21.828 1.00 98.81 699 ASN A CA 1
ATOM 5397 C C . ASN A 1 699 ? -17.358 14.582 21.582 1.00 98.81 699 ASN A C 1
ATOM 5399 O O . ASN A 1 699 ? -17.703 15.107 20.526 1.00 98.81 699 ASN A O 1
ATOM 5403 N N . ALA A 1 700 ? -16.635 15.235 22.501 1.00 98.81 700 ALA A N 1
ATOM 5404 C CA . ALA A 1 700 ? -16.102 16.579 22.267 1.00 98.81 700 ALA A CA 1
ATOM 5405 C C . ALA A 1 700 ? -15.109 16.588 21.092 1.00 98.81 700 ALA A C 1
ATOM 5407 O O . ALA A 1 700 ? -15.226 17.417 20.187 1.00 98.81 700 ALA A O 1
ATOM 5408 N N . VAL A 1 701 ? -14.179 15.627 21.069 1.00 98.94 701 VAL A N 1
ATOM 5409 C CA . VAL A 1 701 ? -13.197 15.479 19.983 1.00 98.94 701 VAL A CA 1
ATOM 5410 C C . VAL A 1 701 ? -13.872 15.044 18.678 1.00 98.94 701 VAL A C 1
ATOM 5412 O O . VAL A 1 701 ? -13.592 15.611 17.622 1.00 98.94 701 VAL A O 1
ATOM 5415 N N . LEU A 1 702 ? -14.823 14.105 18.738 1.00 98.88 702 LEU A N 1
ATOM 5416 C CA . LEU A 1 702 ? -15.590 13.665 17.568 1.00 98.88 702 LEU A CA 1
ATOM 5417 C C . LEU A 1 702 ? -16.399 14.814 16.950 1.00 98.88 702 LEU A C 1
ATOM 5419 O O . LEU A 1 702 ? -16.451 14.947 15.726 1.00 98.88 702 LEU A O 1
ATOM 5423 N N . ALA A 1 703 ? -17.006 15.668 17.779 1.00 98.88 703 ALA A N 1
ATOM 5424 C CA . ALA A 1 703 ? -17.714 16.857 17.316 1.00 98.88 703 ALA A CA 1
ATOM 5425 C C . ALA A 1 703 ? -16.763 17.859 16.647 1.00 98.88 703 ALA A C 1
ATOM 5427 O O . ALA A 1 703 ? -17.104 18.410 15.601 1.00 98.88 703 ALA A O 1
ATOM 5428 N N . ALA A 1 704 ? -15.568 18.066 17.207 1.00 98.88 704 ALA A N 1
ATOM 5429 C CA . ALA A 1 704 ? -14.556 18.936 16.615 1.00 98.88 704 ALA A CA 1
ATOM 5430 C C . ALA A 1 704 ? -14.050 18.409 15.264 1.00 98.88 704 ALA A C 1
ATOM 5432 O O . ALA A 1 704 ? -14.013 19.174 14.301 1.00 98.88 704 ALA A O 1
ATOM 5433 N N . SER A 1 705 ? -13.756 17.107 15.163 1.00 98.75 705 SER A N 1
ATOM 5434 C CA . SER A 1 705 ? -13.364 16.454 13.903 1.00 98.75 705 SER A CA 1
ATOM 5435 C C . SER A 1 705 ? -14.449 16.633 12.836 1.00 98.75 705 SER A C 1
ATOM 5437 O O . SER A 1 705 ? -14.188 17.180 11.764 1.00 98.75 705 SER A O 1
ATOM 5439 N N . ARG A 1 706 ? -15.708 16.308 13.162 1.00 98.69 706 ARG A N 1
ATOM 5440 C CA . ARG A 1 706 ? -16.851 16.478 12.248 1.00 98.69 706 ARG A CA 1
ATOM 5441 C C . ARG A 1 706 ? -17.076 17.932 11.832 1.00 98.69 706 ARG A C 1
ATOM 5443 O O . ARG A 1 706 ? -17.404 18.178 10.674 1.00 98.69 706 ARG A O 1
ATOM 5450 N N . ALA A 1 707 ? -16.903 18.886 12.748 1.00 98.81 707 ALA A N 1
ATOM 5451 C CA . ALA A 1 707 ? -17.036 20.308 12.442 1.00 98.81 707 ALA A CA 1
ATOM 5452 C C . ALA A 1 707 ? -15.973 20.771 11.435 1.00 98.81 707 ALA A C 1
ATOM 5454 O O . ALA A 1 707 ? -16.308 21.484 10.490 1.00 98.81 707 ALA A O 1
ATOM 5455 N N . VAL A 1 708 ? -14.720 20.332 11.599 1.00 98.81 708 VAL A N 1
ATOM 5456 C CA . VAL A 1 708 ? -13.641 20.634 10.649 1.00 98.81 708 VAL A CA 1
ATOM 5457 C C . VAL A 1 708 ? -13.898 19.969 9.301 1.00 98.81 708 VAL A C 1
ATOM 5459 O O . VAL A 1 708 ? -13.882 20.663 8.289 1.00 98.81 708 VAL A O 1
ATOM 5462 N N . LEU A 1 709 ? -14.199 18.667 9.272 1.00 98.50 709 LEU A N 1
ATOM 5463 C CA . LEU A 1 709 ? -14.481 17.934 8.029 1.00 98.50 709 LEU A CA 1
ATOM 5464 C C . LEU A 1 709 ? -15.636 18.562 7.232 1.00 98.50 709 LEU A C 1
ATOM 5466 O O . LEU A 1 709 ? -15.596 18.593 6.006 1.00 98.50 709 LEU A O 1
ATOM 5470 N N . ALA A 1 710 ? -16.649 19.097 7.919 1.00 98.25 710 ALA A N 1
ATOM 5471 C CA . ALA A 1 710 ? -17.783 19.761 7.281 1.00 98.25 710 ALA A CA 1
ATOM 5472 C C . ALA A 1 710 ? -17.475 21.186 6.779 1.00 98.25 710 ALA A C 1
ATOM 5474 O O . ALA A 1 710 ? -18.131 21.650 5.846 1.00 98.25 710 ALA A O 1
ATOM 5475 N N . ALA A 1 711 ? -16.534 21.897 7.408 1.00 98.44 711 ALA A N 1
ATOM 5476 C CA . ALA A 1 711 ? -16.239 23.303 7.113 1.00 98.44 711 ALA A CA 1
ATOM 5477 C C . ALA A 1 711 ? -15.016 23.505 6.202 1.00 98.44 711 ALA A C 1
ATOM 5479 O O . ALA A 1 711 ? -14.914 24.528 5.520 1.00 98.44 711 ALA A O 1
ATOM 5480 N N . ALA A 1 712 ? -14.071 22.566 6.205 1.00 98.12 712 ALA A N 1
ATOM 5481 C CA . ALA A 1 712 ? -12.831 22.669 5.453 1.00 98.12 712 ALA A CA 1
ATOM 5482 C C . ALA A 1 712 ? -13.041 22.356 3.962 1.00 98.12 712 ALA A C 1
ATOM 5484 O O . ALA A 1 712 ? -13.697 21.387 3.578 1.00 98.12 712 ALA A O 1
ATOM 5485 N N . GLY A 1 713 ? -12.433 23.171 3.104 1.00 97.19 713 GLY A N 1
ATOM 5486 C CA . GLY A 1 713 ? -12.432 22.995 1.658 1.00 97.19 713 GLY A CA 1
ATOM 5487 C C . GLY A 1 713 ? -11.532 24.024 0.977 1.00 97.19 713 GLY A C 1
ATOM 5488 O O . GLY A 1 713 ? -10.852 24.789 1.667 1.00 97.19 713 GLY A O 1
ATOM 5489 N N . PRO A 1 714 ? -11.517 24.071 -0.365 1.00 98.25 714 PRO A N 1
ATOM 5490 C CA . PRO A 1 714 ? -10.750 25.069 -1.099 1.00 98.25 714 PRO A CA 1
ATOM 5491 C C . PRO A 1 714 ? -11.074 26.497 -0.631 1.00 98.25 714 PRO A C 1
ATOM 5493 O O . PRO A 1 714 ? -12.238 26.894 -0.589 1.00 98.25 714 PRO A O 1
ATOM 5496 N N . GLY A 1 715 ? -10.045 27.271 -0.285 1.00 97.94 715 GLY A N 1
ATOM 5497 C CA . GLY A 1 715 ? -10.170 28.639 0.225 1.00 97.94 715 GLY A CA 1
ATOM 5498 C C . GLY A 1 715 ? -10.219 28.769 1.753 1.00 97.94 715 GLY A C 1
ATOM 5499 O O . GLY A 1 715 ? -10.066 29.882 2.257 1.00 97.94 715 GLY A O 1
ATOM 5500 N N . SER A 1 716 ? -10.371 27.675 2.505 1.00 98.38 716 SER A N 1
ATOM 5501 C CA . SER A 1 716 ? -10.323 27.713 3.974 1.00 98.38 716 SER A CA 1
ATOM 5502 C C . SER A 1 716 ? -8.890 27.926 4.468 1.00 98.38 716 SER A C 1
ATOM 5504 O O . SER A 1 716 ? -7.982 27.207 4.057 1.00 98.38 716 SER A O 1
ATOM 5506 N N . ALA A 1 717 ? -8.659 28.870 5.382 1.00 98.38 717 ALA A N 1
ATOM 5507 C CA . ALA A 1 717 ? -7.364 29.001 6.046 1.00 98.38 717 ALA A CA 1
ATOM 5508 C C . ALA A 1 717 ? -7.213 27.920 7.128 1.00 98.38 717 ALA A C 1
ATOM 5510 O O . ALA A 1 717 ? -8.067 27.791 8.007 1.00 98.38 717 ALA A O 1
ATOM 5511 N N . TRP A 1 718 ? -6.123 27.147 7.097 1.00 98.75 718 TRP A N 1
ATOM 5512 C CA . TRP A 1 718 ? -5.914 26.060 8.061 1.00 98.75 718 TRP A CA 1
ATOM 5513 C C . TRP A 1 718 ? -5.899 26.510 9.537 1.00 98.75 718 TRP A C 1
ATOM 5515 O O . TRP A 1 718 ? -6.501 25.825 10.369 1.00 98.75 718 TRP A O 1
ATOM 5525 N N . PRO A 1 719 ? -5.325 27.680 9.897 1.00 98.69 719 PRO A N 1
ATOM 5526 C CA . PRO A 1 719 ? -5.429 28.207 11.258 1.00 98.69 719 PRO A CA 1
ATOM 5527 C C . PRO A 1 719 ? -6.873 28.435 11.730 1.00 98.69 719 PRO A C 1
ATOM 5529 O O . PRO A 1 719 ? -7.170 28.196 12.898 1.00 98.69 719 PRO A O 1
ATOM 5532 N N . ASP A 1 720 ? -7.789 28.823 10.839 1.00 98.69 720 ASP A N 1
ATOM 5533 C CA . ASP A 1 720 ? -9.198 29.026 11.202 1.00 98.69 720 ASP A CA 1
ATOM 5534 C C . ASP A 1 720 ? -9.886 27.697 11.527 1.00 98.69 720 ASP A C 1
ATOM 5536 O O . ASP A 1 720 ? -10.722 27.632 12.430 1.00 98.69 720 ASP A O 1
ATOM 5540 N N . MET A 1 721 ? -9.504 26.613 10.843 1.00 98.81 721 MET A N 1
ATOM 5541 C CA . MET A 1 721 ? -9.997 25.268 11.156 1.00 98.81 721 MET A CA 1
ATOM 5542 C C . MET A 1 721 ? -9.506 24.805 12.530 1.00 98.81 721 MET A C 1
ATOM 5544 O O . MET A 1 721 ? -10.278 24.218 13.287 1.00 98.81 721 MET A O 1
ATOM 5548 N N . HIS A 1 722 ? -8.262 25.130 12.901 1.00 98.81 722 HIS A N 1
ATOM 5549 C CA . HIS A 1 722 ? -7.747 24.860 14.247 1.00 98.81 722 HIS A CA 1
ATOM 5550 C C . HIS A 1 722 ? -8.569 25.583 15.321 1.00 98.81 722 HIS A C 1
ATOM 5552 O O . HIS A 1 722 ? -8.999 24.964 16.293 1.00 98.81 722 HIS A O 1
ATOM 5558 N N . LEU A 1 723 ? -8.869 26.868 15.109 1.00 98.75 723 LEU A N 1
ATOM 5559 C CA . LEU A 1 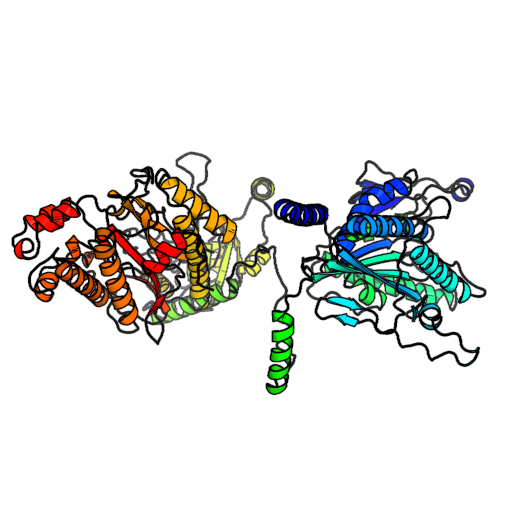723 ? -9.719 27.646 16.014 1.00 98.75 723 LEU A CA 1
ATOM 5560 C C . LEU A 1 723 ? -11.160 27.117 16.076 1.00 98.75 723 LEU A C 1
ATOM 5562 O O . LEU A 1 723 ? -11.784 27.158 17.139 1.00 98.75 723 LEU A O 1
ATOM 5566 N N . LEU A 1 724 ? -11.695 26.611 14.961 1.00 98.88 724 LEU A N 1
ATOM 5567 C CA . LEU A 1 724 ? -13.003 25.957 14.916 1.00 98.88 724 LEU A CA 1
ATOM 5568 C C . LEU A 1 724 ? -13.020 24.686 15.774 1.00 98.88 724 LEU A C 1
ATOM 5570 O O . LEU A 1 724 ? -13.945 24.506 16.567 1.00 98.88 724 LEU A O 1
ATOM 5574 N N . ALA A 1 725 ? -12.002 23.831 15.650 1.00 98.81 725 ALA A N 1
ATOM 5575 C CA . ALA A 1 725 ? -11.878 22.624 16.463 1.00 98.81 725 ALA A CA 1
ATOM 5576 C C . ALA A 1 725 ? -11.796 22.959 17.960 1.00 98.81 725 ALA A C 1
ATOM 5578 O O . ALA A 1 725 ? -12.578 22.427 18.751 1.00 98.81 725 ALA A O 1
ATOM 5579 N N . GLU A 1 726 ? -10.920 23.897 18.341 1.00 98.56 726 GLU A N 1
ATOM 5580 C CA . GLU A 1 726 ? -10.790 24.356 19.729 1.00 98.56 726 GLU A CA 1
ATOM 5581 C C . GLU A 1 726 ? -12.113 24.901 20.274 1.00 98.56 726 GLU A C 1
ATOM 5583 O O . GLU A 1 726 ? -12.544 24.508 21.356 1.00 98.56 726 GLU A O 1
ATOM 5588 N N . ARG A 1 727 ? -12.793 25.775 19.523 1.00 98.81 727 ARG A N 1
ATOM 5589 C CA . ARG A 1 727 ? -14.091 26.340 19.913 1.00 98.81 727 ARG A CA 1
ATOM 5590 C C . ARG A 1 727 ? -15.130 25.252 20.163 1.00 98.81 727 ARG A C 1
ATOM 5592 O O . ARG A 1 727 ? -15.830 25.306 21.175 1.00 98.81 727 ARG A O 1
ATOM 5599 N N . THR A 1 728 ? -15.238 24.285 19.253 1.00 98.88 728 THR A N 1
ATOM 5600 C CA . THR A 1 728 ? -16.189 23.174 19.376 1.00 98.88 728 THR A CA 1
ATOM 5601 C C . THR A 1 728 ? -15.892 22.333 20.615 1.00 98.88 728 THR A C 1
ATOM 5603 O O . THR A 1 728 ? -16.809 22.046 21.387 1.00 98.88 728 THR A O 1
ATOM 5606 N N . MET A 1 729 ? -14.619 22.007 20.869 1.00 98.62 729 MET A N 1
ATOM 5607 C CA . MET A 1 729 ? -14.230 21.263 22.072 1.00 98.62 729 MET A CA 1
ATOM 5608 C C . MET A 1 729 ? -14.494 22.054 23.354 1.00 98.62 729 MET A C 1
ATOM 5610 O O . MET A 1 729 ? -15.090 21.518 24.283 1.00 98.62 729 MET A O 1
ATOM 5614 N N . LEU A 1 730 ? -14.110 23.332 23.409 1.00 98.81 730 LEU A N 1
ATOM 5615 C CA . LEU A 1 730 ? -14.346 24.188 24.576 1.00 98.81 730 LEU A CA 1
ATOM 5616 C C . LEU A 1 730 ? -15.843 24.320 24.888 1.00 98.81 730 LEU A C 1
ATOM 5618 O O . LEU A 1 730 ? -16.225 24.292 26.057 1.00 98.81 730 LEU A O 1
ATOM 5622 N N . SER A 1 731 ? -16.695 24.402 23.861 1.00 98.81 731 SER A N 1
ATOM 5623 C CA . SER A 1 731 ? -18.150 24.386 24.041 1.00 98.81 731 SER A CA 1
ATOM 5624 C C . SER A 1 731 ? -18.621 23.077 24.674 1.00 98.81 731 SER A C 1
ATOM 5626 O O . SER A 1 731 ? -19.340 23.108 25.668 1.00 98.81 731 SER A O 1
ATOM 5628 N N . ALA A 1 732 ? -18.168 21.929 24.165 1.00 98.56 732 ALA A N 1
ATOM 5629 C CA . ALA A 1 732 ? -18.548 20.628 24.714 1.00 98.56 732 ALA A CA 1
ATOM 5630 C C . ALA A 1 732 ? -18.054 20.426 26.163 1.00 98.56 732 ALA A C 1
ATOM 5632 O O . ALA A 1 732 ? -18.793 19.919 27.008 1.00 98.56 732 ALA A O 1
ATOM 5633 N N . LEU A 1 733 ? -16.833 20.873 26.482 1.00 98.56 733 LEU A N 1
ATOM 5634 C CA . LEU A 1 733 ? -16.282 20.828 27.844 1.00 98.56 733 LEU A CA 1
ATOM 5635 C C . LEU A 1 733 ? -17.009 21.790 28.803 1.00 98.56 733 LEU A C 1
ATOM 5637 O O . LEU A 1 733 ? -17.157 21.496 29.994 1.00 98.56 733 LEU A O 1
ATOM 5641 N N . LYS A 1 734 ? -17.492 22.936 28.307 1.00 98.69 734 LYS A N 1
ATOM 5642 C CA . LYS A 1 734 ? -18.382 23.831 29.063 1.00 98.69 734 LYS A CA 1
ATOM 5643 C C . LYS A 1 734 ? -19.714 23.145 29.359 1.00 98.69 734 LYS A C 1
ATOM 5645 O O . LYS A 1 734 ? -20.143 23.137 30.511 1.00 98.69 734 LYS A O 1
ATOM 5650 N N . ASP A 1 735 ? -20.332 22.524 28.358 1.00 98.38 735 ASP A N 1
ATOM 5651 C CA . ASP A 1 735 ? -21.628 21.852 28.506 1.00 98.38 735 ASP A CA 1
ATOM 5652 C C . ASP A 1 735 ? -21.563 20.655 29.473 1.00 98.38 735 ASP A C 1
ATOM 5654 O O . ASP A 1 735 ? -22.533 20.364 30.173 1.00 98.38 735 ASP A O 1
ATOM 5658 N N . SER A 1 736 ? -20.401 20.001 29.597 1.00 97.75 736 SER A N 1
ATOM 5659 C CA . SER A 1 736 ? -20.164 18.944 30.593 1.00 97.75 736 SER A CA 1
ATOM 5660 C C . SER A 1 736 ? -19.829 19.461 32.003 1.00 97.75 736 SER A C 1
ATOM 5662 O O . SER A 1 736 ? -19.594 18.663 32.919 1.00 97.75 736 SER A O 1
ATOM 5664 N N . GLY A 1 737 ? -19.734 20.782 32.180 1.00 98.06 737 GLY A N 1
ATOM 5665 C CA . GLY A 1 737 ? -19.382 21.442 33.438 1.00 98.06 737 GLY A CA 1
ATOM 5666 C C . GLY A 1 737 ? -17.896 21.394 33.810 1.00 98.06 737 GLY A C 1
ATOM 5667 O O . GLY A 1 737 ? -17.565 21.668 34.960 1.00 98.06 737 GLY A O 1
ATOM 5668 N N . LEU A 1 738 ? -16.997 21.032 32.884 1.00 98.12 738 LEU A N 1
ATOM 5669 C CA . LEU A 1 738 ? -15.543 21.118 33.113 1.00 98.12 738 LEU A CA 1
ATOM 5670 C C . LEU A 1 738 ? -15.042 22.562 33.005 1.00 98.12 738 LEU A C 1
ATOM 5672 O O . LEU A 1 738 ? -14.083 22.938 33.683 1.00 98.12 738 LEU A O 1
ATOM 5676 N N . LEU A 1 739 ? -15.716 23.359 32.174 1.00 98.75 739 LEU A N 1
ATOM 5677 C CA . LEU A 1 739 ? -15.449 24.777 31.961 1.00 98.75 739 LEU A CA 1
ATOM 5678 C C . LEU A 1 739 ? -16.684 25.630 32.286 1.00 98.75 739 LEU A C 1
ATOM 5680 O O . LEU A 1 739 ? -17.813 25.142 32.312 1.00 98.75 739 LEU A O 1
ATOM 5684 N N . ARG A 1 740 ? -16.477 26.931 32.503 1.00 98.38 740 ARG A N 1
ATOM 5685 C CA . ARG A 1 740 ? -17.531 27.932 32.746 1.00 98.38 740 ARG A CA 1
ATOM 5686 C C . ARG A 1 740 ? -17.181 29.274 32.107 1.00 98.38 740 ARG A C 1
ATOM 5688 O O . ARG A 1 740 ? -16.013 29.569 31.907 1.00 98.38 740 ARG A O 1
ATOM 5695 N N . GLY A 1 741 ? -18.181 30.117 31.858 1.00 97.94 741 GLY A N 1
ATOM 5696 C CA . GLY A 1 741 ? -18.005 31.413 31.185 1.00 97.94 741 GLY A CA 1
ATOM 5697 C C . GLY A 1 741 ? -18.275 31.340 29.681 1.00 97.94 741 GLY A C 1
ATOM 5698 O O . GLY A 1 741 ? -18.857 30.366 29.201 1.00 97.94 741 GLY A O 1
ATOM 5699 N N . GLU A 1 742 ? -17.890 32.373 28.934 1.00 98.25 742 GLU A N 1
ATOM 5700 C CA . GLU A 1 742 ? -18.170 32.480 27.498 1.00 98.25 742 GLU A CA 1
ATOM 5701 C C . GLU A 1 742 ? -17.072 31.844 26.639 1.00 98.25 742 GLU A C 1
ATOM 5703 O O . GLU A 1 742 ? -15.883 32.062 26.862 1.00 98.25 742 GLU A O 1
ATOM 5708 N N . VAL A 1 743 ? -17.472 31.056 25.634 1.00 98.44 743 VAL A N 1
ATOM 5709 C CA . VAL A 1 743 ? -16.533 30.299 24.782 1.00 98.44 743 VAL A CA 1
ATOM 5710 C C . VAL A 1 743 ? -15.665 31.238 23.942 1.00 98.44 743 VAL A C 1
ATOM 5712 O O . VAL A 1 743 ? -14.483 30.968 23.748 1.00 98.44 743 VAL A O 1
ATOM 5715 N N . ASP A 1 744 ? -16.212 32.366 23.482 1.00 97.81 744 ASP A N 1
ATOM 5716 C CA . ASP A 1 744 ? -15.443 33.381 22.752 1.00 97.81 744 ASP A CA 1
ATOM 5717 C C . ASP A 1 744 ? -14.279 33.937 23.579 1.00 97.81 744 ASP A C 1
ATOM 5719 O O . ASP A 1 744 ? -13.169 34.093 23.063 1.00 97.81 744 ASP A O 1
ATOM 5723 N N . ASP A 1 745 ? -14.506 34.172 24.872 1.00 98.50 745 ASP A N 1
ATOM 5724 C CA . ASP A 1 745 ? -13.466 34.654 25.777 1.00 98.50 745 ASP A CA 1
ATOM 5725 C C . ASP A 1 745 ? -12.407 33.573 26.033 1.00 98.50 745 ASP A C 1
ATOM 5727 O O . ASP A 1 745 ? -11.215 33.879 26.052 1.00 98.50 745 ASP A O 1
ATOM 5731 N N . MET A 1 746 ? -12.813 32.301 26.139 1.00 98.69 746 MET A N 1
ATOM 5732 C CA . MET A 1 746 ? -11.884 31.167 26.254 1.00 98.69 746 MET A CA 1
ATOM 5733 C C . MET A 1 746 ? -10.983 31.034 25.018 1.00 98.69 746 MET A C 1
ATOM 5735 O O . MET A 1 746 ? -9.770 30.853 25.151 1.00 98.69 746 MET A O 1
ATOM 5739 N N . VAL A 1 747 ? -11.557 31.143 23.812 1.00 98.00 747 VAL A N 1
ATOM 5740 C CA . VAL A 1 747 ? -10.809 31.083 22.542 1.00 98.00 747 VAL A CA 1
ATOM 5741 C C . VAL A 1 747 ? -9.833 32.254 22.447 1.00 98.00 747 VAL A C 1
ATOM 5743 O O . VAL A 1 747 ? -8.661 32.051 22.126 1.00 98.00 747 VAL A O 1
ATOM 5746 N N . LYS A 1 748 ? -10.278 33.469 22.793 1.00 97.62 748 LYS A N 1
ATOM 5747 C CA . LYS A 1 748 ? -9.428 34.668 22.825 1.00 97.62 748 LYS A CA 1
ATOM 5748 C C . LYS A 1 748 ? -8.289 34.549 23.840 1.00 97.62 748 LYS A C 1
ATOM 5750 O O . LYS A 1 748 ? -7.182 35.002 23.569 1.00 97.62 748 LYS A O 1
ATOM 5755 N N . ALA A 1 749 ? -8.543 33.917 24.985 1.00 97.94 749 ALA A N 1
ATOM 5756 C CA . ALA A 1 749 ? -7.528 33.622 25.992 1.00 97.94 749 ALA A CA 1
ATOM 5757 C C . ALA A 1 749 ? -6.601 32.454 25.600 1.00 97.94 749 ALA A C 1
ATOM 5759 O O . ALA A 1 749 ? -5.693 32.123 26.360 1.00 97.94 749 ALA A O 1
ATOM 5760 N N . ARG A 1 750 ? -6.810 31.824 24.431 1.00 97.81 750 ARG A N 1
ATOM 5761 C CA . ARG A 1 750 ? -6.080 30.632 23.964 1.00 97.81 750 ARG A CA 1
ATOM 5762 C C . ARG A 1 750 ? -6.170 29.451 24.940 1.00 97.81 750 ARG A C 1
ATOM 5764 O O . ARG A 1 750 ? -5.251 28.641 25.015 1.00 97.81 750 ARG A O 1
ATOM 5771 N N . LEU A 1 751 ? -7.290 29.323 25.662 1.00 98.62 751 LEU A N 1
ATOM 5772 C CA . LEU A 1 751 ? -7.520 28.216 26.599 1.00 98.62 751 LEU A CA 1
ATOM 5773 C C . LEU A 1 751 ? -7.547 26.853 25.886 1.00 98.62 751 LEU A C 1
ATOM 5775 O O . LEU A 1 751 ? -7.158 25.848 26.472 1.00 98.62 751 LEU A O 1
ATOM 5779 N N . GLY A 1 752 ? -7.957 26.817 24.611 1.00 98.19 752 GLY A N 1
ATOM 5780 C CA . GLY A 1 752 ? -7.954 25.601 23.787 1.00 98.19 752 GLY A CA 1
ATOM 5781 C C . GLY A 1 752 ? -6.592 24.901 23.760 1.00 98.19 752 GLY A C 1
ATOM 5782 O O . GLY A 1 752 ? -6.534 23.685 23.911 1.00 98.19 752 GLY A O 1
ATOM 5783 N N . ALA A 1 753 ? -5.498 25.668 23.728 1.00 98.31 753 ALA A N 1
ATOM 5784 C CA . ALA A 1 753 ? -4.133 25.147 23.701 1.00 98.31 753 ALA A CA 1
ATOM 5785 C C . ALA A 1 753 ? -3.709 24.397 24.979 1.00 98.31 753 ALA A C 1
ATOM 5787 O O . ALA A 1 753 ? -2.712 23.678 24.962 1.00 98.31 753 ALA A O 1
ATOM 5788 N N . VAL A 1 754 ? -4.443 24.557 26.088 1.00 98.69 754 VAL A N 1
ATOM 5789 C CA . VAL A 1 754 ? -4.233 23.768 27.315 1.00 98.69 754 VAL A CA 1
ATOM 5790 C C . VAL A 1 754 ? -4.681 22.322 27.100 1.00 98.69 754 VAL A C 1
ATOM 5792 O O . VAL A 1 754 ? -4.018 21.397 27.566 1.00 98.69 754 VAL A O 1
ATOM 5795 N N . PHE A 1 755 ? -5.782 22.133 26.367 1.00 98.75 755 PHE A N 1
ATOM 5796 C CA . PHE A 1 755 ? -6.377 20.826 26.092 1.00 98.75 755 PHE A CA 1
ATOM 5797 C C . PHE A 1 755 ? -5.930 20.232 24.754 1.00 98.75 755 PHE A C 1
ATOM 5799 O O . PHE A 1 755 ? -5.911 19.014 24.642 1.00 98.75 755 PHE A O 1
ATOM 5806 N N . GLN A 1 756 ? -5.531 21.057 23.779 1.00 98.56 756 GLN A N 1
ATOM 5807 C CA . GLN A 1 756 ? -4.934 20.655 22.501 1.00 98.56 756 GLN A CA 1
ATOM 5808 C C . GLN A 1 756 ? -3.639 21.446 22.239 1.00 98.56 756 GLN A C 1
ATOM 5810 O O . GLN A 1 756 ? -3.641 22.444 21.518 1.00 98.56 756 GLN A O 1
ATOM 5815 N N . PRO A 1 757 ? -2.500 21.038 22.818 1.00 98.44 757 PRO A N 1
ATOM 5816 C CA . PRO A 1 757 ? -1.245 21.783 22.668 1.00 98.44 757 PRO A CA 1
ATOM 5817 C C . PRO A 1 757 ? -0.557 21.605 21.299 1.00 98.44 757 PRO A C 1
ATOM 5819 O O . PRO A 1 757 ? 0.397 22.330 20.987 1.00 98.44 757 PRO A O 1
ATOM 5822 N N . HIS A 1 758 ? -1.012 20.648 20.485 1.00 98.69 758 HIS A N 1
ATOM 5823 C CA . HIS A 1 758 ? -0.504 20.389 19.136 1.00 98.69 758 HIS A CA 1
ATOM 5824 C C . HIS A 1 758 ? -1.365 21.051 18.049 1.00 98.69 758 HIS A C 1
ATOM 5826 O O . HIS A 1 758 ? -2.473 21.526 18.304 1.00 98.69 758 HIS A O 1
ATOM 5832 N N . GLY A 1 759 ? -0.834 21.107 16.824 1.00 98.56 759 GLY A N 1
ATOM 5833 C CA . GLY A 1 759 ? -1.576 21.586 15.659 1.00 98.56 759 GLY A CA 1
ATOM 5834 C C . GLY A 1 759 ? -2.785 20.701 15.342 1.00 98.56 759 GLY A C 1
ATOM 5835 O O . GLY A 1 759 ? -2.821 19.548 15.734 1.00 98.56 759 GLY A O 1
ATOM 5836 N N . LEU A 1 760 ? -3.776 21.236 14.624 1.00 98.81 760 LEU A N 1
ATOM 5837 C CA . LEU A 1 760 ? -4.965 20.465 14.218 1.00 98.81 760 LEU A CA 1
ATOM 5838 C C . LEU A 1 760 ? -4.648 19.335 13.225 1.00 98.81 760 LEU A C 1
ATOM 5840 O O . LEU A 1 760 ? -5.453 18.433 13.054 1.00 98.81 760 LEU A O 1
ATOM 5844 N N . GLY A 1 761 ? -3.535 19.451 12.515 1.00 98.62 761 GLY A N 1
ATOM 5845 C CA . GLY A 1 761 ? -3.124 18.512 11.490 1.00 98.62 761 GLY A CA 1
ATOM 5846 C C . GLY A 1 761 ? -2.071 19.119 10.585 1.00 98.62 761 GLY A C 1
ATOM 5847 O O . GLY A 1 761 ? -1.662 20.285 10.752 1.00 98.62 761 GLY A O 1
ATOM 5848 N N . HIS A 1 762 ? -1.631 18.323 9.626 1.00 98.88 762 HIS A N 1
ATOM 5849 C CA . HIS A 1 762 ? -0.481 18.611 8.783 1.00 98.88 762 HIS A CA 1
ATOM 5850 C C . HIS A 1 762 ? -0.647 18.037 7.386 1.00 98.88 762 HIS A C 1
ATOM 5852 O O . HIS A 1 762 ? -1.487 17.179 7.156 1.00 98.88 762 HIS A O 1
ATOM 5858 N N . LEU A 1 763 ? 0.169 18.509 6.442 1.00 98.88 763 LEU A N 1
ATOM 5859 C CA . LEU A 1 763 ? 0.242 17.879 5.128 1.00 98.88 763 LEU A CA 1
ATOM 5860 C C . LEU A 1 763 ? 0.750 16.440 5.276 1.00 98.88 763 LEU A C 1
ATOM 5862 O O . LEU A 1 763 ? 1.610 16.172 6.115 1.00 98.88 763 LEU A O 1
ATOM 5866 N N . LEU A 1 764 ? 0.230 15.547 4.439 1.00 98.88 764 LEU A N 1
ATOM 5867 C CA . LEU A 1 764 ? 0.542 14.120 4.425 1.00 98.88 764 LEU A CA 1
ATOM 5868 C C . LEU A 1 764 ? 0.841 13.673 2.989 1.00 98.88 764 LEU A C 1
ATOM 5870 O O . LEU A 1 764 ? 0.206 14.151 2.044 1.00 98.88 764 LEU A O 1
ATOM 5874 N N . GLY A 1 765 ? 1.806 12.771 2.806 1.00 98.56 765 GLY A N 1
ATOM 5875 C CA . GLY A 1 765 ? 2.219 12.286 1.488 1.00 98.56 765 GLY A CA 1
ATOM 5876 C C . GLY A 1 765 ? 3.284 11.200 1.575 1.00 98.56 765 GLY A C 1
ATOM 5877 O O . GLY A 1 765 ? 3.075 10.175 2.213 1.00 98.56 765 GLY A O 1
ATOM 5878 N N . ILE A 1 766 ? 4.429 11.426 0.923 1.00 98.25 766 ILE A N 1
ATOM 5879 C CA . ILE A 1 766 ? 5.585 10.508 0.988 1.00 98.25 766 ILE A CA 1
ATOM 5880 C C . ILE A 1 766 ? 6.200 10.464 2.397 1.00 98.25 766 ILE A C 1
ATOM 5882 O O . ILE A 1 766 ? 6.777 9.464 2.816 1.00 98.25 766 ILE A O 1
ATOM 5886 N N . GLU A 1 767 ? 6.092 11.571 3.128 1.00 97.69 767 GLU A N 1
ATOM 5887 C CA . GLU A 1 767 ? 6.405 11.621 4.552 1.00 97.69 767 GLU A CA 1
ATOM 5888 C C . GLU A 1 767 ? 5.113 11.865 5.334 1.00 97.69 767 GLU A C 1
ATOM 5890 O O . GLU A 1 767 ? 4.184 12.493 4.816 1.00 97.69 767 GLU A O 1
ATOM 5895 N N . THR A 1 768 ? 5.066 11.387 6.580 1.00 98.12 768 THR A N 1
ATOM 5896 C CA . THR A 1 768 ? 3.927 11.609 7.486 1.00 98.12 768 THR A CA 1
ATOM 5897 C C . THR A 1 768 ? 3.689 13.099 7.709 1.00 98.12 768 THR A C 1
ATOM 5899 O O . THR A 1 768 ? 2.625 13.620 7.399 1.00 98.12 768 THR A O 1
ATOM 5902 N N . HIS A 1 769 ? 4.731 13.812 8.141 1.00 98.56 769 HIS A N 1
ATOM 5903 C CA . HIS A 1 769 ? 4.773 15.271 8.104 1.00 98.56 769 HIS A CA 1
ATOM 5904 C C . HIS A 1 769 ? 5.346 15.709 6.752 1.00 98.56 769 HIS A C 1
ATOM 5906 O O . HIS A 1 769 ? 6.564 15.845 6.591 1.00 98.56 769 HIS A O 1
ATOM 5912 N N . ASP A 1 770 ? 4.475 15.857 5.755 1.00 98.69 770 ASP A N 1
ATOM 5913 C CA . ASP A 1 770 ? 4.893 16.163 4.391 1.00 98.69 770 ASP A CA 1
ATOM 5914 C C . ASP A 1 770 ? 5.338 17.625 4.225 1.00 98.69 770 ASP A C 1
ATOM 5916 O O . ASP A 1 770 ? 4.973 18.529 4.980 1.00 98.69 770 ASP A O 1
ATOM 5920 N N . VAL A 1 771 ? 6.157 17.864 3.205 1.00 98.38 771 VAL A N 1
ATOM 5921 C CA . VAL A 1 771 ? 6.815 19.156 2.981 1.00 98.38 771 VAL A CA 1
ATOM 5922 C C . VAL A 1 771 ? 5.844 20.253 2.526 1.00 98.38 771 VAL A C 1
ATOM 5924 O O . VAL A 1 771 ? 4.784 19.999 1.962 1.00 98.38 771 VAL A O 1
ATOM 5927 N N . GLY A 1 772 ? 6.257 21.514 2.690 1.00 97.12 772 GLY A N 1
ATOM 5928 C CA . GLY A 1 772 ? 5.596 22.662 2.054 1.00 97.12 772 GLY A CA 1
ATOM 5929 C C . GLY A 1 772 ? 4.501 23.330 2.865 1.00 97.12 772 GLY A C 1
ATOM 5930 O O . GLY A 1 772 ? 3.778 24.174 2.328 1.00 97.12 772 GLY A O 1
ATOM 5931 N N . GLY A 1 773 ? 4.408 23.004 4.154 1.00 98.00 773 GLY A N 1
ATOM 5932 C CA . GLY A 1 773 ? 3.490 23.655 5.078 1.00 98.00 773 GLY A CA 1
ATOM 5933 C C . GLY A 1 773 ? 3.805 25.134 5.332 1.00 98.00 773 GLY A C 1
ATOM 5934 O O . GLY A 1 773 ? 2.872 25.921 5.517 1.00 98.00 773 GLY A O 1
ATOM 5935 N N . TYR A 1 774 ? 5.087 25.515 5.258 1.00 98.06 774 TYR A N 1
ATOM 5936 C CA . TYR A 1 774 ? 5.591 26.888 5.349 1.00 98.06 774 TYR A CA 1
ATOM 5937 C C . TYR A 1 774 ? 6.656 27.159 4.280 1.00 98.06 774 TYR A C 1
ATOM 5939 O O . TYR A 1 774 ? 7.293 26.239 3.770 1.00 98.06 774 TYR A O 1
ATOM 5947 N N . GLY A 1 775 ? 6.847 28.430 3.927 1.00 91.62 775 GLY A N 1
ATOM 5948 C CA . GLY A 1 775 ? 7.802 28.834 2.901 1.00 91.62 775 GLY A CA 1
ATOM 5949 C C . GLY A 1 775 ? 7.559 30.253 2.397 1.00 91.62 775 GLY A C 1
ATOM 5950 O O . GLY A 1 775 ? 6.688 30.970 2.886 1.00 91.62 775 GLY A O 1
ATOM 5951 N N . GLU A 1 776 ? 8.344 30.656 1.403 1.00 86.56 776 GLU A N 1
ATOM 5952 C CA . GLU A 1 776 ? 8.225 31.967 0.766 1.00 86.56 776 GLU A CA 1
ATOM 5953 C C . GLU A 1 776 ? 6.838 32.158 0.129 1.00 86.56 776 GLU A C 1
ATOM 5955 O O . GLU A 1 776 ? 6.338 31.280 -0.573 1.00 86.56 776 GLU A O 1
ATOM 5960 N N . GLY A 1 777 ? 6.212 33.311 0.378 1.00 88.00 777 GLY A N 1
ATOM 5961 C CA . GLY A 1 777 ? 4.884 33.643 -0.150 1.00 88.00 777 GLY A CA 1
ATOM 5962 C C . GLY A 1 777 ? 3.707 32.974 0.571 1.00 88.00 777 GLY A C 1
ATOM 5963 O O . GLY A 1 777 ? 2.562 33.237 0.210 1.00 88.00 777 GLY A O 1
ATOM 5964 N N . LEU A 1 778 ? 3.958 32.150 1.595 1.00 94.50 778 LEU A N 1
ATOM 5965 C CA . LEU A 1 778 ? 2.921 31.529 2.422 1.00 94.50 778 LEU A CA 1
ATOM 5966 C C . LEU A 1 778 ? 2.719 32.297 3.738 1.00 94.50 778 LEU A C 1
ATOM 5968 O O . LEU A 1 778 ? 3.635 32.993 4.190 1.00 94.50 778 LEU A O 1
ATOM 5972 N N . PRO A 1 779 ? 1.548 32.165 4.390 1.00 96.81 779 PRO A N 1
ATOM 5973 C CA . PRO A 1 779 ? 1.329 32.753 5.705 1.00 96.81 779 PRO A CA 1
ATOM 5974 C C . PRO A 1 779 ? 2.381 32.280 6.724 1.00 96.81 779 PRO A C 1
ATOM 5976 O O . PRO A 1 779 ? 2.736 31.096 6.741 1.00 96.81 779 PRO A O 1
ATOM 5979 N N . PRO A 1 780 ? 2.894 33.179 7.584 1.00 96.69 780 PRO A N 1
ATOM 5980 C CA . PRO A 1 780 ? 3.907 32.820 8.564 1.00 96.69 780 PRO A CA 1
ATOM 5981 C C . PRO A 1 780 ? 3.324 31.938 9.673 1.00 96.69 780 PRO A C 1
ATOM 5983 O O . PRO A 1 780 ? 2.129 31.962 9.970 1.00 96.69 780 PRO A O 1
ATOM 5986 N N . ARG A 1 781 ? 4.201 31.189 10.342 1.00 97.56 781 ARG A N 1
ATOM 5987 C CA . ARG A 1 781 ? 3.852 30.420 11.539 1.00 97.56 781 ARG A CA 1
ATOM 5988 C C . ARG A 1 781 ? 3.460 31.372 12.675 1.00 97.56 781 ARG A C 1
ATOM 5990 O O . ARG A 1 781 ? 4.255 32.227 13.073 1.00 97.56 781 ARG A O 1
ATOM 5997 N N . SER A 1 782 ? 2.247 31.205 13.205 1.00 97.56 782 SER A N 1
ATOM 5998 C CA . SER A 1 782 ? 1.783 31.943 14.387 1.00 97.56 782 SER A CA 1
ATOM 5999 C C . SER A 1 782 ? 2.694 31.679 15.589 1.00 97.56 782 SER A C 1
ATOM 6001 O O . SER A 1 782 ? 3.319 30.627 15.684 1.00 97.56 782 SER A O 1
ATOM 6003 N N . GLN A 1 783 ? 2.772 32.632 16.514 1.00 97.56 783 GLN A N 1
ATOM 6004 C CA . GL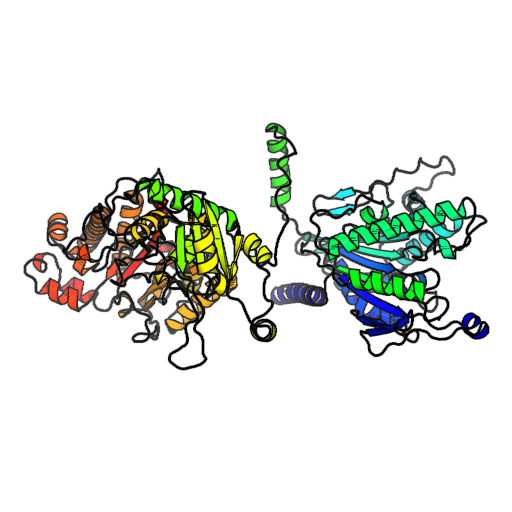N A 1 783 ? 3.502 32.474 17.778 1.00 97.56 783 GLN A CA 1
ATOM 6005 C C . GLN A 1 783 ? 2.567 32.183 18.963 1.00 97.56 783 GLN A C 1
ATOM 6007 O O . GLN A 1 783 ? 3.031 31.958 20.081 1.00 97.56 783 GLN A O 1
ATOM 6012 N N . GLU A 1 784 ? 1.253 32.171 18.731 1.00 97.75 784 GLU A N 1
ATOM 6013 C CA . GLU A 1 784 ? 0.261 31.919 19.774 1.00 97.75 784 GLU A CA 1
ATOM 6014 C C . GLU A 1 784 ? 0.268 30.446 20.234 1.00 97.75 784 GLU A C 1
ATOM 6016 O O . GLU A 1 784 ? 0.571 29.547 19.439 1.00 97.75 784 GLU A O 1
ATOM 6021 N N . PRO A 1 785 ? -0.082 30.161 21.505 1.00 97.81 785 PRO A N 1
ATOM 6022 C CA . PRO A 1 785 ? -0.250 28.793 22.000 1.00 97.81 785 PRO A CA 1
ATOM 6023 C C . PRO A 1 785 ? -1.196 27.959 21.121 1.00 97.81 785 PRO A C 1
ATOM 6025 O O . PRO A 1 785 ? -2.210 28.467 20.634 1.00 97.81 785 PRO A O 1
ATOM 6028 N N . GLY A 1 786 ? -0.860 26.682 20.910 1.00 95.31 786 GLY A N 1
ATOM 6029 C CA . GLY A 1 786 ? -1.554 25.780 19.979 1.00 95.31 786 GLY A CA 1
ATOM 6030 C C . GLY A 1 786 ? -1.178 26.060 18.521 1.00 95.31 786 GLY A C 1
ATOM 6031 O O . GLY A 1 786 ? -0.505 25.252 17.884 1.00 95.31 786 GLY A O 1
ATOM 6032 N N . LEU A 1 787 ? -1.492 27.260 18.021 1.00 98.00 787 LEU A N 1
ATOM 6033 C CA . LEU A 1 787 ? -1.269 27.658 16.624 1.00 98.00 787 LEU A CA 1
ATOM 6034 C C . LEU A 1 787 ? 0.204 27.617 16.192 1.00 98.00 787 LEU A C 1
ATOM 6036 O O . LEU A 1 787 ? 0.491 27.305 15.037 1.00 98.00 787 LEU A O 1
ATOM 6040 N N . LYS A 1 788 ? 1.152 27.890 17.098 1.00 98.12 788 LYS A N 1
ATOM 6041 C CA . LYS A 1 788 ? 2.592 27.766 16.805 1.00 98.12 788 LYS A CA 1
ATOM 6042 C C . LYS A 1 788 ? 3.029 26.343 16.444 1.00 98.12 788 LYS A C 1
ATOM 6044 O O . LYS A 1 788 ? 4.031 26.167 15.749 1.00 98.12 788 LYS A O 1
ATOM 6049 N N . SER A 1 789 ? 2.265 25.349 16.896 1.00 98.38 789 SER A N 1
ATOM 6050 C CA . SER A 1 789 ? 2.495 23.924 16.656 1.00 98.38 789 SER A CA 1
ATOM 6051 C C . SER A 1 789 ? 1.844 23.424 15.360 1.00 98.38 789 SER A C 1
ATOM 6053 O O . SER A 1 789 ? 2.056 22.270 14.999 1.00 98.38 789 SER A O 1
ATOM 6055 N N . LEU A 1 790 ? 1.062 24.248 14.644 1.00 98.69 790 LEU A N 1
ATOM 6056 C CA . LEU A 1 790 ? 0.542 23.880 13.323 1.00 98.69 790 LEU A CA 1
ATOM 6057 C C . LEU A 1 790 ? 1.691 23.613 12.358 1.00 98.69 790 LEU A C 1
ATOM 6059 O O . LEU A 1 790 ? 2.643 24.382 12.310 1.00 98.69 790 LEU A O 1
ATOM 6063 N N . ARG A 1 791 ? 1.611 22.553 11.554 1.00 98.69 791 ARG A N 1
ATOM 6064 C CA . ARG A 1 791 ? 2.646 22.269 10.542 1.00 98.69 791 ARG A CA 1
ATOM 6065 C C . ARG A 1 791 ? 2.392 22.971 9.214 1.00 98.69 791 ARG A C 1
ATOM 6067 O O . ARG A 1 791 ? 3.254 22.988 8.347 1.00 98.69 791 ARG A O 1
ATOM 6074 N N . THR A 1 792 ? 1.243 23.626 9.074 1.00 98.56 792 THR A N 1
ATOM 6075 C CA . THR A 1 792 ? 0.956 24.519 7.957 1.00 98.56 792 THR A CA 1
ATOM 6076 C C . THR A 1 792 ? 0.039 25.661 8.382 1.00 98.56 792 THR A C 1
ATOM 6078 O O . THR A 1 792 ? -0.818 25.496 9.243 1.00 98.56 792 THR A O 1
ATOM 6081 N N . ALA A 1 793 ? 0.212 26.835 7.775 1.00 98.25 793 ALA A N 1
ATOM 6082 C CA . ALA A 1 793 ? -0.742 27.944 7.872 1.00 98.25 793 ALA A CA 1
ATOM 6083 C C . ALA A 1 793 ? -1.375 28.273 6.512 1.00 98.25 793 ALA A C 1
ATOM 6085 O O . ALA A 1 793 ? -1.863 29.382 6.298 1.00 98.25 793 ALA A O 1
ATOM 6086 N N . ARG A 1 794 ? -1.318 27.332 5.563 1.00 98.12 794 ARG A N 1
ATOM 6087 C CA . ARG A 1 794 ? -1.799 27.543 4.200 1.00 98.12 794 ARG A CA 1
ATOM 6088 C C . ARG A 1 794 ? -3.308 27.739 4.154 1.00 98.12 794 ARG A C 1
ATOM 6090 O O . ARG A 1 794 ? -4.060 27.270 5.009 1.00 98.12 794 ARG A O 1
ATOM 6097 N N . VAL A 1 795 ? -3.728 28.410 3.091 1.00 98.44 795 VAL A N 1
ATOM 6098 C CA . VAL A 1 795 ? -5.089 28.292 2.583 1.00 98.44 795 VAL A CA 1
ATOM 6099 C C . VAL A 1 795 ? -5.179 26.962 1.842 1.00 98.44 795 VAL A C 1
ATOM 6101 O O . VAL A 1 795 ? -4.281 26.634 1.067 1.00 98.44 795 VAL A O 1
ATOM 6104 N N . LEU A 1 796 ? -6.220 26.187 2.127 1.00 98.62 796 LEU A N 1
ATOM 6105 C CA . LEU A 1 796 ? -6.443 24.890 1.509 1.00 98.62 796 LEU A CA 1
ATOM 6106 C C . LEU A 1 796 ? -6.781 25.060 0.030 1.00 98.62 796 LEU A C 1
ATOM 6108 O O . LEU A 1 796 ? -7.570 25.923 -0.356 1.00 98.62 796 LEU A O 1
ATOM 6112 N N . GLU A 1 797 ? -6.212 24.193 -0.789 1.00 98.56 797 GLU A N 1
ATOM 6113 C CA . GLU A 1 797 ? -6.429 24.140 -2.228 1.00 98.56 797 GLU A CA 1
ATOM 6114 C C . GLU A 1 797 ? -6.677 22.686 -2.634 1.00 98.56 797 GLU A C 1
ATOM 6116 O O . GLU A 1 797 ? -6.268 21.757 -1.935 1.00 98.56 797 GLU A O 1
ATOM 6121 N N . GLU A 1 798 ? -7.366 22.484 -3.755 1.00 98.25 798 GLU A N 1
ATOM 6122 C CA . GLU A 1 798 ? -7.677 21.144 -4.254 1.00 98.25 798 GLU A CA 1
ATOM 6123 C C . GLU A 1 798 ? -6.403 20.307 -4.454 1.00 98.25 798 GLU A C 1
ATOM 6125 O O . GLU A 1 798 ? -5.374 20.813 -4.902 1.00 98.25 798 GLU A O 1
ATOM 6130 N N . ASN A 1 799 ? -6.494 19.016 -4.134 1.00 97.94 799 ASN A N 1
ATOM 6131 C CA . ASN A 1 799 ? -5.417 18.024 -4.154 1.00 97.94 799 ASN A CA 1
ATOM 6132 C C . ASN A 1 799 ? -4.344 18.158 -3.065 1.00 97.94 799 ASN A C 1
ATOM 6134 O O . ASN A 1 799 ? -3.395 17.369 -3.047 1.00 97.94 799 ASN A O 1
ATOM 6138 N N . MET A 1 800 ? -4.484 19.094 -2.124 1.00 98.81 800 MET A N 1
ATOM 6139 C CA . MET A 1 800 ? -3.754 18.974 -0.862 1.00 98.81 800 MET A CA 1
ATOM 6140 C C . MET A 1 800 ? -4.275 17.760 -0.091 1.00 98.81 800 MET A C 1
ATOM 6142 O O . MET A 1 800 ? -5.485 17.540 -0.016 1.00 98.81 800 MET A O 1
ATOM 6146 N N . VAL A 1 801 ? -3.361 16.990 0.493 1.00 98.81 801 VAL A N 1
ATOM 6147 C CA . VAL A 1 801 ? -3.687 15.892 1.408 1.00 98.81 801 VAL A CA 1
ATOM 6148 C C . VAL A 1 801 ? -3.139 16.241 2.782 1.00 98.81 801 VAL A C 1
ATOM 6150 O O . VAL A 1 801 ? -1.987 16.671 2.888 1.00 98.81 801 VAL A O 1
ATOM 6153 N N . LEU A 1 802 ? -3.975 16.114 3.808 1.00 98.56 802 LEU A N 1
ATOM 6154 C CA . LEU A 1 802 ? -3.662 16.492 5.179 1.00 98.56 802 LEU A CA 1
ATOM 6155 C C . LEU A 1 802 ? -4.399 15.630 6.206 1.00 98.56 802 LEU A C 1
ATOM 6157 O O . LEU A 1 802 ? -5.460 15.084 5.910 1.00 98.56 802 LEU A O 1
ATOM 6161 N N . THR A 1 803 ? -3.859 15.574 7.418 1.00 98.88 803 THR A N 1
ATOM 6162 C CA . THR A 1 803 ? -4.529 14.989 8.581 1.00 98.88 803 THR A CA 1
ATOM 6163 C C . THR A 1 803 ? -5.523 15.977 9.200 1.00 98.88 803 THR A C 1
ATOM 6165 O O . THR A 1 803 ? -5.330 17.198 9.179 1.00 98.88 803 THR A O 1
ATOM 6168 N N . VAL A 1 804 ? -6.617 15.450 9.752 1.00 98.88 804 VAL A N 1
ATOM 6169 C CA . VAL A 1 804 ? -7.550 16.167 10.634 1.00 98.88 804 VAL A CA 1
ATOM 6170 C C . VAL A 1 804 ? -7.561 15.447 11.968 1.00 98.88 804 VAL A C 1
ATOM 6172 O O . VAL A 1 804 ? -8.273 14.460 12.113 1.00 98.88 804 VAL A O 1
ATOM 6175 N N . GLU A 1 805 ? -6.798 15.944 12.934 1.00 98.75 805 GLU A N 1
ATOM 6176 C CA . GLU A 1 805 ? -6.474 15.234 14.175 1.00 98.75 805 GLU A CA 1
ATOM 6177 C C . GLU A 1 805 ? -6.764 16.049 15.447 1.00 98.75 805 GLU A C 1
ATOM 6179 O O . GLU A 1 805 ? -5.890 16.208 16.298 1.00 98.75 805 GLU A O 1
ATOM 6184 N N . PRO A 1 806 ? -7.972 16.610 15.651 1.00 98.88 806 PRO A N 1
ATOM 6185 C CA . PRO A 1 806 ? -8.261 17.267 16.919 1.00 98.88 806 PRO A CA 1
ATOM 6186 C C . PRO A 1 806 ? -8.083 16.297 18.092 1.00 98.88 806 PRO A C 1
ATOM 6188 O O . PRO A 1 806 ? -8.341 15.091 17.988 1.00 98.88 806 PRO A O 1
ATOM 6191 N N . GLY A 1 807 ? -7.674 16.841 19.234 1.00 98.69 807 GLY A N 1
ATOM 6192 C CA . GLY A 1 807 ? -7.418 16.052 20.427 1.00 98.69 807 GLY A CA 1
ATOM 6193 C C . GLY A 1 807 ? -7.635 16.832 21.714 1.00 98.69 807 GLY A C 1
ATOM 6194 O O . GLY A 1 807 ? -7.385 18.030 21.782 1.00 98.69 807 GLY A O 1
ATOM 6195 N N . CYS A 1 808 ? -8.102 16.138 22.746 1.00 98.88 808 CYS A N 1
ATOM 6196 C CA . CYS A 1 808 ? -8.337 16.693 24.072 1.00 98.88 808 CYS A CA 1
ATOM 6197 C C . CYS A 1 808 ? -7.604 15.847 25.115 1.00 98.88 808 CYS A C 1
ATOM 6199 O O . CYS A 1 808 ? -7.944 14.679 25.331 1.00 98.88 808 CYS A O 1
ATOM 6201 N N . TYR A 1 809 ? -6.627 16.453 25.788 1.00 98.81 809 TYR A N 1
ATOM 6202 C CA . TYR A 1 809 ? -5.751 15.789 26.754 1.00 98.81 809 TYR A CA 1
ATOM 6203 C C . TYR A 1 809 ? -5.804 16.472 28.116 1.00 98.81 809 TYR A C 1
ATOM 6205 O O . TYR A 1 809 ? -5.965 17.688 28.225 1.00 98.81 809 TYR A O 1
ATOM 6213 N N . PHE A 1 810 ? -5.595 15.681 29.164 1.00 98.56 810 PHE A N 1
ATOM 6214 C CA . PHE A 1 810 ? -5.464 16.165 30.535 1.00 98.56 810 PHE A CA 1
ATOM 6215 C C . PHE A 1 810 ? -4.001 16.051 30.964 1.00 98.56 810 PHE A C 1
ATOM 6217 O O . PHE A 1 810 ? -3.599 15.098 31.629 1.00 98.56 810 PHE A O 1
ATOM 6224 N N . ILE A 1 811 ? -3.196 17.018 30.516 1.00 98.62 811 ILE A N 1
ATOM 6225 C CA . ILE A 1 811 ? -1.745 17.064 30.733 1.00 98.62 811 ILE A CA 1
ATOM 6226 C C . ILE A 1 811 ? -1.454 17.884 31.991 1.00 98.62 811 ILE A C 1
ATOM 6228 O O . ILE A 1 811 ? -1.622 19.105 31.988 1.00 98.62 811 ILE A O 1
ATOM 6232 N N . ASP A 1 812 ? -0.992 17.224 33.054 1.00 98.19 812 ASP A N 1
ATOM 6233 C CA . ASP A 1 812 ? -0.852 17.836 34.382 1.00 98.19 812 ASP A CA 1
ATOM 6234 C C . ASP A 1 812 ? -0.062 19.161 34.386 1.00 98.19 812 ASP A C 1
ATOM 6236 O O . ASP A 1 812 ? -0.608 20.143 34.888 1.00 98.19 812 ASP A O 1
ATOM 6240 N N . PRO A 1 813 ? 1.132 19.275 33.761 1.00 98.12 813 PRO A N 1
ATOM 6241 C CA . PRO A 1 813 ? 1.858 20.547 33.725 1.00 98.12 813 PRO A CA 1
ATOM 6242 C C . PRO A 1 813 ? 1.097 21.702 33.059 1.00 98.12 813 PRO A C 1
ATOM 6244 O O . PRO A 1 813 ? 1.250 22.852 33.469 1.00 98.12 813 PRO A O 1
ATOM 6247 N N . LEU A 1 814 ? 0.283 21.419 32.034 1.00 98.50 814 LEU A N 1
ATOM 6248 C CA . LEU A 1 814 ? -0.504 22.445 31.342 1.00 98.50 814 LEU A CA 1
ATOM 6249 C C . LEU A 1 814 ? -1.727 22.846 32.166 1.00 98.50 814 LEU A C 1
ATOM 6251 O O . LEU A 1 814 ? -2.024 24.033 32.283 1.00 98.50 814 LEU A O 1
ATOM 6255 N N . LEU A 1 815 ? -2.402 21.869 32.775 1.00 98.56 815 LEU A N 1
ATOM 6256 C CA . LEU A 1 815 ? -3.538 22.115 33.661 1.00 98.56 815 LEU A CA 1
ATOM 6257 C C . LEU A 1 815 ? -3.118 22.906 34.903 1.00 98.56 815 LEU A C 1
ATOM 6259 O O . LEU A 1 815 ? -3.810 23.845 35.284 1.00 98.56 815 LEU A O 1
ATOM 6263 N N . ASP A 1 816 ? -1.982 22.564 35.512 1.00 98.56 816 ASP A N 1
ATOM 6264 C CA . ASP A 1 816 ? -1.443 23.270 36.679 1.00 98.56 816 ASP A CA 1
ATOM 6265 C C . ASP A 1 816 ? -1.101 24.722 36.340 1.00 98.56 816 ASP A C 1
ATOM 6267 O O . ASP A 1 816 ? -1.473 25.635 37.079 1.00 98.56 816 ASP A O 1
ATOM 6271 N N . ALA A 1 817 ? -0.448 24.947 35.194 1.00 98.50 817 ALA A N 1
ATOM 6272 C CA . ALA A 1 817 ? -0.150 26.290 34.710 1.00 98.50 817 ALA A CA 1
ATOM 6273 C C . ALA A 1 817 ? -1.433 27.098 34.453 1.00 98.50 817 ALA A C 1
ATOM 6275 O O . ALA A 1 817 ? -1.532 28.239 34.897 1.00 98.50 817 ALA A O 1
ATOM 6276 N N . ALA A 1 818 ? -2.438 26.498 33.809 1.00 98.50 818 ALA A N 1
ATOM 6277 C CA . ALA A 1 818 ? -3.703 27.162 33.501 1.00 98.50 818 ALA A CA 1
ATOM 6278 C C . ALA A 1 818 ? -4.554 27.450 34.755 1.00 98.50 818 ALA A C 1
ATOM 6280 O O . ALA A 1 818 ? -5.212 28.484 34.841 1.00 98.50 818 ALA A O 1
ATOM 6281 N N . LEU A 1 819 ? -4.523 26.573 35.764 1.00 98.44 819 LEU A N 1
ATOM 6282 C CA . LEU A 1 819 ? -5.182 26.805 37.057 1.00 98.44 819 LEU A CA 1
ATOM 6283 C C . LEU A 1 819 ? -4.507 27.921 37.869 1.00 98.44 819 LEU A C 1
ATOM 6285 O O . LEU A 1 819 ? -5.166 28.555 38.693 1.00 98.44 819 LEU A O 1
ATOM 6289 N N . ALA A 1 820 ? -3.210 28.153 37.651 1.00 98.44 820 ALA A N 1
ATOM 6290 C CA . ALA A 1 820 ? -2.457 29.233 38.282 1.00 98.44 820 ALA A CA 1
ATOM 6291 C C . ALA A 1 820 ? -2.522 30.560 37.502 1.00 98.44 820 ALA A C 1
ATOM 6293 O O . ALA A 1 820 ? -2.312 31.619 38.095 1.00 98.44 820 ALA A O 1
ATOM 6294 N N . ASP A 1 821 ? -2.804 30.521 36.197 1.00 98.12 821 ASP A N 1
ATOM 6295 C CA . ASP A 1 821 ? -2.881 31.702 35.336 1.00 98.12 821 ASP A CA 1
ATOM 6296 C C . ASP A 1 821 ? -4.198 32.475 35.560 1.00 98.12 821 ASP A C 1
ATOM 6298 O O . ASP A 1 821 ? -5.279 31.942 35.286 1.00 98.12 821 ASP A O 1
ATOM 6302 N N . PRO A 1 822 ? -4.157 33.753 35.991 1.00 97.81 822 PRO A N 1
ATOM 6303 C CA . PRO A 1 822 ? -5.351 34.587 36.139 1.00 97.81 822 PRO A CA 1
ATOM 6304 C C . PRO A 1 822 ? -6.191 34.741 34.862 1.00 97.81 822 PRO A C 1
ATOM 6306 O O . PRO A 1 822 ? -7.377 35.059 34.964 1.00 97.81 822 PRO A O 1
ATOM 6309 N N . ALA A 1 823 ? -5.603 34.540 33.677 1.00 96.62 823 ALA A N 1
ATOM 6310 C CA . ALA A 1 823 ? -6.313 34.591 32.401 1.00 96.62 823 ALA A CA 1
ATOM 6311 C C . ALA A 1 823 ? -7.097 33.303 32.086 1.00 96.62 823 ALA A C 1
ATOM 6313 O O . ALA A 1 823 ? -8.065 33.359 31.329 1.00 96.62 823 ALA A O 1
ATOM 6314 N N . HIS A 1 824 ? -6.714 32.155 32.659 1.00 98.44 824 HIS A N 1
ATOM 6315 C CA . HIS A 1 824 ? -7.343 30.850 32.395 1.00 98.44 824 HIS A CA 1
ATOM 6316 C C . HIS A 1 824 ? -8.171 30.335 33.572 1.00 98.44 824 HIS A C 1
ATOM 6318 O O . HIS A 1 824 ? -9.275 29.826 33.368 1.00 98.44 824 HIS A O 1
ATOM 6324 N N . ALA A 1 825 ? -7.684 30.514 34.801 1.00 98.38 825 ALA A N 1
ATOM 6325 C CA . ALA A 1 825 ? -8.300 30.010 36.026 1.00 98.38 825 ALA A CA 1
ATOM 6326 C C . ALA A 1 825 ? -9.800 30.344 36.187 1.00 98.38 825 ALA A C 1
ATOM 6328 O O . ALA A 1 825 ? -10.543 29.478 36.659 1.00 98.38 825 ALA A O 1
ATOM 6329 N N . PRO A 1 826 ? -10.311 31.528 35.778 1.00 98.50 826 PRO A N 1
ATOM 6330 C CA . PRO A 1 826 ? -11.745 31.819 35.855 1.00 98.50 826 PRO A CA 1
ATOM 6331 C C . PRO A 1 826 ? -12.623 30.862 35.035 1.00 98.50 826 PRO A C 1
ATOM 6333 O O . PRO A 1 826 ? -13.758 30.591 35.437 1.00 98.50 826 PRO A O 1
ATOM 6336 N N . PHE A 1 827 ? -12.103 30.330 33.924 1.00 98.75 827 PHE A N 1
ATOM 6337 C CA . PHE A 1 827 ? -12.837 29.436 33.027 1.00 98.75 827 PHE A CA 1
ATOM 6338 C C . PHE A 1 827 ? -12.831 27.975 33.482 1.00 98.75 827 PHE A C 1
ATOM 6340 O O . PHE A 1 827 ? -13.719 27.220 33.099 1.00 98.75 827 PHE A O 1
ATOM 6347 N N . LEU A 1 828 ? -11.854 27.567 34.293 1.00 98.69 828 LEU A N 1
ATOM 6348 C CA . LEU A 1 828 ? -11.687 26.188 34.750 1.00 98.69 828 LEU A CA 1
ATOM 6349 C C . LEU A 1 828 ? -12.535 25.917 36.002 1.00 98.69 828 LEU A C 1
ATOM 6351 O O . LEU A 1 828 ? -12.688 26.784 36.868 1.00 98.69 828 LEU A O 1
ATOM 6355 N N . VAL A 1 829 ? -13.066 24.696 36.113 1.00 98.62 829 VAL A N 1
ATOM 6356 C CA . VAL A 1 829 ? -13.768 24.194 37.306 1.00 98.62 829 VAL A CA 1
ATOM 6357 C C . VAL A 1 829 ? -12.856 23.173 38.012 1.00 98.62 829 VAL A C 1
ATOM 6359 O O . VAL A 1 829 ? -12.848 22.003 37.620 1.00 98.62 829 VAL A O 1
ATOM 6362 N N . PRO A 1 830 ? -12.030 23.583 39.001 1.00 98.19 830 PRO A N 1
ATOM 6363 C CA . PRO A 1 830 ? -10.905 22.778 39.495 1.00 98.19 830 PRO A CA 1
ATOM 6364 C C . PRO A 1 830 ? -11.291 21.386 40.002 1.00 98.19 830 PRO A C 1
ATOM 6366 O O . PRO A 1 830 ? -10.617 20.405 39.697 1.00 98.19 830 PRO A O 1
ATOM 6369 N N . GLU A 1 831 ? -12.395 21.288 40.736 1.00 97.88 831 GLU A N 1
ATOM 6370 C CA . GLU A 1 831 ? -12.931 20.041 41.274 1.00 97.88 831 GLU A CA 1
ATOM 6371 C C . GLU A 1 831 ? -13.335 19.060 40.168 1.00 97.88 831 GLU A C 1
ATOM 6373 O O . GLU A 1 831 ? -13.061 17.868 40.278 1.00 97.88 831 GLU A O 1
ATOM 6378 N N . ARG A 1 832 ? -13.899 19.565 39.063 1.00 97.88 832 ARG A N 1
ATOM 6379 C CA . ARG A 1 832 ? -14.274 18.748 37.904 1.00 97.88 832 ARG A CA 1
ATOM 6380 C C . ARG A 1 832 ? -13.042 18.341 37.105 1.00 97.88 832 ARG A C 1
ATOM 6382 O O . ARG A 1 832 ? -12.945 17.191 36.701 1.00 97.88 832 ARG A O 1
ATOM 6389 N N . ILE A 1 833 ? -12.077 19.243 36.922 1.00 97.81 833 ILE A N 1
ATOM 6390 C CA . ILE A 1 833 ? -10.801 18.939 36.252 1.00 97.81 833 ILE A CA 1
ATOM 6391 C C . ILE A 1 833 ? -10.017 17.863 37.018 1.00 97.81 833 ILE A C 1
ATOM 6393 O O . ILE A 1 833 ? -9.446 16.965 36.398 1.00 97.81 833 ILE A O 1
ATOM 6397 N N . ALA A 1 834 ? -10.024 17.903 38.355 1.00 97.75 834 ALA A N 1
ATOM 6398 C CA . ALA A 1 834 ? -9.346 16.913 39.191 1.00 97.75 834 ALA A CA 1
ATOM 6399 C C . ALA A 1 834 ? -9.846 15.480 38.940 1.00 97.75 834 ALA A C 1
ATOM 6401 O O . ALA A 1 834 ? -9.042 14.550 38.949 1.00 97.75 834 ALA A O 1
ATOM 6402 N N . GLU A 1 835 ? -11.138 15.300 38.636 1.00 97.25 835 GLU A N 1
ATOM 6403 C CA . GLU A 1 835 ? -11.700 13.989 38.286 1.00 97.25 835 GLU A CA 1
ATOM 6404 C C . GLU A 1 835 ? -11.074 13.398 37.016 1.00 97.25 835 GLU A C 1
ATOM 6406 O O . GLU A 1 835 ? -11.078 12.178 36.866 1.00 97.25 835 GLU A O 1
ATOM 6411 N N . TYR A 1 836 ? -10.544 14.226 36.106 1.00 97.56 836 TYR A N 1
ATOM 6412 C CA . TYR A 1 836 ? -9.962 13.822 34.820 1.00 97.56 836 TYR A CA 1
ATOM 6413 C C . TYR A 1 836 ? -8.434 13.717 34.824 1.00 97.56 836 TYR A C 1
ATOM 6415 O O . TYR A 1 836 ? -7.857 13.303 33.819 1.00 97.56 836 TYR A O 1
ATOM 6423 N N . ARG A 1 837 ? -7.752 13.994 35.940 1.00 96.50 837 ARG A N 1
ATOM 6424 C CA . ARG A 1 837 ? -6.310 13.715 36.020 1.00 96.50 837 ARG A CA 1
ATOM 6425 C C . ARG A 1 837 ? -6.036 12.222 35.864 1.00 96.50 837 ARG A C 1
ATOM 6427 O O . ARG A 1 837 ? -6.796 11.383 36.345 1.00 96.50 837 ARG A O 1
ATOM 6434 N N . GLY A 1 838 ? -4.979 11.901 35.121 1.00 94.75 838 GLY A N 1
ATOM 6435 C CA . GLY A 1 838 ? -4.653 10.525 34.738 1.00 94.75 838 GLY A CA 1
ATOM 6436 C C . GLY A 1 838 ? -5.583 9.901 33.687 1.00 94.75 838 GLY A C 1
ATOM 6437 O O . GLY A 1 838 ? -5.362 8.751 33.326 1.00 94.75 838 GLY A O 1
ATOM 6438 N N . PHE A 1 839 ? -6.580 10.632 33.161 1.00 97.19 839 PHE A N 1
ATOM 6439 C CA . PHE A 1 839 ? -7.437 10.154 32.063 1.00 97.19 839 PHE A CA 1
ATOM 6440 C C . PHE A 1 839 ? -6.637 9.836 30.793 1.00 97.19 839 PHE A C 1
ATOM 6442 O O . PHE A 1 839 ? -7.047 8.982 30.014 1.00 97.19 839 PHE A O 1
ATOM 6449 N N . GLY A 1 840 ? -5.518 10.534 30.582 1.00 97.88 840 GLY A N 1
ATOM 6450 C CA . GLY A 1 840 ? -4.803 10.530 29.313 1.00 97.88 840 GLY A CA 1
ATOM 6451 C C . GLY A 1 840 ? -5.395 11.577 28.377 1.00 97.88 840 GLY A C 1
ATOM 6452 O O . GLY A 1 840 ? -5.462 12.763 28.715 1.00 97.88 840 GLY A O 1
ATOM 6453 N N . GLY A 1 841 ? -5.873 11.133 27.220 1.00 98.19 841 GLY A N 1
ATOM 6454 C CA . GLY A 1 841 ? -6.565 11.981 26.261 1.00 98.19 841 GLY A CA 1
ATOM 6455 C C . GLY A 1 841 ? -7.242 11.188 25.154 1.00 98.19 841 GLY A C 1
ATOM 6456 O O . GLY A 1 841 ? -7.155 9.961 25.100 1.00 98.19 841 GLY A O 1
ATOM 6457 N N . VAL A 1 842 ? -7.943 11.913 24.288 1.00 98.88 842 VAL A N 1
ATOM 6458 C CA . VAL A 1 842 ? -8.544 11.386 23.061 1.00 98.88 842 VAL A CA 1
ATOM 6459 C C . VAL A 1 842 ? -8.022 12.189 21.881 1.00 98.88 842 VAL A C 1
ATOM 6461 O O . VAL A 1 842 ? -8.027 13.415 21.946 1.00 98.88 842 VAL A O 1
ATOM 6464 N N . ARG A 1 843 ? -7.647 11.503 20.802 1.00 98.94 843 ARG A N 1
ATOM 6465 C CA . ARG A 1 843 ? -7.385 12.070 19.477 1.00 98.94 843 ARG A CA 1
ATOM 6466 C C . ARG A 1 843 ? -8.145 11.253 18.438 1.00 98.94 843 ARG A C 1
ATOM 6468 O O . ARG A 1 843 ? -8.238 10.030 18.545 1.00 98.94 843 ARG A O 1
ATOM 6475 N N . ILE A 1 844 ? -8.753 11.933 17.476 1.00 98.88 844 ILE A N 1
ATOM 6476 C CA . ILE A 1 844 ? -9.444 11.303 16.347 1.00 98.88 844 ILE A CA 1
ATOM 6477 C C . ILE A 1 844 ? -8.837 11.904 15.102 1.00 98.88 844 ILE A C 1
ATOM 6479 O O . ILE A 1 844 ? -8.996 13.099 14.884 1.00 98.88 844 ILE A O 1
ATOM 6483 N N . GLU A 1 845 ? -8.159 11.075 14.319 1.00 98.94 845 GLU A N 1
ATOM 6484 C CA . GLU A 1 845 ? -7.373 11.541 13.186 1.00 98.94 845 GLU A CA 1
ATOM 6485 C C . GLU A 1 845 ? -7.773 10.876 11.883 1.00 98.94 845 GLU A C 1
ATOM 6487 O O . GLU A 1 845 ? -7.809 9.645 11.796 1.00 98.94 845 GLU A O 1
ATOM 6492 N N . ASP A 1 846 ? -8.079 11.716 10.897 1.00 98.62 846 ASP A N 1
ATOM 6493 C CA . ASP A 1 846 ? -8.469 11.318 9.556 1.00 98.62 846 ASP A CA 1
ATOM 6494 C C . ASP A 1 846 ? -7.504 11.828 8.484 1.00 98.62 846 ASP A C 1
ATOM 6496 O O . ASP A 1 846 ? -7.290 13.035 8.369 1.00 98.62 846 ASP A O 1
ATOM 6500 N N . ASP A 1 847 ? -7.025 10.922 7.627 1.00 98.81 847 ASP A N 1
ATOM 6501 C CA . ASP A 1 847 ? -6.327 11.279 6.392 1.00 98.81 847 ASP A CA 1
ATOM 6502 C C . ASP A 1 847 ? -7.338 11.830 5.396 1.00 98.81 847 ASP A C 1
ATOM 6504 O O . ASP A 1 847 ? -8.334 11.167 5.092 1.00 98.81 847 ASP A O 1
ATOM 6508 N N . CYS A 1 848 ? -7.107 13.034 4.879 1.00 98.62 848 CYS A N 1
ATOM 6509 C CA . CYS A 1 848 ? -8.086 13.721 4.052 1.00 98.62 848 CYS A CA 1
ATOM 6510 C C . CYS A 1 848 ? -7.485 14.366 2.807 1.00 98.62 848 CYS A C 1
ATOM 6512 O O . CYS A 1 848 ? -6.446 15.017 2.870 1.00 98.62 848 CYS A O 1
ATOM 6514 N N . VAL A 1 849 ? -8.202 14.283 1.684 1.00 98.62 849 VAL A N 1
ATOM 6515 C CA . VAL A 1 849 ? -7.911 15.054 0.468 1.00 98.62 849 VAL A CA 1
ATOM 6516 C C . VAL A 1 849 ? -8.872 16.227 0.330 1.00 98.62 849 VAL A C 1
ATOM 6518 O O . VAL A 1 849 ? -10.087 16.092 0.492 1.00 98.62 849 VAL A O 1
ATOM 6521 N N . VAL A 1 850 ? -8.336 17.397 -0.004 1.00 98.69 850 VAL A N 1
ATOM 6522 C CA . VAL A 1 850 ? -9.140 18.558 -0.387 1.00 98.69 850 VAL A CA 1
ATOM 6523 C C . VAL A 1 850 ? -9.635 18.350 -1.816 1.00 98.69 850 VAL A C 1
ATOM 6525 O O . VAL A 1 850 ? -8.845 18.263 -2.753 1.00 98.69 850 VAL A O 1
ATOM 6528 N N . THR A 1 851 ? -10.947 18.304 -1.999 1.00 97.62 851 THR A N 1
ATOM 6529 C CA . THR A 1 851 ? -11.608 18.215 -3.309 1.00 97.62 851 THR A CA 1
ATOM 6530 C C . THR A 1 851 ? -12.292 19.537 -3.645 1.00 97.62 851 THR A C 1
ATOM 6532 O O . THR A 1 851 ? -12.546 20.355 -2.758 1.00 97.62 851 THR A O 1
ATOM 6535 N N . ALA A 1 852 ? -12.725 19.719 -4.893 1.00 94.38 852 ALA A N 1
ATOM 6536 C CA . ALA A 1 852 ? -13.587 20.844 -5.268 1.00 94.38 852 ALA A CA 1
ATOM 6537 C C . ALA A 1 852 ? -14.877 20.989 -4.422 1.00 94.38 852 ALA A C 1
ATOM 6539 O O . ALA A 1 852 ? -15.502 22.049 -4.442 1.00 94.38 852 ALA A O 1
ATOM 6540 N N . ARG A 1 853 ? -15.317 19.940 -3.706 1.00 94.06 853 ARG A N 1
ATOM 6541 C CA . ARG A 1 853 ? -16.550 19.944 -2.892 1.00 94.06 853 ARG A CA 1
ATOM 6542 C C . ARG A 1 853 ? -16.311 20.116 -1.391 1.00 94.06 853 ARG A C 1
ATOM 6544 O O . ARG A 1 853 ? -17.289 20.199 -0.655 1.00 94.06 853 ARG A O 1
ATOM 6551 N N . GLY A 1 854 ? -15.058 20.158 -0.948 1.00 96.19 854 GLY A N 1
ATOM 6552 C CA . GLY A 1 854 ? -14.694 20.150 0.467 1.00 96.19 854 GLY A CA 1
ATOM 6553 C C . GLY A 1 854 ? -13.681 19.057 0.785 1.00 96.19 854 GLY A C 1
ATOM 6554 O O . GLY A 1 854 ? -13.028 18.521 -0.113 1.00 96.19 854 GLY A O 1
ATOM 6555 N N . LEU A 1 855 ? -13.553 18.739 2.065 1.00 96.31 855 LEU A N 1
ATOM 6556 C CA . LEU A 1 855 ? -12.604 17.758 2.569 1.00 96.31 855 LEU A CA 1
ATOM 6557 C C . LEU A 1 855 ? -13.199 16.337 2.545 1.00 96.31 855 LEU A C 1
ATOM 6559 O O . LEU A 1 855 ? -14.318 16.116 3.004 1.00 96.31 855 LEU A O 1
ATOM 6563 N N . GLU A 1 856 ? -12.463 15.370 1.998 1.00 97.06 856 GLU A N 1
ATOM 6564 C CA . GLU A 1 856 ? -12.881 13.966 1.913 1.00 97.06 856 GLU A CA 1
ATOM 6565 C C . GLU A 1 856 ? -11.882 13.063 2.643 1.00 97.06 856 GLU A C 1
ATOM 6567 O O . GLU A 1 856 ? -10.700 13.067 2.308 1.00 97.06 856 GLU A O 1
ATOM 6572 N N . SER A 1 857 ? -12.356 12.261 3.601 1.00 97.25 857 SER A N 1
ATOM 6573 C CA . SER A 1 857 ? -11.514 11.319 4.346 1.00 97.25 857 SER A CA 1
ATOM 6574 C C . SER A 1 857 ? -11.266 10.011 3.584 1.00 97.25 857 SER A C 1
ATOM 6576 O O . SER A 1 857 ? -12.157 9.484 2.913 1.00 97.25 857 SER A O 1
ATOM 6578 N N . PHE A 1 858 ? -10.061 9.458 3.722 1.00 92.12 858 PHE A N 1
ATOM 6579 C CA . PHE A 1 858 ? -9.696 8.117 3.260 1.00 92.12 858 PHE A CA 1
ATOM 6580 C C . PHE A 1 858 ? -10.107 7.019 4.243 1.00 92.12 858 PHE A C 1
ATOM 6582 O O . PHE A 1 858 ? -10.209 5.851 3.859 1.00 92.12 858 PHE A O 1
ATOM 6589 N N . ASN A 1 859 ? -10.307 7.379 5.508 1.00 93.75 859 ASN A N 1
ATOM 6590 C CA . ASN A 1 859 ? -10.346 6.430 6.605 1.00 93.75 859 ASN A CA 1
ATOM 6591 C C . ASN A 1 859 ? -11.638 5.614 6.607 1.00 93.75 859 ASN A C 1
ATOM 6593 O O . ASN A 1 859 ? -12.740 6.120 6.389 1.00 93.75 859 ASN A O 1
ATOM 6597 N N . CYS A 1 860 ? -11.504 4.329 6.930 1.00 95.62 860 CYS A N 1
ATOM 6598 C CA . CYS A 1 860 ? -12.630 3.418 7.097 1.00 95.62 860 CYS A CA 1
ATOM 6599 C C . CYS A 1 860 ? -12.554 2.740 8.468 1.00 95.62 860 CYS A C 1
ATOM 6601 O O . CYS A 1 860 ? -12.410 1.524 8.576 1.00 95.62 860 CYS A O 1
ATOM 6603 N N . VAL A 1 861 ? -12.672 3.535 9.531 1.00 97.88 861 VAL A N 1
ATOM 6604 C CA . VAL A 1 861 ? -12.645 3.083 10.933 1.00 97.88 861 VAL A CA 1
ATOM 6605 C C . VAL A 1 861 ? -13.941 3.469 11.658 1.00 97.88 861 VAL A C 1
ATOM 6607 O O . VAL A 1 861 ? -14.589 4.441 11.262 1.00 97.88 861 VAL A O 1
ATOM 6610 N N . PRO A 1 862 ? -14.358 2.734 12.705 1.00 97.94 862 PRO A N 1
ATOM 6611 C CA . PRO A 1 862 ? -15.511 3.128 13.509 1.00 97.94 862 PRO A CA 1
ATOM 6612 C C . PRO A 1 862 ? -15.218 4.422 14.285 1.00 97.94 862 PRO A C 1
ATOM 6614 O O . PRO A 1 862 ? -14.158 4.564 14.896 1.00 97.94 862 PRO A O 1
ATOM 6617 N N . ARG A 1 863 ? -16.166 5.368 14.260 1.00 97.56 863 ARG A N 1
ATOM 6618 C CA . ARG A 1 863 ? -16.043 6.686 14.916 1.00 97.56 863 ARG A CA 1
ATOM 6619 C C . ARG A 1 863 ? -17.166 7.005 15.894 1.00 97.56 863 ARG A C 1
ATOM 6621 O O . ARG A 1 863 ? -16.926 7.699 16.870 1.00 97.56 863 ARG A O 1
ATOM 6628 N N . ASP A 1 864 ? -18.389 6.546 15.645 1.00 98.06 864 ASP A N 1
ATOM 6629 C CA . ASP A 1 864 ? -19.454 6.691 16.638 1.00 98.06 864 ASP A CA 1
ATOM 6630 C C . ASP A 1 864 ? -19.213 5.733 17.807 1.00 98.06 864 ASP A C 1
ATOM 6632 O O . ASP A 1 864 ? -18.686 4.633 17.622 1.00 98.06 864 ASP A O 1
ATOM 6636 N N . VAL A 1 865 ? -19.610 6.144 19.013 1.00 98.44 865 VAL A N 1
ATOM 6637 C CA . VAL A 1 865 ? -19.424 5.357 20.243 1.00 98.44 865 VAL A CA 1
ATOM 6638 C C . VAL A 1 865 ? -19.987 3.947 20.074 1.00 98.44 865 VAL A C 1
ATOM 6640 O O . VAL A 1 865 ? -19.311 2.968 20.377 1.00 98.44 865 VAL A O 1
ATOM 6643 N N . GLU A 1 866 ? -21.196 3.837 19.526 1.00 97.94 866 GLU A N 1
ATOM 6644 C CA . GLU A 1 866 ? -21.879 2.565 19.297 1.00 97.94 866 GLU A CA 1
ATOM 6645 C C . GLU A 1 866 ? -21.117 1.666 18.314 1.00 97.94 866 GLU A C 1
ATOM 6647 O O . GLU A 1 866 ? -21.125 0.442 18.452 1.00 97.94 866 GLU A O 1
ATOM 6652 N N . ASP A 1 867 ? -20.436 2.267 17.340 1.00 98.06 867 ASP A N 1
ATOM 6653 C CA . ASP A 1 867 ? -19.704 1.548 16.300 1.00 98.06 867 ASP A CA 1
ATOM 6654 C C . ASP A 1 867 ? -18.385 1.015 16.836 1.00 98.06 867 ASP A C 1
ATOM 6656 O O . ASP A 1 867 ? -18.035 -0.138 16.578 1.00 98.06 867 ASP A O 1
ATOM 6660 N N . VAL A 1 868 ? -17.695 1.822 17.642 1.00 98.44 868 VAL A N 1
ATOM 6661 C CA . VAL A 1 868 ? -16.490 1.395 18.354 1.00 98.44 868 VAL A CA 1
ATOM 6662 C C . VAL A 1 868 ? -16.830 0.258 19.319 1.00 98.44 868 VAL A C 1
ATOM 6664 O O . VAL A 1 868 ? -16.189 -0.792 19.268 1.00 98.44 868 VAL A O 1
ATOM 6667 N N . GLU A 1 869 ? -17.876 0.404 20.142 1.00 98.19 869 GLU A N 1
ATOM 6668 C CA . GLU A 1 869 ? -18.316 -0.653 21.067 1.00 98.19 869 GLU A CA 1
ATOM 6669 C C . GLU A 1 869 ? -18.701 -1.944 20.322 1.00 98.19 869 GLU A C 1
ATOM 6671 O O . GLU A 1 869 ? -18.316 -3.042 20.735 1.00 98.19 869 GLU A O 1
ATOM 6676 N N . ALA A 1 870 ? -19.413 -1.837 19.193 1.00 97.81 870 ALA A N 1
ATOM 6677 C CA . ALA A 1 870 ? -19.789 -2.995 18.384 1.00 97.81 870 ALA A CA 1
ATOM 6678 C C . ALA A 1 870 ? -18.567 -3.714 17.792 1.00 97.81 870 ALA A C 1
ATOM 6680 O O . ALA A 1 870 ? -18.483 -4.945 17.857 1.00 97.81 870 ALA A O 1
ATOM 6681 N N . VAL A 1 871 ? -17.609 -2.967 17.236 1.00 97.50 871 VAL A N 1
ATOM 6682 C CA . VAL A 1 871 ? -16.380 -3.533 16.661 1.00 97.50 871 VAL A CA 1
ATOM 6683 C C . VAL A 1 871 ? -15.535 -4.210 17.732 1.00 97.50 871 VAL A C 1
ATOM 6685 O O . VAL A 1 871 ? -15.097 -5.343 17.522 1.00 97.50 871 VAL A O 1
ATOM 6688 N N . MET A 1 872 ? -15.371 -3.582 18.899 1.00 97.06 872 MET A N 1
ATOM 6689 C CA . MET A 1 872 ? -14.670 -4.185 20.038 1.00 97.06 872 MET A CA 1
ATOM 6690 C C . MET A 1 872 ? -15.361 -5.460 20.543 1.00 97.06 872 MET A C 1
ATOM 6692 O O . MET A 1 872 ? -14.693 -6.410 20.950 1.00 97.06 872 MET A O 1
ATOM 6696 N N . ALA A 1 873 ? -16.693 -5.533 20.445 1.00 96.38 873 ALA A N 1
ATOM 6697 C CA . ALA A 1 873 ? -17.465 -6.744 20.730 1.00 96.38 873 ALA A CA 1
ATOM 6698 C C . ALA A 1 873 ? -17.364 -7.830 19.633 1.00 96.38 873 ALA A C 1
ATOM 6700 O O . ALA A 1 873 ? -17.960 -8.902 19.770 1.00 96.38 873 ALA A O 1
ATOM 6701 N N . GLY A 1 874 ? -16.603 -7.586 18.560 1.00 95.12 874 GLY A N 1
ATOM 6702 C CA . GLY A 1 874 ? -16.342 -8.538 17.479 1.00 95.12 874 GLY A CA 1
ATOM 6703 C C . GLY A 1 874 ? -17.244 -8.384 16.252 1.00 95.12 874 GLY A C 1
ATOM 6704 O O . GLY A 1 874 ? -17.248 -9.275 15.399 1.00 95.12 874 GLY A O 1
ATOM 6705 N N . ALA A 1 875 ? -18.006 -7.291 16.135 1.00 95.75 875 ALA A N 1
ATOM 6706 C CA . ALA A 1 875 ? -18.741 -6.997 14.908 1.00 95.75 875 ALA A CA 1
ATOM 6707 C C . ALA A 1 875 ? -17.772 -6.740 13.733 1.00 95.75 875 ALA A C 1
ATOM 6709 O O . ALA A 1 875 ? -16.677 -6.203 13.935 1.00 95.75 875 ALA A O 1
ATOM 6710 N N . PRO A 1 876 ? -18.147 -7.120 12.497 1.00 92.38 876 PRO A N 1
ATOM 6711 C CA . PRO A 1 876 ? -17.366 -6.778 11.316 1.00 92.38 876 PRO A CA 1
ATOM 6712 C C . PRO A 1 876 ? -17.426 -5.270 11.038 1.00 92.38 876 PRO A C 1
ATOM 6714 O O . PRO A 1 876 ? -18.419 -4.610 11.346 1.00 92.38 876 PRO A O 1
ATOM 6717 N N . TRP A 1 877 ? -16.379 -4.752 10.400 1.00 93.81 877 TRP A N 1
ATOM 6718 C CA . TRP A 1 877 ? -16.320 -3.385 9.894 1.00 93.81 877 TRP A CA 1
ATOM 6719 C C . TRP A 1 877 ? -15.735 -3.375 8.470 1.00 93.81 877 TRP A C 1
ATOM 6721 O O . TRP A 1 877 ? -14.795 -4.139 8.226 1.00 93.81 877 TRP A O 1
ATOM 6731 N N . PRO A 1 878 ? -16.252 -2.550 7.539 1.00 87.94 878 PRO A N 1
ATOM 6732 C CA . PRO A 1 878 ? -17.445 -1.704 7.671 1.00 87.94 878 PRO A CA 1
ATOM 6733 C C . PRO A 1 878 ? -18.729 -2.527 7.879 1.00 87.94 878 PRO A C 1
ATOM 6735 O O . PRO A 1 878 ? -18.748 -3.739 7.650 1.00 87.94 878 PRO A O 1
ATOM 6738 N N . LYS A 1 879 ? -19.805 -1.883 8.354 1.00 80.06 879 LYS A N 1
ATOM 6739 C CA . LYS A 1 879 ? -21.123 -2.530 8.482 1.00 80.06 879 LYS A CA 1
ATOM 6740 C C . LYS A 1 879 ? -21.585 -3.021 7.099 1.00 80.06 879 LYS A C 1
ATOM 6742 O O . LYS A 1 879 ? -21.487 -2.266 6.134 1.00 80.06 879 LYS A O 1
ATOM 6747 N N . GLN A 1 880 ? -22.034 -4.278 7.015 1.00 56.03 880 GLN A N 1
ATOM 6748 C CA . GLN A 1 880 ? -22.528 -4.901 5.774 1.00 56.03 880 GLN A CA 1
ATOM 6749 C C . GLN A 1 880 ? -23.850 -4.314 5.290 1.00 56.03 880 GLN A C 1
ATOM 6751 O O . GLN A 1 880 ? -24.695 -3.982 6.155 1.00 56.03 880 GLN A O 1
#

Foldseek 3Di:
DVVVVVVVVVVLVVLVVVLVVLPLEFEEEEFADDDPVCVVVVWDFQKDDPDQFKIWGQDPNDIDMFGGSGYHYNPDAQVNVQPVVLSQLVNQQVFFAAEEEEAFAPPLCLCCQQANDPVRGHNPLVSLQSNVVVCVVCVVFKDKWKWKWKWKQFLQDIDTLCVVVLVPPDDDDDDDDDPQFDFDWDADPQRDIDTPRTDTHTDDGSVRVVVSVVSSVVSQVVVDPDDDDRQQQMKMKMKMWMWIQGPPPRFIHIGMYMYIYAHGQDDLVPVPDDDVVSSSNVSSNQLVVLVLQQLQCQLVVPPDRPLVSGPNSSNCVCPQAEAYRYYYYQRAYRTPVCVVRRVVSSVSSSSSSSGHHDHDGPGDDPVNVVVVVVVVVVVVVPDDDDPVPDPDDDDDPDDVQPLPAPFPQLVQLLVLLLQLLVLCPVQLPDDLLQQFKEKEWKAAWDDDPPDPDTDDDDIDLLQCSNFLDRDHGKMKMATSNPRAIEIAAAPDDPCCCVPPNDDDDFVVSCVVRVGPGYHHLLCVLVVSVVRVTSEYEFEWDAFPPPRDIDDTDDGPPPVVGHYDYPRNNVSSLVSQQFHDPSQVSQQLSQQAQLQVLVLQLLQVFAAFDFQVVSVVSSCCSCCVNNVQNDWLDQKAKAKFQRLQVPPACPPVRNRGDTHHAFIKIWTWTTGADSLFIDTWIDIAGHVLAADPVNCLFLVLQLQLLVQLQVPFAAQAFQVVSQLSSLLSSLVSCVVVVQWDDDSVLCSVLVVSLLFQQAEQKAFGTSHRRGGDQDDPPFDDQDPDGHSNRHSHRHRDDARRKMKGKDKTALDPVSVVVQCVDPSRVNTGDVVSSVVCVSNNMDIGMFTWGHHNVGIDGSHFHDRDSVRSSCSNVPDDPPDD

pLDDT: mean 86.95, std 16.41, range [28.42, 98.94]